Protein AF-0000000078447212 (afdb_homodimer)

Secondary structure (DSSP, 8-state):
----EEEETTEEEESB-TTSPBPP--GGGHHHHHHHHHHHHHHHHHHHHT--TTEEEE--EEEEESS-TT-HHHHHHHHHHGGGEEEEEEE-SSHHHHHHHHHHHHHTT--TTSEEEE-S-HHHHHHHTPPPHHHHHHTPPTTS---S-TTEEESS--HHHHHHHHHHHHHHHHHBSS------TTTT--SEEEE--SS-SGGGHHHHHHHSPTTEEEEEEE--HHHHTTS-HHHHHHHHSSB----TTHHHHHHHHHHHHHHHHHHTTTEEEEEEEEEEETTEEEEEEEEEE-GGGGGHHHHTEEEEEEETTT--EEEEESEE--TTS--EE-B--TT-BSB-TTT--BEEEEEEEE-S-S--HHHHHHHHHHHHTHHHH-TT---HHHHHHHHHHHHTSPTT--S-EEHHHHHHTTTPPPPPHHHHHHHHHHTT--EEEETTEEEEEEESS-HHHHHHHHHHHHHHTT---SSHHHHSPP------TT--------SPPPSPPPSSTT-SPPPP-SS---SS---GGGGTT-/----EEEETTEEEESB-TTSPBPP--GGGHHHHHHHHHHHHHHHHHHHHT--TTEEEE--EEEEESS-TT-HHHHHHHHHHGGGEEEEEEE-SSHHHHHHHHHHHHHTT--GGGEEEE-S-HHHHHHHTPPPHHHHHHTPPGGG---S-TTEEESS--HHHHHHHHHHHHHHHHHBSS------TTTT--SEEEE--SS-SGGGHHHHHHHSPTTEEEEEEE--HHHHTTS-HHHHHHHHSSB----TTHHHHHHHHHHHHHHHHHHTTTEEEEEEEEEEETTEEEEEEEEEE-GGGGGHHHHTEEEEEEETTT--EEEEESEE--TTS--EE-B--TT-BSB-TTT--BEEEEEEEE-S-S--HHHHHHHHHHHHTHHHH-TT---HHHHHHHHHHHHTSPTT--S-EEHHHHHHHTTPPPPPHHHHHHHHHHTT--EEEETTEEEEEEESS-HHHHHHHHHHHHHHTT---SSHHHHSPP------TT--------SPPPSPPPSSTT-SPPPP--S---SS---GGGGG--

Structure (mmCIF, N/CA/C/O backbone):
data_AF-0000000078447212-model_v1
#
loop_
_entity.id
_entity.type
_entity.pdbx_description
1 polymer 'tRNA (guanine(26)-N(2))-dimethyltransferase'
#
loop_
_atom_site.group_PDB
_atom_site.id
_atom_site.type_symbol
_atom_site.label_a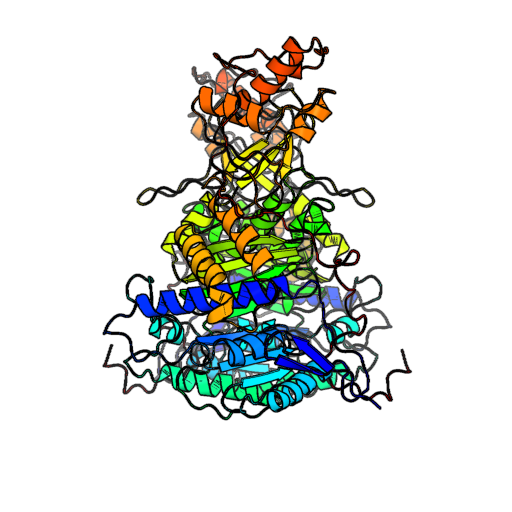tom_id
_atom_site.label_alt_id
_atom_site.label_comp_id
_atom_site.label_asym_id
_atom_site.label_entity_id
_atom_site.label_seq_id
_atom_site.pdbx_PDB_ins_code
_atom_site.Cartn_x
_atom_site.Cartn_y
_atom_site.Cartn_z
_atom_site.occupancy
_atom_site.B_iso_or_equiv
_atom_site.auth_seq_id
_atom_site.auth_comp_id
_atom_site.auth_asym_id
_atom_site.auth_atom_id
_atom_site.pdbx_PDB_model_num
ATOM 1 N N . MET A 1 1 ? -34.938 -22.656 -29.719 1 33.19 1 MET A N 1
ATOM 2 C CA . MET A 1 1 ? -33.719 -21.891 -29.688 1 33.19 1 MET A CA 1
ATOM 3 C C . MET A 1 1 ? -32.656 -22.594 -28.844 1 33.19 1 MET A C 1
ATOM 5 O O . MET A 1 1 ? -32.875 -22.906 -27.688 1 33.19 1 MET A O 1
ATOM 9 N N . GLU A 1 2 ? -31.891 -23.375 -29.25 1 43.62 2 GLU A N 1
ATOM 10 C CA . GLU A 1 2 ? -30.906 -24.25 -28.625 1 43.62 2 GLU A CA 1
ATOM 11 C C . GLU A 1 2 ? -30.062 -23.5 -27.609 1 43.62 2 GLU A C 1
ATOM 13 O O . GLU A 1 2 ? -29.406 -22.5 -27.938 1 43.62 2 GLU A O 1
ATOM 18 N N . GLU A 1 3 ? -30.422 -23.438 -26.328 1 59.41 3 GLU A N 1
ATOM 19 C CA . GLU A 1 3 ? -29.859 -22.703 -25.203 1 59.41 3 GLU A CA 1
ATOM 20 C C . GLU A 1 3 ? -28.359 -22.922 -25.094 1 59.41 3 GLU A C 1
ATOM 22 O O . GLU A 1 3 ? -27.891 -24.062 -25.109 1 59.41 3 GLU A O 1
ATOM 27 N N . SER A 1 4 ? -27.5 -22.047 -25.5 1 79.25 4 SER A N 1
ATOM 28 C CA . SER A 1 4 ? -26.047 -22.094 -25.516 1 79.25 4 SER A CA 1
ATOM 29 C C . SER A 1 4 ? -25.484 -22.359 -24.125 1 79.25 4 SER A C 1
ATOM 31 O O . SER A 1 4 ? -25.734 -21.609 -23.188 1 79.25 4 SER A O 1
ATOM 33 N N . THR A 1 5 ? -25.172 -23.734 -23.859 1 88.12 5 THR A N 1
ATOM 34 C CA . THR A 1 5 ? -24.609 -24.156 -22.578 1 88.12 5 THR A CA 1
ATOM 35 C C . THR A 1 5 ? -23.109 -24.391 -22.719 1 88.12 5 THR A C 1
ATOM 37 O O . THR A 1 5 ? -22.609 -24.688 -23.812 1 88.12 5 THR A O 1
ATOM 40 N N . ILE A 1 6 ? -22.438 -24.109 -21.656 1 90.44 6 ILE A N 1
ATOM 41 C CA . ILE A 1 6 ? -21 -24.375 -21.547 1 90.44 6 ILE A CA 1
ATOM 42 C C . ILE A 1 6 ? -20.75 -25.438 -20.469 1 90.44 6 ILE A C 1
ATOM 44 O O . ILE A 1 6 ? -21.266 -25.344 -19.359 1 90.44 6 ILE A O 1
ATOM 48 N N . LYS A 1 7 ? -20.016 -26.484 -20.891 1 93.31 7 LYS A N 1
ATOM 49 C CA . LYS A 1 7 ? -19.688 -27.531 -19.938 1 93.31 7 LYS A CA 1
ATOM 50 C C . LYS A 1 7 ? -18.203 -27.516 -19.578 1 93.31 7 LYS A C 1
ATOM 52 O O . LYS A 1 7 ? -17.344 -27.422 -20.469 1 93.31 7 LYS A O 1
ATOM 57 N N . GLU A 1 8 ? -17.906 -27.516 -18.281 1 94.12 8 GLU A N 1
ATOM 58 C CA . GLU A 1 8 ? -16.562 -27.625 -17.734 1 94.12 8 GLU A CA 1
ATOM 59 C C . GLU A 1 8 ? -16.516 -28.516 -16.5 1 94.12 8 GLU A C 1
ATOM 61 O O . GLU A 1 8 ? -17.266 -28.281 -15.539 1 94.12 8 GLU A O 1
ATOM 66 N N . GLY A 1 9 ? -15.633 -29.578 -16.578 1 95.19 9 GLY A N 1
ATOM 67 C CA . GLY A 1 9 ? -15.656 -30.547 -15.492 1 95.19 9 GLY A CA 1
ATOM 68 C C . GLY A 1 9 ? -17.016 -31.172 -15.281 1 95.19 9 GLY A C 1
ATOM 69 O O . GLY A 1 9 ? -17.641 -31.672 -16.234 1 95.19 9 GLY A O 1
ATOM 70 N N . LEU A 1 10 ? -17.516 -31.125 -14.039 1 96.38 10 LEU A N 1
ATOM 71 C CA . LEU A 1 10 ? -18.797 -31.734 -13.719 1 96.38 10 LEU A CA 1
ATOM 72 C C . LEU A 1 10 ? -19.906 -30.688 -13.672 1 96.38 10 LEU A C 1
ATOM 74 O O . LEU A 1 10 ? -21 -30.969 -13.195 1 96.38 10 LEU A O 1
ATOM 78 N N . VAL A 1 11 ? -19.594 -29.484 -14.164 1 96.75 11 VAL A N 1
ATOM 79 C CA . VAL A 1 11 ? -20.531 -28.359 -14.055 1 96.75 11 VAL A CA 1
ATOM 80 C C . VAL A 1 11 ? -20.969 -27.922 -15.445 1 96.75 11 VAL A C 1
ATOM 82 O O . VAL A 1 11 ? -20.172 -27.938 -16.391 1 96.75 11 VAL A O 1
ATOM 85 N N . THR A 1 12 ? -22.234 -27.609 -15.578 1 95.62 12 THR A N 1
ATOM 86 C CA . THR A 1 12 ? -22.812 -27 -16.766 1 95.62 12 THR A CA 1
ATOM 87 C C . THR A 1 12 ? -23.438 -25.656 -16.453 1 95.62 12 THR A C 1
ATOM 89 O O . THR A 1 12 ? -24.203 -25.516 -15.508 1 95.62 12 THR A O 1
ATOM 92 N N . VAL A 1 13 ? -23.062 -24.656 -17.25 1 94.5 13 VAL A N 1
ATOM 93 C CA . VAL A 1 13 ? -23.609 -23.328 -17.031 1 94.5 13 VAL A CA 1
ATOM 94 C C . VAL A 1 13 ? -24.203 -22.797 -18.328 1 94.5 13 VAL A C 1
ATOM 96 O O . VAL A 1 13 ? -23.844 -23.25 -19.422 1 94.5 13 VAL A O 1
ATOM 99 N N . ARG A 1 14 ? -25.031 -21.859 -18.188 1 89.38 14 ARG A N 1
ATOM 100 C CA . ARG A 1 14 ? -25.609 -21.188 -19.359 1 89.38 14 ARG A CA 1
ATOM 101 C C . ARG A 1 14 ? -24.609 -20.25 -20 1 89.38 14 ARG A C 1
ATOM 103 O O . ARG A 1 14 ? -23.844 -19.562 -19.312 1 89.38 14 ARG A O 1
ATOM 110 N N . GLY A 1 15 ? -24.578 -20.188 -21.281 1 80.94 15 GLY A N 1
ATOM 111 C CA . GLY A 1 15 ? -23.703 -19.281 -22 1 80.94 15 GLY A CA 1
ATOM 112 C C . GLY A 1 15 ? -24.297 -17.906 -22.188 1 80.94 15 GLY A C 1
ATOM 113 O O . GLY A 1 15 ? -23.562 -16.938 -22.422 1 80.94 15 GLY A O 1
ATOM 114 N N . LYS A 1 16 ? -25.562 -17.828 -22.188 1 80.06 16 LYS A N 1
ATOM 115 C CA . LYS A 1 16 ? -26.281 -16.578 -22.344 1 80.06 16 LYS A CA 1
ATOM 116 C C . LYS A 1 16 ? -27.219 -16.328 -21.156 1 80.06 16 LYS A C 1
ATOM 118 O O . LYS A 1 16 ? -27.672 -17.266 -20.516 1 80.06 16 LYS A O 1
ATOM 123 N N . ASP A 1 17 ? -27.359 -14.977 -20.953 1 73.44 17 ASP A N 1
ATOM 124 C CA . ASP A 1 17 ? -28.25 -14.648 -19.859 1 73.44 17 ASP A CA 1
ATOM 125 C C . ASP A 1 17 ? -29.703 -14.617 -20.328 1 73.44 17 ASP A C 1
ATOM 127 O O . ASP A 1 17 ? -30.016 -15.039 -21.438 1 73.44 17 ASP A O 1
ATOM 131 N N . SER A 1 18 ? -30.641 -14.234 -19.391 1 69.56 18 SER A N 1
ATOM 132 C CA . SER A 1 18 ? -32.062 -14.211 -19.672 1 69.56 18 SER A CA 1
ATOM 133 C C . SER A 1 18 ? -32.406 -13.219 -20.781 1 69.56 18 SER A C 1
ATOM 135 O O . SER A 1 18 ? -33.438 -13.336 -21.438 1 69.56 18 SER A O 1
ATOM 137 N N . ASN A 1 19 ? -31.469 -12.258 -20.953 1 71.06 19 ASN A N 1
ATOM 138 C CA . ASN A 1 19 ? -31.656 -11.258 -21.984 1 71.06 19 ASN A CA 1
ATOM 139 C C . ASN A 1 19 ? -30.859 -11.578 -23.234 1 71.06 19 ASN A C 1
ATOM 141 O O . ASN A 1 19 ? -30.578 -10.688 -24.047 1 71.06 19 ASN A O 1
ATOM 145 N N . ASP A 1 20 ? -30.297 -12.719 -23.344 1 70.94 20 ASP A N 1
ATOM 146 C CA . ASP A 1 20 ? -29.547 -13.242 -24.5 1 70.94 20 ASP A CA 1
ATOM 147 C C . ASP A 1 20 ? -28.172 -12.578 -24.609 1 70.94 20 ASP A C 1
ATOM 149 O O . ASP A 1 20 ? -27.594 -12.523 -25.688 1 70.94 20 ASP A O 1
ATOM 153 N N . LYS A 1 21 ? -27.938 -12.008 -23.578 1 76.06 21 LYS A N 1
ATOM 154 C CA . LYS A 1 21 ? -26.578 -11.453 -23.547 1 76.06 21 LYS A CA 1
ATOM 155 C C . LYS A 1 21 ? -25.562 -12.523 -23.188 1 76.06 21 LYS A C 1
ATOM 157 O O . LYS A 1 21 ? -25.797 -13.359 -22.312 1 76.06 21 LYS A O 1
ATOM 162 N N . THR A 1 22 ? -24.484 -12.562 -23.906 1 71.94 22 THR A N 1
ATOM 163 C CA . THR A 1 22 ? -23.422 -13.531 -23.688 1 71.94 22 THR A CA 1
ATOM 164 C C . THR A 1 22 ? -22.781 -13.312 -22.312 1 71.94 22 THR A C 1
ATOM 166 O O . THR A 1 22 ? -22.469 -12.18 -21.953 1 71.94 22 THR A O 1
ATOM 169 N N . LEU A 1 23 ? -22.672 -14.414 -21.609 1 74.44 23 LEU A N 1
ATOM 170 C CA . LEU A 1 23 ? -21.984 -14.375 -20.312 1 74.44 23 LEU A CA 1
ATOM 171 C C . LEU A 1 23 ? -20.5 -14.68 -20.484 1 74.44 23 LEU A C 1
ATOM 173 O O . LEU A 1 23 ? -20.109 -15.391 -21.406 1 74.44 23 LEU A O 1
ATOM 177 N N . PHE A 1 24 ? -19.719 -14.109 -19.625 1 74.44 24 PHE A N 1
ATOM 178 C CA . PHE A 1 24 ? -18.266 -14.219 -19.734 1 74.44 24 PHE A CA 1
ATOM 179 C C . PHE A 1 24 ? -17.812 -15.633 -19.438 1 74.44 24 PHE A C 1
ATOM 181 O O . PHE A 1 24 ? -18.203 -16.219 -18.422 1 74.44 24 PHE A O 1
ATOM 188 N N . TYR A 1 25 ? -17.188 -16.219 -20.344 1 75.12 25 TYR A N 1
ATOM 189 C CA . TYR A 1 25 ? -16.484 -17.484 -20.188 1 75.12 25 TYR A CA 1
ATOM 190 C C . TYR A 1 25 ? -15.195 -17.5 -21 1 75.12 25 TYR A C 1
ATOM 192 O O . TYR A 1 25 ? -15.195 -17.156 -22.188 1 75.12 25 TYR A O 1
ATOM 200 N N . ASN A 1 26 ? -14.039 -17.828 -20.297 1 76.62 26 ASN A N 1
ATOM 201 C CA . ASN A 1 26 ? -12.727 -17.797 -20.938 1 76.62 26 ASN A CA 1
ATOM 202 C C . ASN A 1 26 ? -12.094 -19.188 -20.984 1 76.62 26 ASN A C 1
ATOM 204 O O . ASN A 1 26 ? -11.516 -19.641 -20 1 76.62 26 ASN A O 1
ATOM 208 N N . PRO A 1 27 ? -12.031 -19.828 -22.078 1 77.81 27 PRO A N 1
ATOM 209 C CA . PRO A 1 27 ? -11.516 -21.188 -22.203 1 77.81 27 PRO A CA 1
ATOM 210 C C . PRO A 1 27 ? -10.055 -21.312 -21.781 1 77.81 27 PRO A C 1
ATOM 212 O O . PRO A 1 27 ? -9.672 -22.281 -21.125 1 77.81 27 PRO A O 1
ATOM 215 N N . PRO A 1 28 ? -9.312 -20.312 -22.062 1 75.94 28 PRO A N 1
ATOM 216 C CA . PRO A 1 28 ? -7.906 -20.422 -21.656 1 75.94 28 PRO A CA 1
ATOM 217 C C . PRO A 1 28 ? -7.73 -20.469 -20.141 1 75.94 28 PRO A C 1
ATOM 219 O O . PRO A 1 28 ? -6.66 -20.859 -19.656 1 75.94 28 PRO A O 1
ATOM 222 N N . GLN A 1 29 ? -8.836 -20.234 -19.453 1 88.06 29 GLN A N 1
ATOM 223 C CA . GLN A 1 29 ? -8.727 -20.188 -18 1 88.06 29 GLN A CA 1
ATOM 224 C C . GLN A 1 29 ? -9.125 -21.531 -17.375 1 88.06 29 GLN A C 1
ATOM 226 O O . GLN A 1 29 ? -9.188 -21.656 -16.156 1 88.06 29 GLN A O 1
ATOM 231 N N . VAL A 1 30 ? -9.328 -22.562 -18.203 1 92.81 30 VAL A N 1
ATOM 232 C CA . VAL A 1 30 ? -9.656 -23.891 -17.688 1 92.81 30 VAL A CA 1
ATOM 233 C C . VAL A 1 30 ? -8.5 -24.406 -16.844 1 92.81 30 VAL A C 1
ATOM 235 O O . VAL A 1 30 ? -8.719 -25 -15.773 1 92.81 30 VAL A O 1
ATOM 238 N N . LEU A 1 31 ? -7.266 -24.172 -17.297 1 94 31 LEU A N 1
ATOM 239 C CA . LEU A 1 31 ? -6.09 -24.562 -16.516 1 94 31 LEU A CA 1
ATOM 240 C C . LEU A 1 31 ? -6.094 -23.891 -15.148 1 94 31 LEU A C 1
ATOM 242 O O . LEU A 1 31 ? -5.789 -24.531 -14.141 1 94 31 LEU A O 1
ATOM 246 N N . ASN A 1 32 ? -6.441 -22.656 -15.141 1 95.81 32 ASN A N 1
ATOM 247 C CA . ASN A 1 32 ? -6.527 -21.875 -13.906 1 95.81 32 ASN A CA 1
ATOM 248 C C . ASN A 1 32 ? -7.531 -22.484 -12.938 1 95.81 32 ASN A C 1
ATOM 250 O O . ASN A 1 32 ? -7.234 -22.656 -11.75 1 95.81 32 ASN A O 1
ATOM 254 N N . ARG A 1 33 ? -8.695 -22.812 -13.414 1 97.06 33 ARG A N 1
ATOM 255 C CA . ARG A 1 33 ? -9.773 -23.359 -12.578 1 97.06 33 ARG A CA 1
ATOM 256 C C . ARG A 1 33 ? -9.445 -24.766 -12.117 1 97.06 33 ARG A C 1
ATOM 258 O O . ARG A 1 33 ? -9.695 -25.125 -10.961 1 97.06 33 ARG A O 1
ATOM 265 N N . ASP A 1 34 ? -8.875 -25.609 -13 1 97.25 34 ASP A N 1
ATOM 266 C CA . ASP A 1 34 ? -8.461 -26.969 -12.641 1 97.25 34 ASP A CA 1
ATOM 267 C C . ASP A 1 34 ? -7.379 -26.938 -11.57 1 97.25 34 ASP A C 1
ATOM 269 O O . ASP A 1 34 ? -7.438 -27.688 -10.594 1 97.25 34 ASP A O 1
ATOM 273 N N . LEU A 1 35 ? -6.391 -26.078 -11.797 1 97.81 35 LEU A N 1
ATOM 274 C CA . LEU A 1 35 ? -5.316 -25.953 -10.82 1 97.81 35 LEU A CA 1
ATOM 275 C C . LEU A 1 35 ? -5.867 -25.5 -9.461 1 97.81 35 LEU A C 1
ATOM 277 O O . LEU A 1 35 ? -5.441 -26.016 -8.422 1 97.81 35 LEU A O 1
ATOM 281 N N . SER A 1 36 ? -6.797 -24.609 -9.461 1 98.25 36 SER A N 1
ATOM 282 C CA . SER A 1 36 ? -7.391 -24.094 -8.227 1 98.25 36 SER A CA 1
ATOM 283 C C . SER A 1 36 ? -8.109 -25.203 -7.465 1 98.25 36 SER A C 1
ATOM 285 O O . SER A 1 36 ? -8.086 -25.234 -6.234 1 98.25 36 SER A O 1
ATOM 287 N N . LEU A 1 37 ? -8.766 -26.062 -8.188 1 98.06 37 LEU A N 1
ATOM 288 C CA . LEU A 1 37 ? -9.453 -27.188 -7.566 1 98.06 37 LEU A CA 1
ATOM 289 C C . LEU A 1 37 ? -8.461 -28.094 -6.82 1 98.06 37 LEU A C 1
ATOM 291 O O . LEU A 1 37 ? -8.711 -28.469 -5.676 1 98.06 37 LEU A O 1
ATOM 295 N N . ILE A 1 38 ? -7.398 -28.391 -7.473 1 98.25 38 ILE A N 1
ATOM 296 C CA . ILE A 1 38 ? -6.387 -29.266 -6.906 1 98.25 38 ILE A CA 1
ATOM 297 C C . ILE A 1 38 ? -5.742 -28.609 -5.691 1 98.25 38 ILE A C 1
ATOM 299 O O . ILE A 1 38 ? -5.559 -29.234 -4.648 1 98.25 38 ILE A O 1
ATOM 303 N N . VAL A 1 39 ? -5.402 -27.344 -5.812 1 98.75 39 VAL A N 1
ATOM 304 C CA . VAL A 1 39 ? -4.723 -26.609 -4.746 1 98.75 39 VAL A CA 1
ATOM 305 C C . VAL A 1 39 ? -5.641 -26.5 -3.533 1 98.75 39 VAL A C 1
ATOM 307 O O . VAL A 1 39 ? -5.215 -26.734 -2.4 1 98.75 39 VAL A O 1
ATOM 310 N N . LEU A 1 40 ? -6.906 -26.109 -3.76 1 98.75 40 LEU A N 1
ATOM 311 C CA . LEU A 1 40 ? -7.832 -25.953 -2.645 1 98.75 40 LEU A CA 1
ATOM 312 C C . LEU A 1 40 ? -8.062 -27.281 -1.936 1 98.75 40 LEU A C 1
ATOM 314 O O . LEU A 1 40 ? -8.086 -27.344 -0.704 1 98.75 40 LEU A O 1
ATOM 318 N N . LYS A 1 41 ? -8.258 -28.344 -2.682 1 98.38 41 LYS A N 1
ATOM 319 C CA . LYS A 1 41 ? -8.406 -29.672 -2.08 1 98.38 41 LYS A CA 1
ATOM 320 C C . LYS A 1 41 ? -7.207 -30.016 -1.201 1 98.38 41 LYS A C 1
ATOM 322 O O . LYS A 1 41 ? -7.371 -30.438 -0.055 1 98.38 41 LYS A O 1
ATOM 327 N N . THR A 1 42 ? -6 -29.828 -1.809 1 98.38 42 THR A N 1
ATOM 328 C CA . THR A 1 42 ? -4.77 -30.141 -1.091 1 98.38 42 THR A CA 1
ATOM 329 C C . THR A 1 42 ? -4.672 -29.312 0.193 1 98.38 42 THR A C 1
ATOM 331 O O . THR A 1 42 ? -4.289 -29.844 1.241 1 98.38 42 THR A O 1
ATOM 334 N N . PHE A 1 43 ? -5.016 -28.078 0.149 1 98.38 43 PHE A N 1
ATOM 335 C CA . PHE A 1 43 ? -4.973 -27.172 1.299 1 98.38 43 PHE A CA 1
ATOM 336 C C . PHE A 1 43 ? -5.906 -27.672 2.4 1 98.38 43 PHE A C 1
ATOM 338 O O . PHE A 1 43 ? -5.504 -27.75 3.564 1 98.38 43 PHE A O 1
ATOM 345 N N . ILE A 1 44 ? -7.156 -27.984 2.049 1 97.5 44 ILE A N 1
ATOM 346 C CA . ILE A 1 44 ? -8.156 -28.406 3.016 1 97.5 44 ILE A CA 1
ATOM 347 C C . ILE A 1 44 ? -7.73 -29.719 3.662 1 97.5 44 ILE A C 1
ATOM 349 O O . ILE A 1 44 ? -7.852 -29.891 4.879 1 97.5 44 ILE A O 1
ATOM 353 N N . GLU A 1 45 ? -7.227 -30.594 2.855 1 95.88 45 GLU A N 1
ATOM 354 C CA . GLU A 1 45 ? -6.762 -31.875 3.391 1 95.88 45 GLU A CA 1
ATOM 355 C C . GLU A 1 45 ? -5.613 -31.688 4.375 1 95.88 45 GLU A C 1
ATOM 357 O O . GLU A 1 45 ? -5.535 -32.375 5.391 1 95.88 45 GLU A O 1
ATOM 362 N N . GLN A 1 46 ? -4.766 -30.781 4.051 1 94.56 46 GLN A N 1
ATOM 363 C CA . GLN A 1 46 ? -3.678 -30.469 4.969 1 94.56 46 GLN A CA 1
ATOM 364 C C . GLN A 1 46 ? -4.215 -29.891 6.277 1 94.56 46 GLN A C 1
ATOM 366 O O . GLN A 1 46 ? -3.717 -30.219 7.355 1 94.56 46 GLN A O 1
ATOM 371 N N . GLU A 1 47 ? -5.199 -28.984 6.164 1 91.62 47 GLU A N 1
ATOM 372 C CA . GLU A 1 47 ? -5.832 -28.422 7.355 1 91.62 47 GLU A CA 1
ATOM 373 C C . GLU A 1 47 ? -6.473 -29.516 8.203 1 91.62 47 GLU A C 1
ATOM 375 O O . GLU A 1 47 ? -6.418 -29.469 9.438 1 91.62 47 GLU A O 1
ATOM 380 N N . LYS A 1 48 ? -7.043 -30.469 7.609 1 90.81 48 LYS A N 1
ATOM 381 C CA . LYS A 1 48 ? -7.695 -31.578 8.297 1 90.81 48 LYS A CA 1
ATOM 382 C C . LYS A 1 48 ? -6.68 -32.406 9.078 1 90.81 48 LYS A C 1
ATOM 384 O O . LYS A 1 48 ? -7.004 -32.969 10.133 1 90.81 48 LYS A O 1
ATOM 389 N N . GLU A 1 49 ? -5.508 -32.438 8.539 1 89.19 49 GLU A N 1
ATOM 390 C CA . GLU A 1 49 ? -4.465 -33.219 9.195 1 89.19 49 GLU A CA 1
ATOM 391 C C . GLU A 1 49 ? -3.986 -32.531 10.477 1 89.19 49 GLU A C 1
ATOM 393 O O . GLU A 1 49 ? -3.43 -33.188 11.359 1 89.19 49 GLU A O 1
ATOM 398 N N . GLN A 1 50 ? -4.129 -31.266 10.508 1 77.19 50 GLN A N 1
ATOM 399 C CA . GLN A 1 50 ? -3.686 -30.516 11.68 1 77.19 50 GLN A CA 1
ATOM 400 C C . GLN A 1 50 ? -4.727 -30.562 12.797 1 77.19 50 GLN A C 1
ATOM 402 O O . GLN A 1 50 ? -4.605 -29.859 13.797 1 77.19 50 GLN A O 1
ATOM 407 N N . HIS A 1 51 ? -5.594 -31.5 12.703 1 68.75 51 HIS A N 1
ATOM 408 C CA . HIS A 1 51 ? -6.688 -31.641 13.656 1 68.75 51 HIS A CA 1
ATOM 409 C C . HIS A 1 51 ? -6.164 -31.969 15.055 1 68.75 51 HIS A C 1
ATOM 411 O O . HIS A 1 51 ? -5.25 -32.781 15.195 1 68.75 51 HIS A O 1
ATOM 417 N N . ASP A 1 52 ? -6.547 -31.031 15.828 1 68.81 52 ASP A N 1
ATOM 418 C CA . ASP A 1 52 ? -6.332 -31.266 17.25 1 68.81 52 ASP A CA 1
ATOM 419 C C . ASP A 1 52 ? -7.648 -31.594 17.953 1 68.81 52 ASP A C 1
ATOM 421 O O . ASP A 1 52 ? -8.711 -31.141 17.531 1 68.81 52 ASP A O 1
ATOM 425 N N . GLU A 1 53 ? -7.602 -32.469 18.891 1 60.78 53 GLU A N 1
ATOM 426 C CA . GLU A 1 53 ? -8.773 -32.875 19.656 1 60.78 53 GLU A CA 1
ATOM 427 C C . GLU A 1 53 ? -9.555 -31.656 20.156 1 60.78 53 GLU A C 1
ATOM 429 O O . GLU A 1 53 ? -10.758 -31.75 20.406 1 60.78 53 GLU A O 1
ATOM 434 N N . ARG A 1 54 ? -8.844 -30.656 20.266 1 64.31 54 ARG A N 1
ATOM 435 C CA . ARG A 1 54 ? -9.469 -29.469 20.828 1 64.31 54 ARG A CA 1
ATOM 436 C C . ARG A 1 54 ? -10.328 -28.766 19.781 1 64.31 54 ARG A C 1
ATOM 438 O O . ARG A 1 54 ? -11.094 -27.859 20.094 1 64.31 54 ARG A O 1
ATOM 445 N N . ASN A 1 55 ? -10.109 -29.406 18.547 1 69.94 55 ASN A N 1
ATOM 446 C CA . ASN A 1 55 ? -10.891 -28.812 17.453 1 69.94 55 ASN A CA 1
ATOM 447 C C . ASN A 1 55 ? -12.203 -29.562 17.234 1 69.94 55 ASN A C 1
ATOM 449 O O . ASN A 1 55 ? -12.289 -30.766 17.484 1 69.94 55 ASN A O 1
ATOM 453 N N . GLY A 1 56 ? -13.266 -28.797 17.094 1 75.31 56 GLY A N 1
ATOM 454 C CA . GLY A 1 56 ? -14.555 -29.422 16.797 1 75.31 56 GLY A CA 1
ATOM 455 C C . GLY A 1 56 ? -14.539 -30.266 15.547 1 75.31 56 GLY A C 1
ATOM 456 O O . GLY A 1 56 ? -13.492 -30.797 15.156 1 75.31 56 GLY A O 1
ATOM 457 N N . GLU A 1 57 ? -15.648 -30.641 15.062 1 82.62 57 GLU A N 1
ATOM 458 C CA . GLU A 1 57 ? -15.844 -31.469 13.883 1 82.62 57 GLU A CA 1
ATOM 459 C C . GLU A 1 57 ? -15.547 -30.688 12.602 1 82.62 57 GLU A C 1
ATOM 461 O O . GLU A 1 57 ? -15.75 -29.484 12.547 1 82.62 57 GLU A O 1
ATOM 466 N N . PHE A 1 58 ? -14.938 -31.391 11.703 1 91.5 58 PHE A N 1
ATOM 467 C CA . PHE A 1 58 ? -14.75 -30.812 10.375 1 91.5 58 PHE A CA 1
ATOM 468 C C . PHE A 1 58 ? -16.094 -30.656 9.664 1 91.5 58 PHE A C 1
ATOM 470 O O . PHE A 1 58 ? -16.828 -31.625 9.508 1 91.5 58 PHE A O 1
ATOM 477 N N . VAL A 1 59 ? -16.406 -29.469 9.242 1 92.38 59 VAL A N 1
ATOM 478 C CA . VAL A 1 59 ? -17.719 -29.203 8.641 1 92.38 59 VAL A CA 1
ATOM 479 C C . VAL A 1 59 ? -17.531 -28.703 7.203 1 92.38 59 VAL A C 1
ATOM 481 O O . VAL A 1 59 ? -18.5 -28.469 6.492 1 92.38 59 VAL A O 1
ATOM 484 N N . GLY A 1 60 ? -16.297 -28.547 6.691 1 95.62 60 GLY A N 1
ATOM 485 C CA . GLY A 1 60 ? -16.016 -28 5.367 1 95.62 60 GLY A CA 1
ATOM 486 C C . GLY A 1 60 ? -15.648 -26.531 5.387 1 95.62 60 GLY A C 1
ATOM 487 O O . GLY A 1 60 ? -15.906 -25.828 6.371 1 95.62 60 GLY A O 1
ATOM 488 N N . VAL A 1 61 ? -15.047 -26.047 4.348 1 97.25 61 VAL A N 1
ATOM 489 C CA . VAL A 1 61 ? -14.594 -24.656 4.305 1 97.25 61 VAL A CA 1
ATOM 490 C C . VAL A 1 61 ? -15.648 -23.781 3.629 1 97.25 61 VAL A C 1
ATOM 492 O O . VAL A 1 61 ? -16.391 -24.25 2.766 1 97.25 61 VAL A O 1
ATOM 495 N N . ASN A 1 62 ? -15.766 -22.562 4.066 1 97.31 62 ASN A N 1
ATOM 496 C CA . ASN A 1 62 ? -16.547 -21.531 3.379 1 97.31 62 ASN A CA 1
ATOM 497 C C . ASN A 1 62 ? -15.711 -20.797 2.336 1 97.31 62 ASN A C 1
ATOM 499 O O . ASN A 1 62 ? -14.625 -20.312 2.641 1 97.31 62 ASN A O 1
ATOM 503 N N . VAL A 1 63 ? -16.219 -20.734 1.076 1 98.75 63 VAL A N 1
ATOM 504 C CA . VAL A 1 63 ? -15.477 -20.125 -0.028 1 98.75 63 VAL A CA 1
ATOM 505 C C . VAL A 1 63 ? -16.203 -18.875 -0.495 1 98.75 63 VAL A C 1
ATOM 507 O O . VAL A 1 63 ? -17.422 -18.859 -0.635 1 98.75 63 VAL A O 1
ATOM 510 N N . LEU A 1 64 ? -15.469 -17.812 -0.654 1 98.81 64 LEU A N 1
ATOM 511 C CA . LEU A 1 64 ? -15.977 -16.594 -1.271 1 98.81 64 LEU A CA 1
ATOM 512 C C . LEU A 1 64 ? -15.406 -16.406 -2.672 1 98.81 64 LEU A C 1
ATOM 514 O O . LEU A 1 64 ? -14.188 -16.297 -2.842 1 98.81 64 LEU A O 1
ATOM 518 N N . GLU A 1 65 ? -16.219 -16.484 -3.646 1 98.38 65 GLU A N 1
ATOM 519 C CA . GLU A 1 65 ? -15.859 -16.062 -5 1 98.38 65 GLU A CA 1
ATOM 520 C C . GLU A 1 65 ? -16.25 -14.617 -5.254 1 98.38 65 GLU A C 1
ATOM 522 O O . GLU A 1 65 ? -17.406 -14.32 -5.555 1 98.38 65 GLU A O 1
ATOM 527 N N . MET A 1 66 ? -15.297 -13.75 -5.34 1 97.19 66 MET A N 1
ATOM 528 C CA . MET A 1 66 ? -15.516 -12.305 -5.289 1 97.19 66 MET A CA 1
ATOM 529 C C . MET A 1 66 ? -16.078 -11.797 -6.613 1 97.19 66 MET A C 1
ATOM 531 O O . MET A 1 66 ? -16.859 -10.844 -6.637 1 97.19 66 MET A O 1
ATOM 535 N N . LEU A 1 67 ? -15.641 -12.305 -7.699 1 96.5 67 LEU A N 1
ATOM 536 C CA . LEU A 1 67 ? -16.016 -11.938 -9.055 1 96.5 67 LEU A CA 1
ATOM 537 C C . LEU A 1 67 ? -16.391 -13.18 -9.867 1 96.5 67 LEU A C 1
ATOM 539 O O . LEU A 1 67 ? -15.562 -13.703 -10.617 1 96.5 67 LEU A O 1
ATOM 543 N N . ALA A 1 68 ? -17.703 -13.555 -9.875 1 95.88 68 ALA A N 1
ATOM 544 C CA . ALA A 1 68 ? -18.062 -14.945 -10.164 1 95.88 68 ALA A CA 1
ATOM 545 C C . ALA A 1 68 ? -18.516 -15.109 -11.609 1 95.88 68 ALA A C 1
ATOM 547 O O . ALA A 1 68 ? -18.578 -16.219 -12.125 1 95.88 68 ALA A O 1
ATOM 548 N N . ALA A 1 69 ? -18.828 -14.008 -12.328 1 93.31 69 ALA A N 1
ATOM 549 C CA . ALA A 1 69 ? -19.359 -14.109 -13.688 1 93.31 69 ALA A CA 1
ATOM 550 C C . ALA A 1 69 ? -20.469 -15.156 -13.773 1 93.31 69 ALA A C 1
ATOM 552 O O . ALA A 1 69 ? -21.547 -14.961 -13.227 1 93.31 69 ALA A O 1
ATOM 553 N N . THR A 1 70 ? -20.219 -16.391 -14.328 1 93.25 70 THR A N 1
ATOM 554 C CA . THR A 1 70 ? -21.219 -17.438 -14.484 1 93.25 70 THR A CA 1
ATOM 555 C C . THR A 1 70 ? -21.312 -18.281 -13.227 1 93.25 70 THR A C 1
ATOM 557 O O . THR A 1 70 ? -22.266 -19.062 -13.055 1 93.25 70 THR A O 1
ATOM 560 N N . GLY A 1 71 ? -20.375 -18.188 -12.375 1 96.12 71 GLY A N 1
ATOM 561 C CA . GLY A 1 71 ? -20.328 -18.984 -11.156 1 96.12 71 GLY A CA 1
ATOM 562 C C . GLY A 1 71 ? -19.672 -20.344 -11.352 1 96.12 71 GLY A C 1
ATOM 563 O O . GLY A 1 71 ? -19.656 -21.156 -10.43 1 96.12 71 GLY A O 1
ATOM 564 N N . ILE A 1 72 ? -19.078 -20.562 -12.484 1 96.38 72 ILE A N 1
ATOM 565 C CA . ILE A 1 72 ? -18.609 -21.891 -12.852 1 96.38 72 ILE A CA 1
ATOM 566 C C . ILE A 1 72 ? -17.531 -22.344 -11.859 1 96.38 72 ILE A C 1
ATOM 568 O O . ILE A 1 72 ? -17.5 -23.516 -11.477 1 96.38 72 ILE A O 1
ATOM 572 N N . ARG A 1 73 ? -16.641 -21.5 -11.469 1 96.81 73 ARG A N 1
ATOM 573 C CA . ARG A 1 73 ? -15.555 -21.859 -10.555 1 96.81 73 ARG A CA 1
ATOM 574 C C . ARG A 1 73 ? -16.109 -22.281 -9.195 1 96.81 73 ARG A C 1
ATOM 576 O O . ARG A 1 73 ? -15.758 -23.359 -8.688 1 96.81 73 ARG A O 1
ATOM 583 N N . GLY A 1 74 ? -16.938 -21.453 -8.586 1 97.94 74 GLY A N 1
ATOM 584 C CA . GLY A 1 74 ? -17.547 -21.781 -7.297 1 97.94 74 GLY A CA 1
ATOM 585 C C . GLY A 1 74 ? -18.406 -23.016 -7.332 1 97.94 74 GLY A C 1
ATOM 586 O O . GLY A 1 74 ? -18.422 -23.797 -6.375 1 97.94 74 GLY A O 1
ATOM 587 N N . LEU A 1 75 ? -19.094 -23.203 -8.43 1 98.12 75 LEU A N 1
ATOM 588 C CA . LEU A 1 75 ? -19.906 -24.391 -8.586 1 98.12 75 LEU A CA 1
ATOM 589 C C . LEU A 1 75 ? -19.047 -25.641 -8.664 1 98.12 75 LEU A C 1
ATOM 591 O O . LEU A 1 75 ? -19.406 -26.688 -8.125 1 98.12 75 LEU A O 1
ATOM 595 N N . ARG A 1 76 ? -17.938 -25.516 -9.336 1 98.12 76 ARG A N 1
ATOM 596 C CA . ARG A 1 76 ? -17.016 -26.656 -9.383 1 98.12 76 ARG A CA 1
ATOM 597 C C . ARG A 1 76 ? -16.438 -26.938 -8 1 98.12 76 ARG A C 1
ATOM 599 O O . ARG A 1 76 ? -16.281 -28.109 -7.621 1 98.12 76 ARG A O 1
ATOM 606 N N . TYR A 1 77 ? -16.062 -25.875 -7.258 1 98.44 77 TYR A N 1
ATOM 607 C CA . TYR A 1 77 ? -15.602 -26.078 -5.891 1 98.44 77 TYR A CA 1
ATOM 608 C C . TYR A 1 77 ? -16.609 -26.891 -5.09 1 98.44 77 TYR A C 1
ATOM 610 O O . TYR A 1 77 ? -16.25 -27.859 -4.418 1 98.44 77 TYR A O 1
ATOM 618 N N . LYS A 1 78 ? -17.844 -26.484 -5.152 1 97.81 78 LYS A N 1
ATOM 619 C CA . LYS A 1 78 ? -18.875 -27.125 -4.34 1 97.81 78 LYS A CA 1
ATOM 620 C C . LYS A 1 78 ? -19.172 -28.547 -4.828 1 97.81 78 LYS A C 1
ATOM 622 O O . LYS A 1 78 ? -19.203 -29.484 -4.035 1 97.81 78 LYS A O 1
ATOM 627 N N . LYS A 1 79 ? -19.344 -28.75 -6.09 1 97.38 79 LYS A N 1
ATOM 628 C CA . LYS A 1 79 ? -19.797 -30.016 -6.66 1 97.38 79 LYS A CA 1
ATOM 629 C C . LYS A 1 79 ? -18.656 -31.031 -6.691 1 97.38 79 LYS A C 1
ATOM 631 O O . LYS A 1 79 ? -18.875 -32.219 -6.422 1 97.38 79 LYS A O 1
ATOM 636 N N . GLU A 1 80 ? -17.516 -30.609 -7.027 1 97.69 80 GLU A N 1
ATOM 637 C CA . GLU A 1 80 ? -16.438 -31.547 -7.293 1 97.69 80 GLU A CA 1
ATOM 638 C C . GLU A 1 80 ? -15.641 -31.844 -6.023 1 97.69 80 GLU A C 1
ATOM 640 O O . GLU A 1 80 ? -15.023 -32.906 -5.898 1 97.69 80 GLU A O 1
ATOM 645 N N . LEU A 1 81 ? -15.609 -30.922 -5.055 1 97.81 81 LEU A N 1
ATOM 646 C CA . LEU A 1 81 ? -14.906 -31.156 -3.803 1 97.81 81 LEU A CA 1
ATOM 647 C C . LEU A 1 81 ? -15.852 -31.672 -2.729 1 97.81 81 LEU A C 1
ATOM 649 O O . LEU A 1 81 ? -15.414 -32.094 -1.659 1 97.81 81 LEU A O 1
ATOM 653 N N . GLY A 1 82 ? -17.141 -31.641 -2.973 1 95.25 82 GLY A N 1
ATOM 654 C CA . GLY A 1 82 ? -18.141 -32.25 -2.107 1 95.25 82 GLY A CA 1
ATOM 655 C C . GLY A 1 82 ? -18.141 -31.672 -0.701 1 95.25 82 GLY A C 1
ATOM 656 O O . GLY A 1 82 ? -18.203 -30.453 -0.517 1 95.25 82 GLY A O 1
ATOM 657 N N . ASP A 1 83 ? -17.906 -32.531 0.304 1 95.06 83 ASP A N 1
ATOM 658 C CA . ASP A 1 83 ? -18.031 -32.156 1.713 1 95.06 83 ASP A CA 1
ATOM 659 C C . ASP A 1 83 ? -16.859 -31.328 2.184 1 95.06 83 ASP A C 1
ATOM 661 O O . ASP A 1 83 ? -16.906 -30.719 3.256 1 95.06 83 ASP A O 1
ATOM 665 N N . LEU A 1 84 ? -15.859 -31.234 1.386 1 97.44 84 LEU A N 1
ATOM 666 C CA . LEU A 1 84 ? -14.734 -30.391 1.748 1 97.44 84 LEU A CA 1
ATOM 667 C C . LEU A 1 84 ? -15.125 -28.922 1.702 1 97.44 84 LEU A C 1
ATOM 669 O O . LEU A 1 84 ? -14.516 -28.094 2.389 1 97.44 84 LEU A O 1
ATOM 673 N N . VAL A 1 85 ? -16.094 -28.609 0.878 1 98.06 85 VAL A N 1
ATOM 674 C CA . VAL A 1 85 ? -16.609 -27.25 0.781 1 98.06 85 VAL A CA 1
ATOM 675 C C . VAL A 1 85 ? -18.031 -27.203 1.344 1 98.06 85 VAL A C 1
ATOM 677 O O . VAL A 1 85 ? -18.938 -27.828 0.81 1 98.06 85 VAL A O 1
ATOM 680 N N . ARG A 1 86 ? -18.172 -26.5 2.35 1 96.38 86 ARG A N 1
ATOM 681 C CA . ARG A 1 86 ? -19.453 -26.422 3.037 1 96.38 86 ARG A CA 1
ATOM 682 C C . ARG A 1 86 ? -20.375 -25.422 2.35 1 96.38 86 ARG A C 1
ATOM 684 O O . ARG A 1 86 ? -21.562 -25.703 2.145 1 96.38 86 ARG A O 1
ATOM 691 N N . PHE A 1 87 ? -19.859 -24.328 2.088 1 96.5 87 PHE A N 1
ATOM 692 C CA . PHE A 1 87 ? -20.672 -23.203 1.646 1 96.5 87 PHE A CA 1
ATOM 693 C C . PHE A 1 87 ? -19.906 -22.312 0.674 1 96.5 87 PHE A C 1
ATOM 695 O O . PHE A 1 87 ? -18.703 -22.109 0.838 1 96.5 87 PHE A O 1
ATOM 702 N N . VAL A 1 88 ? -20.594 -21.828 -0.378 1 97.62 88 VAL A N 1
ATOM 703 C CA . VAL A 1 88 ? -19.984 -20.922 -1.338 1 97.62 88 VAL A CA 1
ATOM 704 C C . VAL A 1 88 ? -20.781 -19.625 -1.413 1 97.62 88 VAL A C 1
ATOM 706 O O . VAL A 1 88 ? -22 -19.656 -1.611 1 97.62 88 VAL A O 1
ATOM 709 N N . VAL A 1 89 ? -20.141 -18.5 -1.204 1 97.81 89 VAL A N 1
ATOM 710 C CA . VAL A 1 89 ? -20.734 -17.188 -1.479 1 97.81 89 VAL A CA 1
ATOM 711 C C . VAL A 1 89 ? -20.281 -16.703 -2.854 1 97.81 89 VAL A C 1
ATOM 713 O O . VAL A 1 89 ? -19.094 -16.484 -3.082 1 97.81 89 VAL A O 1
ATOM 716 N N . PHE A 1 90 ? -21.281 -16.609 -3.76 1 98 90 PHE A N 1
ATOM 717 C CA . PHE A 1 90 ? -21.016 -16.078 -5.09 1 98 90 PHE A CA 1
ATOM 718 C C . PHE A 1 90 ? -21.312 -14.578 -5.137 1 98 90 PHE A C 1
ATOM 720 O O . PHE A 1 90 ? -22.375 -14.141 -4.688 1 98 90 PHE A O 1
ATOM 727 N N . ASN A 1 91 ? -20.344 -13.844 -5.699 1 97.69 91 ASN A N 1
ATOM 728 C CA . ASN A 1 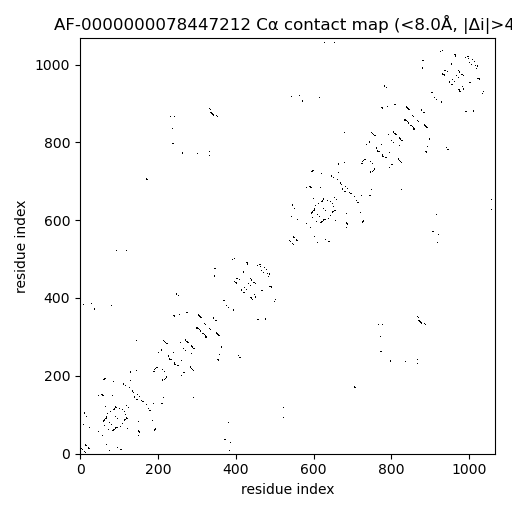91 ? -20.594 -12.422 -5.867 1 97.69 91 ASN A CA 1
ATOM 729 C C . ASN A 1 91 ? -20.25 -11.953 -7.281 1 97.69 91 ASN A C 1
ATOM 731 O O . ASN A 1 91 ? -19.25 -12.375 -7.852 1 97.69 91 ASN A O 1
ATOM 735 N N . ASP A 1 92 ? -21.156 -11.164 -7.82 1 94.31 92 ASP A N 1
ATOM 736 C CA . ASP A 1 92 ? -20.844 -10.391 -9.016 1 94.31 92 ASP A CA 1
ATOM 737 C C . ASP A 1 92 ? -21.531 -9.031 -8.992 1 94.31 92 ASP A C 1
ATOM 739 O O . ASP A 1 92 ? -22.672 -8.914 -8.516 1 94.31 92 ASP A O 1
ATOM 743 N N . LEU A 1 93 ? -20.812 -8.062 -9.484 1 91.25 93 LEU A N 1
ATOM 744 C CA . LEU A 1 93 ? -21.391 -6.723 -9.539 1 91.25 93 LEU A CA 1
ATOM 745 C C . LEU A 1 93 ? -22.516 -6.66 -10.57 1 91.25 93 LEU A C 1
ATOM 747 O O . LEU A 1 93 ? -23.484 -5.918 -10.391 1 91.25 93 LEU A O 1
ATOM 751 N N . ASP A 1 94 ? -22.406 -7.406 -11.648 1 88.62 94 ASP A N 1
ATOM 752 C CA . ASP A 1 94 ? -23.406 -7.445 -12.711 1 88.62 94 ASP A CA 1
ATOM 753 C C . ASP A 1 94 ? -24.625 -8.273 -12.297 1 88.62 94 ASP A C 1
ATOM 755 O O . ASP A 1 94 ? -24.5 -9.477 -12.047 1 88.62 94 ASP A O 1
ATOM 759 N N . ARG A 1 95 ? -25.766 -7.711 -12.297 1 88.62 95 ARG A N 1
ATOM 760 C CA . ARG A 1 95 ? -26.984 -8.367 -11.828 1 88.62 95 ARG A CA 1
ATOM 761 C C . ARG A 1 95 ? -27.344 -9.562 -12.711 1 88.62 95 ARG A C 1
ATOM 763 O O . ARG A 1 95 ? -27.828 -10.586 -12.219 1 88.62 95 ARG A O 1
ATOM 770 N N . ASN A 1 96 ? -27.141 -9.383 -13.969 1 88.44 96 ASN A N 1
ATOM 771 C CA . ASN A 1 96 ? -27.438 -10.484 -14.883 1 88.44 96 ASN A CA 1
ATOM 772 C C . ASN A 1 96 ? -26.562 -11.703 -14.586 1 88.44 96 ASN A C 1
ATOM 774 O O . ASN A 1 96 ? -27.031 -12.836 -14.625 1 88.44 96 ASN A O 1
ATOM 778 N N . SER A 1 97 ? -25.297 -11.406 -14.305 1 91 97 SER A N 1
ATOM 779 C CA . SER A 1 97 ? -24.406 -12.492 -13.922 1 91 97 SER A CA 1
ATOM 780 C C . SER A 1 97 ? -24.859 -13.164 -12.633 1 91 97 SER A C 1
ATOM 782 O O . SER A 1 97 ? -24.938 -14.391 -12.562 1 91 97 SER A O 1
ATOM 784 N N . ALA A 1 98 ? -25.188 -12.367 -11.703 1 93.69 98 ALA A N 1
ATOM 785 C CA . ALA A 1 98 ? -25.625 -12.891 -10.414 1 93.69 98 ALA A CA 1
ATOM 786 C C . ALA A 1 98 ? -26.891 -13.734 -10.555 1 93.69 98 ALA A C 1
ATOM 788 O O . ALA A 1 98 ? -27 -14.805 -9.961 1 93.69 98 ALA A O 1
ATOM 789 N N . GLU A 1 99 ? -27.828 -13.289 -11.32 1 93.12 99 GLU A N 1
ATOM 790 C CA . GLU A 1 99 ? -29.062 -14.023 -11.555 1 93.12 99 GLU A CA 1
ATOM 791 C C . GLU A 1 99 ? -28.797 -15.352 -12.266 1 93.12 99 GLU A C 1
ATOM 793 O O . GLU A 1 99 ? -29.438 -16.359 -11.961 1 93.12 99 GLU A O 1
ATOM 798 N N . SER A 1 100 ? -27.891 -15.281 -13.141 1 93.06 100 SER A N 1
ATOM 799 C CA . SER A 1 100 ? -27.531 -16.484 -13.883 1 93.06 100 SER A CA 1
ATOM 800 C C . SER A 1 100 ? -26.906 -17.531 -12.969 1 93.06 100 SER A C 1
ATOM 802 O O . SER A 1 100 ? -27.078 -18.734 -13.18 1 93.06 100 SER A O 1
ATOM 804 N N . ILE A 1 101 ? -26.156 -17.062 -11.984 1 95.88 101 ILE A N 1
ATOM 805 C CA . ILE A 1 101 ? -25.5 -17.984 -11.055 1 95.88 101 ILE A CA 1
ATOM 806 C C . ILE A 1 101 ? -26.562 -18.781 -10.297 1 95.88 101 ILE A C 1
ATOM 808 O O . ILE A 1 101 ? -26.375 -19.984 -10.062 1 95.88 101 ILE A O 1
ATOM 812 N N . LYS A 1 102 ? -27.609 -18.156 -9.953 1 93.38 102 LYS A N 1
ATOM 813 C CA . LYS A 1 102 ? -28.703 -18.828 -9.258 1 93.38 102 LYS A CA 1
ATOM 814 C C . LYS A 1 102 ? -29.281 -19.969 -10.102 1 93.38 102 LYS A C 1
ATOM 816 O O . LYS A 1 102 ? -29.453 -21.078 -9.602 1 93.38 102 LYS A O 1
ATOM 821 N N . VAL A 1 103 ? -29.484 -19.703 -11.328 1 93.19 103 VAL A N 1
ATOM 822 C CA . VAL A 1 103 ? -30.016 -20.688 -12.258 1 93.19 103 VAL A CA 1
ATOM 823 C C . VAL A 1 103 ? -29 -21.812 -12.477 1 93.19 103 VAL A C 1
ATOM 825 O O . VAL A 1 103 ? -29.359 -22.984 -12.477 1 93.19 103 VAL A O 1
ATOM 828 N N . ASN A 1 104 ? -27.781 -21.375 -12.633 1 95.62 104 ASN A N 1
ATOM 829 C CA . ASN A 1 104 ? -26.719 -22.344 -12.852 1 95.62 104 ASN A CA 1
ATOM 830 C C . ASN A 1 104 ? -26.547 -23.281 -11.656 1 95.62 104 ASN A C 1
ATOM 832 O O . ASN A 1 104 ? -26.25 -24.469 -11.812 1 95.62 104 ASN A O 1
ATOM 836 N N . ALA A 1 105 ? -26.703 -22.719 -10.461 1 95.56 105 ALA A N 1
ATOM 837 C CA . ALA A 1 105 ? -26.609 -23.531 -9.258 1 95.56 105 ALA A CA 1
ATOM 838 C C . ALA A 1 105 ? -27.719 -24.594 -9.234 1 95.56 105 ALA A C 1
ATOM 840 O O . ALA A 1 105 ? -27.453 -25.766 -8.93 1 95.56 105 ALA A O 1
ATOM 841 N N . GLU A 1 106 ? -28.844 -24.203 -9.586 1 92.94 106 GLU A N 1
ATOM 842 C CA . GLU A 1 106 ? -29.984 -25.109 -9.648 1 92.94 106 GLU A CA 1
ATOM 843 C C . GLU A 1 106 ? -29.766 -26.203 -10.695 1 92.94 106 GLU A C 1
ATOM 845 O O . GLU A 1 106 ? -30.031 -27.375 -10.453 1 92.94 106 GLU A O 1
ATOM 850 N N . MET A 1 107 ? -29.266 -25.781 -11.773 1 94.56 107 MET A N 1
ATOM 851 C CA . MET A 1 107 ? -29.016 -26.688 -12.883 1 94.56 107 MET A CA 1
ATOM 852 C C . MET A 1 107 ? -28 -27.75 -12.492 1 94.56 107 MET A C 1
ATOM 854 O O . MET A 1 107 ? -28 -28.859 -13.047 1 94.56 107 MET A O 1
ATOM 858 N N . ASN A 1 108 ? -27.156 -27.484 -11.562 1 96.94 108 ASN A N 1
ATOM 859 C CA . ASN A 1 108 ? -26.094 -28.391 -11.188 1 96.94 108 ASN A CA 1
ATOM 860 C C . ASN A 1 108 ? -26.391 -29.109 -9.875 1 96.94 108 ASN A C 1
ATOM 862 O O . ASN A 1 108 ? -25.516 -29.75 -9.289 1 96.94 108 ASN A O 1
ATOM 866 N N . GLY A 1 109 ? -27.578 -28.922 -9.32 1 94.88 109 GLY A N 1
ATOM 867 C CA . GLY A 1 109 ? -28.016 -29.656 -8.148 1 94.88 109 GLY A CA 1
ATOM 868 C C . GLY A 1 109 ? -27.406 -29.125 -6.855 1 94.88 109 GLY A C 1
ATOM 869 O O . GLY A 1 109 ? -27.281 -29.859 -5.875 1 94.88 109 GLY A O 1
ATOM 870 N N . VAL A 1 110 ? -26.922 -27.969 -6.832 1 94.75 110 VAL A N 1
ATOM 871 C CA . VAL A 1 110 ? -26.453 -27.328 -5.602 1 94.75 110 VAL A CA 1
ATOM 872 C C . VAL A 1 110 ? -27.625 -26.703 -4.867 1 94.75 110 VAL A C 1
ATOM 874 O O . VAL A 1 110 ? -28.266 -25.781 -5.387 1 94.75 110 VAL A O 1
ATOM 877 N N . THR A 1 111 ? -27.859 -27.156 -3.686 1 93.12 111 THR A N 1
ATOM 878 C CA . THR A 1 111 ? -29.062 -26.734 -2.969 1 93.12 111 THR A CA 1
ATOM 879 C C . THR A 1 111 ? -28.859 -25.375 -2.316 1 93.12 111 THR A C 1
ATOM 881 O O . THR A 1 111 ? -27.734 -24.969 -2.062 1 93.12 111 THR A O 1
ATOM 884 N N . THR A 1 112 ? -29.906 -24.766 -1.992 1 92.12 112 THR A N 1
ATOM 885 C CA . THR A 1 112 ? -29.922 -23.375 -1.574 1 92.12 112 THR A CA 1
ATOM 886 C C . THR A 1 112 ? -29.266 -23.219 -0.2 1 92.12 112 THR A C 1
ATOM 888 O O . THR A 1 112 ? -28.906 -22.109 0.196 1 92.12 112 THR A O 1
ATOM 891 N N . ASP A 1 113 ? -29.125 -24.219 0.542 1 93.06 113 ASP A N 1
ATOM 892 C CA . ASP A 1 113 ? -28.484 -24.156 1.845 1 93.06 113 ASP A CA 1
ATOM 893 C C . ASP A 1 113 ? -26.953 -24.25 1.7 1 93.06 113 ASP A C 1
ATOM 895 O O . ASP A 1 113 ? -26.234 -24.094 2.684 1 93.06 113 ASP A O 1
ATOM 899 N N . GLN A 1 114 ? -26.5 -24.359 0.458 1 94.94 114 GLN A N 1
ATOM 900 C CA . GLN A 1 114 ? -25.078 -24.578 0.235 1 94.94 114 GLN A CA 1
ATOM 901 C C . GLN A 1 114 ? -24.422 -23.375 -0.419 1 94.94 114 GLN A C 1
ATOM 903 O O . GLN A 1 114 ? -23.203 -23.344 -0.624 1 94.94 114 GLN A O 1
ATOM 908 N N . PHE A 1 115 ? -25.25 -22.422 -0.729 1 95.62 115 PHE A N 1
ATOM 909 C CA . PHE A 1 115 ? -24.656 -21.25 -1.383 1 95.62 115 PHE A CA 1
ATOM 910 C C . PHE A 1 115 ? -25.5 -20.016 -1.133 1 95.62 115 PHE A C 1
ATOM 912 O O . PHE A 1 115 ? -26.609 -20.094 -0.609 1 95.62 115 PHE A O 1
ATOM 919 N N . ARG A 1 116 ? -24.906 -18.922 -1.399 1 96.12 116 ARG A N 1
ATOM 920 C CA . ARG A 1 116 ? -25.578 -17.625 -1.466 1 96.12 116 ARG A CA 1
ATOM 921 C C . ARG A 1 116 ? -25.078 -16.797 -2.643 1 96.12 116 ARG A C 1
ATOM 923 O O . ARG A 1 116 ? -23.875 -16.797 -2.938 1 96.12 116 ARG A O 1
ATOM 930 N N . VAL A 1 117 ? -25.969 -16.188 -3.314 1 97.12 117 VAL A N 1
ATOM 931 C CA . VAL A 1 117 ? -25.609 -15.336 -4.445 1 97.12 117 VAL A CA 1
ATOM 932 C C . VAL A 1 117 ? -25.828 -13.875 -4.078 1 97.12 117 VAL A C 1
ATOM 934 O O . VAL A 1 117 ? -26.938 -13.469 -3.715 1 97.12 117 VAL A O 1
ATOM 937 N N . ILE A 1 118 ? -24.75 -13.133 -4.188 1 96.81 118 ILE A N 1
ATOM 938 C CA . ILE A 1 118 ? -24.766 -11.727 -3.82 1 96.81 118 ILE A CA 1
ATOM 939 C C . ILE A 1 118 ? -24.484 -10.867 -5.055 1 96.81 118 ILE A C 1
ATOM 941 O O . ILE A 1 118 ? -23.672 -11.234 -5.902 1 96.81 118 ILE A O 1
ATOM 945 N N . CYS A 1 119 ? -25.219 -9.789 -5.215 1 94.62 119 CYS A N 1
ATOM 946 C CA . CYS A 1 119 ? -24.953 -8.789 -6.238 1 94.62 119 CYS A CA 1
ATOM 947 C C . CYS A 1 119 ? -24.469 -7.48 -5.617 1 94.62 119 CYS A C 1
ATOM 949 O O . CYS A 1 119 ? -25.281 -6.625 -5.246 1 94.62 119 CYS A O 1
ATOM 951 N N . ALA A 1 120 ? -23.172 -7.305 -5.547 1 93.25 120 ALA A N 1
ATOM 952 C CA . ALA A 1 120 ? -22.594 -6.145 -4.875 1 93.25 120 ALA A CA 1
ATOM 953 C C . ALA A 1 120 ? -21.156 -5.906 -5.34 1 93.25 120 ALA A C 1
ATOM 955 O O . ALA A 1 120 ? -20.594 -6.727 -6.062 1 93.25 120 ALA A O 1
ATOM 956 N N . ASP A 1 121 ? -20.656 -4.711 -4.988 1 93.25 121 ASP A N 1
ATOM 957 C CA . ASP A 1 121 ? -19.219 -4.484 -5.105 1 93.25 121 ASP A CA 1
ATOM 958 C C . ASP A 1 121 ? -18.438 -5.496 -4.27 1 93.25 121 ASP A C 1
ATOM 960 O O . ASP A 1 121 ? -18.766 -5.742 -3.109 1 93.25 121 ASP A O 1
ATOM 964 N N . ALA A 1 122 ? -17.453 -6.074 -4.871 1 96.25 122 ALA A N 1
ATOM 965 C CA . ALA A 1 122 ? -16.703 -7.141 -4.223 1 96.25 122 ALA A CA 1
ATOM 966 C C . ALA A 1 122 ? -16.047 -6.645 -2.941 1 96.25 122 ALA A C 1
ATOM 968 O O . ALA A 1 122 ? -15.992 -7.367 -1.941 1 96.25 122 ALA A O 1
ATOM 969 N N . ASN A 1 123 ? -15.477 -5.422 -2.975 1 95.44 123 ASN A N 1
ATOM 970 C CA . ASN A 1 123 ? -14.836 -4.871 -1.788 1 95.44 123 ASN A CA 1
ATOM 971 C C . ASN A 1 123 ? -15.836 -4.645 -0.658 1 95.44 123 ASN A C 1
ATOM 973 O O . ASN A 1 123 ? -15.531 -4.906 0.507 1 95.44 123 ASN A O 1
ATOM 977 N N . LEU A 1 124 ? -16.969 -4.129 -0.991 1 94.94 124 LEU A N 1
ATOM 978 C CA . LEU A 1 124 ? -18.016 -3.943 0.006 1 94.94 124 LEU A CA 1
ATOM 979 C C . LEU A 1 124 ? -18.391 -5.27 0.663 1 94.94 124 LEU A C 1
ATOM 981 O O . LEU A 1 124 ? -18.438 -5.367 1.891 1 94.94 124 LEU A O 1
ATOM 985 N N . LEU A 1 125 ? -18.609 -6.27 -0.127 1 96.75 125 LEU A N 1
ATOM 986 C CA . LEU A 1 125 ? -18.984 -7.574 0.403 1 96.75 125 LEU A CA 1
ATOM 987 C C . LEU A 1 125 ? -17.906 -8.117 1.335 1 96.75 125 LEU A C 1
ATOM 989 O O . LEU A 1 125 ? -18.219 -8.602 2.428 1 96.75 125 LEU A O 1
ATOM 993 N N . ALA A 1 126 ? -16.703 -8.078 0.883 1 97.62 126 ALA A N 1
ATOM 994 C CA . ALA A 1 126 ? -15.609 -8.594 1.701 1 97.62 126 ALA A CA 1
ATOM 995 C C . ALA A 1 126 ? -15.531 -7.859 3.037 1 97.62 126 ALA A C 1
ATOM 997 O O . ALA A 1 126 ? -15.234 -8.469 4.07 1 97.62 126 ALA A O 1
ATOM 998 N N . ASN A 1 127 ? -15.742 -6.551 3.023 1 95.88 127 ASN A N 1
ATOM 999 C CA . ASN A 1 127 ? -15.742 -5.801 4.277 1 95.88 127 ASN A CA 1
ATOM 1000 C C . ASN A 1 127 ? -16.906 -6.215 5.176 1 95.88 127 ASN A C 1
ATOM 1002 O O . ASN A 1 127 ? -16.75 -6.289 6.398 1 95.88 127 ASN A O 1
ATOM 1006 N N . VAL A 1 128 ? -18.047 -6.469 4.613 1 96.19 128 VAL A N 1
ATOM 1007 C CA . VAL A 1 128 ? -19.219 -6.938 5.359 1 96.19 128 VAL A CA 1
ATOM 1008 C C . VAL A 1 128 ? -18.891 -8.273 6.027 1 96.19 128 VAL A C 1
ATOM 1010 O O . VAL A 1 128 ? -19.266 -8.5 7.18 1 96.19 128 VAL A O 1
ATOM 1013 N N . LEU A 1 129 ? -18.141 -9.055 5.332 1 96.88 129 LEU A N 1
ATOM 1014 C CA . LEU A 1 129 ? -17.859 -10.414 5.785 1 96.88 129 LEU A CA 1
ATOM 1015 C C . LEU A 1 129 ? -16.641 -10.43 6.715 1 96.88 129 LEU A C 1
ATOM 1017 O O . LEU A 1 129 ? -16.297 -11.477 7.266 1 96.88 129 LEU A O 1
ATOM 1021 N N . THR A 1 130 ? -15.977 -9.297 6.875 1 95.44 130 THR A N 1
ATOM 1022 C CA . THR A 1 130 ? -14.812 -9.234 7.742 1 95.44 130 THR A CA 1
ATOM 1023 C C . THR A 1 130 ? -15.227 -9.242 9.211 1 95.44 130 THR A C 1
ATOM 1025 O O . THR A 1 130 ? -15.945 -8.344 9.664 1 95.44 130 THR A O 1
ATOM 1028 N N . PRO A 1 131 ? -14.742 -10.219 9.953 1 88.81 131 PRO A N 1
ATOM 1029 C CA . PRO A 1 131 ? -15.086 -10.234 11.375 1 88.81 131 PRO A CA 1
ATOM 1030 C C . PRO A 1 131 ? -14.422 -9.109 12.156 1 88.81 131 PRO A C 1
ATOM 1032 O O . PRO A 1 131 ? -13.266 -8.758 11.891 1 88.81 131 PRO A O 1
ATOM 1035 N N . GLN A 1 132 ? -15.117 -8.578 13.125 1 81.31 132 GLN A N 1
ATOM 1036 C CA . GLN A 1 132 ? -14.539 -7.59 14.031 1 81.31 132 GLN A CA 1
ATOM 1037 C C . GLN A 1 132 ? -13.477 -8.227 14.93 1 81.31 132 GLN A C 1
ATOM 1039 O O . GLN A 1 132 ? -13.398 -9.453 15.031 1 81.31 132 GLN A O 1
ATOM 1044 N N . CYS A 1 133 ? -12.742 -7.426 15.508 1 74 133 CYS A N 1
ATOM 1045 C CA . CYS A 1 133 ? -11.586 -7.875 16.281 1 74 133 CYS A CA 1
ATOM 1046 C C . CYS A 1 133 ? -12.008 -8.844 17.375 1 74 133 CYS A C 1
ATOM 1048 O O . CYS A 1 133 ? -11.32 -9.836 17.625 1 74 133 CYS A O 1
ATOM 1050 N N . ASP A 1 134 ? -13.148 -8.594 18.016 1 72.94 134 ASP A N 1
ATOM 1051 C CA . ASP A 1 134 ? -13.578 -9.438 19.141 1 72.94 134 ASP A CA 1
ATOM 1052 C C . ASP A 1 134 ? -13.984 -10.828 18.641 1 72.94 134 ASP A C 1
ATOM 1054 O O . ASP A 1 134 ? -13.773 -11.82 19.344 1 72.94 134 ASP A O 1
ATOM 1058 N N . VAL A 1 135 ? -14.492 -10.867 17.469 1 77.19 135 VAL A N 1
ATOM 1059 C CA . VAL A 1 135 ? -14.867 -12.148 16.875 1 77.19 135 VAL A CA 1
ATOM 1060 C C . VAL A 1 135 ? -13.609 -12.875 16.391 1 77.19 135 VAL A C 1
ATOM 1062 O O . VAL A 1 135 ? -13.492 -14.094 16.562 1 77.19 135 VAL A O 1
ATOM 1065 N N . MET A 1 136 ? -12.719 -12.117 15.883 1 76.94 136 MET A N 1
ATOM 1066 C CA . MET A 1 136 ? -11.477 -12.688 15.383 1 76.94 136 MET A CA 1
ATOM 1067 C C . MET A 1 136 ? -10.672 -13.328 16.516 1 76.94 136 MET A C 1
ATOM 1069 O O . MET A 1 136 ? -10.039 -14.367 16.312 1 76.94 136 MET A O 1
ATOM 1073 N N . ARG A 1 137 ? -10.742 -12.68 17.609 1 71.31 137 ARG A N 1
ATOM 1074 C CA . ARG A 1 137 ? -9.961 -13.141 18.766 1 71.31 137 ARG A CA 1
ATOM 1075 C C . ARG A 1 137 ? -10.422 -14.523 19.219 1 71.31 137 ARG A C 1
ATOM 1077 O O . ARG A 1 137 ? -9.633 -15.305 19.734 1 71.31 137 ARG A O 1
ATOM 1084 N N . ILE A 1 138 ? -11.727 -14.758 18.969 1 69.5 138 ILE A N 1
ATOM 1085 C CA . ILE A 1 138 ? -12.281 -16.047 19.359 1 69.5 138 ILE A CA 1
ATOM 1086 C C . ILE A 1 138 ? -11.641 -17.156 18.531 1 69.5 138 ILE A C 1
ATOM 1088 O O . ILE A 1 138 ? -11.562 -18.312 18.969 1 69.5 138 ILE A O 1
ATOM 1092 N N . MET A 1 139 ? -11.211 -16.672 17.406 1 71.12 139 MET A N 1
ATOM 1093 C CA . MET A 1 139 ? -10.688 -17.656 16.453 1 71.12 139 MET A CA 1
ATOM 1094 C C . MET A 1 139 ? -9.164 -17.75 16.562 1 71.12 139 MET A C 1
ATOM 1096 O O . MET A 1 139 ? -8.539 -18.547 15.859 1 71.12 139 MET A O 1
ATOM 1100 N N . LEU A 1 140 ? -8.617 -16.797 17.469 1 66.56 140 LEU A N 1
ATOM 1101 C CA . LEU A 1 140 ? -7.164 -16.75 17.578 1 66.56 140 LEU A CA 1
ATOM 1102 C C . LEU A 1 140 ? -6.688 -17.5 18.812 1 66.56 140 LEU A C 1
ATOM 1104 O O . LEU A 1 140 ? -7.418 -17.594 19.812 1 66.56 140 LEU A O 1
ATOM 1108 N N . MET A 1 141 ? -5.633 -18.281 18.781 1 57.38 141 MET A N 1
ATOM 1109 C CA . MET A 1 141 ? -4.98 -18.859 19.938 1 57.38 141 MET A CA 1
ATOM 1110 C C . MET A 1 141 ? -4.027 -17.859 20.594 1 57.38 141 MET A C 1
ATOM 1112 O O . MET A 1 141 ? -3.664 -16.859 19.969 1 57.38 141 MET A O 1
ATOM 1116 N N . PRO A 1 142 ? -3.791 -18.078 22.016 1 51.84 142 PRO A N 1
ATOM 1117 C CA . PRO A 1 142 ? -2.764 -17.234 22.625 1 51.84 142 PRO A CA 1
ATOM 1118 C C . PRO A 1 142 ? -1.472 -17.188 21.812 1 51.84 142 PRO A C 1
ATOM 1120 O O . PRO A 1 142 ? -1.063 -18.203 21.25 1 51.84 142 PRO A O 1
ATOM 1123 N N . GLY A 1 143 ? -0.774 -16.062 21.609 1 52.03 143 GLY A N 1
ATOM 1124 C CA . GLY A 1 143 ? 0.446 -15.859 20.844 1 52.03 143 GLY A CA 1
ATOM 1125 C C . GLY A 1 143 ? 0.186 -15.461 19.406 1 52.03 143 GLY A C 1
ATOM 1126 O O . GLY A 1 143 ? 1.126 -15.281 18.625 1 52.03 143 GLY A O 1
ATOM 1127 N N . GLY A 1 144 ? -1.13 -15.266 19.281 1 53.16 144 GLY A N 1
ATOM 1128 C CA . GLY A 1 144 ? -1.504 -14.734 17.969 1 53.16 144 GLY A CA 1
ATOM 1129 C C . GLY A 1 144 ? -1.387 -15.758 16.859 1 53.16 144 GLY A C 1
ATOM 1130 O O . GLY A 1 144 ? -1.373 -15.391 15.68 1 53.16 144 GLY A O 1
ATOM 1131 N N . ILE A 1 145 ? -0.769 -16.875 17.328 1 54.16 145 ILE A N 1
ATOM 1132 C CA . ILE A 1 145 ? -0.465 -17.828 16.25 1 54.16 145 ILE A CA 1
ATOM 1133 C C . ILE A 1 145 ? -1.752 -18.5 15.781 1 54.16 145 ILE A C 1
ATOM 1135 O O . ILE A 1 145 ? -2.809 -18.344 16.391 1 54.16 145 ILE A O 1
ATOM 1139 N N . MET A 1 146 ? -1.668 -20.078 15.469 1 54.41 146 MET A N 1
ATOM 1140 C CA . MET A 1 146 ? -2.641 -20.875 14.727 1 54.41 146 MET A CA 1
ATOM 1141 C C . MET A 1 146 ? -3.924 -21.062 15.531 1 54.41 146 MET A C 1
ATOM 1143 O O . MET A 1 146 ? -3.879 -21.391 16.719 1 54.41 146 MET A O 1
ATOM 1147 N N . LYS A 1 147 ? -5.09 -20.547 14.797 1 62.19 147 LYS A N 1
ATOM 1148 C CA . LYS A 1 147 ? -6.539 -20.484 14.969 1 62.19 147 LYS A CA 1
ATOM 1149 C C . LYS A 1 147 ? -7.195 -21.797 14.562 1 62.19 147 LYS A C 1
ATOM 1151 O O . LYS A 1 147 ? -6.551 -22.656 13.953 1 62.19 147 LYS A O 1
ATOM 1156 N N . ILE A 1 148 ? -8.359 -21.969 14.984 1 74.5 148 ILE A N 1
ATOM 1157 C CA . ILE A 1 148 ? -9.188 -23.047 14.469 1 74.5 148 ILE A CA 1
ATOM 1158 C C . ILE A 1 148 ? -8.898 -23.266 12.984 1 74.5 148 ILE A C 1
ATOM 1160 O O . ILE A 1 148 ? -8.984 -22.328 12.188 1 74.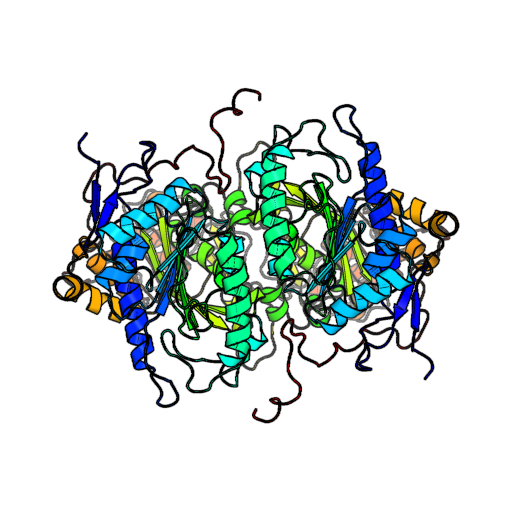5 148 ILE A O 1
ATOM 1164 N N . PRO A 1 149 ? -8.266 -24.438 12.711 1 86.19 149 PRO A N 1
ATOM 1165 C CA . PRO A 1 149 ? -7.996 -24.719 11.297 1 86.19 149 PRO A CA 1
ATOM 1166 C C . PRO A 1 149 ? -9.211 -24.469 10.406 1 86.19 149 PRO A C 1
ATOM 1168 O O . PRO A 1 149 ? -10.352 -24.594 10.859 1 86.19 149 PRO A O 1
ATOM 1171 N N . CYS A 1 150 ? -8.945 -24.188 9.203 1 91.5 150 CYS A N 1
ATOM 1172 C CA . CYS A 1 150 ? -10.023 -23.922 8.258 1 91.5 150 CYS A CA 1
ATOM 1173 C C . CYS A 1 150 ? -10.945 -25.125 8.125 1 91.5 150 CYS A C 1
ATOM 1175 O O . CYS A 1 150 ? -10.484 -26.266 8.07 1 91.5 150 CYS A O 1
ATOM 1177 N N . GLY A 1 151 ? -12.18 -24.859 8.133 1 91.06 151 GLY A N 1
ATOM 1178 C CA . GLY A 1 151 ? -13.18 -25.891 7.957 1 91.06 151 GLY A CA 1
ATOM 1179 C C . GLY A 1 151 ? -13.633 -26.516 9.266 1 91.06 151 GLY A C 1
ATOM 1180 O O . GLY A 1 151 ? -14.562 -27.328 9.281 1 91.06 151 GLY A O 1
ATOM 1181 N N . PHE A 1 152 ? -13.055 -26.094 10.344 1 87.06 152 PHE A N 1
ATOM 1182 C CA . PHE A 1 152 ? -13.43 -26.625 11.648 1 87.06 152 PHE A CA 1
ATOM 1183 C C . PHE A 1 152 ? -14.195 -25.594 12.453 1 87.06 152 PHE A C 1
ATOM 1185 O O . PHE A 1 152 ? -13.938 -24.391 12.328 1 87.06 152 PHE A O 1
ATOM 1192 N N . ASN A 1 153 ? -15.102 -26.078 13.266 1 77.06 153 ASN A N 1
ATOM 1193 C CA . ASN A 1 153 ? -15.797 -25.234 14.227 1 77.06 153 ASN A CA 1
ATOM 1194 C C . ASN A 1 153 ? -15.094 -25.234 15.586 1 77.06 153 ASN A C 1
ATOM 1196 O O . ASN A 1 153 ? -14.555 -26.266 16 1 77.06 153 ASN A O 1
ATOM 1200 N N . PRO A 1 154 ? -15.125 -24.016 16.172 1 72.06 154 PRO A N 1
ATOM 1201 C CA . PRO A 1 154 ? -14.641 -24.062 17.562 1 72.06 154 PRO A CA 1
ATOM 1202 C C . PRO A 1 154 ? -15.539 -24.891 18.469 1 72.06 154 PRO A C 1
ATOM 1204 O O . PRO A 1 154 ? -16.75 -24.953 18.25 1 72.06 154 PRO A O 1
ATOM 1207 N N . SER A 1 155 ? -14.922 -25.547 19.422 1 68.38 155 SER A N 1
ATOM 1208 C CA . SER A 1 155 ? -15.688 -26.359 20.359 1 68.38 155 SER A CA 1
ATOM 1209 C C . SER A 1 155 ? -16.5 -25.469 21.297 1 68.38 155 SER A C 1
ATOM 1211 O O . SER A 1 155 ? -17.578 -25.859 21.766 1 68.38 155 SER A O 1
ATOM 1213 N N . ARG A 1 156 ? -15.984 -24.328 21.547 1 68.31 156 ARG A N 1
ATOM 1214 C CA . ARG A 1 156 ? -16.672 -23.438 22.484 1 68.31 156 ARG A CA 1
ATOM 1215 C C . ARG A 1 156 ? -17.578 -22.469 21.734 1 68.31 156 ARG A C 1
ATOM 1217 O O . ARG A 1 156 ? -17.234 -22 20.656 1 68.31 156 ARG A O 1
ATOM 1224 N N . GLN A 1 157 ? -18.844 -22.438 22.281 1 63.88 157 GLN A N 1
ATOM 1225 C CA . GLN A 1 157 ? -19.781 -21.469 21.734 1 63.88 157 GLN A CA 1
ATOM 1226 C C . GLN A 1 157 ? -19.453 -20.047 22.172 1 63.88 157 GLN A C 1
ATOM 1228 O O . GLN A 1 157 ? -19.094 -19.828 23.328 1 63.88 157 GLN A O 1
ATOM 1233 N N . PHE A 1 158 ? -19.406 -19.281 21.094 1 72.81 158 PHE A N 1
ATOM 1234 C CA . PHE A 1 158 ? -19.141 -17.875 21.391 1 72.81 158 PHE A CA 1
ATOM 1235 C C . PHE A 1 158 ? -20.344 -17.016 21.016 1 72.81 158 PHE A C 1
ATOM 1237 O O . PHE A 1 158 ? -20.812 -17.047 19.875 1 72.81 158 PHE A O 1
ATOM 1244 N N . THR A 1 159 ? -20.906 -16.344 22 1 77.69 159 THR A N 1
ATOM 1245 C CA . THR A 1 159 ? -22.062 -15.492 21.781 1 77.69 159 THR A CA 1
ATOM 1246 C C . THR A 1 159 ? -21.75 -14.398 20.766 1 77.69 159 THR A C 1
ATOM 1248 O O . THR A 1 159 ? -22.641 -13.953 20.047 1 77.69 159 THR A O 1
ATOM 1251 N N . LEU A 1 160 ? -20.547 -14.07 20.641 1 82.75 160 LEU A N 1
ATOM 1252 C CA . LEU A 1 160 ? -20.141 -12.977 19.766 1 82.75 160 LEU A CA 1
ATOM 1253 C C . LEU A 1 160 ? -20.312 -13.367 18.297 1 82.75 160 LEU A C 1
ATOM 1255 O O . LEU A 1 160 ? -20.578 -12.516 17.438 1 82.75 160 LEU A O 1
ATOM 1259 N N . ILE A 1 161 ? -20.266 -14.648 18.047 1 85.5 161 ILE A N 1
ATOM 1260 C CA . ILE A 1 161 ? -20.391 -15.133 16.672 1 85.5 161 ILE A CA 1
ATOM 1261 C C . ILE A 1 161 ? -21.844 -14.984 16.219 1 85.5 161 ILE A C 1
ATOM 1263 O O . ILE A 1 161 ? -22.109 -14.711 15.047 1 85.5 161 ILE A O 1
ATOM 1267 N N . ASP A 1 162 ? -22.766 -15.125 17.125 1 88.12 162 ASP A N 1
ATOM 1268 C CA . ASP A 1 162 ? -24.172 -14.969 16.797 1 88.12 162 ASP A CA 1
ATOM 1269 C C . ASP A 1 162 ? -24.5 -13.516 16.438 1 88.12 162 ASP A C 1
ATOM 1271 O O . ASP A 1 162 ? -25.25 -13.258 15.5 1 88.12 162 ASP A O 1
ATOM 1275 N N . GLN A 1 163 ? -23.969 -12.68 17.234 1 86.12 163 GLN A N 1
ATOM 1276 C CA . GLN A 1 163 ? -24.172 -11.266 16.953 1 86.12 163 GLN A CA 1
ATOM 1277 C C . GLN A 1 163 ? -23.547 -10.875 15.617 1 86.12 163 GLN A C 1
ATOM 1279 O O . GLN A 1 163 ? -24.125 -10.086 14.867 1 86.12 163 GLN A O 1
ATOM 1284 N N . PHE A 1 164 ? -22.406 -11.414 15.375 1 89.19 164 PHE A N 1
ATOM 1285 C CA . PHE A 1 164 ? -21.734 -11.195 14.094 1 89.19 164 PHE A CA 1
ATOM 1286 C C . PHE A 1 164 ? -22.594 -11.695 12.938 1 89.19 164 PHE A C 1
ATOM 1288 O O . PHE A 1 164 ? -22.812 -10.977 11.961 1 89.19 164 PHE A O 1
ATOM 1295 N N . ASN A 1 165 ? -23.141 -12.867 13.086 1 92.12 165 ASN A N 1
ATOM 1296 C CA . ASN A 1 165 ? -23.984 -13.453 12.055 1 92.12 165 ASN A CA 1
ATOM 1297 C C . ASN A 1 165 ? -25.25 -12.633 11.828 1 92.12 165 ASN A C 1
ATOM 1299 O O . ASN A 1 165 ? -25.656 -12.43 10.688 1 92.12 165 ASN A O 1
ATOM 1303 N N . GLU A 1 166 ? -25.828 -12.219 12.852 1 91.06 166 GLU A N 1
ATOM 1304 C CA . GLU A 1 166 ? -27.047 -11.422 12.742 1 91.06 166 GLU A CA 1
ATOM 1305 C C . GLU A 1 166 ? -26.797 -10.141 11.953 1 91.06 166 GLU A C 1
ATOM 1307 O O . GLU A 1 166 ? -27.578 -9.773 11.078 1 91.06 166 GLU A O 1
ATOM 1312 N N . LYS A 1 167 ? -25.75 -9.539 12.258 1 89.69 167 LYS A N 1
ATOM 1313 C CA . LYS A 1 167 ? -25.406 -8.297 11.57 1 89.69 167 LYS A CA 1
ATOM 1314 C C . LYS A 1 167 ? -25.078 -8.555 10.102 1 89.69 167 LYS A C 1
ATOM 1316 O O . LYS A 1 167 ? -25.594 -7.859 9.219 1 89.69 167 LYS A O 1
ATOM 1321 N N . VAL A 1 168 ? -24.219 -9.516 9.852 1 94.06 168 VAL A N 1
ATOM 1322 C CA . VAL A 1 168 ? -23.797 -9.828 8.492 1 94.06 168 VAL A CA 1
ATOM 1323 C C . VAL A 1 168 ? -25 -10.273 7.66 1 94.06 168 VAL A C 1
ATOM 1325 O O . VAL A 1 168 ? -25.188 -9.812 6.531 1 94.06 168 VAL A O 1
ATOM 1328 N N . ASP A 1 169 ? -25.859 -11.117 8.281 1 94.81 169 ASP A N 1
ATOM 1329 C CA . ASP A 1 169 ? -27.047 -11.578 7.574 1 94.81 169 ASP A CA 1
ATOM 1330 C C . ASP A 1 169 ? -27.984 -10.414 7.242 1 94.81 169 ASP A C 1
ATOM 1332 O O . ASP A 1 169 ? -28.594 -10.391 6.176 1 94.81 169 ASP A O 1
ATOM 1336 N N . GLY A 1 170 ? -28.062 -9.5 8.156 1 92.44 170 GLY A N 1
ATOM 1337 C CA . GLY A 1 170 ? -28.859 -8.305 7.875 1 92.44 170 GLY A CA 1
ATOM 1338 C C . GLY A 1 170 ? -28.359 -7.543 6.66 1 92.44 170 GLY A C 1
ATOM 1339 O O . GLY A 1 170 ? -29.156 -7.125 5.82 1 92.44 170 GLY A O 1
ATOM 1340 N N . PHE A 1 171 ? -27.125 -7.395 6.535 1 92.81 171 PHE A N 1
ATOM 1341 C CA . PHE A 1 171 ? -26.516 -6.703 5.402 1 92.81 171 PHE A CA 1
ATOM 1342 C C . PHE A 1 171 ? -26.703 -7.504 4.117 1 92.81 171 PHE A C 1
ATOM 1344 O O . PHE A 1 171 ? -27.109 -6.949 3.09 1 92.81 171 PHE A O 1
ATOM 1351 N N . LEU A 1 172 ? -26.438 -8.805 4.219 1 94.25 172 LEU A N 1
ATOM 1352 C CA . LEU A 1 172 ? -26.484 -9.648 3.031 1 94.25 172 LEU A CA 1
ATOM 1353 C C . LEU A 1 172 ? -27.906 -9.766 2.512 1 94.25 172 LEU A C 1
ATOM 1355 O O . LEU A 1 172 ? -28.125 -9.906 1.305 1 94.25 172 LEU A O 1
ATOM 1359 N N . ASN A 1 173 ? -28.875 -9.656 3.34 1 93.25 173 ASN A N 1
ATOM 1360 C CA . ASN A 1 173 ? -30.266 -9.727 2.918 1 93.25 173 ASN A CA 1
ATOM 1361 C C . ASN A 1 173 ? -30.641 -8.562 2.002 1 93.25 173 ASN A C 1
ATOM 1363 O O . ASN A 1 173 ? -31.531 -8.68 1.162 1 93.25 173 ASN A O 1
ATOM 1367 N N . LEU A 1 174 ? -29.953 -7.508 2.131 1 91.44 174 LEU A N 1
ATOM 1368 C CA . LEU A 1 174 ? -30.188 -6.348 1.285 1 91.44 174 LEU A CA 1
ATOM 1369 C C . LEU A 1 174 ? -29.578 -6.543 -0.101 1 91.44 174 LEU A C 1
ATOM 1371 O O . LEU A 1 174 ? -29.984 -5.879 -1.059 1 91.44 174 LEU A O 1
ATOM 1375 N N . LEU A 1 175 ? -28.641 -7.457 -0.236 1 91.31 175 LEU A N 1
ATOM 1376 C CA . LEU A 1 175 ? -27.844 -7.562 -1.448 1 91.31 175 LEU A CA 1
ATOM 1377 C C . LEU A 1 175 ? -28.078 -8.898 -2.139 1 91.31 175 LEU A C 1
ATOM 1379 O O . LEU A 1 175 ? -27.734 -9.07 -3.312 1 91.31 175 LEU A O 1
ATOM 1383 N N . ALA A 1 176 ? -28.656 -9.852 -1.43 1 93.88 176 ALA A N 1
ATOM 1384 C CA . ALA A 1 176 ? -28.703 -11.234 -1.885 1 93.88 176 ALA A CA 1
ATOM 1385 C C . ALA A 1 176 ? -29.828 -11.445 -2.902 1 93.88 176 ALA A C 1
ATOM 1387 O O . ALA A 1 176 ? -30.891 -10.844 -2.787 1 93.88 176 ALA A O 1
ATOM 1388 N N . LEU A 1 177 ? -29.562 -12.281 -3.807 1 92.62 177 LEU A N 1
ATOM 1389 C CA . LEU A 1 177 ? -30.562 -12.711 -4.781 1 92.62 177 LEU A CA 1
ATOM 1390 C C . LEU A 1 177 ? -31.094 -14.094 -4.441 1 92.62 177 LEU A C 1
ATOM 1392 O O . LEU A 1 177 ? -32.031 -14.578 -5.078 1 92.62 177 LEU A O 1
ATOM 1396 N N . SER A 1 178 ? -30.469 -14.711 -3.549 1 89.06 178 SER A N 1
ATOM 1397 C CA . SER A 1 178 ? -30.922 -16 -3.039 1 89.06 178 SER A CA 1
ATOM 1398 C C . SER A 1 178 ? -31.156 -15.953 -1.533 1 89.06 178 SER A C 1
ATOM 1400 O O . SER A 1 178 ? -30.562 -15.133 -0.834 1 89.06 178 SER A O 1
ATOM 1402 N N . PRO A 1 179 ? -32.031 -16.703 -1.044 1 81.12 179 PRO A N 1
ATOM 1403 C CA . PRO A 1 179 ? -32.281 -16.703 0.402 1 81.12 179 PRO A CA 1
ATOM 1404 C C . PRO A 1 179 ? -31.141 -17.375 1.186 1 81.12 179 PRO A C 1
ATOM 1406 O O . PRO A 1 179 ? -30.375 -18.156 0.619 1 81.12 179 PRO A O 1
ATOM 1409 N N . LEU A 1 180 ? -31.078 -16.922 2.436 1 82 180 LEU A N 1
ATOM 1410 C CA . LEU A 1 180 ? -30.219 -17.672 3.348 1 82 180 LEU A CA 1
ATOM 1411 C C . LEU A 1 180 ? -30.969 -18.875 3.932 1 82 180 LEU A C 1
ATOM 1413 O O . LEU A 1 180 ? -31.969 -18.703 4.617 1 82 180 LEU A O 1
ATOM 1417 N N . GLU A 1 181 ? -30.438 -20.016 3.658 1 83.94 181 GLU A N 1
ATOM 1418 C CA . GLU A 1 181 ? -31.078 -21.203 4.215 1 83.94 181 GLU A CA 1
ATOM 1419 C C . GLU A 1 181 ? -30.141 -21.938 5.172 1 83.94 181 GLU A C 1
ATOM 1421 O O . GLU A 1 181 ? -30.578 -22.812 5.922 1 83.94 181 GLU A O 1
ATOM 1426 N N . SER A 1 182 ? -28.891 -21.484 5.23 1 81.12 182 SER A N 1
ATOM 1427 C CA . SER A 1 182 ? -27.922 -22.078 6.148 1 81.12 182 SER A CA 1
ATOM 1428 C C . SER A 1 182 ? -27.906 -21.344 7.484 1 81.12 182 SER A C 1
ATOM 1430 O O . SER A 1 182 ? -27.797 -20.109 7.523 1 81.12 182 SER A O 1
ATOM 1432 N N . GLU A 1 183 ? -28.031 -22.109 8.625 1 83.44 183 GLU A N 1
ATOM 1433 C CA . GLU A 1 183 ? -28.062 -21.469 9.938 1 83.44 183 GLU A CA 1
ATOM 1434 C C . GLU A 1 183 ? -26.922 -21.953 10.82 1 83.44 183 GLU A C 1
ATOM 1436 O O . GLU A 1 183 ? -26.922 -21.719 12.031 1 83.44 183 GLU A O 1
ATOM 1441 N N . TYR A 1 184 ? -25.938 -22.5 10.141 1 86.31 184 TYR A N 1
ATOM 1442 C CA . TYR A 1 184 ? -24.875 -22.984 11.016 1 86.31 184 TYR A CA 1
ATOM 1443 C C . TYR A 1 184 ? -24.047 -21.828 11.547 1 86.31 184 TYR A C 1
ATOM 1445 O O . TYR A 1 184 ? -23.984 -20.766 10.938 1 86.31 184 TYR A O 1
ATOM 1453 N N . GLU A 1 185 ? -23.406 -21.938 12.594 1 83.25 185 GLU A N 1
ATOM 1454 C CA . GLU A 1 185 ? -22.859 -20.906 13.461 1 83.25 185 GLU A CA 1
ATOM 1455 C C . GLU A 1 185 ? -21.75 -20.125 12.75 1 83.25 185 GLU A C 1
ATOM 1457 O O . GLU A 1 185 ? -21.625 -18.906 12.93 1 83.25 185 GLU A O 1
ATOM 1462 N N . TYR A 1 186 ? -20.906 -20.719 11.961 1 87 186 TYR A N 1
ATOM 1463 C CA . TYR A 1 186 ? -19.734 -20.062 11.383 1 87 186 TYR A CA 1
ATOM 1464 C C . TYR A 1 186 ? -19.938 -19.812 9.891 1 87 186 TYR A C 1
ATOM 1466 O O . TYR A 1 186 ? -18.953 -19.75 9.141 1 87 186 TYR A O 1
ATOM 1474 N N . ARG A 1 187 ? -21.141 -19.562 9.461 1 90.69 187 ARG A N 1
ATOM 1475 C CA . ARG A 1 187 ? -21.531 -19.5 8.055 1 90.69 187 ARG A CA 1
ATOM 1476 C C . ARG A 1 187 ? -20.938 -18.281 7.367 1 90.69 187 ARG A C 1
ATOM 1478 O O . ARG A 1 187 ? -20.719 -18.297 6.152 1 90.69 187 ARG A O 1
ATOM 1485 N N . ASN A 1 188 ? -20.625 -17.266 8.18 1 93.75 188 ASN A N 1
ATOM 1486 C CA . ASN A 1 188 ? -20.156 -16.031 7.562 1 93.75 188 ASN A CA 1
ATOM 1487 C C . ASN A 1 188 ? -18.641 -15.852 7.734 1 93.75 188 ASN A C 1
ATOM 1489 O O . ASN A 1 188 ? -18.094 -14.812 7.371 1 93.75 188 ASN A O 1
ATOM 1493 N N . VAL A 1 189 ? -17.953 -16.844 8.32 1 92.94 189 VAL A N 1
ATOM 1494 C CA . VAL A 1 189 ? -16.5 -16.859 8.406 1 92.94 189 VAL A CA 1
ATOM 1495 C C . VAL A 1 189 ? -15.914 -17.453 7.133 1 92.94 189 VAL A C 1
ATOM 1497 O O . VAL A 1 189 ? -16.219 -18.594 6.773 1 92.94 189 VAL A O 1
ATOM 1500 N N . ILE A 1 190 ? -15.055 -16.703 6.449 1 96.69 190 ILE A N 1
ATOM 1501 C CA . ILE A 1 190 ? -14.578 -17.125 5.137 1 96.69 190 ILE A CA 1
ATOM 1502 C C . ILE A 1 190 ? -13.195 -17.766 5.27 1 96.69 190 ILE A C 1
ATOM 1504 O O . ILE A 1 190 ? -12.258 -17.125 5.734 1 96.69 190 ILE A O 1
ATOM 1508 N N . ASP A 1 191 ? -13.07 -18.953 4.793 1 96.31 191 ASP A N 1
ATOM 1509 C CA . ASP A 1 191 ? -11.836 -19.719 4.895 1 96.31 191 ASP A CA 1
ATOM 1510 C C . ASP A 1 191 ? -10.969 -19.531 3.654 1 96.31 191 ASP A C 1
ATOM 1512 O O . ASP A 1 191 ? -9.734 -19.562 3.74 1 96.31 191 ASP A O 1
ATOM 1516 N N . ALA A 1 192 ? -11.602 -19.438 2.529 1 98.69 192 ALA A N 1
ATOM 1517 C CA . ALA A 1 192 ? -10.914 -19.328 1.245 1 98.69 192 ALA A CA 1
ATOM 1518 C C . ALA A 1 192 ? -11.562 -18.25 0.373 1 98.69 192 ALA A C 1
ATOM 1520 O O . ALA A 1 192 ? -12.797 -18.156 0.31 1 98.69 192 ALA A O 1
ATOM 1521 N N . ILE A 1 193 ? -10.734 -17.422 -0.235 1 98.88 193 ILE A N 1
ATOM 1522 C CA . ILE A 1 193 ? -11.258 -16.391 -1.122 1 98.88 193 ILE A CA 1
ATOM 1523 C C . ILE A 1 193 ? -10.609 -16.516 -2.5 1 98.88 193 ILE A C 1
ATOM 1525 O O . ILE A 1 193 ? -9.383 -16.594 -2.613 1 98.88 193 ILE A O 1
ATOM 1529 N N . ASP A 1 194 ? -11.414 -16.609 -3.498 1 98.75 194 ASP A N 1
ATOM 1530 C CA . ASP A 1 194 ? -10.945 -16.609 -4.879 1 98.75 194 ASP A CA 1
ATOM 1531 C C . ASP A 1 194 ? -11.133 -15.242 -5.527 1 98.75 194 ASP A C 1
ATOM 1533 O O . ASP A 1 194 ? -12.258 -14.75 -5.621 1 98.75 194 ASP A O 1
ATOM 1537 N N . VAL A 1 195 ? -10.039 -14.625 -5.969 1 98.56 195 VAL A N 1
ATOM 1538 C CA . VAL A 1 195 ? -10.016 -13.297 -6.574 1 98.56 195 VAL A CA 1
ATOM 1539 C C . VAL A 1 195 ? -9.516 -13.391 -8.016 1 98.56 195 VAL A C 1
ATOM 1541 O O . VAL A 1 195 ? -8.312 -13.469 -8.258 1 98.56 195 VAL A O 1
ATOM 1544 N N . ASP A 1 196 ? -10.406 -13.312 -8.945 1 96 196 ASP A N 1
ATOM 1545 C CA . ASP A 1 196 ? -10.07 -13.43 -10.359 1 96 196 ASP A CA 1
ATOM 1546 C C . ASP A 1 196 ? -10.703 -12.305 -11.172 1 96 196 ASP A C 1
ATOM 1548 O O . ASP A 1 196 ? -11.609 -12.539 -11.977 1 96 196 ASP A O 1
ATOM 1552 N N . PRO A 1 197 ? -10.219 -11.102 -11.016 1 94.75 197 PRO A N 1
ATOM 1553 C CA . PRO A 1 197 ? -10.75 -9.969 -11.773 1 94.75 197 PRO A CA 1
ATOM 1554 C C . PRO A 1 197 ? -10.25 -9.93 -13.211 1 94.75 197 PRO A C 1
ATOM 1556 O O . PRO A 1 197 ? -9.312 -10.664 -13.562 1 94.75 197 PRO A O 1
ATOM 1559 N N . TYR A 1 198 ? -10.992 -9.047 -13.898 1 86.25 198 TYR A N 1
ATOM 1560 C CA . TYR A 1 198 ? -10.43 -8.688 -15.195 1 86.25 198 TYR A CA 1
ATOM 1561 C C . TYR A 1 198 ? -9.258 -7.719 -15.023 1 86.25 198 TYR A C 1
ATOM 1563 O O . TYR A 1 198 ? -9.383 -6.703 -14.336 1 86.25 198 TYR A O 1
ATOM 1571 N N . SER A 1 199 ? -8.109 -8.031 -15.492 1 89.19 199 SER A N 1
ATOM 1572 C CA . SER A 1 199 ? -6.926 -7.172 -15.523 1 89.19 199 SER A CA 1
ATOM 1573 C C . SER A 1 199 ? -6.141 -7.262 -14.219 1 89.19 199 SER A C 1
ATOM 1575 O O . SER A 1 199 ? -5.586 -8.312 -13.891 1 89.19 199 SER A O 1
ATOM 1577 N N . SER A 1 200 ? -6.266 -6.203 -13.32 1 94.94 200 SER A N 1
ATOM 1578 C CA . SER A 1 200 ? -5.383 -6.137 -12.156 1 94.94 200 SER A CA 1
ATOM 1579 C C . SER A 1 200 ? -6.109 -6.574 -10.891 1 94.94 200 SER A C 1
ATOM 1581 O O . SER A 1 200 ? -7.27 -6.211 -10.672 1 94.94 200 SER A O 1
ATOM 1583 N N . ALA A 1 201 ? -5.445 -7.324 -9.992 1 96.94 201 ALA A N 1
ATOM 1584 C CA . ALA A 1 201 ? -5.984 -7.75 -8.703 1 96.94 201 ALA A CA 1
ATOM 1585 C C . ALA A 1 201 ? -5.695 -6.711 -7.625 1 96.94 201 ALA A C 1
ATOM 1587 O O . ALA A 1 201 ? -6.23 -6.797 -6.516 1 96.94 201 ALA A O 1
ATOM 1588 N N . SER A 1 202 ? -4.949 -5.641 -7.922 1 96.5 202 SER A N 1
ATOM 1589 C CA . SER A 1 202 ? -4.422 -4.715 -6.922 1 96.5 202 SER A CA 1
ATOM 1590 C C . SER A 1 202 ? -5.551 -4.027 -6.156 1 96.5 202 SER A C 1
ATOM 1592 O O . SER A 1 202 ? -5.441 -3.811 -4.949 1 96.5 202 SER A O 1
ATOM 1594 N N . GLY A 1 203 ? -6.676 -3.754 -6.777 1 95.19 203 GLY A N 1
ATOM 1595 C CA . GLY A 1 203 ? -7.77 -3.01 -6.172 1 95.19 203 GLY A CA 1
ATOM 1596 C C . GLY A 1 203 ? -8.594 -3.842 -5.211 1 95.19 203 GLY A C 1
ATOM 1597 O O . GLY A 1 203 ? -9.422 -3.305 -4.469 1 95.19 203 GLY A O 1
ATOM 1598 N N . PHE A 1 204 ? -8.328 -5.152 -5.082 1 97.25 204 PHE A N 1
ATOM 1599 C CA . PHE A 1 204 ? -9.156 -6.043 -4.277 1 97.25 204 PHE A CA 1
ATOM 1600 C C . PHE A 1 204 ? -8.359 -6.621 -3.115 1 97.25 204 PHE A C 1
ATOM 1602 O O . PHE A 1 204 ? -8.906 -7.344 -2.281 1 97.25 204 PHE A O 1
ATOM 1609 N N . LEU A 1 205 ? -7.09 -6.246 -3.016 1 98.25 205 LEU A N 1
ATOM 1610 C CA . LEU A 1 205 ? -6.203 -6.906 -2.066 1 98.25 205 LEU A CA 1
ATOM 1611 C C . LEU A 1 205 ? -6.551 -6.516 -0.633 1 98.25 205 LEU A C 1
ATOM 1613 O O . LEU A 1 205 ? -6.598 -7.371 0.253 1 98.25 205 LEU A O 1
ATOM 1617 N N . ASP A 1 206 ? -6.863 -5.266 -0.381 1 97.19 206 ASP A N 1
ATOM 1618 C CA . ASP A 1 206 ? -7.094 -4.781 0.977 1 97.19 206 ASP A CA 1
ATOM 1619 C C . ASP A 1 206 ? -8.273 -5.5 1.623 1 97.19 206 ASP A C 1
ATOM 1621 O O . ASP A 1 206 ? -8.133 -6.102 2.691 1 97.19 206 ASP A O 1
ATOM 1625 N N . SER A 1 207 ? -9.406 -5.473 0.949 1 97.25 207 SER A N 1
ATOM 1626 C CA . SER A 1 207 ? -10.609 -6.086 1.5 1 97.25 207 SER A CA 1
ATOM 1627 C C . SER A 1 207 ? -10.461 -7.598 1.606 1 97.25 207 SER A C 1
ATOM 1629 O O . SER A 1 207 ? -10.883 -8.203 2.592 1 97.25 207 SER A O 1
ATOM 1631 N N . THR A 1 208 ? -9.75 -8.234 0.653 1 98.38 208 THR A N 1
ATOM 1632 C CA . THR A 1 208 ? -9.547 -9.68 0.61 1 98.38 208 THR A CA 1
ATOM 1633 C C . THR A 1 208 ? -8.719 -10.141 1.806 1 98.38 208 THR A C 1
ATOM 1635 O O . THR A 1 208 ? -9.102 -11.086 2.502 1 98.38 208 THR A O 1
ATOM 1638 N N . LEU A 1 209 ? -7.66 -9.422 2.072 1 98 209 LEU A N 1
ATOM 1639 C CA . LEU A 1 209 ? -6.68 -9.859 3.059 1 98 209 LEU A CA 1
ATOM 1640 C C . LEU A 1 209 ? -7.176 -9.594 4.477 1 98 209 LEU A C 1
ATOM 1642 O O . LEU A 1 209 ? -6.77 -10.273 5.422 1 98 209 LEU A O 1
ATOM 1646 N N . LYS A 1 210 ? -8.109 -8.656 4.613 1 95 210 LYS A N 1
ATOM 1647 C CA . LYS A 1 210 ? -8.766 -8.438 5.898 1 95 210 LYS A CA 1
ATOM 1648 C C . LYS A 1 210 ? -9.844 -9.484 6.156 1 95 210 LYS A C 1
ATOM 1650 O O . LYS A 1 210 ? -10.078 -9.875 7.301 1 95 210 LYS A O 1
ATOM 1655 N N . CYS A 1 211 ? -10.43 -9.906 5.148 1 96.88 211 CYS A N 1
ATOM 1656 C CA . CYS A 1 211 ? -11.641 -10.719 5.223 1 96.88 211 CYS A CA 1
ATOM 1657 C C . CYS A 1 211 ? -11.305 -12.172 5.531 1 96.88 211 CYS A C 1
ATOM 1659 O O . CYS A 1 211 ? -11.992 -12.812 6.328 1 96.88 211 CYS A O 1
ATOM 1661 N N . VAL A 1 212 ? -10.297 -12.695 4.891 1 96.5 212 VAL A N 1
ATOM 1662 C CA . VAL A 1 212 ? -10 -14.117 5.008 1 96.5 212 VAL A CA 1
ATOM 1663 C C . VAL A 1 212 ? -9.617 -14.453 6.445 1 96.5 212 VAL A C 1
ATOM 1665 O O . VAL A 1 212 ? -8.922 -13.672 7.105 1 96.5 212 VAL A O 1
ATOM 1668 N N . LYS A 1 213 ? -10.062 -15.555 6.852 1 92.31 213 LYS A N 1
ATOM 1669 C CA . LYS A 1 213 ? -9.75 -16.031 8.195 1 92.31 213 LYS A CA 1
ATOM 1670 C C . LYS A 1 213 ? -8.242 -16.219 8.367 1 92.31 213 LYS A C 1
ATOM 1672 O O . LYS A 1 213 ? -7.547 -16.625 7.434 1 92.31 213 LYS A O 1
ATOM 1677 N N . SER A 1 214 ? -7.762 -15.883 9.633 1 91.94 214 SER A N 1
ATOM 1678 C CA . SER A 1 214 ? -6.367 -16.219 9.906 1 91.94 214 SER A CA 1
ATOM 1679 C C . SER A 1 214 ? -6.098 -17.703 9.688 1 91.94 214 SER A C 1
ATOM 1681 O O . SER A 1 214 ? -6.793 -18.547 10.234 1 91.94 214 SER A O 1
ATOM 1683 N N . GLY A 1 215 ? -5.18 -17.953 8.859 1 91.81 215 GLY A N 1
ATOM 1684 C CA . GLY A 1 215 ? -4.871 -19.328 8.469 1 91.81 215 GLY A CA 1
ATOM 1685 C C . GLY A 1 215 ? -5.543 -19.734 7.176 1 91.81 215 GLY A C 1
ATOM 1686 O O . GLY A 1 215 ? -5.312 -20.844 6.676 1 91.81 215 GLY A O 1
ATOM 1687 N N . GLY A 1 216 ? -6.336 -18.844 6.668 1 95.62 216 GLY A N 1
ATOM 1688 C CA . GLY A 1 216 ? -7.047 -19.141 5.438 1 95.62 216 GLY A CA 1
ATOM 1689 C C . GLY A 1 216 ? -6.188 -18.969 4.199 1 95.62 216 GLY A C 1
ATOM 1690 O O . GLY A 1 216 ? -5 -18.656 4.297 1 95.62 216 GLY A O 1
ATOM 1691 N N . ILE A 1 217 ? -6.816 -19.219 3.033 1 98.5 217 ILE A N 1
ATOM 1692 C CA . ILE A 1 217 ? -6.082 -19.188 1.773 1 98.5 217 ILE A CA 1
ATOM 1693 C C . ILE A 1 217 ? -6.758 -18.219 0.807 1 98.5 217 ILE A C 1
ATOM 1695 O O . ILE A 1 217 ? -7.984 -18.094 0.79 1 98.5 217 ILE A O 1
ATOM 1699 N N . VAL A 1 218 ? -5.941 -17.5 0.075 1 98.88 218 VAL A N 1
ATOM 1700 C CA . VAL A 1 218 ? -6.434 -16.625 -0.979 1 98.88 218 VAL A CA 1
ATOM 1701 C C . VAL A 1 218 ? -5.832 -17.031 -2.32 1 98.88 218 VAL A C 1
ATOM 1703 O O . VAL A 1 218 ? -4.629 -17.281 -2.42 1 98.88 218 VAL A O 1
ATOM 1706 N N . LEU A 1 219 ? -6.66 -17.234 -3.293 1 98.88 219 LEU A N 1
ATOM 1707 C CA . LEU A 1 219 ? -6.289 -17.531 -4.672 1 98.88 219 LEU A CA 1
ATOM 1708 C C . LEU A 1 219 ? -6.438 -16.281 -5.551 1 98.88 219 LEU A C 1
ATOM 1710 O O . LEU A 1 219 ? -7.555 -15.82 -5.789 1 98.88 219 LEU A O 1
ATOM 1714 N N . ILE A 1 220 ? -5.297 -15.758 -6.086 1 98.81 220 ILE A N 1
ATOM 1715 C CA . ILE A 1 220 ? -5.328 -14.453 -6.742 1 98.81 220 ILE A CA 1
ATOM 1716 C C . ILE A 1 220 ? -4.805 -14.578 -8.172 1 98.81 220 ILE A C 1
ATOM 1718 O O . ILE A 1 220 ? -3.707 -15.094 -8.391 1 98.81 220 ILE A O 1
ATOM 1722 N N . THR A 1 221 ? -5.602 -14.117 -9.109 1 97.75 221 THR A N 1
ATOM 1723 C CA . THR A 1 221 ? -5.203 -14.008 -10.508 1 97.75 221 THR A CA 1
ATOM 1724 C C . THR A 1 221 ? -5.012 -12.547 -10.914 1 97.75 221 THR A C 1
ATOM 1726 O O . THR A 1 221 ? -5.777 -11.68 -10.492 1 97.75 221 THR A O 1
ATOM 1729 N N . SER A 1 222 ? -3.998 -12.242 -11.625 1 97.06 222 SER A N 1
ATOM 1730 C CA . SER A 1 222 ? -3.857 -10.961 -12.305 1 97.06 222 SER A CA 1
ATOM 1731 C C . SER A 1 222 ? -3.527 -11.141 -13.781 1 97.06 222 SER A C 1
ATOM 1733 O O . SER A 1 222 ? -2.562 -11.828 -14.125 1 97.06 222 SER A O 1
ATOM 1735 N N . THR A 1 223 ? -4.332 -10.562 -14.695 1 94.88 223 THR A N 1
ATOM 1736 C CA . THR A 1 223 ? -4.125 -10.656 -16.141 1 94.88 223 THR A CA 1
ATOM 1737 C C . THR A 1 223 ? -3.551 -9.352 -16.688 1 94.88 223 THR A C 1
ATOM 1739 O O . THR A 1 223 ? -3.574 -9.117 -17.906 1 94.88 223 THR A O 1
ATOM 1742 N N . ASP A 1 224 ? -3.064 -8.523 -15.82 1 94.31 224 ASP A N 1
ATOM 1743 C CA . ASP A 1 224 ? -2.475 -7.234 -16.172 1 94.31 224 ASP A CA 1
ATOM 1744 C C . ASP A 1 224 ? -1.013 -7.391 -16.578 1 94.31 224 ASP A C 1
ATOM 1746 O O . ASP A 1 224 ? -0.133 -6.719 -16.031 1 94.31 224 ASP A O 1
ATOM 1750 N N . MET A 1 225 ? -0.721 -8.234 -17.5 1 93.5 225 MET A N 1
ATOM 1751 C CA . MET A 1 225 ? 0.653 -8.602 -17.844 1 93.5 225 MET A CA 1
ATOM 1752 C C . MET A 1 225 ? 1.359 -7.453 -18.562 1 93.5 225 MET A C 1
ATOM 1754 O O . MET A 1 225 ? 2.559 -7.242 -18.359 1 93.5 225 MET A O 1
ATOM 1758 N N . PRO A 1 226 ? 0.685 -6.691 -19.406 1 91.56 226 PRO A N 1
ATOM 1759 C CA . PRO A 1 226 ? 1.381 -5.555 -20.016 1 91.56 226 PRO A CA 1
ATOM 1760 C C . PRO A 1 226 ? 2.002 -4.621 -18.984 1 91.56 226 PRO A C 1
ATOM 1762 O O . PRO A 1 226 ? 3.078 -4.066 -19.203 1 91.56 226 PRO A O 1
ATOM 1765 N N . THR A 1 227 ? 1.354 -4.5 -17.859 1 93.94 227 THR A N 1
ATOM 1766 C CA . THR A 1 227 ? 1.876 -3.672 -16.781 1 93.94 227 THR A CA 1
ATOM 1767 C C . THR A 1 227 ? 2.943 -4.422 -15.984 1 93.94 227 THR A C 1
ATOM 1769 O O . THR A 1 227 ? 4.012 -3.877 -15.695 1 93.94 227 THR A O 1
ATOM 1772 N N . LEU A 1 228 ? 2.701 -5.66 -15.727 1 95.31 228 LEU A N 1
ATOM 1773 C CA . LEU A 1 228 ? 3.551 -6.441 -14.828 1 95.31 228 LEU A CA 1
ATOM 1774 C C . LEU A 1 228 ? 4.809 -6.914 -15.555 1 95.31 228 LEU A C 1
ATOM 1776 O O . LEU A 1 228 ? 5.824 -7.199 -14.914 1 95.31 228 LEU A O 1
ATOM 1780 N N . CYS A 1 229 ? 4.832 -6.961 -16.828 1 90.56 229 CYS A N 1
ATOM 1781 C CA . CYS A 1 229 ? 5.988 -7.465 -17.562 1 90.56 229 CYS A CA 1
ATOM 1782 C C . CYS A 1 229 ? 6.848 -6.32 -18.078 1 90.56 229 CYS A C 1
ATOM 1784 O O . CYS A 1 229 ? 7.695 -6.52 -18.953 1 90.56 229 CYS A O 1
ATOM 1786 N N . GLY A 1 230 ? 6.758 -5.137 -17.609 1 82.5 230 GLY A N 1
ATOM 1787 C CA . GLY A 1 230 ? 7.805 -4.129 -17.672 1 82.5 230 GLY A CA 1
ATOM 1788 C C . GLY A 1 230 ? 7.594 -3.111 -18.781 1 82.5 230 GLY A C 1
ATOM 1789 O O . GLY A 1 230 ? 8.461 -2.273 -19.031 1 82.5 230 GLY A O 1
ATOM 1790 N N . ASN A 1 231 ? 6.461 -3.053 -19.406 1 80.62 231 ASN A N 1
ATOM 1791 C CA . ASN A 1 231 ? 6.223 -2.066 -20.453 1 80.62 231 ASN A CA 1
ATOM 1792 C C . ASN A 1 231 ? 5.895 -0.695 -19.875 1 80.62 231 ASN A C 1
ATOM 1794 O O . ASN A 1 231 ? 6.145 0.331 -20.516 1 80.62 231 ASN A O 1
ATOM 1798 N N . ASN A 1 232 ? 5.398 -0.712 -18.766 1 87.88 232 ASN A N 1
ATOM 1799 C CA . ASN A 1 232 ? 4.934 0.515 -18.125 1 87.88 232 ASN A CA 1
ATOM 1800 C C . ASN A 1 232 ? 5.348 0.574 -16.656 1 87.88 232 ASN A C 1
ATOM 1802 O O . ASN A 1 232 ? 4.508 0.44 -15.758 1 87.88 232 ASN A O 1
ATOM 1806 N N . PRO A 1 233 ? 6.625 0.938 -16.453 1 92.44 233 PRO A N 1
ATOM 1807 C CA . PRO A 1 233 ? 7.129 0.845 -15.086 1 92.44 233 PRO A CA 1
ATOM 1808 C C . PRO A 1 233 ? 6.395 1.776 -14.125 1 92.44 233 PRO A C 1
ATOM 1810 O O . PRO A 1 233 ? 6.168 1.418 -12.961 1 92.44 233 PRO A O 1
ATOM 1813 N N . LEU A 1 234 ? 5.98 2.963 -14.594 1 93.31 234 LEU A N 1
ATOM 1814 C CA . LEU A 1 234 ? 5.305 3.91 -13.711 1 93.31 234 LEU A CA 1
ATOM 1815 C C . LEU A 1 234 ? 3.887 3.445 -13.398 1 93.31 234 LEU A C 1
ATOM 1817 O O . LEU A 1 234 ? 3.383 3.672 -12.297 1 93.31 234 LEU A O 1
ATOM 1821 N N . VAL A 1 235 ? 3.264 2.732 -14.32 1 94.31 235 VAL A N 1
ATOM 1822 C CA . VAL A 1 235 ? 1.928 2.186 -14.109 1 94.31 235 VAL A CA 1
ATOM 1823 C C . VAL A 1 235 ? 1.999 1.022 -13.117 1 94.31 235 VAL A C 1
ATOM 1825 O O . VAL A 1 235 ? 1.153 0.903 -12.227 1 94.31 235 VAL A O 1
ATOM 1828 N N . SER A 1 236 ? 3.008 0.204 -13.289 1 96.25 236 SER A N 1
ATOM 1829 C CA . SER A 1 236 ? 3.191 -0.883 -12.328 1 96.25 236 SER A CA 1
ATOM 1830 C C . SER A 1 236 ? 3.402 -0.347 -10.922 1 96.25 236 SER A C 1
ATOM 1832 O O . SER A 1 236 ? 2.891 -0.915 -9.953 1 96.25 236 SER A O 1
ATOM 1834 N N . PHE A 1 237 ? 4.105 0.74 -10.828 1 96.38 237 PHE A N 1
ATOM 1835 C CA . PHE A 1 237 ? 4.379 1.325 -9.523 1 96.38 237 PHE A CA 1
ATOM 1836 C C . PHE A 1 237 ? 3.092 1.802 -8.859 1 96.38 237 PHE A C 1
ATOM 1838 O O . PHE A 1 237 ? 2.844 1.514 -7.688 1 96.38 237 PHE A O 1
ATOM 1845 N N . TYR A 1 238 ? 2.305 2.52 -9.5 1 95 238 TYR A N 1
ATOM 1846 C CA . TYR A 1 238 ? 1.166 3.104 -8.805 1 95 238 TYR A CA 1
ATOM 1847 C C . TYR A 1 238 ? 0.073 2.064 -8.578 1 95 238 TYR A C 1
ATOM 1849 O O . TYR A 1 238 ? -0.738 2.197 -7.66 1 95 238 TYR A O 1
ATOM 1857 N N . LYS A 1 239 ? 0.024 0.97 -9.367 1 96.38 239 LYS A N 1
ATOM 1858 C CA . LYS A 1 239 ? -0.989 -0.064 -9.18 1 96.38 239 LYS A CA 1
ATOM 1859 C C . LYS A 1 239 ? -0.563 -1.059 -8.102 1 96.38 239 LYS A C 1
ATOM 1861 O O . LYS A 1 239 ? -1.39 -1.512 -7.305 1 96.38 239 LYS A O 1
ATOM 1866 N N . TYR A 1 240 ? 0.76 -1.376 -8.133 1 97.38 240 TYR A N 1
ATOM 1867 C CA . TYR A 1 240 ? 1.187 -2.52 -7.336 1 97.38 240 TYR A CA 1
ATOM 1868 C C . TYR A 1 240 ? 2.191 -2.096 -6.273 1 97.38 240 TYR A C 1
ATOM 1870 O O . TYR A 1 240 ? 2.521 -2.875 -5.375 1 97.38 240 TYR A O 1
ATOM 1878 N N . GLY A 1 241 ? 2.723 -0.9 -6.371 1 95.94 241 GLY A N 1
ATOM 1879 C CA . GLY A 1 241 ? 3.68 -0.426 -5.387 1 95.94 241 GLY A CA 1
ATOM 1880 C C . GLY A 1 241 ? 5.121 -0.695 -5.777 1 95.94 241 GLY A C 1
ATOM 1881 O O . GLY A 1 241 ? 6.039 -0.441 -4.996 1 95.94 241 GLY A O 1
ATOM 1882 N N . GLY A 1 242 ? 5.348 -1.185 -6.918 1 96.75 242 GLY A N 1
ATOM 1883 C CA . GLY A 1 242 ? 6.684 -1.455 -7.422 1 96.75 242 GLY A CA 1
ATOM 1884 C C . GLY A 1 242 ? 6.789 -1.324 -8.93 1 96.75 242 GLY A C 1
ATOM 1885 O O . GLY A 1 242 ? 5.852 -1.67 -9.656 1 96.75 242 GLY A O 1
ATOM 1886 N N . SER A 1 243 ? 7.992 -0.936 -9.375 1 96.38 243 SER A N 1
ATOM 1887 C CA . SER A 1 243 ? 8.234 -0.757 -10.805 1 96.38 243 SER A CA 1
ATOM 1888 C C . SER A 1 243 ? 8.672 -2.064 -11.461 1 96.38 243 SER A C 1
ATOM 1890 O O . SER A 1 243 ? 9.703 -2.631 -11.094 1 96.38 243 SER A O 1
ATOM 1892 N N . SER A 1 244 ? 7.848 -2.512 -12.352 1 96 244 SER A N 1
ATOM 1893 C CA . SER A 1 244 ? 8.266 -3.611 -13.211 1 96 244 SER A CA 1
ATOM 1894 C C . SER A 1 244 ? 9.023 -3.098 -14.43 1 96 244 SER A C 1
ATOM 1896 O O . SER A 1 244 ? 8.508 -2.275 -15.195 1 96 244 SER A O 1
ATOM 1898 N N . ILE A 1 245 ? 10.258 -3.572 -14.586 1 94.25 245 ILE A N 1
ATOM 1899 C CA . ILE A 1 245 ? 11.055 -3.082 -15.703 1 94.25 245 ILE A CA 1
ATOM 1900 C C . ILE A 1 245 ? 11.281 -4.211 -16.703 1 94.25 245 ILE A C 1
ATOM 1902 O O . ILE A 1 245 ? 11.266 -5.387 -16.344 1 94.25 245 ILE A O 1
ATOM 1906 N N . LYS A 1 246 ? 11.469 -3.797 -17.938 1 92.69 246 LYS A N 1
ATOM 1907 C CA . LYS A 1 246 ? 11.656 -4.77 -19.016 1 92.69 246 LYS A CA 1
ATOM 1908 C C . LYS A 1 246 ? 12.922 -5.594 -18.797 1 92.69 246 LYS A C 1
ATOM 1910 O O . LYS A 1 246 ? 14.008 -5.035 -18.609 1 92.69 246 LYS A O 1
ATOM 1915 N N . ALA A 1 247 ? 12.781 -6.836 -18.734 1 94.69 247 ALA A N 1
ATOM 1916 C CA . ALA A 1 247 ? 13.875 -7.781 -18.547 1 94.69 247 ALA A CA 1
ATOM 1917 C C . ALA A 1 247 ? 13.477 -9.188 -18.969 1 94.69 247 ALA A C 1
ATOM 1919 O O . ALA A 1 247 ? 12.281 -9.484 -19.109 1 94.69 247 ALA A O 1
ATOM 1920 N N . SER A 1 248 ? 14.492 -10.023 -19.156 1 94.69 248 SER A N 1
ATOM 1921 C CA . SER A 1 248 ? 14.219 -11.391 -19.578 1 94.69 248 SER A CA 1
ATOM 1922 C C . SER A 1 248 ? 13.469 -12.172 -18.5 1 94.69 248 SER A C 1
ATOM 1924 O O . SER A 1 248 ? 12.758 -13.125 -18.812 1 94.69 248 SER A O 1
ATOM 1926 N N . PHE A 1 249 ? 13.633 -11.75 -17.312 1 97 249 PHE A N 1
ATOM 1927 C CA . PHE A 1 249 ? 13 -12.453 -16.203 1 97 249 PHE A CA 1
ATOM 1928 C C . PHE A 1 249 ? 11.68 -11.789 -15.828 1 97 249 PHE A C 1
ATOM 1930 O O . PHE A 1 249 ? 11.227 -11.891 -14.688 1 97 249 PHE A O 1
ATOM 1937 N N . CYS A 1 250 ? 11 -11.047 -16.719 1 95.75 250 CYS A N 1
ATOM 1938 C CA . CYS A 1 250 ? 9.82 -10.227 -16.453 1 95.75 250 CYS A CA 1
ATOM 1939 C C . CYS A 1 250 ? 8.695 -11.062 -15.859 1 95.75 250 CYS A C 1
ATOM 1941 O O . CYS A 1 250 ? 7.93 -10.578 -15.023 1 95.75 250 CYS A O 1
ATOM 1943 N N . HIS A 1 251 ? 8.594 -12.367 -16.203 1 96.62 251 HIS A N 1
ATOM 1944 C CA . HIS A 1 251 ? 7.508 -13.203 -15.703 1 96.62 251 HIS A CA 1
ATOM 1945 C C . HIS A 1 251 ? 7.684 -13.508 -14.219 1 96.62 251 HIS A C 1
ATOM 1947 O O . HIS A 1 251 ? 6.711 -13.5 -13.461 1 96.62 251 HIS A O 1
ATOM 1953 N N . GLU A 1 252 ? 8.875 -13.812 -13.828 1 97.56 252 GLU A N 1
ATOM 1954 C CA . GLU A 1 252 ? 9.086 -13.984 -12.398 1 97.56 252 GLU A CA 1
ATOM 1955 C C . GLU A 1 252 ? 8.992 -12.656 -11.664 1 97.56 252 GLU A C 1
ATOM 1957 O O . GLU A 1 252 ? 8.469 -12.594 -10.547 1 97.56 252 GLU A O 1
ATOM 1962 N N . LEU A 1 253 ? 9.578 -11.625 -12.328 1 97.88 253 LEU A N 1
ATOM 1963 C CA . LEU A 1 253 ? 9.469 -10.297 -11.727 1 97.88 253 LEU A CA 1
ATOM 1964 C C . LEU A 1 253 ? 8.008 -9.938 -11.461 1 97.88 253 LEU A C 1
ATOM 1966 O O . LEU A 1 253 ? 7.688 -9.352 -10.422 1 97.88 253 LEU A O 1
ATOM 1970 N N . SER A 1 254 ? 7.105 -10.336 -12.375 1 97.88 254 SER A N 1
ATOM 1971 C CA . SER A 1 254 ? 5.676 -10.086 -12.219 1 97.88 254 SER A CA 1
ATOM 1972 C C . SER A 1 254 ? 5.133 -10.75 -10.961 1 97.88 254 SER A C 1
ATOM 1974 O O . SER A 1 254 ? 4.359 -10.148 -10.211 1 97.88 254 SER A O 1
ATOM 1976 N N . LEU A 1 255 ? 5.512 -11.992 -10.711 1 98.44 255 LEU A N 1
ATOM 1977 C CA . LEU A 1 255 ? 5.098 -12.711 -9.516 1 98.44 255 LEU A CA 1
ATOM 1978 C C . LEU A 1 255 ? 5.57 -11.992 -8.258 1 98.44 255 LEU A C 1
ATOM 1980 O O . LEU A 1 255 ? 4.805 -11.828 -7.305 1 98.44 255 LEU A O 1
ATOM 1984 N N . ARG A 1 256 ? 6.746 -11.57 -8.328 1 98.56 256 ARG A N 1
ATOM 1985 C CA . ARG A 1 256 ? 7.371 -11.016 -7.133 1 98.56 256 ARG A CA 1
ATOM 1986 C C . ARG A 1 256 ? 6.832 -9.617 -6.832 1 98.56 256 ARG A C 1
ATOM 1988 O O . ARG A 1 256 ? 6.719 -9.234 -5.668 1 98.56 256 ARG A O 1
ATOM 1995 N N . ILE A 1 257 ? 6.496 -8.859 -7.871 1 98.38 257 ILE A N 1
ATOM 1996 C CA . ILE A 1 257 ? 5.859 -7.559 -7.668 1 98.38 257 ILE A CA 1
ATOM 1997 C C . ILE A 1 257 ? 4.473 -7.754 -7.066 1 98.38 257 ILE A C 1
ATOM 1999 O O . ILE A 1 257 ? 4.102 -7.07 -6.109 1 98.38 257 ILE A O 1
ATOM 2003 N N . LEU A 1 258 ? 3.713 -8.672 -7.574 1 98.69 258 LEU A N 1
ATOM 2004 C CA . LEU A 1 258 ? 2.389 -8.961 -7.039 1 98.69 258 LEU A CA 1
ATOM 2005 C C . LEU A 1 258 ? 2.479 -9.438 -5.59 1 98.69 258 LEU A C 1
ATOM 2007 O O . LEU A 1 258 ? 1.729 -8.969 -4.73 1 98.69 258 LEU A O 1
ATOM 2011 N N . LEU A 1 259 ? 3.385 -10.305 -5.34 1 98.81 259 LEU A N 1
ATOM 2012 C CA . LEU A 1 259 ? 3.531 -10.844 -3.992 1 98.81 259 LEU A CA 1
ATOM 2013 C C . LEU A 1 259 ? 3.934 -9.75 -3.01 1 98.81 259 LEU A C 1
ATOM 2015 O O . LEU A 1 259 ? 3.498 -9.75 -1.856 1 98.81 259 LEU A O 1
ATOM 2019 N N . ASN A 1 260 ? 4.809 -8.875 -3.479 1 98.56 260 ASN A N 1
ATOM 2020 C CA . ASN A 1 260 ? 5.164 -7.766 -2.602 1 98.56 260 ASN A CA 1
ATOM 2021 C C . ASN A 1 260 ? 3.955 -6.891 -2.285 1 98.56 260 ASN A C 1
ATOM 2023 O O . ASN A 1 260 ? 3.801 -6.426 -1.154 1 98.56 260 ASN A O 1
ATOM 2027 N N . SER A 1 261 ? 3.164 -6.648 -3.273 1 98.38 261 SER A N 1
ATOM 2028 C CA . SER A 1 261 ? 1.932 -5.895 -3.068 1 98.38 261 SER A CA 1
ATOM 2029 C C . SER A 1 261 ? 1.028 -6.578 -2.047 1 98.38 261 SER A C 1
ATOM 2031 O O . SER A 1 261 ? 0.478 -5.926 -1.16 1 98.38 261 SER A O 1
ATOM 2033 N N . ILE A 1 262 ? 0.868 -7.875 -2.148 1 98.75 262 ILE A N 1
ATOM 2034 C CA . ILE A 1 262 ? 0.046 -8.648 -1.227 1 98.75 262 ILE A CA 1
ATOM 2035 C C . ILE A 1 262 ? 0.642 -8.586 0.178 1 98.75 262 ILE A C 1
ATOM 2037 O O . ILE A 1 262 ? -0.072 -8.32 1.149 1 98.75 262 ILE A O 1
ATOM 2041 N N . ALA A 1 263 ? 1.942 -8.75 0.25 1 98.62 263 ALA A N 1
ATOM 2042 C CA . ALA A 1 263 ? 2.615 -8.789 1.547 1 98.62 263 ALA A CA 1
ATOM 2043 C C . ALA A 1 263 ? 2.512 -7.438 2.258 1 98.62 263 ALA A C 1
ATOM 2045 O O . ALA A 1 263 ? 2.184 -7.383 3.445 1 98.62 263 ALA A O 1
ATOM 2046 N N . THR A 1 264 ? 2.785 -6.391 1.543 1 97.75 264 THR A N 1
ATOM 2047 C CA . THR A 1 264 ? 2.762 -5.066 2.152 1 97.75 264 THR A CA 1
ATOM 2048 C C . THR A 1 264 ? 1.333 -4.656 2.496 1 97.75 264 THR A C 1
ATOM 2050 O O . THR A 1 264 ? 1.104 -3.949 3.482 1 97.75 264 THR A O 1
ATOM 2053 N N . THR A 1 265 ? 0.365 -5.09 1.733 1 98 265 THR A N 1
ATOM 2054 C CA . THR A 1 265 ? -1.032 -4.824 2.057 1 98 265 THR A CA 1
ATOM 2055 C C . THR A 1 265 ? -1.454 -5.594 3.307 1 98 265 THR A C 1
ATOM 2057 O O . THR A 1 265 ? -2.047 -5.02 4.223 1 98 265 THR A O 1
ATOM 2060 N N . ALA A 1 266 ? -1.117 -6.863 3.367 1 97.88 266 ALA A N 1
ATOM 2061 C CA . ALA A 1 266 ? -1.498 -7.711 4.492 1 97.88 266 ALA A CA 1
ATOM 2062 C C . ALA A 1 266 ? -0.905 -7.191 5.797 1 97.88 266 ALA A C 1
ATOM 2064 O O . ALA A 1 266 ? -1.573 -7.191 6.836 1 97.88 266 ALA A O 1
ATOM 2065 N N . SER A 1 267 ? 0.292 -6.738 5.734 1 96.62 267 SER A N 1
ATOM 2066 C CA . SER A 1 267 ? 1.017 -6.391 6.949 1 96.62 267 SER A CA 1
ATOM 2067 C C . SER A 1 267 ? 0.41 -5.164 7.621 1 96.62 267 SER A C 1
ATOM 2069 O O . SER A 1 267 ? 0.49 -5.012 8.844 1 96.62 267 SER A O 1
ATOM 2071 N N . LYS A 1 268 ? -0.239 -4.305 6.875 1 94.38 268 LYS A N 1
ATOM 2072 C CA . LYS A 1 268 ? -0.96 -3.17 7.445 1 94.38 268 LYS A CA 1
ATOM 2073 C C . LYS A 1 268 ? -1.995 -3.633 8.469 1 94.38 268 LYS A C 1
ATOM 2075 O O . LYS A 1 268 ? -2.332 -2.896 9.391 1 94.38 268 LYS A O 1
ATOM 2080 N N . TYR A 1 269 ? -2.467 -4.797 8.266 1 93.38 269 TYR A N 1
ATOM 2081 C CA . TYR A 1 269 ? -3.506 -5.352 9.125 1 93.38 269 TYR A CA 1
ATOM 2082 C C . TYR A 1 269 ? -2.943 -6.449 10.023 1 93.38 269 TYR A C 1
ATOM 2084 O O . TYR A 1 269 ? -3.676 -7.336 10.461 1 93.38 269 TYR A O 1
ATOM 2092 N N . GLN A 1 270 ? -1.594 -6.422 10.156 1 91.94 270 GLN A N 1
ATOM 2093 C CA . GLN A 1 270 ? -0.861 -7.301 11.055 1 91.94 270 GLN A CA 1
ATOM 2094 C C . GLN A 1 270 ? -0.967 -8.758 10.617 1 91.94 270 GLN A C 1
ATOM 2096 O O . GLN A 1 270 ? -1.024 -9.664 11.453 1 91.94 270 GLN A O 1
ATOM 2101 N N . ARG A 1 271 ? -1.092 -8.906 9.344 1 94.56 271 ARG A N 1
ATOM 2102 C CA . ARG A 1 271 ? -1.122 -10.242 8.758 1 94.56 271 ARG A CA 1
ATOM 2103 C C . ARG A 1 271 ? 0.113 -10.484 7.895 1 94.56 271 ARG A C 1
ATOM 2105 O O . ARG A 1 271 ? 0.658 -9.547 7.301 1 94.56 271 ARG A O 1
ATOM 2112 N N . VAL A 1 272 ? 0.53 -11.734 7.875 1 95.12 272 VAL A N 1
ATOM 2113 C CA . VAL A 1 272 ? 1.664 -12.141 7.055 1 95.12 272 VAL A CA 1
ATOM 2114 C C . VAL A 1 272 ? 1.208 -13.172 6.02 1 95.12 272 VAL A C 1
ATOM 2116 O O . VAL A 1 272 ? 0.22 -13.875 6.23 1 95.12 272 VAL A O 1
ATOM 2119 N N . ILE A 1 273 ? 1.937 -13.195 4.922 1 97.75 273 ILE A N 1
ATOM 2120 C CA . ILE A 1 273 ? 1.547 -14.125 3.865 1 97.75 273 ILE A CA 1
ATOM 2121 C C . ILE A 1 273 ? 2.623 -15.195 3.695 1 97.75 273 ILE A C 1
ATOM 2123 O O . ILE A 1 273 ? 3.793 -14.961 4.012 1 97.75 273 ILE A O 1
ATOM 2127 N N . GLU A 1 274 ? 2.232 -16.312 3.268 1 97.75 274 GLU A N 1
ATOM 2128 C CA . GLU A 1 274 ? 3.096 -17.391 2.82 1 97.75 274 GLU A CA 1
ATOM 2129 C C . GLU A 1 274 ? 2.693 -17.891 1.432 1 97.75 274 GLU A C 1
ATOM 2131 O O . GLU A 1 274 ? 1.676 -18.562 1.277 1 97.75 274 GLU A O 1
ATOM 2136 N N . PRO A 1 275 ? 3.525 -17.531 0.441 1 98.5 275 PRO A N 1
ATOM 2137 C CA . PRO A 1 275 ? 3.236 -18.125 -0.871 1 98.5 275 PRO A CA 1
ATOM 2138 C C . PRO A 1 275 ? 3.35 -19.641 -0.875 1 98.5 275 PRO A C 1
ATOM 2140 O O . PRO A 1 275 ? 4.395 -20.188 -0.506 1 98.5 275 PRO A O 1
ATOM 2143 N N . LEU A 1 276 ? 2.285 -20.25 -1.263 1 98.81 276 LEU A N 1
ATOM 2144 C CA . LEU A 1 276 ? 2.285 -21.703 -1.373 1 98.81 276 LEU A CA 1
ATOM 2145 C C . LEU A 1 276 ? 2.703 -22.141 -2.773 1 98.81 276 LEU A C 1
ATOM 2147 O O . LEU A 1 276 ? 3.543 -23.031 -2.924 1 98.81 276 LEU A O 1
ATOM 2151 N N . ILE A 1 277 ? 2.092 -21.594 -3.762 1 98.75 277 ILE A N 1
ATOM 2152 C CA . ILE A 1 277 ? 2.41 -21.797 -5.172 1 98.75 277 ILE A CA 1
ATOM 2153 C C . ILE A 1 277 ? 2.227 -20.484 -5.934 1 98.75 277 ILE A C 1
ATOM 2155 O O . ILE A 1 277 ? 1.195 -19.812 -5.801 1 98.75 277 ILE A O 1
ATOM 2159 N N . SER A 1 278 ? 3.215 -20.078 -6.66 1 98.69 278 SER A N 1
ATOM 2160 C CA . SER A 1 278 ? 3.166 -18.891 -7.516 1 98.69 278 SER A CA 1
ATOM 2161 C C . SER A 1 278 ? 3.447 -19.25 -8.969 1 98.69 278 SER A C 1
ATOM 2163 O O . SER A 1 278 ? 4.57 -19.625 -9.32 1 98.69 278 SER A O 1
ATOM 2165 N N . CYS A 1 279 ? 2.424 -19 -9.859 1 97.75 279 CYS A N 1
ATOM 2166 C CA . CYS A 1 279 ? 2.516 -19.484 -11.227 1 97.75 279 CYS A CA 1
ATOM 2167 C C . CYS A 1 279 ? 2.434 -18.344 -12.227 1 97.75 279 CYS A C 1
ATOM 2169 O O . CYS A 1 279 ? 1.573 -17.469 -12.109 1 97.75 279 CYS A O 1
ATOM 2171 N N . SER A 1 280 ? 3.389 -18.328 -13.078 1 96.31 280 SER A N 1
ATOM 2172 C CA . SER A 1 280 ? 3.229 -17.578 -14.32 1 96.31 280 SER A CA 1
ATOM 2173 C C . SER A 1 280 ? 2.773 -18.484 -15.453 1 96.31 280 SER A C 1
ATOM 2175 O O . SER A 1 280 ? 3.482 -19.438 -15.828 1 96.31 280 SER A O 1
ATOM 2177 N N . ILE A 1 281 ? 1.542 -18.219 -15.938 1 91.56 281 ILE A N 1
ATOM 2178 C CA . ILE A 1 281 ? 0.922 -19.094 -16.922 1 91.56 281 ILE A CA 1
ATOM 2179 C C . ILE A 1 281 ? 0.445 -18.266 -18.109 1 91.56 281 ILE A C 1
ATOM 2181 O O . ILE A 1 281 ? -0.436 -17.406 -17.969 1 91.56 281 ILE A O 1
ATOM 2185 N N . ASP A 1 282 ? 1.008 -18.516 -19.281 1 85.31 282 ASP A N 1
ATOM 2186 C CA . ASP A 1 282 ? 0.59 -17.859 -20.516 1 85.31 282 ASP A CA 1
ATOM 2187 C C . ASP A 1 282 ? 0.559 -16.344 -20.359 1 85.31 282 ASP A C 1
ATOM 2189 O O . ASP A 1 282 ? 1.605 -15.711 -20.219 1 85.31 282 ASP A O 1
ATOM 2193 N N . PHE A 1 283 ? -0.741 -15.844 -20.125 1 88.06 283 PHE A N 1
ATOM 2194 C CA . PHE A 1 283 ? -0.855 -14.391 -20.141 1 88.06 283 PHE A CA 1
ATOM 2195 C C . PHE A 1 283 ? -1.325 -13.883 -18.781 1 88.06 283 PHE A C 1
ATOM 2197 O O . PHE A 1 283 ? -1.878 -12.781 -18.688 1 88.06 283 PHE A O 1
ATOM 2204 N N . TYR A 1 284 ? -1.18 -14.688 -17.75 1 94.31 284 TYR A N 1
ATOM 2205 C CA . TYR A 1 284 ? -1.559 -14.227 -16.422 1 94.31 284 TYR A CA 1
ATOM 2206 C C . TYR A 1 284 ? -0.658 -14.844 -15.352 1 94.31 284 TYR A C 1
ATOM 2208 O O . TYR A 1 284 ? 0.086 -15.789 -15.633 1 94.31 284 TYR A O 1
ATOM 2216 N N . VAL A 1 285 ? -0.709 -14.234 -14.227 1 97.25 285 VAL A N 1
ATOM 2217 C CA . VAL A 1 285 ? -0.085 -14.82 -13.047 1 97.25 285 VAL A CA 1
ATOM 2218 C C . VAL A 1 285 ? -1.16 -15.234 -12.047 1 97.25 285 VAL A C 1
ATOM 2220 O O . VAL A 1 285 ? -2.217 -14.602 -11.961 1 97.25 285 VAL A O 1
ATOM 2223 N N . ARG A 1 286 ? -0.937 -16.328 -11.383 1 98 286 ARG A N 1
ATOM 2224 C CA . ARG A 1 286 ? -1.819 -16.859 -10.344 1 98 286 ARG A CA 1
ATOM 2225 C C . ARG A 1 286 ? -1.026 -17.281 -9.117 1 98 286 ARG A C 1
ATOM 2227 O O . ARG A 1 286 ? -0.08 -18.062 -9.219 1 98 286 ARG A O 1
ATOM 2234 N N . VAL A 1 287 ? -1.38 -16.672 -7.988 1 98.81 287 VAL A N 1
ATOM 2235 C CA . VAL A 1 287 ? -0.668 -17.031 -6.762 1 98.81 287 VAL A CA 1
ATOM 2236 C C . VAL A 1 287 ? -1.654 -17.562 -5.73 1 98.81 287 VAL A C 1
ATOM 2238 O O . VAL A 1 287 ? -2.809 -17.125 -5.676 1 98.81 287 VAL A O 1
ATOM 2241 N N . PHE A 1 288 ? -1.274 -18.578 -4.992 1 98.94 288 PHE A N 1
ATOM 2242 C CA . PHE A 1 288 ? -1.968 -19.156 -3.848 1 98.94 288 PHE A CA 1
ATOM 2243 C C . PHE A 1 288 ? -1.23 -18.844 -2.551 1 98.94 288 PHE A C 1
ATOM 2245 O O . PHE A 1 288 ? -0.098 -19.281 -2.352 1 98.94 288 PHE A O 1
ATOM 2252 N N . VAL A 1 289 ? -1.883 -18.062 -1.698 1 98.81 289 VAL A N 1
ATOM 2253 C CA . VAL A 1 289 ? -1.17 -17.531 -0.542 1 98.81 289 VAL A CA 1
ATOM 2254 C C . VAL A 1 289 ? -1.951 -17.844 0.734 1 98.81 289 VAL A C 1
ATOM 2256 O O . VAL A 1 289 ? -3.168 -17.641 0.788 1 98.81 289 VAL A O 1
ATOM 2259 N N . LYS A 1 290 ? -1.287 -18.391 1.705 1 97.5 290 LYS A N 1
ATOM 2260 C CA . LYS A 1 290 ? -1.846 -18.5 3.049 1 97.5 290 LYS A CA 1
ATOM 2261 C C . LYS A 1 290 ? -1.672 -17.203 3.83 1 97.5 290 LYS A C 1
ATOM 2263 O O . LYS A 1 290 ? -0.621 -16.562 3.756 1 97.5 290 LYS A O 1
ATOM 2268 N N . VAL A 1 291 ? -2.693 -16.766 4.527 1 96.38 291 VAL A N 1
ATOM 2269 C CA . VAL A 1 291 ? -2.676 -15.508 5.262 1 96.38 291 VAL A CA 1
ATOM 2270 C C . VAL A 1 291 ? -2.875 -15.773 6.75 1 96.38 291 VAL A C 1
ATOM 2272 O O . VAL A 1 291 ? -3.84 -16.438 7.148 1 96.38 291 VAL A O 1
ATOM 2275 N N . THR A 1 292 ? -1.972 -15.211 7.578 1 93.19 292 THR A N 1
ATOM 2276 C CA . THR A 1 292 ? -2.039 -15.477 9.008 1 93.19 292 THR A CA 1
ATOM 2277 C C . THR A 1 292 ? -1.854 -14.195 9.812 1 93.19 292 THR A C 1
ATOM 2279 O O . THR A 1 292 ? -0.963 -13.391 9.508 1 93.19 292 THR A O 1
ATOM 2282 N N . TYR A 1 293 ? -2.709 -13.977 10.789 1 91.69 293 TYR A N 1
ATOM 2283 C CA . TYR A 1 293 ? -2.5 -12.883 11.734 1 91.69 293 TYR A CA 1
ATOM 2284 C C . TYR A 1 293 ? -1.277 -13.141 12.602 1 91.69 293 TYR A C 1
ATOM 2286 O O . TYR A 1 293 ? -1.245 -14.109 13.367 1 91.69 293 TYR A O 1
ATOM 2294 N N . ASN A 1 294 ? -0.197 -12.344 12.445 1 89.94 294 ASN A N 1
ATOM 2295 C CA . ASN A 1 294 ? 1.062 -12.477 13.172 1 89.94 294 ASN A CA 1
ATOM 2296 C C . ASN A 1 294 ? 1.847 -11.172 13.18 1 89.94 294 ASN A C 1
ATOM 2298 O O . ASN A 1 294 ? 2.785 -11 12.398 1 89.94 294 ASN A O 1
ATOM 2302 N N . PRO A 1 295 ? 1.581 -10.281 14.141 1 86.5 295 PRO A N 1
ATOM 2303 C CA . PRO A 1 295 ? 2.23 -8.969 14.172 1 86.5 295 PRO A CA 1
ATOM 2304 C C . PRO A 1 295 ? 3.752 -9.062 14.266 1 86.5 295 PRO A C 1
ATOM 2306 O O . PRO A 1 295 ? 4.465 -8.273 13.641 1 86.5 295 PRO A O 1
ATOM 2309 N N . GLU A 1 296 ? 4.301 -9.969 14.969 1 86.44 296 GLU A N 1
ATOM 2310 C CA . GLU A 1 296 ? 5.746 -10.117 15.141 1 86.44 296 GLU A CA 1
ATOM 2311 C C . GLU A 1 296 ? 6.426 -10.43 13.805 1 86.44 296 GLU A C 1
ATOM 2313 O O . GLU A 1 296 ? 7.477 -9.867 13.5 1 86.44 296 GLU A O 1
ATOM 2318 N N . MET A 1 297 ? 5.77 -11.297 13.031 1 90.56 297 MET A N 1
ATOM 2319 C CA . MET A 1 297 ? 6.375 -11.727 11.781 1 90.56 297 MET A CA 1
ATOM 2320 C C . MET A 1 297 ? 6.215 -10.664 10.695 1 90.56 297 MET A C 1
ATOM 2322 O O . MET A 1 297 ? 6.887 -10.719 9.664 1 90.56 297 MET A O 1
ATOM 2326 N N . CYS A 1 298 ? 5.387 -9.672 10.953 1 92.75 298 CYS A N 1
ATOM 2327 C CA . CYS A 1 298 ? 5.234 -8.578 10 1 92.75 298 CYS A CA 1
ATOM 2328 C C . CYS A 1 298 ? 6.531 -7.785 9.867 1 92.75 298 CYS A C 1
ATOM 2330 O O . CYS A 1 298 ? 6.766 -7.141 8.844 1 92.75 298 CYS A O 1
ATOM 2332 N N . LYS A 1 299 ? 7.414 -7.875 10.82 1 90.44 299 LYS A N 1
ATOM 2333 C CA . LYS A 1 299 ? 8.703 -7.184 10.773 1 90.44 299 LYS A CA 1
ATOM 2334 C C . LYS A 1 299 ? 9.578 -7.742 9.656 1 90.44 299 LYS A C 1
ATOM 2336 O O . LYS A 1 299 ? 10.516 -7.078 9.203 1 90.44 299 LYS A O 1
ATOM 2341 N N . ARG A 1 300 ? 9.227 -8.898 9.156 1 91.81 300 ARG A N 1
ATOM 2342 C CA . ARG A 1 300 ? 10.023 -9.539 8.109 1 91.81 300 ARG A CA 1
ATOM 2343 C C . ARG A 1 300 ? 9.648 -9 6.734 1 91.81 300 ARG A C 1
ATOM 2345 O O . ARG A 1 300 ? 10.352 -9.258 5.754 1 91.81 300 ARG A O 1
ATOM 2352 N N . VAL A 1 301 ? 8.609 -8.273 6.641 1 95.38 301 VAL A N 1
ATOM 2353 C CA . VAL A 1 301 ? 8.133 -7.801 5.348 1 95.38 301 VAL A CA 1
ATOM 2354 C C . VAL A 1 301 ? 9.203 -6.941 4.68 1 95.38 301 VAL A C 1
ATOM 2356 O O . VAL A 1 301 ? 9.477 -7.094 3.486 1 95.38 301 VAL A O 1
ATOM 2359 N N . ALA A 1 302 ? 9.883 -6.117 5.426 1 94 302 ALA A N 1
ATOM 2360 C CA . ALA A 1 302 ? 10.938 -5.27 4.875 1 94 302 ALA A CA 1
ATOM 2361 C C . ALA A 1 302 ? 12.109 -6.113 4.383 1 94 302 ALA A C 1
ATOM 2363 O O . ALA A 1 302 ? 12.711 -5.805 3.35 1 94 302 ALA A O 1
ATOM 2364 N N . SER A 1 303 ? 12.445 -7.125 5.152 1 92.38 303 SER A N 1
ATOM 2365 C CA . SER A 1 303 ? 13.57 -7.984 4.801 1 92.38 303 SER A CA 1
ATOM 2366 C C . SER A 1 303 ? 13.266 -8.805 3.553 1 92.38 303 SER A C 1
ATOM 2368 O O . SER A 1 303 ? 14.18 -9.242 2.852 1 92.38 303 SER A O 1
ATOM 2370 N N . ASN A 1 304 ? 11.984 -9 3.289 1 94.94 304 ASN A N 1
ATOM 2371 C CA . ASN A 1 304 ? 11.578 -9.734 2.098 1 94.94 304 ASN A CA 1
ATOM 2372 C C . ASN A 1 304 ? 11.211 -8.797 0.956 1 94.94 304 ASN A C 1
ATOM 2374 O O . ASN A 1 304 ? 10.609 -9.211 -0.033 1 94.94 304 ASN A O 1
ATOM 2378 N N . SER A 1 305 ? 11.469 -7.535 1.157 1 96.75 305 SER A N 1
ATOM 2379 C CA . SER A 1 305 ? 11.273 -6.527 0.118 1 96.75 305 SER A CA 1
ATOM 2380 C C . SER A 1 305 ? 12.609 -5.953 -0.35 1 96.75 305 SER A C 1
ATOM 2382 O O . SER A 1 305 ? 13.492 -5.688 0.464 1 96.75 305 SER A O 1
ATOM 2384 N N . GLY A 1 306 ? 12.742 -5.812 -1.667 1 97.06 306 GLY A N 1
ATOM 2385 C CA . GLY A 1 306 ? 14 -5.285 -2.182 1 97.06 306 GLY A CA 1
ATOM 2386 C C . GLY A 1 306 ? 13.836 -4.527 -3.486 1 97.06 306 GLY A C 1
ATOM 2387 O O . GLY A 1 306 ? 12.797 -4.621 -4.141 1 97.06 306 GLY A O 1
ATOM 2388 N N . LEU A 1 307 ? 14.875 -3.758 -3.811 1 97.31 307 LEU A N 1
ATOM 2389 C CA . LEU A 1 307 ? 14.953 -3.08 -5.098 1 97.31 307 LEU A CA 1
ATOM 2390 C C . LEU A 1 307 ? 15.789 -3.889 -6.09 1 97.31 307 LEU A C 1
ATOM 2392 O O . LEU A 1 307 ? 16.812 -4.473 -5.719 1 97.31 307 LEU A O 1
ATOM 2396 N N . LEU A 1 308 ? 15.289 -3.896 -7.254 1 97.56 308 LEU A N 1
ATOM 2397 C CA . LEU A 1 308 ? 16.031 -4.504 -8.359 1 97.56 308 LEU A CA 1
ATOM 2398 C C . LEU A 1 308 ? 16.969 -3.488 -9.008 1 97.56 308 LEU A C 1
ATOM 2400 O O . LEU A 1 308 ? 16.531 -2.424 -9.445 1 97.56 308 LEU A O 1
ATOM 2404 N N . LEU A 1 309 ? 18.234 -3.797 -8.984 1 97.12 309 LEU A N 1
ATOM 2405 C CA . LEU A 1 309 ? 19.25 -3.023 -9.695 1 97.12 309 LEU A CA 1
ATOM 2406 C C . LEU A 1 309 ? 19.734 -3.773 -10.93 1 97.12 309 LEU A C 1
ATOM 2408 O O . LEU A 1 309 ? 20.469 -4.75 -10.82 1 97.12 309 LEU A O 1
ATOM 2412 N N . LEU A 1 310 ? 19.344 -3.227 -12.086 1 97.06 310 LEU A N 1
ATOM 2413 C CA . LEU A 1 310 ? 19.578 -3.941 -13.336 1 97.06 310 LEU A CA 1
ATOM 2414 C C . LEU A 1 310 ? 20.438 -3.117 -14.281 1 97.06 310 LEU A C 1
ATOM 2416 O O . LEU A 1 310 ? 20.109 -1.975 -14.602 1 97.06 310 LEU A O 1
ATOM 2420 N N . CYS A 1 311 ? 21.562 -3.734 -14.719 1 97.31 311 CYS A N 1
ATOM 2421 C CA . CYS A 1 311 ? 22.406 -3.066 -15.711 1 97.31 311 CYS A CA 1
ATOM 2422 C C . CYS A 1 311 ? 21.672 -2.953 -17.047 1 97.31 311 CYS A C 1
ATOM 2424 O O . CYS A 1 311 ? 21.016 -3.898 -17.484 1 97.31 311 CYS A O 1
ATOM 2426 N N . SER A 1 312 ? 21.797 -1.829 -17.672 1 94.19 312 SER A N 1
ATOM 2427 C CA . SER A 1 312 ? 21.125 -1.571 -18.953 1 94.19 312 SER A CA 1
ATOM 2428 C C . SER A 1 312 ? 21.906 -2.186 -20.109 1 94.19 312 SER A C 1
ATOM 2430 O O . SER A 1 312 ? 21.391 -2.258 -21.234 1 94.19 312 SER A O 1
ATOM 2432 N N . GLN A 1 313 ? 23.047 -2.742 -19.797 1 95 313 GLN A N 1
ATOM 2433 C CA . GLN A 1 313 ? 23.891 -3.141 -20.922 1 95 313 GLN A CA 1
ATOM 2434 C C . GLN A 1 313 ? 24.219 -4.629 -20.875 1 95 313 GLN A C 1
ATOM 2436 O O . GLN A 1 313 ? 24.203 -5.312 -21.891 1 95 313 GLN A O 1
ATOM 2441 N N . CYS A 1 314 ? 24.531 -5.176 -19.75 1 96.12 314 CYS A N 1
ATOM 2442 C CA . CYS A 1 314 ? 25.062 -6.535 -19.734 1 96.12 314 CYS A CA 1
ATOM 2443 C C . CYS A 1 314 ? 24.125 -7.484 -19.016 1 96.12 314 CYS A C 1
ATOM 2445 O O . CYS A 1 314 ? 24.469 -8.641 -18.766 1 96.12 314 CYS A O 1
ATOM 2447 N N . ASP A 1 315 ? 22.984 -7.133 -18.438 1 95.12 315 ASP A N 1
ATOM 2448 C CA . ASP A 1 315 ? 21.906 -7.902 -17.812 1 95.12 315 ASP A CA 1
ATOM 2449 C C . ASP A 1 315 ? 22.312 -8.383 -16.422 1 95.12 315 ASP A C 1
ATOM 2451 O O . ASP A 1 315 ? 21.625 -9.227 -15.828 1 95.12 315 ASP A O 1
ATOM 2455 N N . SER A 1 316 ? 23.5 -7.926 -15.969 1 96.62 316 SER A N 1
ATOM 2456 C CA . SER A 1 316 ? 23.797 -8.164 -14.562 1 96.62 316 SER A CA 1
ATOM 2457 C C . SER A 1 316 ? 22.766 -7.473 -13.664 1 96.62 316 SER A C 1
ATOM 2459 O O . SER A 1 316 ? 22.281 -6.395 -14 1 96.62 316 SER A O 1
ATOM 2461 N N . PHE A 1 317 ? 22.438 -8.148 -12.586 1 97 317 PHE A N 1
ATOM 2462 C CA . PHE A 1 317 ? 21.453 -7.543 -11.688 1 97 317 PHE A CA 1
ATOM 2463 C C . PHE A 1 317 ? 21.766 -7.898 -10.234 1 97 317 PHE A C 1
ATOM 2465 O O . PHE A 1 317 ? 22.453 -8.883 -9.969 1 97 317 PHE A O 1
ATOM 2472 N N . GLU A 1 318 ? 21.328 -7.062 -9.383 1 95.19 318 GLU A N 1
ATOM 2473 C CA . GLU A 1 318 ? 21.438 -7.27 -7.941 1 95.19 318 GLU A CA 1
ATOM 2474 C C . GLU A 1 318 ? 20.172 -6.777 -7.227 1 95.19 318 GLU A C 1
ATOM 2476 O O . GLU A 1 318 ? 19.438 -5.938 -7.758 1 95.19 318 GLU A O 1
ATOM 2481 N N . ILE A 1 319 ? 19.906 -7.383 -6.098 1 95.81 319 ILE A N 1
ATOM 2482 C CA . ILE A 1 319 ? 18.766 -6.969 -5.281 1 95.81 319 ILE A CA 1
ATOM 2483 C C . ILE A 1 319 ? 19.266 -6.277 -4.016 1 95.81 319 ILE A C 1
ATOM 2485 O O . ILE A 1 319 ? 20.125 -6.816 -3.299 1 95.81 319 ILE A O 1
ATOM 2489 N N . MET A 1 320 ? 18.828 -5.094 -3.84 1 94.88 320 MET A N 1
ATOM 2490 C CA . MET A 1 320 ? 19.125 -4.359 -2.613 1 94.88 320 MET A CA 1
ATOM 2491 C C . MET A 1 320 ? 17.953 -4.449 -1.63 1 94.88 320 MET A C 1
ATOM 2493 O O . MET A 1 320 ? 16.875 -3.924 -1.895 1 94.88 320 MET A O 1
ATOM 2497 N N . LYS A 1 321 ? 18.156 -5.055 -0.504 1 93.06 321 LYS A N 1
ATOM 2498 C CA . LYS A 1 321 ? 17.109 -5.254 0.486 1 93.06 321 LYS A CA 1
ATOM 2499 C C . LYS A 1 321 ? 16.719 -3.939 1.153 1 93.06 321 LYS A C 1
ATOM 2501 O O . LYS A 1 321 ? 17.562 -3.047 1.307 1 93.06 321 LYS A O 1
ATOM 2506 N N . LEU A 1 322 ? 15.508 -3.873 1.574 1 94.94 322 LEU A N 1
ATOM 2507 C CA . LEU A 1 322 ? 15 -2.645 2.182 1 94.94 322 LEU A CA 1
ATOM 2508 C C . LEU A 1 322 ? 14.945 -2.773 3.699 1 94.94 322 LEU A C 1
ATOM 2510 O O . LEU A 1 322 ? 14.57 -1.824 4.395 1 94.94 322 LEU A O 1
ATOM 2514 N N . GLY A 1 323 ? 15.25 -3.889 4.191 1 91.19 323 GLY A N 1
ATOM 2515 C CA . GLY A 1 323 ? 15.297 -4.145 5.621 1 91.19 323 GLY A CA 1
ATOM 2516 C C . GLY A 1 323 ? 16.109 -5.371 5.984 1 91.19 323 GLY A C 1
ATOM 2517 O O . GLY A 1 323 ? 16.359 -6.23 5.133 1 91.19 323 GLY A O 1
ATOM 2518 N N . GLU A 1 324 ? 16.578 -5.336 7.145 1 85.75 324 GLU A N 1
ATOM 2519 C CA . GLU A 1 324 ? 17.281 -6.488 7.699 1 85.75 324 GLU A CA 1
ATOM 2520 C C . GLU A 1 324 ? 16.703 -6.891 9.055 1 85.75 324 GLU A C 1
ATOM 2522 O O . GLU A 1 324 ? 16.594 -6.066 9.961 1 85.75 324 GLU A O 1
ATOM 2527 N N . TYR A 1 325 ? 16.141 -8.062 9.047 1 81.62 325 TYR A N 1
ATOM 2528 C CA . TYR A 1 325 ? 15.531 -8.547 10.273 1 81.62 325 TYR A CA 1
ATOM 2529 C C . TYR A 1 325 ? 16.234 -9.797 10.789 1 81.62 325 TYR A C 1
ATOM 2531 O O . TYR A 1 325 ? 16.531 -10.719 10.016 1 81.62 325 TYR A O 1
ATOM 2539 N N . GLU A 1 326 ? 16.734 -9.68 11.984 1 71.75 326 GLU A N 1
ATOM 2540 C CA . GLU A 1 326 ? 17.172 -10.859 12.719 1 71.75 326 GLU A CA 1
ATOM 2541 C C . GLU A 1 326 ? 16.391 -11.031 14.016 1 71.75 326 GLU A C 1
ATOM 2543 O O . GLU A 1 326 ? 16.328 -10.117 14.836 1 71.75 326 GLU A O 1
ATOM 2548 N N . GLN A 1 327 ? 15.742 -12.234 14.133 1 66 327 GLN A N 1
ATOM 2549 C CA . GLN A 1 327 ? 14.898 -12.484 15.297 1 66 327 GLN A CA 1
ATOM 2550 C C . GLN A 1 327 ? 15.672 -12.273 16.594 1 66 327 GLN A C 1
ATOM 2552 O O . GLN A 1 327 ? 16.797 -12.781 16.75 1 66 327 GLN A O 1
ATOM 2557 N N . GLY A 1 328 ? 15.047 -11.586 17.438 1 62.16 328 GLY A N 1
ATOM 2558 C CA . GLY A 1 328 ? 15.633 -11.367 18.75 1 62.16 328 GLY A CA 1
ATOM 2559 C C . GLY A 1 328 ? 16.578 -10.188 18.797 1 62.16 328 GLY A C 1
ATOM 2560 O O . GLY A 1 328 ? 17.156 -9.883 19.844 1 62.16 328 GLY A O 1
ATOM 2561 N N . THR A 1 329 ? 16.75 -9.617 17.641 1 66.81 329 THR A N 1
ATOM 2562 C CA . THR A 1 329 ? 17.656 -8.484 17.625 1 66.81 329 THR A CA 1
ATOM 2563 C C . THR A 1 329 ? 16.906 -7.176 17.406 1 66.81 329 THR A C 1
ATOM 2565 O O . THR A 1 329 ? 15.727 -7.191 17.047 1 66.81 329 THR A O 1
ATOM 2568 N N . LYS A 1 330 ? 17.641 -6.254 17.781 1 75.12 330 LYS A N 1
ATOM 2569 C CA . LYS A 1 330 ? 17.109 -4.91 17.562 1 75.12 330 LYS A CA 1
ATOM 2570 C C . LYS A 1 330 ? 16.844 -4.664 16.078 1 75.12 330 LYS A C 1
ATOM 2572 O O . LYS A 1 330 ? 17.625 -5.102 15.219 1 75.12 330 LYS A O 1
ATOM 2577 N N . GLN A 1 331 ? 15.719 -4.031 15.828 1 81.25 331 GLN A N 1
ATOM 2578 C CA . GLN A 1 331 ? 15.375 -3.666 14.461 1 81.25 331 GLN A CA 1
ATOM 2579 C C . GLN A 1 331 ? 16.391 -2.686 13.883 1 81.25 331 GLN A C 1
ATOM 2581 O O . GLN A 1 331 ? 16.797 -1.734 14.547 1 81.25 331 GLN A O 1
ATOM 2586 N N . LYS A 1 332 ? 16.953 -3.037 12.688 1 81.62 332 LYS A N 1
ATOM 2587 C CA . LYS A 1 332 ? 17.875 -2.135 12 1 81.62 332 LYS A CA 1
ATOM 2588 C C . LYS A 1 332 ? 17.438 -1.874 10.57 1 81.62 332 LYS A C 1
ATOM 2590 O O . LYS A 1 332 ? 16.891 -2.766 9.906 1 81.62 332 LYS A O 1
ATOM 2595 N N . PRO A 1 333 ? 17.641 -0.606 10.18 1 86.69 333 PRO A N 1
ATOM 2596 C CA . PRO A 1 333 ? 17.391 -0.35 8.758 1 86.69 333 PRO A CA 1
ATOM 2597 C C . PRO A 1 333 ? 18.406 -1.054 7.852 1 86.69 333 PRO A C 1
ATOM 2599 O O . PRO A 1 333 ? 19.484 -1.436 8.305 1 86.69 333 PRO A O 1
ATOM 2602 N N . ALA A 1 334 ? 18.062 -1.223 6.68 1 91.44 334 ALA A N 1
ATOM 2603 C CA . ALA A 1 334 ? 19 -1.769 5.699 1 91.44 334 ALA A CA 1
ATOM 2604 C C . ALA A 1 334 ? 20.125 -0.78 5.406 1 91.44 334 ALA A C 1
ATOM 2606 O O . ALA A 1 334 ? 20 0.407 5.723 1 91.44 334 ALA A O 1
ATOM 2607 N N . SER A 1 335 ? 21.234 -1.313 4.887 1 93.62 335 SER A N 1
ATOM 2608 C CA . SER A 1 335 ? 22.375 -0.499 4.488 1 93.62 335 SER A CA 1
ATOM 2609 C C . SER A 1 335 ? 22.781 -0.775 3.041 1 93.62 335 SER A C 1
ATOM 2611 O O . SER A 1 335 ? 22.641 -1.903 2.561 1 93.62 335 SER A O 1
ATOM 2613 N N . VAL A 1 336 ? 23.219 0.31 2.449 1 94.62 336 VAL A N 1
ATOM 2614 C CA . VAL A 1 336 ? 23.797 0.118 1.119 1 94.62 336 VAL A CA 1
ATOM 2615 C C . VAL A 1 336 ? 25.078 -0.701 1.218 1 94.62 336 VAL A C 1
ATOM 2617 O O . VAL A 1 336 ? 25.938 -0.421 2.059 1 94.62 336 VAL A O 1
ATOM 2620 N N . PRO A 1 337 ? 25.172 -1.649 0.41 1 91.88 337 PRO A N 1
ATOM 2621 C CA . PRO A 1 337 ? 26.438 -2.375 0.423 1 91.88 337 PRO A CA 1
ATOM 2622 C C . PRO A 1 337 ? 27.641 -1.474 0.122 1 91.88 337 PRO A C 1
ATOM 2624 O O . PRO A 1 337 ? 27.562 -0.632 -0.777 1 91.88 337 PRO A O 1
ATOM 2627 N N . SER A 1 338 ? 28.75 -1.729 0.789 1 91.06 338 SER A N 1
ATOM 2628 C CA . SER A 1 338 ? 29.906 -0.85 0.701 1 91.06 338 SER A CA 1
ATOM 2629 C C . SER A 1 338 ? 30.516 -0.889 -0.692 1 91.06 338 SER A C 1
ATOM 2631 O O . SER A 1 338 ? 31.094 0.1 -1.148 1 91.06 338 SER A O 1
ATOM 2633 N N . ASN A 1 339 ? 30.375 -1.949 -1.319 1 89.38 339 ASN A N 1
ATOM 2634 C CA . ASN A 1 339 ? 30.984 -2.113 -2.631 1 89.38 339 ASN A CA 1
ATOM 2635 C C . ASN A 1 339 ? 30.031 -1.711 -3.754 1 89.38 339 ASN A C 1
ATOM 2637 O O . ASN A 1 339 ? 30.344 -1.911 -4.93 1 89.38 339 ASN A O 1
ATOM 2641 N N . PHE A 1 340 ? 28.984 -1.096 -3.354 1 91.94 340 PHE A N 1
ATOM 2642 C CA . PHE A 1 340 ? 28 -0.681 -4.352 1 91.94 340 PHE A CA 1
ATOM 2643 C C . PHE A 1 340 ? 28.516 0.527 -5.133 1 91.94 340 PHE A C 1
ATOM 2645 O O . PHE A 1 340 ? 29.156 1.415 -4.57 1 91.94 340 PHE A O 1
ATOM 2652 N N . SER A 1 341 ? 28.281 0.485 -6.453 1 91.38 341 SER A N 1
ATOM 2653 C CA . SER A 1 341 ? 28.656 1.583 -7.344 1 91.38 341 SER A CA 1
ATOM 2654 C C . SER A 1 341 ? 27.469 1.99 -8.227 1 91.38 341 SER A C 1
ATOM 2656 O O . SER A 1 341 ? 26.609 1.167 -8.539 1 91.38 341 SER A O 1
ATOM 2658 N N . GLY A 1 342 ? 27.578 3.266 -8.586 1 93.31 342 GLY A N 1
ATOM 2659 C CA . GLY A 1 342 ? 26.516 3.773 -9.445 1 93.31 342 GLY A CA 1
ATOM 2660 C C . GLY A 1 342 ? 26.609 3.27 -10.875 1 93.31 342 GLY A C 1
ATOM 2661 O O . GLY A 1 342 ? 25.703 3.479 -11.672 1 93.31 342 GLY A O 1
ATOM 2662 N N . LYS A 1 343 ? 27.672 2.627 -11.109 1 95.31 343 LYS A N 1
ATOM 2663 C CA . LYS A 1 343 ? 27.875 1.988 -12.406 1 95.31 343 LYS A CA 1
ATOM 2664 C C . LYS A 1 343 ? 28.047 0.48 -12.258 1 95.31 343 LYS A C 1
ATOM 2666 O O . LYS A 1 343 ? 28.5 0.004 -11.219 1 95.31 343 LYS A O 1
ATOM 2671 N N . CYS A 1 344 ? 27.688 -0.174 -13.32 1 96.69 344 CYS A N 1
ATOM 2672 C CA . CYS A 1 344 ? 27.812 -1.628 -13.297 1 96.69 344 CYS A CA 1
ATOM 2673 C C . CYS A 1 344 ? 29.266 -2.059 -13.148 1 96.69 344 CYS A C 1
ATOM 2675 O O . CYS A 1 344 ? 30.125 -1.606 -13.891 1 96.69 344 CYS A O 1
ATOM 2677 N N . ARG A 1 345 ? 29.5 -2.934 -12.273 1 94.19 345 ARG A N 1
ATOM 2678 C CA . ARG A 1 345 ? 30.859 -3.404 -12 1 94.19 345 ARG A CA 1
ATOM 2679 C C . ARG A 1 345 ? 31.359 -4.309 -13.117 1 94.19 345 ARG A C 1
ATOM 2681 O O . ARG A 1 345 ? 32.562 -4.492 -13.281 1 94.19 345 ARG A O 1
ATOM 2688 N N . GLU A 1 346 ? 30.453 -4.828 -13.828 1 96.56 346 GLU A N 1
ATOM 2689 C CA . GLU A 1 346 ? 30.797 -5.789 -14.867 1 96.56 346 GLU A CA 1
ATOM 2690 C C . GLU A 1 346 ? 31.125 -5.086 -16.188 1 96.56 346 GLU A C 1
ATOM 2692 O O . GLU A 1 346 ? 31.953 -5.57 -16.969 1 96.56 346 GLU A O 1
ATOM 2697 N N . CYS A 1 347 ? 30.453 -3.889 -16.453 1 96.94 347 CYS A N 1
ATOM 2698 C CA . CYS A 1 347 ? 30.641 -3.336 -17.781 1 96.94 347 CYS A CA 1
ATOM 2699 C C . CYS A 1 347 ? 30.656 -1.812 -17.75 1 96.94 347 CYS A C 1
ATOM 2701 O O . CYS A 1 347 ? 30.781 -1.162 -18.781 1 96.94 347 CYS A O 1
ATOM 2703 N N . GLY A 1 348 ? 30.375 -1.207 -16.609 1 95.56 348 GLY A N 1
ATOM 2704 C CA . GLY A 1 348 ? 30.391 0.243 -16.484 1 95.56 348 GLY A CA 1
ATOM 2705 C C . GLY A 1 348 ? 29.094 0.893 -16.938 1 95.56 348 GLY A C 1
ATOM 2706 O O . GLY A 1 348 ? 28.984 2.119 -16.938 1 95.56 348 GLY A O 1
ATOM 2707 N N . GLY A 1 349 ? 28.156 0.132 -17.266 1 96.12 349 GLY A N 1
ATOM 2708 C CA . GLY A 1 349 ? 26.906 0.658 -17.766 1 96.12 349 GLY A CA 1
ATOM 2709 C C . GLY A 1 349 ? 26.031 1.265 -16.688 1 96.12 349 GLY A C 1
ATOM 2710 O O . GLY A 1 349 ? 26.312 1.13 -15.5 1 96.12 349 GLY A O 1
ATOM 2711 N N . ARG A 1 350 ? 24.969 1.944 -17.141 1 95.81 350 ARG A N 1
ATOM 2712 C CA . ARG A 1 350 ? 23.984 2.539 -16.234 1 95.81 350 ARG A CA 1
ATOM 2713 C C . ARG A 1 350 ? 23.156 1.462 -15.539 1 95.81 350 ARG A C 1
ATOM 2715 O O . ARG A 1 350 ? 22.922 0.394 -16.109 1 95.81 350 ARG A O 1
ATOM 2722 N N . ILE A 1 351 ? 22.688 1.777 -14.328 1 96.38 351 ILE A N 1
ATOM 2723 C CA . ILE A 1 351 ? 21.906 0.833 -13.547 1 96.38 351 ILE A CA 1
ATOM 2724 C C . ILE A 1 351 ? 20.469 1.347 -13.398 1 96.38 351 ILE A C 1
ATOM 2726 O O . ILE A 1 351 ? 20.25 2.449 -12.891 1 96.38 351 ILE A O 1
ATOM 2730 N N . LYS A 1 352 ? 19.516 0.564 -13.844 1 95.75 352 LYS A N 1
ATOM 2731 C CA . LYS A 1 352 ? 18.094 0.871 -13.688 1 95.75 352 LYS A CA 1
ATOM 2732 C C . LYS A 1 352 ? 17.562 0.364 -12.352 1 95.75 352 LYS A C 1
ATOM 2734 O O . LYS A 1 352 ? 18.047 -0.644 -11.828 1 95.75 352 LYS A O 1
ATOM 2739 N N . ILE A 1 353 ? 16.562 1.085 -11.859 1 96.5 353 ILE A N 1
ATOM 2740 C CA . ILE A 1 353 ? 15.969 0.705 -10.578 1 96.5 353 ILE A CA 1
ATOM 2741 C C . ILE A 1 353 ? 14.578 0.135 -10.812 1 96.5 353 ILE A C 1
ATOM 2743 O O . ILE A 1 353 ? 13.727 0.787 -11.422 1 96.5 353 ILE A O 1
ATOM 2747 N N . GLY A 1 354 ? 14.352 -1.096 -10.367 1 96.69 354 GLY A N 1
ATOM 2748 C CA . GLY A 1 354 ? 13.039 -1.723 -10.32 1 96.69 354 GLY A CA 1
ATOM 2749 C C . GLY A 1 354 ? 12.602 -2.088 -8.914 1 96.69 354 GLY A C 1
ATOM 2750 O O . GLY A 1 354 ? 13.398 -2.012 -7.973 1 96.69 354 GLY A O 1
ATOM 2751 N N . GLY A 1 355 ? 11.266 -2.461 -8.781 1 96.38 355 GLY A N 1
ATOM 2752 C CA . GLY A 1 355 ? 10.719 -2.805 -7.477 1 96.38 355 GLY A CA 1
ATOM 2753 C C . GLY A 1 355 ? 10.039 -1.637 -6.785 1 96.38 355 GLY A C 1
ATOM 2754 O O . GLY A 1 355 ? 9.773 -0.609 -7.414 1 96.38 355 GLY A O 1
ATOM 2755 N N . PRO A 1 356 ? 9.859 -1.854 -5.461 1 97 356 PRO A N 1
ATOM 2756 C CA . PRO A 1 356 ? 10.227 -3.01 -4.641 1 97 356 PRO A CA 1
ATOM 2757 C C . PRO A 1 356 ? 9.531 -4.293 -5.078 1 97 356 PRO A C 1
ATOM 2759 O O . PRO A 1 356 ? 8.398 -4.246 -5.574 1 97 356 PRO A O 1
ATOM 2762 N N . LEU A 1 357 ? 10.258 -5.422 -4.953 1 98.31 357 LEU A N 1
ATOM 2763 C CA . LEU A 1 357 ? 9.734 -6.75 -5.262 1 98.31 357 LEU A CA 1
ATOM 2764 C C . LEU A 1 357 ? 9.883 -7.684 -4.062 1 98.31 357 LEU A C 1
ATOM 2766 O O . LEU A 1 357 ? 10.648 -7.398 -3.139 1 98.31 357 LEU A O 1
ATOM 2770 N N . TYR A 1 358 ? 9.086 -8.711 -3.986 1 98.44 358 TYR A N 1
ATOM 2771 C CA . TYR A 1 358 ? 9.172 -9.75 -2.969 1 98.44 358 TYR A CA 1
ATOM 2772 C C . TYR A 1 358 ? 10.414 -10.609 -3.17 1 98.44 358 TYR A C 1
ATOM 2774 O O . TYR A 1 358 ? 10.625 -11.156 -4.254 1 98.44 358 TYR A O 1
ATOM 2782 N N . THR A 1 359 ? 11.273 -10.781 -2.178 1 97.19 359 THR A N 1
ATOM 2783 C CA . THR A 1 359 ? 12.539 -11.492 -2.338 1 97.19 359 THR A CA 1
ATOM 2784 C C . THR A 1 359 ? 12.477 -12.859 -1.673 1 97.19 359 THR A C 1
ATOM 2786 O O . THR A 1 359 ? 13.406 -13.656 -1.792 1 97.19 359 THR A O 1
ATOM 2789 N N . GLY A 1 360 ? 11.352 -13.156 -1.019 1 96.06 360 GLY A N 1
ATOM 2790 C CA . GLY A 1 360 ? 11.211 -14.438 -0.341 1 96.06 360 GLY A CA 1
ATOM 2791 C C . GLY A 1 360 ? 10.891 -15.578 -1.284 1 96.06 360 GLY A C 1
ATOM 2792 O O . GLY A 1 360 ? 10.977 -15.43 -2.504 1 96.06 360 GLY A O 1
ATOM 2793 N N . LYS A 1 361 ? 10.531 -16.703 -0.682 1 97.06 361 LYS A N 1
ATOM 2794 C CA . LYS A 1 361 ? 10.234 -17.922 -1.438 1 97.06 361 LYS A CA 1
ATOM 2795 C C . LYS A 1 361 ? 8.938 -17.766 -2.232 1 97.06 361 LYS A C 1
ATOM 2797 O O . LYS A 1 361 ? 7.953 -17.234 -1.726 1 97.06 361 LYS A O 1
ATOM 2802 N N . LEU A 1 362 ? 8.977 -18.25 -3.449 1 98 362 LEU A N 1
ATOM 2803 C CA . LEU A 1 362 ? 7.793 -18.203 -4.297 1 98 362 LEU A CA 1
ATOM 2804 C C . LEU A 1 362 ? 6.852 -19.359 -3.982 1 98 362 LEU A C 1
ATOM 2806 O O . LEU A 1 362 ? 5.664 -19.312 -4.32 1 98 362 LEU A O 1
ATOM 2810 N N . HIS A 1 363 ? 7.441 -20.375 -3.422 1 98.19 363 HIS A N 1
ATOM 2811 C CA . HIS A 1 363 ? 6.719 -21.625 -3.225 1 98.19 363 HIS A CA 1
ATOM 2812 C C . HIS A 1 363 ? 7.035 -22.234 -1.863 1 98.19 363 HIS A C 1
ATOM 2814 O O . HIS A 1 363 ? 8.07 -21.938 -1.266 1 98.19 363 HIS A O 1
ATOM 2820 N N . ASN A 1 364 ? 6.055 -22.922 -1.361 1 98.12 364 ASN A N 1
ATOM 2821 C CA . ASN A 1 364 ? 6.293 -23.938 -0.333 1 98.12 364 ASN A CA 1
ATOM 2822 C C . ASN A 1 364 ? 6.461 -25.328 -0.938 1 98.12 364 ASN A C 1
ATOM 2824 O O . ASN A 1 364 ? 5.477 -25.953 -1.335 1 98.12 364 ASN A O 1
ATOM 2828 N N . PHE A 1 365 ? 7.668 -25.844 -0.917 1 97.31 365 PHE A N 1
ATOM 2829 C CA . PHE A 1 365 ? 7.984 -27.031 -1.706 1 97.31 365 PHE A CA 1
ATOM 2830 C C . PHE A 1 365 ? 7.293 -28.25 -1.138 1 97.31 365 PHE A C 1
ATOM 2832 O O . PHE A 1 365 ? 6.922 -29.172 -1.883 1 97.31 365 PHE A O 1
ATOM 2839 N N . ASP A 1 366 ? 7.109 -28.25 0.148 1 97.5 366 ASP A N 1
ATOM 2840 C CA . ASP A 1 366 ? 6.324 -29.344 0.719 1 97.5 366 ASP A CA 1
ATOM 2841 C C . ASP A 1 366 ? 4.895 -29.328 0.184 1 97.5 366 ASP A C 1
ATOM 2843 O O . ASP A 1 366 ? 4.34 -30.375 -0.157 1 97.5 366 ASP A O 1
ATOM 2847 N N . PHE A 1 367 ? 4.336 -28.234 0.138 1 98.38 367 PHE A N 1
ATOM 2848 C CA . PHE A 1 367 ? 2.977 -28.094 -0.372 1 98.38 367 PHE A CA 1
ATOM 2849 C C . PHE A 1 367 ? 2.918 -28.422 -1.858 1 98.38 367 PHE A C 1
ATOM 2851 O O . PHE A 1 367 ? 1.968 -29.047 -2.32 1 98.38 367 PHE A O 1
ATOM 2858 N N . VAL A 1 368 ? 3.934 -27.969 -2.631 1 98.38 368 VAL A N 1
ATOM 2859 C CA . VAL A 1 368 ? 4.008 -28.25 -4.059 1 98.38 368 VAL A CA 1
ATOM 2860 C C . VAL A 1 368 ? 4.039 -29.766 -4.277 1 98.38 368 VAL A C 1
ATOM 2862 O O . VAL A 1 368 ? 3.357 -30.281 -5.164 1 98.38 368 VAL A O 1
ATOM 2865 N N . THR A 1 369 ? 4.762 -30.422 -3.494 1 97.81 369 THR A N 1
ATOM 2866 C CA . THR A 1 369 ? 4.879 -31.875 -3.607 1 97.81 369 THR A CA 1
ATOM 2867 C C . THR A 1 369 ? 3.533 -32.531 -3.342 1 97.81 369 THR A C 1
ATOM 2869 O O . THR A 1 369 ? 3.16 -33.5 -4.035 1 97.81 369 THR A O 1
ATOM 2872 N N . ARG A 1 370 ? 2.844 -32.062 -2.418 1 98 370 ARG A N 1
ATOM 2873 C CA . ARG A 1 370 ? 1.522 -32.594 -2.111 1 98 370 ARG A CA 1
ATOM 2874 C C . ARG A 1 370 ? 0.547 -32.312 -3.254 1 98 370 ARG A C 1
ATOM 2876 O O . ARG A 1 370 ? -0.253 -33.188 -3.605 1 98 370 ARG A O 1
ATOM 2883 N N . CYS A 1 371 ? 0.58 -31.172 -3.77 1 98.31 371 CYS A N 1
ATOM 2884 C CA . CYS A 1 371 ? -0.277 -30.844 -4.902 1 98.31 371 CYS A CA 1
ATOM 2885 C C . CYS A 1 371 ? 0.039 -31.719 -6.102 1 98.31 371 CYS A C 1
ATOM 2887 O O . CYS A 1 371 ? -0.867 -32.125 -6.828 1 98.31 371 CYS A O 1
ATOM 2889 N N . LEU A 1 372 ? 1.346 -31.922 -6.309 1 97.44 372 LEU A N 1
ATOM 2890 C CA . LEU A 1 372 ? 1.773 -32.781 -7.414 1 97.44 372 LEU A CA 1
ATOM 2891 C C . LEU A 1 372 ? 1.227 -34.188 -7.258 1 97.44 372 LEU A C 1
ATOM 2893 O O . LEU A 1 372 ? 0.768 -34.781 -8.234 1 97.44 372 LEU A O 1
ATOM 2897 N N . LYS A 1 373 ? 1.257 -34.688 -6.066 1 97.19 373 LYS A N 1
ATOM 2898 C CA . LYS A 1 373 ? 0.678 -36 -5.797 1 97.19 373 LYS A CA 1
ATOM 2899 C C . LYS A 1 373 ? -0.818 -36.031 -6.098 1 97.19 373 LYS A C 1
ATOM 2901 O O . LYS A 1 373 ? -1.314 -36.938 -6.766 1 97.19 373 LYS A O 1
ATOM 2906 N N . GLU A 1 374 ? -1.54 -35.031 -5.602 1 96.56 374 GLU A N 1
ATOM 2907 C CA . GLU A 1 374 ? -2.973 -34.906 -5.852 1 96.56 374 GLU A CA 1
ATOM 2908 C C . GLU A 1 374 ? -3.266 -34.781 -7.348 1 96.56 374 GLU A C 1
ATOM 2910 O O . GLU A 1 374 ? -4.258 -35.344 -7.828 1 96.56 374 GLU A O 1
ATOM 2915 N N . ALA A 1 375 ? -2.43 -34.062 -8.055 1 96.19 375 ALA A N 1
ATOM 2916 C CA . ALA A 1 375 ? -2.605 -33.875 -9.492 1 96.19 375 ALA A CA 1
ATOM 2917 C C . ALA A 1 375 ? -2.42 -35.188 -10.242 1 96.19 375 ALA A C 1
ATOM 2919 O O . ALA A 1 375 ? -3.15 -35.469 -11.195 1 96.19 375 ALA A O 1
ATOM 2920 N N . LYS A 1 376 ? -1.476 -35.969 -9.883 1 94.81 376 LYS A N 1
ATOM 2921 C CA . LYS A 1 376 ? -1.21 -37.25 -10.523 1 94.81 376 LYS A CA 1
ATOM 2922 C C . LYS A 1 376 ? -2.367 -38.219 -10.312 1 94.81 376 LYS A C 1
ATOM 2924 O O . LYS A 1 376 ? -2.656 -39.062 -11.172 1 94.81 376 LYS A O 1
ATOM 2929 N N . GLU A 1 377 ? -3.057 -38.031 -9.234 1 94.12 377 GLU A N 1
ATOM 2930 C CA . GLU A 1 377 ? -4.156 -38.938 -8.891 1 94.12 377 GLU A CA 1
ATOM 2931 C C . GLU A 1 377 ? -5.504 -38.344 -9.281 1 94.12 377 GLU A C 1
ATOM 2933 O O . GLU A 1 377 ? -6.551 -38.938 -9.008 1 94.12 377 GLU A O 1
ATOM 2938 N N . ALA A 1 378 ? -5.535 -37.25 -9.859 1 89.88 378 ALA A N 1
ATOM 2939 C CA . ALA A 1 378 ? -6.742 -36.469 -10.086 1 89.88 378 ALA A CA 1
ATOM 2940 C C . ALA A 1 378 ? -7.715 -37.188 -11 1 89.88 378 ALA A C 1
ATOM 2942 O O . ALA A 1 378 ? -8.93 -37.031 -10.883 1 89.88 378 ALA A O 1
ATOM 2943 N N . LYS A 1 379 ? -7.227 -38 -11.922 1 87.12 379 LYS A N 1
ATOM 2944 C CA . LYS A 1 379 ? -8.094 -38.719 -12.836 1 87.12 379 LYS A CA 1
ATOM 2945 C C . LYS A 1 379 ? -9.094 -39.594 -12.07 1 87.12 379 LYS A C 1
ATOM 2947 O O . LYS A 1 379 ? -10.227 -39.781 -12.508 1 87.12 379 LYS A O 1
ATOM 2952 N N . GLU A 1 380 ? -8.727 -39.969 -10.992 1 90.44 380 GLU A N 1
ATOM 2953 C CA . GLU A 1 380 ? -9.562 -40.844 -10.164 1 90.44 380 GLU A CA 1
ATOM 2954 C C . GLU A 1 380 ? -10.336 -40.031 -9.133 1 90.44 380 GLU A C 1
ATOM 2956 O O . GLU A 1 380 ? -11.539 -40.25 -8.93 1 90.44 380 GLU A O 1
ATOM 2961 N N . ASN A 1 381 ? -9.703 -39.094 -8.547 1 91.38 381 ASN A N 1
ATOM 2962 C CA . ASN A 1 381 ? -10.266 -38.438 -7.375 1 91.38 381 ASN A CA 1
ATOM 2963 C C . ASN A 1 381 ? -10.969 -37.125 -7.758 1 91.38 381 ASN A C 1
ATOM 2965 O O . ASN A 1 381 ? -11.789 -36.625 -6.996 1 91.38 381 ASN A O 1
ATOM 2969 N N . LEU A 1 382 ? -10.641 -36.562 -8.844 1 94.94 382 LEU A N 1
ATOM 2970 C CA . LEU A 1 382 ? -11.25 -35.344 -9.375 1 94.94 382 LEU A CA 1
ATOM 2971 C C . LEU A 1 382 ? -11.555 -35.5 -10.859 1 94.94 382 LEU A C 1
ATOM 2973 O O . LEU A 1 382 ? -10.961 -34.812 -11.695 1 94.94 382 LEU A O 1
ATOM 2977 N N . PRO A 1 383 ? -12.5 -36.25 -11.164 1 92.75 383 PRO A N 1
ATOM 2978 C CA . PRO A 1 383 ? -12.758 -36.594 -12.562 1 92.75 383 PRO A CA 1
ATOM 2979 C C . PRO A 1 383 ? -13.109 -35.375 -13.422 1 92.75 383 PRO A C 1
ATOM 2981 O O . PRO A 1 383 ? -13.07 -35.469 -14.648 1 92.75 383 PRO A O 1
ATOM 2984 N N . GLY A 1 384 ? -13.469 -34.344 -12.844 1 95 384 GLY A N 1
ATOM 2985 C CA . GLY A 1 384 ? -13.797 -33.125 -13.602 1 95 384 GLY A CA 1
ATOM 2986 C C . GLY A 1 384 ? -12.57 -32.406 -14.109 1 95 384 GLY A C 1
ATOM 2987 O O . GLY A 1 384 ? -12.672 -31.531 -14.984 1 95 384 GLY A O 1
ATOM 2988 N N . VAL A 1 385 ? -11.375 -32.688 -13.633 1 95.44 385 VAL A N 1
ATOM 2989 C CA . VAL A 1 385 ? -10.141 -32.031 -14.031 1 95.44 385 VAL A CA 1
ATOM 2990 C C . VAL A 1 385 ? -9.75 -32.5 -15.438 1 95.44 385 VAL A C 1
ATOM 2992 O O . VAL A 1 385 ? -9.508 -33.688 -15.672 1 95.44 385 VAL A O 1
ATOM 2995 N N . SER A 1 386 ? -9.633 -31.531 -16.375 1 92.31 386 SER A N 1
ATOM 2996 C CA . SER A 1 386 ? -9.352 -31.875 -17.766 1 92.31 386 SER A CA 1
ATOM 2997 C C . SER A 1 386 ? -7.914 -31.531 -18.141 1 92.31 386 SER A C 1
ATOM 2999 O O . SER A 1 386 ? -7.359 -32.125 -19.078 1 92.31 386 SER A O 1
ATOM 3001 N N . MET A 1 387 ? -7.297 -30.641 -17.438 1 91.88 387 MET A N 1
ATOM 3002 C CA . MET A 1 387 ? -5.949 -30.188 -17.766 1 91.88 387 MET A CA 1
ATOM 3003 C C . MET A 1 387 ? -4.906 -30.906 -16.922 1 91.88 387 MET A C 1
ATOM 3005 O O . MET A 1 387 ? -3.902 -30.312 -16.531 1 91.88 387 MET A O 1
ATOM 3009 N N . HIS A 1 388 ? -5.125 -32.094 -16.656 1 90.75 388 HIS A N 1
ATOM 3010 C CA . HIS A 1 388 ? -4.316 -32.875 -15.742 1 90.75 388 HIS A CA 1
ATOM 3011 C C . HIS A 1 388 ? -2.855 -32.906 -16.188 1 90.75 388 HIS A C 1
ATOM 3013 O O . HIS A 1 388 ? -1.956 -32.625 -15.398 1 90.75 388 HIS A O 1
ATOM 3019 N N . ALA A 1 389 ? -2.543 -33.25 -17.422 1 90.62 389 ALA A N 1
ATOM 3020 C CA . ALA A 1 389 ? -1.178 -33.375 -17.922 1 90.62 389 ALA A CA 1
ATOM 3021 C C . ALA A 1 389 ? -0.428 -32.062 -17.812 1 90.62 389 ALA A C 1
ATOM 3023 O O . ALA A 1 389 ? 0.738 -32.031 -17.406 1 90.62 389 ALA A O 1
ATOM 3024 N N . LYS A 1 390 ? -1.077 -30.969 -18.141 1 92.62 390 LYS A N 1
ATOM 3025 C CA . LYS A 1 390 ? -0.457 -29.656 -18.078 1 92.62 390 LYS A CA 1
ATOM 3026 C C . LYS A 1 390 ? -0.155 -29.25 -16.625 1 92.62 390 LYS A C 1
ATOM 3028 O O . LYS A 1 390 ? 0.882 -28.656 -16.359 1 92.62 390 LYS A O 1
ATOM 3033 N N . ILE A 1 391 ? -1.056 -29.625 -15.75 1 96.25 391 ILE A N 1
ATOM 3034 C CA . ILE A 1 391 ? -0.885 -29.266 -14.344 1 96.25 391 ILE A CA 1
ATOM 3035 C C . ILE A 1 391 ? 0.281 -30.062 -13.758 1 96.25 391 ILE A C 1
ATOM 3037 O O . ILE A 1 391 ? 1.111 -29.516 -13.031 1 96.25 391 ILE A O 1
ATOM 3041 N N . VAL A 1 392 ? 0.361 -31.328 -14.062 1 96 392 VAL A N 1
ATOM 3042 C CA . VAL A 1 392 ? 1.46 -32.156 -13.586 1 96 392 VAL A CA 1
ATOM 3043 C C . VAL A 1 392 ? 2.787 -31.609 -14.102 1 96 392 VAL A C 1
ATOM 3045 O O . VAL A 1 392 ? 3.768 -31.531 -13.359 1 96 392 VAL A O 1
ATOM 3048 N N . GLY A 1 393 ? 2.848 -31.266 -15.383 1 94.69 393 GLY A N 1
ATOM 3049 C CA . GLY A 1 393 ? 4.047 -30.656 -15.945 1 94.69 393 GLY A CA 1
ATOM 3050 C C . GLY A 1 393 ? 4.453 -29.375 -15.242 1 94.69 393 GLY A C 1
ATOM 3051 O O . GLY A 1 393 ? 5.629 -29.172 -14.93 1 94.69 393 GLY A O 1
ATOM 3052 N N . LEU A 1 394 ? 3.486 -28.531 -15.008 1 95.94 394 LEU A N 1
ATOM 3053 C CA . LEU A 1 394 ? 3.727 -27.25 -14.359 1 95.94 394 LEU A CA 1
ATOM 3054 C C . LEU A 1 394 ? 4.266 -27.453 -12.945 1 95.94 394 LEU A C 1
ATOM 3056 O O . LEU A 1 394 ? 5.293 -26.875 -12.586 1 95.94 394 LEU A O 1
ATOM 3060 N N . LEU A 1 395 ? 3.617 -28.281 -12.133 1 97.5 395 LEU A N 1
ATOM 3061 C CA . LEU A 1 395 ? 4.012 -28.5 -10.742 1 97.5 395 LEU A CA 1
ATOM 3062 C C . LEU A 1 395 ? 5.359 -29.219 -10.672 1 97.5 395 LEU A C 1
ATOM 3064 O O . LEU A 1 395 ? 6.145 -28.969 -9.75 1 97.5 395 LEU A O 1
ATOM 3068 N N . THR A 1 396 ? 5.617 -30.094 -11.602 1 96.06 396 THR A N 1
ATOM 3069 C CA . THR A 1 396 ? 6.918 -30.75 -11.656 1 96.06 396 THR A CA 1
ATOM 3070 C C . THR A 1 396 ? 8.023 -29.734 -11.922 1 96.06 396 THR A C 1
ATOM 3072 O O . THR A 1 396 ? 9.055 -29.75 -11.25 1 96.06 396 THR A O 1
ATOM 3075 N N . SER A 1 397 ? 7.828 -28.922 -12.883 1 95.12 397 SER A N 1
ATOM 3076 C CA . SER A 1 397 ? 8.805 -27.875 -13.195 1 95.12 397 SER A CA 1
ATOM 3077 C C . SER A 1 397 ? 9.062 -26.984 -11.992 1 95.12 397 SER A C 1
ATOM 3079 O O . SER A 1 397 ? 10.203 -26.594 -11.727 1 95.12 397 SER A O 1
ATOM 3081 N N . ILE A 1 398 ? 8.039 -26.625 -11.258 1 97 398 ILE A N 1
ATOM 3082 C CA . ILE A 1 398 ? 8.148 -25.766 -10.078 1 97 398 ILE A CA 1
ATOM 3083 C C . ILE A 1 398 ? 8.938 -26.484 -8.992 1 97 398 ILE A C 1
ATOM 3085 O O . ILE A 1 398 ? 9.805 -25.891 -8.344 1 97 398 ILE A O 1
ATOM 3089 N N . SER A 1 399 ? 8.695 -27.75 -8.828 1 96.12 399 SER A N 1
ATOM 3090 C CA . SER A 1 399 ? 9.352 -28.531 -7.781 1 96.12 399 SER A CA 1
ATOM 3091 C C . SER A 1 399 ? 10.852 -28.625 -8.031 1 96.12 399 SER A C 1
ATOM 3093 O O . SER A 1 399 ? 11.625 -28.922 -7.113 1 96.12 399 SER A O 1
ATOM 3095 N N . GLU A 1 400 ? 11.312 -28.344 -9.227 1 94.19 400 GLU A N 1
ATOM 3096 C CA . GLU A 1 400 ? 12.711 -28.484 -9.609 1 94.19 400 GLU A CA 1
ATOM 3097 C C . GLU A 1 400 ? 13.414 -27.125 -9.602 1 94.19 400 GLU A C 1
ATOM 3099 O O . GLU A 1 400 ? 14.617 -27.047 -9.852 1 94.19 400 GLU A O 1
ATOM 3104 N N . GLU A 1 401 ? 12.742 -26.109 -9.336 1 95.56 401 GLU A N 1
ATOM 3105 C CA . GLU A 1 401 ? 13.352 -24.781 -9.266 1 95.56 401 GLU A CA 1
ATOM 3106 C C . GLU A 1 401 ? 14.18 -24.609 -7.996 1 95.56 401 GLU A C 1
ATOM 3108 O O . GLU A 1 401 ? 13.859 -25.203 -6.961 1 95.56 401 GLU A O 1
ATOM 3113 N N . LEU A 1 402 ? 15.352 -23.859 -8.094 1 95.12 402 LEU A N 1
ATOM 3114 C CA . LEU A 1 402 ? 16.094 -23.5 -6.895 1 95.12 402 LEU A CA 1
ATOM 3115 C C . LEU A 1 402 ? 15.242 -22.625 -5.98 1 95.12 402 LEU A C 1
ATOM 3117 O O . LEU A 1 402 ? 14.586 -21.688 -6.445 1 95.12 402 LEU A O 1
ATOM 3121 N N . GLU A 1 403 ? 15.43 -23.047 -4.715 1 89 403 GLU A N 1
ATOM 3122 C CA . GLU A 1 403 ? 14.688 -22.297 -3.713 1 89 403 GLU A CA 1
ATOM 3123 C C . GLU A 1 403 ? 15.43 -21.031 -3.299 1 89 403 GLU A C 1
ATOM 3125 O O . GLU A 1 403 ? 16.656 -20.969 -3.402 1 89 403 GLU A O 1
ATOM 3130 N N . ASP A 1 404 ? 14.953 -19.906 -3.076 1 85.56 404 ASP A N 1
ATOM 3131 C CA . ASP A 1 404 ? 15.516 -18.719 -2.436 1 85.56 404 ASP A CA 1
ATOM 3132 C C . ASP A 1 404 ? 16.391 -17.938 -3.404 1 85.56 404 ASP A C 1
ATOM 3134 O O . ASP A 1 404 ? 17.359 -17.297 -2.99 1 85.56 404 ASP A O 1
ATOM 3138 N N . VAL A 1 405 ? 16.422 -18.25 -4.66 1 94.88 405 VAL A N 1
ATOM 3139 C CA . VAL A 1 405 ? 17.172 -17.5 -5.672 1 94.88 405 VAL A CA 1
ATOM 3140 C C . VAL A 1 405 ? 16.203 -16.641 -6.488 1 94.88 405 VAL A C 1
ATOM 3142 O O . VAL A 1 405 ? 15.555 -17.141 -7.414 1 94.88 405 VAL A O 1
ATOM 3145 N N . PRO A 1 406 ? 16.203 -15.406 -6.172 1 96.56 406 PRO A N 1
ATOM 3146 C CA . PRO A 1 406 ? 15.281 -14.539 -6.91 1 96.56 406 PRO A CA 1
ATOM 3147 C C . PRO A 1 406 ? 15.75 -14.258 -8.336 1 96.56 406 PRO A C 1
ATOM 3149 O O . PRO A 1 406 ? 16.938 -14.031 -8.562 1 96.56 406 PRO A O 1
ATOM 3152 N N . LEU A 1 407 ? 14.859 -14.375 -9.281 1 97.81 407 LEU A N 1
ATOM 3153 C CA . LEU A 1 407 ? 15.031 -14.016 -10.68 1 97.81 407 LEU A CA 1
ATOM 3154 C C . LEU A 1 407 ? 15.992 -14.977 -11.375 1 97.81 407 LEU A C 1
ATOM 3156 O O . LEU A 1 407 ? 16.234 -16.078 -10.883 1 97.81 407 LEU A O 1
ATOM 3160 N N . PHE A 1 408 ? 16.297 -14.656 -12.672 1 97.88 408 PHE A N 1
ATOM 3161 C CA . PHE A 1 408 ? 17.109 -15.586 -13.453 1 97.88 408 PHE A CA 1
ATOM 3162 C C . PHE A 1 408 ? 17.766 -14.875 -14.633 1 97.88 408 PHE A C 1
ATOM 3164 O O . PHE A 1 408 ? 17.453 -13.711 -14.906 1 97.88 408 PHE A O 1
ATOM 3171 N N . TYR A 1 409 ? 18.75 -15.555 -15.219 1 97.5 409 TYR A N 1
ATOM 3172 C CA . TYR A 1 409 ? 19.344 -15.109 -16.469 1 97.5 409 TYR A CA 1
ATOM 3173 C C . TYR A 1 409 ? 18.75 -15.852 -17.656 1 97.5 409 TYR A C 1
ATOM 3175 O O . TYR A 1 409 ? 18.188 -16.938 -17.5 1 97.5 409 TYR A O 1
ATOM 3183 N N . SER A 1 410 ? 18.766 -15.172 -18.781 1 97 410 SER A N 1
ATOM 3184 C CA . SER A 1 410 ? 18.531 -15.844 -20.062 1 97 410 SER A CA 1
ATOM 3185 C C . SER A 1 410 ? 19.844 -16.109 -20.797 1 97 410 SER A C 1
ATOM 3187 O O . SER A 1 410 ? 20.5 -15.172 -21.25 1 97 410 SER A O 1
ATOM 3189 N N . ILE A 1 411 ? 20.172 -17.344 -20.953 1 96.06 411 ILE A N 1
ATOM 3190 C CA . ILE A 1 411 ? 21.453 -17.688 -21.562 1 96.06 411 ILE A CA 1
ATOM 3191 C C . ILE A 1 411 ? 21.484 -17.141 -23 1 96.06 411 ILE A C 1
ATOM 3193 O O . ILE A 1 411 ? 22.453 -16.469 -23.375 1 96.06 411 ILE A O 1
ATOM 3197 N N . PRO A 1 412 ? 20.391 -17.344 -23.75 1 95.94 412 PRO A N 1
ATOM 3198 C CA . PRO A 1 412 ? 20.422 -16.781 -25.109 1 95.94 412 PRO A CA 1
ATOM 3199 C C . PRO A 1 412 ? 20.578 -15.266 -25.125 1 95.94 412 PRO A C 1
ATOM 3201 O O . PRO A 1 412 ? 21.312 -14.727 -25.953 1 95.94 412 PRO A O 1
ATOM 3204 N N . ASP A 1 413 ? 19.906 -14.633 -24.266 1 95.88 413 ASP A N 1
ATOM 3205 C CA . ASP A 1 413 ? 19.969 -13.172 -24.234 1 95.88 413 ASP A CA 1
ATOM 3206 C C . ASP A 1 413 ? 21.375 -12.695 -23.844 1 95.88 413 ASP A C 1
ATOM 3208 O O . ASP A 1 413 ? 21.859 -11.711 -24.406 1 95.88 413 ASP A O 1
ATOM 3212 N N . LEU A 1 414 ? 22.016 -13.383 -22.875 1 96.44 414 LEU A N 1
ATOM 3213 C CA . LEU A 1 414 ? 23.359 -13.047 -22.438 1 96.44 414 LEU A CA 1
ATOM 3214 C C . LEU A 1 414 ? 24.359 -13.164 -23.594 1 96.44 414 LEU A C 1
ATOM 3216 O O . LEU A 1 414 ? 25.219 -12.305 -23.75 1 96.44 414 LEU A O 1
ATOM 3220 N N . CYS A 1 415 ? 24.219 -14.156 -24.328 1 96.62 415 CYS A N 1
ATOM 3221 C CA . CYS A 1 415 ? 25.125 -14.391 -25.438 1 96.62 415 CYS A CA 1
ATOM 3222 C C . CYS A 1 415 ? 24.844 -13.43 -26.594 1 96.62 415 CYS A C 1
ATOM 3224 O O . CYS A 1 415 ? 25.766 -12.852 -27.172 1 96.62 415 CYS A O 1
ATOM 3226 N N . GLN A 1 416 ? 23.578 -13.242 -26.891 1 95.69 416 GLN A N 1
ATOM 3227 C CA . GLN A 1 416 ? 23.172 -12.398 -28 1 95.69 416 GLN A CA 1
ATOM 3228 C C . GLN A 1 416 ? 23.609 -10.953 -27.781 1 95.69 416 GLN A C 1
ATOM 3230 O O . GLN A 1 416 ? 23.969 -10.258 -28.734 1 95.69 416 GLN A O 1
ATOM 3235 N N . ARG A 1 417 ? 23.609 -10.555 -26.609 1 94.69 417 ARG A N 1
ATOM 3236 C CA . ARG A 1 417 ? 24.016 -9.195 -26.266 1 94.69 417 ARG A CA 1
ATOM 3237 C C . ARG A 1 417 ? 25.406 -8.883 -26.797 1 94.69 417 ARG A C 1
ATOM 3239 O O . ARG A 1 417 ? 25.688 -7.742 -27.172 1 94.69 417 ARG A O 1
ATOM 3246 N N . TRP A 1 418 ? 26.25 -9.883 -26.859 1 95.56 418 TRP A N 1
ATOM 3247 C CA . TRP A 1 418 ? 27.641 -9.688 -27.266 1 95.56 418 TRP A CA 1
ATOM 3248 C C . TRP A 1 418 ? 27.922 -10.391 -28.578 1 95.56 418 TRP A C 1
ATOM 3250 O O . TRP A 1 418 ? 29.078 -10.672 -28.906 1 95.56 418 TRP A O 1
ATOM 3260 N N . ASN A 1 419 ? 26.922 -10.742 -29.297 1 95.31 419 ASN A N 1
ATOM 3261 C CA . ASN A 1 419 ? 27.016 -11.383 -30.609 1 95.31 419 ASN A CA 1
ATOM 3262 C C . ASN A 1 419 ? 27.781 -12.695 -30.531 1 95.31 419 ASN A C 1
ATOM 3264 O O . ASN A 1 419 ? 28.625 -12.969 -31.391 1 95.31 419 ASN A O 1
ATOM 3268 N N . LEU A 1 420 ? 27.531 -13.391 -29.469 1 96.88 420 LEU A N 1
ATOM 3269 C CA . LEU A 1 420 ? 28.141 -14.703 -29.297 1 96.88 420 LEU A CA 1
ATOM 3270 C C . LEU A 1 420 ? 27.172 -15.82 -29.672 1 96.88 420 LEU A C 1
ATOM 3272 O O . LEU A 1 420 ? 25.953 -15.617 -29.625 1 96.88 420 LEU A O 1
ATOM 3276 N N . SER A 1 421 ? 27.766 -16.906 -30.078 1 96.12 421 SER A N 1
ATOM 3277 C CA . SER A 1 421 ? 26.922 -18.094 -30.188 1 96.12 421 SER A CA 1
ATOM 3278 C C . SER A 1 421 ? 26.375 -18.516 -28.828 1 96.12 421 SER A C 1
ATOM 3280 O O . SER A 1 421 ? 27.047 -18.359 -27.812 1 96.12 421 SER A O 1
ATOM 3282 N N . THR A 1 422 ? 25.203 -19.031 -28.844 1 95.5 422 THR A N 1
ATOM 3283 C CA . THR A 1 422 ? 24.547 -19.375 -27.594 1 95.5 422 THR A CA 1
ATOM 3284 C C . THR A 1 422 ? 25.219 -20.578 -26.938 1 95.5 422 THR A C 1
ATOM 3286 O O . THR A 1 422 ? 25.422 -21.609 -27.594 1 95.5 422 THR A O 1
ATOM 3289 N N . ILE A 1 423 ? 25.625 -20.438 -25.672 1 95.12 423 ILE A N 1
ATOM 3290 C CA . ILE A 1 423 ? 26.078 -21.562 -24.875 1 95.12 423 ILE A CA 1
ATOM 3291 C C . ILE A 1 423 ? 24.891 -22.469 -24.531 1 95.12 423 ILE A C 1
ATOM 3293 O O . ILE A 1 423 ? 23.844 -21.969 -24.078 1 95.12 423 ILE A O 1
ATOM 3297 N N . SER A 1 424 ? 25.031 -23.75 -24.75 1 92.44 424 SER A N 1
ATOM 3298 C CA . SER A 1 424 ? 23.922 -24.625 -24.375 1 92.44 424 SER A CA 1
ATOM 3299 C C . SER A 1 424 ? 23.672 -24.594 -22.875 1 92.44 424 SER A C 1
ATOM 3301 O O . SER A 1 424 ? 24.609 -24.516 -22.094 1 92.44 424 SER A O 1
ATOM 3303 N N . PRO A 1 425 ? 22.406 -24.703 -22.531 1 92.69 425 PRO A N 1
ATOM 3304 C CA . PRO A 1 425 ? 22.094 -24.703 -21.109 1 92.69 425 PRO A CA 1
ATOM 3305 C C . PRO A 1 425 ? 22.828 -25.797 -20.328 1 92.69 425 PRO A C 1
ATOM 3307 O O . PRO A 1 425 ? 23.281 -25.578 -19.219 1 92.69 425 PRO A O 1
ATOM 3310 N N . SER A 1 426 ? 23 -26.969 -20.906 1 92.88 426 SER A N 1
ATOM 3311 C CA . SER A 1 426 ? 23.672 -28.078 -20.25 1 92.88 426 SER A CA 1
ATOM 3312 C C . SER A 1 426 ? 25.141 -27.766 -19.969 1 92.88 426 SER A C 1
ATOM 3314 O O . SER A 1 426 ? 25.672 -28.109 -18.922 1 92.88 426 SER A O 1
ATOM 3316 N N . ILE A 1 427 ? 25.797 -27.109 -20.922 1 95.19 427 ILE A N 1
ATOM 3317 C CA . ILE A 1 427 ? 27.188 -26.734 -20.781 1 95.19 427 ILE A CA 1
ATOM 3318 C C . ILE A 1 427 ? 27.328 -25.641 -19.719 1 95.19 427 ILE A C 1
ATOM 3320 O O . ILE A 1 427 ? 28.203 -25.719 -18.859 1 95.19 427 ILE A O 1
ATOM 3324 N N . PHE A 1 428 ? 26.484 -24.719 -19.828 1 96.69 428 PHE A N 1
ATOM 3325 C CA . PHE A 1 428 ? 26.531 -23.625 -18.859 1 96.69 428 PHE A CA 1
ATOM 3326 C C . PHE A 1 428 ? 26.328 -24.141 -17.453 1 96.69 428 PHE A C 1
ATOM 3328 O O . PHE A 1 428 ? 27.078 -23.797 -16.531 1 96.69 428 PHE A O 1
ATOM 3335 N N . LYS A 1 429 ? 25.297 -24.953 -17.234 1 95.75 429 LYS A N 1
ATOM 3336 C CA . LYS A 1 429 ? 24.984 -25.531 -15.93 1 95.75 429 LYS A CA 1
ATOM 3337 C C . LYS A 1 429 ? 26.109 -26.438 -15.453 1 95.75 429 LYS A C 1
ATOM 3339 O O . LYS A 1 429 ? 26.422 -26.469 -14.258 1 95.75 429 LYS A O 1
ATOM 3344 N N . GLY A 1 430 ? 26.656 -27.172 -16.375 1 95.88 430 GLY A N 1
ATOM 3345 C CA . GLY A 1 430 ? 27.812 -27.984 -16.031 1 95.88 430 GLY A CA 1
ATOM 3346 C C . GLY A 1 430 ? 29 -27.188 -15.531 1 95.88 430 GLY A C 1
ATOM 3347 O O . GLY A 1 430 ? 29.656 -27.578 -14.57 1 95.88 430 GLY A O 1
ATOM 3348 N N . ALA A 1 431 ? 29.312 -26.078 -16.219 1 97.31 431 ALA A N 1
ATOM 3349 C CA . ALA A 1 431 ? 30.375 -25.188 -15.805 1 97.31 431 ALA A CA 1
ATOM 3350 C C . ALA A 1 431 ? 30.141 -24.672 -14.391 1 97.31 431 ALA A C 1
ATOM 3352 O O . ALA A 1 431 ? 31.062 -24.625 -13.57 1 97.31 431 ALA A O 1
ATOM 3353 N N . LEU A 1 432 ? 28.922 -24.281 -14.117 1 97.69 432 LEU A N 1
ATOM 3354 C CA . LEU A 1 432 ? 28.578 -23.766 -12.789 1 97.69 432 LEU A CA 1
ATOM 3355 C C . LEU A 1 432 ? 28.734 -24.844 -11.727 1 97.69 432 LEU A C 1
ATOM 3357 O O . LEU A 1 432 ? 29.281 -24.578 -10.648 1 97.69 432 LEU A O 1
ATOM 3361 N N . GLU A 1 433 ? 28.266 -26.031 -12.039 1 96.69 433 GLU A N 1
ATOM 3362 C CA . GLU A 1 433 ? 28.391 -27.141 -11.109 1 96.69 433 GLU A CA 1
ATOM 3363 C C . GLU A 1 433 ? 29.859 -27.453 -10.797 1 96.69 433 GLU A C 1
ATOM 3365 O O . GLU A 1 433 ? 30.203 -27.734 -9.648 1 96.69 433 GLU A O 1
ATOM 3370 N N . ASN A 1 434 ? 30.594 -27.438 -11.789 1 96.5 434 ASN A N 1
ATOM 3371 C CA . ASN A 1 434 ? 32.031 -27.672 -11.609 1 96.5 434 ASN A CA 1
ATOM 3372 C C . ASN A 1 434 ? 32.656 -26.609 -10.719 1 96.5 434 ASN A C 1
ATOM 3374 O O . ASN A 1 434 ? 33.625 -26.891 -10.016 1 96.5 434 ASN A O 1
ATOM 3378 N N . LEU A 1 435 ? 32.156 -25.5 -10.781 1 97.5 435 LEU A N 1
ATOM 3379 C CA . LEU A 1 435 ? 32.656 -24.391 -9.977 1 97.5 435 LEU A CA 1
ATOM 3380 C C . LEU A 1 435 ? 32.031 -24.406 -8.578 1 97.5 435 LEU A C 1
ATOM 3382 O O . LEU A 1 435 ? 32.375 -23.562 -7.738 1 97.5 435 LEU A O 1
ATOM 3386 N N . GLY A 1 436 ? 31.047 -25.297 -8.312 1 96.94 436 GLY A N 1
ATOM 3387 C CA . GLY A 1 436 ? 30.484 -25.484 -6.988 1 96.94 436 GLY A CA 1
ATOM 3388 C C . GLY A 1 436 ? 29.172 -24.75 -6.785 1 96.94 436 GLY A C 1
ATOM 3389 O O . GLY A 1 436 ? 28.719 -24.594 -5.648 1 96.94 436 GLY A O 1
ATOM 3390 N N . TYR A 1 437 ? 28.547 -24.297 -7.871 1 97.44 437 TYR A N 1
ATOM 3391 C CA . TYR A 1 437 ? 27.297 -23.547 -7.75 1 97.44 437 TYR A CA 1
ATOM 3392 C C . TYR A 1 437 ? 26.109 -24.391 -8.227 1 97.44 437 TYR A C 1
ATOM 3394 O O . TYR A 1 437 ? 26.281 -25.312 -9.031 1 97.44 437 TYR A O 1
ATOM 3402 N N . LYS A 1 438 ? 24.906 -24.062 -7.711 1 97 438 LYS A N 1
ATOM 3403 C CA . LYS A 1 438 ? 23.672 -24.703 -8.117 1 97 438 LYS A CA 1
ATOM 3404 C C . LYS A 1 438 ? 22.969 -23.922 -9.227 1 97 438 LYS A C 1
ATOM 3406 O O . LYS A 1 438 ? 23.188 -22.719 -9.367 1 97 438 LYS A O 1
ATOM 3411 N N . SER A 1 439 ? 22.188 -24.656 -10.031 1 95.88 439 SER A N 1
ATOM 3412 C CA . SER A 1 439 ? 21.438 -24 -11.086 1 95.88 439 SER A CA 1
ATOM 3413 C C . SER A 1 439 ? 20.141 -24.75 -11.383 1 95.88 439 SER A C 1
ATOM 3415 O O . SER A 1 439 ? 20.047 -25.953 -11.141 1 95.88 439 SER A O 1
ATOM 3417 N N . SER A 1 440 ? 19.109 -24.047 -11.82 1 95 440 SER A N 1
ATOM 3418 C CA . SER A 1 440 ? 17.828 -24.594 -12.273 1 95 440 SER A CA 1
ATOM 3419 C C . SER A 1 440 ? 17.188 -23.688 -13.328 1 95 440 SER A C 1
ATOM 3421 O O . SER A 1 440 ? 17.766 -22.672 -13.719 1 95 440 SER A O 1
ATOM 3423 N N . HIS A 1 441 ? 16.094 -24.156 -13.859 1 93.81 441 HIS A N 1
ATOM 3424 C CA . HIS A 1 441 ? 15.25 -23.344 -14.734 1 93.81 441 HIS A CA 1
ATOM 3425 C C . HIS A 1 441 ? 14.203 -22.578 -13.938 1 93.81 441 HIS A C 1
ATOM 3427 O O . HIS A 1 441 ? 14.141 -22.703 -12.711 1 93.81 441 HIS A O 1
ATOM 3433 N N . PHE A 1 442 ? 13.477 -21.672 -14.617 1 95 442 PHE A N 1
ATOM 3434 C CA . PHE A 1 442 ? 12.203 -21.109 -14.188 1 95 442 PHE A CA 1
ATOM 3435 C C . PHE A 1 442 ? 11.039 -21.812 -14.852 1 95 442 PHE A C 1
ATOM 3437 O O . PHE A 1 442 ? 11.117 -22.188 -16.031 1 95 442 PHE A O 1
ATOM 3444 N N . HIS A 1 443 ? 9.922 -22.031 -14.227 1 94.88 443 HIS A N 1
ATOM 3445 C CA . HIS A 1 443 ? 8.898 -22.969 -14.672 1 94.88 443 HIS A CA 1
ATOM 3446 C C . HIS A 1 443 ? 8.281 -22.531 -16 1 94.88 443 HIS A C 1
ATOM 3448 O O . HIS A 1 443 ? 7.781 -23.375 -16.766 1 94.88 443 HIS A O 1
ATOM 3454 N N . ARG A 1 444 ? 8.273 -21.281 -16.266 1 92.06 444 ARG A N 1
ATOM 3455 C CA . ARG A 1 444 ? 7.656 -20.797 -17.5 1 92.06 444 ARG A CA 1
ATOM 3456 C C . ARG A 1 444 ? 8.664 -20.781 -18.641 1 92.06 444 ARG A C 1
ATOM 3458 O O . ARG A 1 444 ? 8.273 -20.75 -19.812 1 92.06 444 ARG A O 1
ATOM 3465 N N . LYS A 1 445 ? 9.938 -20.766 -18.297 1 89.62 445 LYS A N 1
ATOM 3466 C CA . LYS A 1 445 ? 10.984 -20.578 -19.297 1 89.62 445 LYS A CA 1
ATOM 3467 C C . LYS A 1 445 ? 12.07 -21.656 -19.172 1 89.62 445 LYS A C 1
ATOM 3469 O O . LYS A 1 445 ? 13.031 -21.469 -18.422 1 89.62 445 LYS A O 1
ATOM 3474 N N . PRO A 1 446 ? 12.062 -22.594 -20.062 1 85.69 446 PRO A N 1
ATOM 3475 C CA . PRO A 1 446 ? 13.023 -23.688 -19.953 1 85.69 446 PRO A CA 1
ATOM 3476 C C . PRO A 1 446 ? 14.469 -23.234 -20.141 1 85.69 446 PRO A C 1
ATOM 3478 O O . PRO A 1 446 ? 15.391 -23.859 -19.594 1 85.69 446 PRO A O 1
ATOM 3481 N N . GLN A 1 447 ? 14.68 -22.172 -20.875 1 87.19 447 GLN A N 1
ATOM 3482 C CA . GLN A 1 447 ? 16.031 -21.734 -21.188 1 87.19 447 GLN A CA 1
ATOM 3483 C C . GLN A 1 447 ? 16.531 -20.734 -20.141 1 87.19 447 GLN A C 1
ATOM 3485 O O . GLN A 1 447 ? 17.625 -20.172 -20.281 1 87.19 447 GLN A O 1
ATOM 3490 N N . SER A 1 448 ? 15.75 -20.578 -19.172 1 93.81 448 SER A N 1
ATOM 3491 C CA . SER A 1 448 ? 16.141 -19.688 -18.078 1 93.81 448 SER A CA 1
ATOM 3492 C C . SER A 1 448 ? 17.203 -20.344 -17.188 1 93.81 448 SER A C 1
ATOM 3494 O O . SER A 1 448 ? 17.312 -21.562 -17.156 1 93.81 448 SER A O 1
ATOM 3496 N N . LEU A 1 449 ? 18.031 -19.5 -16.547 1 96.25 449 LEU A N 1
ATOM 3497 C CA . LEU A 1 449 ? 19.078 -19.953 -15.648 1 96.25 449 LEU A CA 1
ATOM 3498 C C . LEU A 1 449 ? 18.938 -19.312 -14.273 1 96.25 449 LEU A C 1
ATOM 3500 O O . LEU A 1 449 ? 19.406 -18.188 -14.062 1 96.25 449 LEU A O 1
ATOM 3504 N N . LYS A 1 450 ? 18.375 -20.047 -13.398 1 97.19 450 LYS A N 1
ATOM 3505 C CA . LYS A 1 450 ? 18.453 -19.688 -11.984 1 97.19 450 LYS A CA 1
ATOM 3506 C C . LYS A 1 450 ? 19.719 -20.25 -11.344 1 97.19 450 LYS A C 1
ATOM 3508 O O . LYS A 1 450 ? 20.047 -21.422 -11.539 1 97.19 450 LYS A O 1
ATOM 3513 N N . THR A 1 451 ? 20.484 -19.406 -10.555 1 97.88 451 THR A N 1
ATOM 3514 C CA . THR A 1 451 ? 21.703 -19.906 -9.938 1 97.88 451 THR A CA 1
ATOM 3515 C C . THR A 1 451 ? 22.062 -19.094 -8.695 1 97.88 451 THR A C 1
ATOM 3517 O O . THR A 1 451 ? 21.641 -17.938 -8.57 1 97.88 451 THR A O 1
ATOM 3520 N N . ASP A 1 452 ? 22.688 -19.734 -7.766 1 97.25 452 ASP A N 1
ATOM 3521 C CA . ASP A 1 452 ? 23.188 -19.031 -6.582 1 97.25 452 ASP A CA 1
ATOM 3522 C C . ASP A 1 452 ? 24.594 -18.484 -6.82 1 97.25 452 ASP A C 1
ATOM 3524 O O . ASP A 1 452 ? 25.219 -17.938 -5.906 1 97.25 452 ASP A O 1
ATOM 3528 N N . ALA A 1 453 ? 25.141 -18.609 -8.062 1 97.62 453 ALA A N 1
ATOM 3529 C CA . ALA A 1 453 ? 26.422 -18.031 -8.406 1 97.62 453 ALA A CA 1
ATOM 3530 C C . ALA A 1 453 ? 26.344 -16.5 -8.414 1 97.62 453 ALA A C 1
ATOM 3532 O O . ALA A 1 453 ? 25.344 -15.93 -8.852 1 97.62 453 ALA A O 1
ATOM 3533 N N . PRO A 1 454 ? 27.438 -15.852 -7.988 1 96.19 454 PRO A N 1
ATOM 3534 C CA . PRO A 1 454 ? 27.484 -14.398 -8.133 1 96.19 454 PRO A CA 1
ATOM 3535 C C . PRO A 1 454 ? 27.5 -13.945 -9.586 1 96.19 454 PRO A C 1
ATOM 3537 O O . PRO A 1 454 ? 27.922 -14.703 -10.469 1 96.19 454 PRO A O 1
ATOM 3540 N N . ASN A 1 455 ? 27.125 -12.742 -9.82 1 96.12 455 ASN A N 1
ATOM 3541 C CA . ASN A 1 455 ? 27.141 -12.164 -11.156 1 96.12 455 ASN A CA 1
ATOM 3542 C C . ASN A 1 455 ? 28.5 -12.32 -11.812 1 96.12 455 ASN A C 1
ATOM 3544 O O . ASN A 1 455 ? 28.594 -12.609 -13.008 1 96.12 455 ASN A O 1
ATOM 3548 N N . LYS A 1 456 ? 29.516 -12.07 -10.992 1 97.06 456 LYS A N 1
ATOM 3549 C CA . LYS A 1 456 ? 30.875 -12.125 -11.508 1 97.06 456 LYS A CA 1
ATOM 3550 C C . LYS A 1 456 ? 31.156 -13.469 -12.172 1 97.06 456 LYS A C 1
ATOM 3552 O O . LYS A 1 456 ? 31.766 -13.523 -13.242 1 97.06 456 LYS A O 1
ATOM 3557 N N . VAL A 1 457 ? 30.703 -14.516 -11.547 1 98.25 457 VAL A N 1
ATOM 3558 C CA . VAL A 1 457 ? 30.938 -15.859 -12.07 1 98.25 457 VAL A CA 1
ATOM 3559 C C . VAL A 1 457 ? 30.203 -16.031 -13.391 1 98.25 457 VAL A C 1
ATOM 3561 O O . VAL A 1 457 ? 30.781 -16.516 -14.375 1 98.25 457 VAL A O 1
ATOM 3564 N N . VAL A 1 458 ? 28.922 -15.672 -13.477 1 98.31 458 VAL A N 1
ATOM 3565 C CA . VAL A 1 458 ? 28.109 -15.805 -14.68 1 98.31 458 VAL A CA 1
ATOM 3566 C C . VAL A 1 458 ? 28.719 -14.984 -15.812 1 98.31 458 VAL A C 1
ATOM 3568 O O . VAL A 1 458 ? 28.859 -15.477 -16.938 1 98.31 458 VAL A O 1
ATOM 3571 N N . MET A 1 459 ? 29.125 -13.758 -15.5 1 98.19 459 MET A N 1
ATOM 3572 C CA . MET A 1 459 ? 29.688 -12.883 -16.516 1 98.19 459 MET A CA 1
ATOM 3573 C C . MET A 1 459 ? 31.047 -13.398 -16.969 1 98.19 459 MET A C 1
ATOM 3575 O O . MET A 1 459 ? 31.391 -13.289 -18.156 1 98.19 459 MET A O 1
ATOM 3579 N N . ASP A 1 460 ? 31.844 -13.898 -16.047 1 98.56 460 ASP A N 1
ATOM 3580 C CA . ASP A 1 460 ? 33.156 -14.445 -16.391 1 98.56 460 ASP A CA 1
ATOM 3581 C C . ASP A 1 460 ? 33 -15.633 -17.344 1 98.56 460 ASP A C 1
ATOM 3583 O O . ASP A 1 460 ? 33.875 -15.844 -18.203 1 98.56 460 ASP A O 1
ATOM 3587 N N . ILE A 1 461 ? 32.031 -16.422 -17.156 1 98.25 461 ILE A N 1
ATOM 3588 C CA . ILE A 1 461 ? 31.766 -17.531 -18.078 1 98.25 461 ILE A CA 1
ATOM 3589 C C . ILE A 1 461 ? 31.516 -16.984 -19.484 1 98.25 461 ILE A C 1
ATOM 3591 O O . ILE A 1 461 ? 32.062 -17.5 -20.469 1 98.25 461 ILE A O 1
ATOM 3595 N N . ILE A 1 462 ? 30.766 -15.93 -19.609 1 98.06 462 ILE A N 1
ATOM 3596 C CA . ILE A 1 462 ? 30.469 -15.297 -20.891 1 98.06 462 ILE A CA 1
ATOM 3597 C C . ILE A 1 462 ? 31.766 -14.727 -21.484 1 98.06 462 ILE A C 1
ATOM 3599 O O . ILE A 1 462 ? 32.031 -14.883 -22.688 1 98.06 462 ILE A O 1
ATOM 3603 N N . ARG A 1 463 ? 32.594 -14.047 -20.641 1 98.12 463 ARG A N 1
ATOM 3604 C CA . ARG A 1 463 ? 33.875 -13.5 -21.094 1 98.12 463 ARG A CA 1
ATOM 3605 C C . ARG A 1 463 ? 34.781 -14.609 -21.594 1 98.12 463 ARG A C 1
ATOM 3607 O O . ARG A 1 463 ? 35.469 -14.438 -22.609 1 98.12 463 ARG A O 1
ATOM 3614 N N . THR A 1 464 ? 34.844 -15.672 -20.859 1 98 464 THR A N 1
ATOM 3615 C CA . THR A 1 464 ? 35.656 -16.812 -21.266 1 98 464 THR A CA 1
ATOM 3616 C C . THR A 1 464 ? 35.188 -17.359 -22.609 1 98 464 THR A C 1
ATOM 3618 O O . THR A 1 464 ? 36.031 -17.656 -23.484 1 98 464 THR A O 1
ATOM 3621 N N . HIS A 1 465 ? 33.906 -17.5 -22.781 1 97.81 465 HIS A N 1
ATOM 3622 C CA . HIS A 1 465 ? 33.312 -17.938 -24.062 1 97.81 465 HIS A CA 1
ATOM 3623 C C . HIS A 1 465 ? 33.719 -16.984 -25.188 1 97.81 465 HIS A C 1
ATOM 3625 O O . HIS A 1 465 ? 34.031 -17.438 -26.297 1 97.81 465 HIS A O 1
ATOM 3631 N N . ALA A 1 466 ? 33.656 -15.711 -24.922 1 97.56 466 ALA A N 1
ATOM 3632 C CA . ALA A 1 466 ? 34.031 -14.703 -25.922 1 97.56 466 ALA A CA 1
ATOM 3633 C C . ALA A 1 466 ? 35.5 -14.844 -26.312 1 97.56 466 ALA A C 1
ATOM 3635 O O . ALA A 1 466 ? 35.844 -14.742 -27.5 1 97.56 466 ALA A O 1
ATOM 3636 N N . GLN A 1 467 ? 36.375 -15.078 -25.344 1 96.62 467 GLN A N 1
ATOM 3637 C CA . GLN A 1 467 ? 37.812 -15.258 -25.609 1 96.62 467 GLN A CA 1
ATOM 3638 C C . GLN A 1 467 ? 38.062 -16.5 -26.453 1 96.62 467 GLN A C 1
ATOM 3640 O O . GLN A 1 467 ? 38.844 -16.453 -27.406 1 96.62 467 GLN A O 1
ATOM 3645 N N . MET A 1 468 ? 37.406 -17.531 -26.062 1 95.69 468 MET A N 1
ATOM 3646 C CA . MET A 1 468 ? 37.594 -18.797 -26.781 1 95.69 468 MET A CA 1
ATOM 3647 C C . MET A 1 468 ? 37.094 -18.688 -28.219 1 95.69 468 MET A C 1
ATOM 3649 O O . MET A 1 468 ? 37.594 -19.375 -29.109 1 95.69 468 MET A O 1
ATOM 3653 N N . SER A 1 469 ? 36.156 -17.766 -28.422 1 94.94 469 SER A N 1
ATOM 3654 C CA . SER A 1 469 ? 35.562 -17.609 -29.734 1 94.94 469 SER A CA 1
ATOM 3655 C C . SER A 1 469 ? 36.219 -16.469 -30.5 1 94.94 469 SER A C 1
ATOM 3657 O O . SER A 1 469 ? 35.781 -16.109 -31.594 1 94.94 469 SER A O 1
ATOM 3659 N N . ASP A 1 470 ? 37.188 -15.766 -29.953 1 93.81 470 ASP A N 1
ATOM 3660 C CA . ASP A 1 470 ? 37.906 -14.633 -30.531 1 93.81 470 ASP A CA 1
ATOM 3661 C C . ASP A 1 470 ? 36.938 -13.492 -30.891 1 93.81 470 ASP A C 1
ATOM 3663 O O . ASP A 1 470 ? 37 -12.953 -32 1 93.81 470 ASP A O 1
ATOM 3667 N N . LYS A 1 471 ? 36 -13.297 -30.047 1 92.75 471 LYS A N 1
ATOM 3668 C CA . LYS A 1 471 ? 35 -12.234 -30.219 1 92.75 471 LYS A CA 1
ATOM 3669 C C . LYS A 1 471 ? 35.031 -11.25 -29.062 1 92.75 471 LYS A C 1
ATOM 3671 O O . LYS A 1 471 ? 34.031 -11.094 -28.344 1 92.75 471 LYS A O 1
ATOM 3676 N N . VAL A 1 472 ? 36.156 -10.664 -28.875 1 92.62 472 VAL A N 1
ATOM 3677 C CA . VAL A 1 472 ? 36.312 -9.68 -27.812 1 92.62 472 VAL A CA 1
ATOM 3678 C C . VAL A 1 472 ? 36.406 -8.281 -28.406 1 92.62 472 VAL A C 1
ATOM 3680 O O . VAL A 1 472 ? 37.219 -8.039 -29.312 1 92.62 472 VAL A O 1
ATOM 3683 N N . SER A 1 473 ? 35.531 -7.43 -27.969 1 92.44 473 SER A N 1
ATOM 3684 C CA . SER A 1 473 ? 35.531 -6.047 -28.438 1 92.44 473 SER A CA 1
ATOM 3685 C C . SER A 1 473 ? 36.188 -5.121 -27.406 1 92.44 473 SER A C 1
ATOM 3687 O O . SER A 1 473 ? 36.719 -5.582 -26.391 1 92.44 473 SER A O 1
ATOM 3689 N N . ASP A 1 474 ? 36.125 -3.744 -27.688 1 93.94 474 ASP A N 1
ATOM 3690 C CA . ASP A 1 474 ? 36.719 -2.748 -26.812 1 93.94 474 ASP A CA 1
ATOM 3691 C C . ASP A 1 474 ? 35.75 -2.268 -25.75 1 93.94 474 ASP A C 1
ATOM 3693 O O . ASP A 1 474 ? 36.031 -1.34 -25 1 93.94 474 ASP A O 1
ATOM 3697 N N . HIS A 1 475 ? 34.688 -2.953 -25.766 1 95.38 475 HIS A N 1
ATOM 3698 C CA . HIS A 1 475 ? 33.688 -2.568 -24.75 1 95.38 475 HIS A CA 1
ATOM 3699 C C . HIS A 1 475 ? 34.25 -2.812 -23.344 1 95.38 475 HIS A C 1
ATOM 3701 O O . HIS A 1 475 ? 34.906 -3.814 -23.109 1 95.38 475 HIS A O 1
ATOM 3707 N N . PRO A 1 476 ? 33.812 -1.985 -22.406 1 96.19 476 PRO A N 1
ATOM 3708 C CA . PRO A 1 476 ? 34.312 -2.111 -21.047 1 96.19 476 PRO A CA 1
ATOM 3709 C C . PRO A 1 476 ? 34 -3.475 -20.422 1 96.19 476 PRO A C 1
ATOM 3711 O O . PRO A 1 476 ? 34.75 -3.928 -19.531 1 96.19 476 PRO A O 1
ATOM 3714 N N . PHE A 1 477 ? 33.062 -4.172 -20.875 1 97.5 477 PHE A N 1
ATOM 3715 C CA . PHE A 1 477 ? 32.719 -5.508 -20.406 1 97.5 477 PHE A CA 1
ATOM 3716 C C . PHE A 1 477 ? 33.906 -6.461 -20.562 1 97.5 477 PHE A C 1
ATOM 3718 O O . PHE A 1 477 ? 34.219 -7.234 -19.656 1 97.5 477 PHE A O 1
ATOM 3725 N N . PHE A 1 478 ? 34.594 -6.332 -21.641 1 97.25 478 PHE A N 1
ATOM 3726 C CA . PHE A 1 478 ? 35.688 -7.27 -21.953 1 97.25 478 PHE A CA 1
ATOM 3727 C C . PHE A 1 478 ? 37 -6.793 -21.375 1 97.25 478 PHE A C 1
ATOM 3729 O O . PHE A 1 478 ? 38 -7.527 -21.375 1 97.25 478 PHE A O 1
ATOM 3736 N N . LYS A 1 479 ? 37.031 -5.602 -20.812 1 96.06 479 LYS A N 1
ATOM 3737 C CA . LYS A 1 479 ? 38.219 -5.074 -20.156 1 96.06 479 LYS A CA 1
ATOM 3738 C C . LYS A 1 479 ? 38.25 -5.473 -18.688 1 96.06 479 LYS A C 1
ATOM 3740 O O . LYS A 1 479 ? 39.312 -5.402 -18.047 1 96.06 479 LYS A O 1
ATOM 3745 N N . THR A 1 480 ? 37.094 -5.871 -18.219 1 96.38 480 THR A N 1
ATOM 3746 C CA . THR A 1 480 ? 37.031 -6.352 -16.844 1 96.38 480 THR A CA 1
ATOM 3747 C C . THR A 1 480 ? 37.719 -7.699 -16.719 1 96.38 480 THR A C 1
ATOM 3749 O O . THR A 1 480 ? 37.438 -8.633 -17.469 1 96.38 480 THR A O 1
ATOM 3752 N N . LYS A 1 481 ? 38.594 -7.848 -15.75 1 96.19 481 LYS A N 1
ATOM 3753 C CA . LYS A 1 481 ? 39.438 -9.047 -15.57 1 96.19 481 LYS A CA 1
ATOM 3754 C C . LYS A 1 481 ? 38.594 -10.234 -15.148 1 96.19 481 LYS A C 1
ATOM 3756 O O . LYS A 1 481 ? 37.688 -10.102 -14.312 1 96.19 481 LYS A O 1
ATOM 3761 N N . ILE A 1 482 ? 38.875 -11.398 -15.789 1 97.44 482 ILE A N 1
ATOM 3762 C CA . ILE A 1 482 ? 38.25 -12.648 -15.359 1 97.44 482 ILE A CA 1
ATOM 3763 C C . ILE A 1 482 ? 38.875 -13.102 -14.039 1 97.44 482 ILE A C 1
ATOM 3765 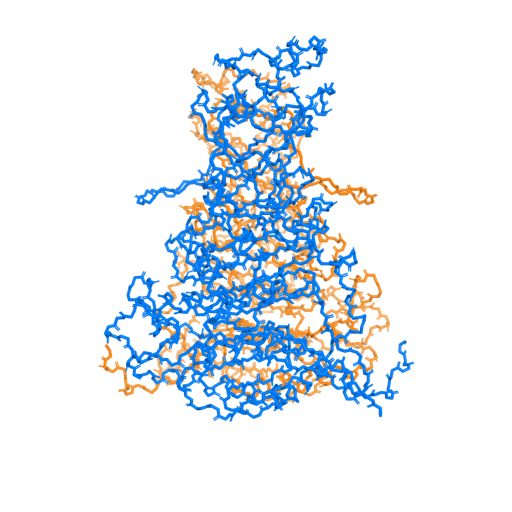O O . ILE A 1 482 ? 40.094 -13.375 -13.977 1 97.44 482 ILE A O 1
ATOM 3769 N N . GLU A 1 483 ? 38.062 -13.148 -13.023 1 97.19 483 GLU A N 1
ATOM 3770 C CA . GLU A 1 483 ? 38.562 -13.484 -11.695 1 97.19 483 GLU A CA 1
ATOM 3771 C C . GLU A 1 483 ? 38.188 -14.914 -11.312 1 97.19 483 GLU A C 1
ATOM 3773 O O . GLU A 1 483 ? 38.781 -15.5 -10.406 1 97.19 483 GLU A O 1
ATOM 3778 N N . THR A 1 484 ? 37.188 -15.492 -11.984 1 97.75 484 THR A N 1
ATOM 3779 C CA . THR A 1 484 ? 36.75 -16.844 -11.695 1 97.75 484 THR A CA 1
ATOM 3780 C C . THR A 1 484 ? 37.75 -17.859 -12.258 1 97.75 484 THR A C 1
ATOM 3782 O O . THR A 1 484 ? 38 -17.891 -13.461 1 97.75 484 THR A O 1
ATOM 3785 N N . GLU A 1 485 ? 38.281 -18.672 -11.344 1 96.69 485 GLU A N 1
ATOM 3786 C CA . GLU A 1 485 ? 39.219 -19.703 -11.773 1 96.69 485 GLU A CA 1
ATOM 3787 C C . GLU A 1 485 ? 38.531 -21.031 -12.039 1 96.69 485 GLU A C 1
ATOM 3789 O O . GLU A 1 485 ? 37.531 -21.344 -11.398 1 96.69 485 GLU A O 1
ATOM 3794 N N . GLY A 1 486 ? 39.031 -21.766 -12.992 1 95.62 486 GLY A N 1
ATOM 3795 C CA . GLY A 1 486 ? 38.562 -23.125 -13.219 1 95.62 486 GLY A CA 1
ATOM 3796 C C . GLY A 1 486 ? 37.344 -23.203 -14.117 1 95.62 486 GLY A C 1
ATOM 3797 O O . GLY A 1 486 ? 36.594 -24.188 -14.062 1 95.62 486 GLY A O 1
ATOM 3798 N N . ILE A 1 487 ? 37.094 -22.172 -14.914 1 97.25 487 ILE A N 1
ATOM 3799 C CA . ILE A 1 487 ? 35.969 -22.203 -15.852 1 97.25 487 ILE A CA 1
ATOM 3800 C C . ILE A 1 487 ? 36.25 -23.234 -16.938 1 97.25 487 ILE A C 1
ATOM 3802 O O . ILE A 1 487 ? 37.281 -23.188 -17.609 1 97.25 487 ILE A O 1
ATOM 3806 N N . ASP A 1 488 ? 35.344 -24.188 -17.031 1 96.06 488 ASP A N 1
ATOM 3807 C CA . ASP A 1 488 ? 35.438 -25.25 -18.031 1 96.06 488 ASP A CA 1
ATOM 3808 C C . ASP A 1 488 ? 34.125 -25.359 -18.844 1 96.06 488 ASP A C 1
ATOM 3810 O O . ASP A 1 488 ? 33.094 -25.812 -18.328 1 96.06 488 ASP A O 1
ATOM 3814 N N . LEU A 1 489 ? 34.219 -25.047 -20.109 1 94.94 489 LEU A N 1
ATOM 3815 C CA . LEU A 1 489 ? 33.031 -25.031 -20.969 1 94.94 489 LEU A CA 1
ATOM 3816 C C . LEU A 1 489 ? 33 -26.297 -21.812 1 94.94 489 LEU A C 1
ATOM 3818 O O . LEU A 1 489 ? 32.281 -26.344 -22.828 1 94.94 489 LEU A O 1
ATOM 3822 N N . THR A 1 490 ? 33.688 -27.281 -21.406 1 90.56 490 THR A N 1
ATOM 3823 C CA . THR A 1 490 ? 33.656 -28.562 -22.109 1 90.56 490 THR A CA 1
ATOM 3824 C C . THR A 1 490 ? 32.812 -29.594 -21.344 1 90.56 490 THR A C 1
ATOM 3826 O O . THR A 1 490 ? 32.531 -30.672 -21.844 1 90.56 490 THR A O 1
ATOM 3829 N N . ILE A 1 491 ? 32.438 -29.219 -20.141 1 85.06 491 ILE A N 1
ATOM 3830 C CA . ILE A 1 491 ? 31.703 -30.109 -19.266 1 85.06 491 ILE A CA 1
ATOM 3831 C C . ILE A 1 491 ? 30.203 -29.906 -19.453 1 85.06 491 ILE A C 1
ATOM 3833 O O . ILE A 1 491 ? 29.719 -28.766 -19.391 1 85.06 491 ILE A O 1
ATOM 3837 N N . SER A 1 492 ? 29.547 -31 -19.734 1 84.19 492 SER A N 1
ATOM 3838 C CA . SER A 1 492 ? 28.094 -30.938 -19.875 1 84.19 492 SER A CA 1
ATOM 3839 C C . SER A 1 492 ? 27.406 -31.625 -18.688 1 84.19 492 SER A C 1
ATOM 3841 O O . SER A 1 492 ? 27.812 -32.719 -18.281 1 84.19 492 SER A O 1
ATOM 3843 N N . ARG A 1 493 ? 26.469 -30.875 -18.109 1 79.44 493 ARG A N 1
ATOM 3844 C CA . ARG A 1 493 ? 25.688 -31.484 -17.031 1 79.44 493 ARG A CA 1
ATOM 3845 C C . ARG A 1 493 ? 24.75 -32.562 -17.578 1 79.44 493 ARG A C 1
ATOM 3847 O O . ARG A 1 493 ? 24.031 -32.312 -18.547 1 79.44 493 ARG A O 1
ATOM 3854 N N . LYS A 1 494 ? 24.906 -33.75 -16.938 1 67.12 494 LYS A N 1
ATOM 3855 C CA . LYS A 1 494 ? 23.953 -34.781 -17.281 1 67.12 494 LYS A CA 1
ATOM 3856 C C . LYS A 1 494 ? 22.641 -34.625 -16.5 1 67.12 494 LYS A C 1
ATOM 3858 O O . LYS A 1 494 ? 22.641 -34.625 -15.273 1 67.12 494 LYS A O 1
ATOM 3863 N N . GLU A 1 495 ? 21.703 -33.812 -17.062 1 64.19 495 GLU A N 1
ATOM 3864 C CA . GLU A 1 495 ? 20.453 -33.5 -16.375 1 64.19 495 GLU A CA 1
ATOM 3865 C C . GLU A 1 495 ? 19.672 -34.781 -16.062 1 64.19 495 GLU A C 1
ATOM 3867 O O . GLU A 1 495 ? 19.531 -35.656 -16.906 1 64.19 495 GLU A O 1
ATOM 3872 N N . LYS A 1 496 ? 19.625 -35.281 -14.727 1 58.06 496 LYS A N 1
ATOM 3873 C CA . LYS A 1 496 ? 18.688 -36.312 -14.312 1 58.06 496 LYS A CA 1
ATOM 3874 C C . LYS A 1 496 ? 17.25 -35.781 -14.297 1 58.06 496 LYS A C 1
ATOM 3876 O O . LYS A 1 496 ? 16.781 -35.25 -13.273 1 58.06 496 LYS A O 1
ATOM 3881 N N . ARG A 1 497 ? 16.719 -35.406 -15.43 1 58.72 497 ARG A N 1
ATOM 3882 C CA . ARG A 1 497 ? 15.344 -34.906 -15.438 1 58.72 497 ARG A CA 1
ATOM 3883 C C . ARG A 1 497 ? 14.336 -36.031 -15.43 1 58.72 497 ARG A C 1
ATOM 3885 O O . ARG A 1 497 ? 14.57 -37.094 -16.031 1 58.72 497 ARG A O 1
ATOM 3892 N N . SER A 1 498 ? 13.352 -36 -14.555 1 62.16 498 SER A N 1
ATOM 3893 C CA . SER A 1 498 ? 12.211 -36.906 -14.609 1 62.16 498 SER A CA 1
ATOM 3894 C C . SER A 1 498 ? 11.586 -36.938 -16 1 62.16 498 SER A C 1
ATOM 3896 O O . SER A 1 498 ? 11.633 -35.938 -16.719 1 62.16 498 SER A O 1
ATOM 3898 N N . SER A 1 499 ? 11.023 -37.938 -16.438 1 67.56 499 SER A N 1
ATOM 3899 C CA . SER A 1 499 ? 10.43 -38.188 -17.75 1 67.56 499 SER A CA 1
ATOM 3900 C C . SER A 1 499 ? 9.094 -37.469 -17.891 1 67.56 499 SER A C 1
ATOM 3902 O O . SER A 1 499 ? 8.375 -37.656 -18.875 1 67.56 499 SER A O 1
ATOM 3904 N N . VAL A 1 500 ? 8.781 -36.594 -17.094 1 72 500 VAL A N 1
ATOM 3905 C CA . VAL A 1 500 ? 7.5 -35.906 -17.156 1 72 500 VAL A CA 1
ATOM 3906 C C . VAL A 1 500 ? 7.605 -34.719 -18.109 1 72 500 VAL A C 1
ATOM 3908 O O . VAL A 1 500 ? 8.5 -33.875 -17.969 1 72 500 VAL A O 1
ATOM 3911 N N . PRO A 1 501 ? 6.691 -34.719 -19.141 1 70.38 501 PRO A N 1
ATOM 3912 C CA . PRO A 1 501 ? 6.715 -33.562 -20.031 1 70.38 501 PRO A CA 1
ATOM 3913 C C . PRO A 1 501 ? 6.375 -32.25 -19.312 1 70.38 501 PRO A C 1
ATOM 3915 O O . PRO A 1 501 ? 5.406 -32.188 -18.547 1 70.38 501 PRO A O 1
ATOM 3918 N N . ARG A 1 502 ? 7.352 -31.5 -19.531 1 74.19 502 ARG A N 1
ATOM 3919 C CA . ARG A 1 502 ? 7.16 -30.141 -19.016 1 74.19 502 ARG A CA 1
ATOM 3920 C C . ARG A 1 502 ? 6.805 -29.172 -20.125 1 74.19 502 ARG A C 1
ATOM 3922 O O . ARG A 1 502 ? 6.922 -29.5 -21.312 1 74.19 502 ARG A O 1
ATOM 3929 N N . TRP A 1 503 ? 6.09 -28.031 -19.891 1 72.88 503 TRP A N 1
ATOM 3930 C CA . TRP A 1 503 ? 5.797 -26.953 -20.844 1 72.88 503 TRP A CA 1
ATOM 3931 C C . TRP A 1 503 ? 4.941 -27.469 -22 1 72.88 503 TRP A C 1
ATOM 3933 O O . TRP A 1 503 ? 5.258 -27.234 -23.156 1 72.88 503 TRP A O 1
ATOM 3943 N N . ILE A 1 504 ? 4.008 -28.188 -21.719 1 67.88 504 ILE A N 1
ATOM 3944 C CA . ILE A 1 504 ? 3.074 -28.719 -22.703 1 67.88 504 ILE A CA 1
ATOM 3945 C C . ILE A 1 504 ? 2.385 -27.562 -23.422 1 67.88 504 ILE A C 1
ATOM 3947 O O . ILE A 1 504 ? 1.89 -26.625 -22.797 1 67.88 504 ILE A O 1
ATOM 3951 N N . PRO A 1 505 ? 2.445 -27.594 -24.766 1 68.5 505 PRO A N 1
ATOM 3952 C CA . PRO A 1 505 ? 1.829 -26.5 -25.516 1 68.5 505 PRO A CA 1
ATOM 3953 C C . PRO A 1 505 ? 0.333 -26.359 -25.25 1 68.5 505 PRO A C 1
ATOM 3955 O O . PRO A 1 505 ? -0.295 -27.297 -24.75 1 68.5 505 PRO A O 1
ATOM 3958 N N . ASN A 1 506 ? -0.225 -25.141 -25.609 1 68.5 506 ASN A N 1
ATOM 3959 C CA . ASN A 1 506 ? -1.653 -24.875 -25.453 1 68.5 506 ASN A CA 1
ATOM 3960 C C . ASN A 1 506 ? -2.48 -25.703 -26.453 1 68.5 506 ASN A C 1
ATOM 3962 O O . ASN A 1 506 ? -2.016 -26.016 -27.547 1 68.5 506 ASN A O 1
ATOM 3966 N N . PRO A 1 507 ? -3.639 -26.078 -26.125 1 60.59 507 PRO A N 1
ATOM 3967 C CA . PRO A 1 507 ? -4.461 -26.953 -26.953 1 60.59 507 PRO A CA 1
ATOM 3968 C C . PRO A 1 507 ? -4.836 -26.328 -28.297 1 60.59 507 PRO A C 1
ATOM 3970 O O . PRO A 1 507 ? -5.031 -27.031 -29.281 1 60.59 507 PRO A O 1
ATOM 3973 N N . THR A 1 508 ? -5.078 -24.891 -28.234 1 63.69 508 THR A N 1
ATOM 3974 C CA . THR A 1 508 ? -5.465 -24.219 -29.469 1 63.69 508 THR A CA 1
ATOM 3975 C C . THR A 1 508 ? -4.582 -23 -29.734 1 63.69 508 THR A C 1
ATOM 3977 O O . THR A 1 508 ? -3.969 -22.469 -28.797 1 63.69 508 THR A O 1
ATOM 3980 N N . SER A 1 509 ? -4.41 -22.547 -30.969 1 57.19 509 SER A N 1
ATOM 3981 C CA . SER A 1 509 ? -3.545 -21.453 -31.391 1 57.19 509 SER A CA 1
ATOM 3982 C C . SER A 1 509 ? -4.039 -20.125 -30.828 1 57.19 509 SER A C 1
ATOM 3984 O O . SER A 1 509 ? -3.242 -19.219 -30.578 1 57.19 509 SER A O 1
ATOM 3986 N N . HIS A 1 510 ? -5.402 -19.922 -30.672 1 56.62 510 HIS A N 1
ATOM 3987 C CA . HIS A 1 510 ? -5.949 -18.656 -30.219 1 56.62 510 HIS A CA 1
ATOM 3988 C C . HIS A 1 510 ? -6.238 -18.688 -28.719 1 56.62 510 HIS A C 1
ATOM 3990 O O . HIS A 1 510 ? -7.305 -18.25 -28.281 1 56.62 510 HIS A O 1
ATOM 3996 N N . TRP A 1 511 ? -5.238 -19.094 -27.969 1 55.59 511 TRP A N 1
ATOM 3997 C CA . TRP A 1 511 ? -5.355 -19.328 -26.531 1 55.59 511 TRP A CA 1
ATOM 3998 C C . TRP A 1 511 ? -5.109 -18.047 -25.75 1 55.59 511 TRP A C 1
ATOM 4000 O O . TRP A 1 511 ? -4.738 -18.094 -24.578 1 55.59 511 TRP A O 1
ATOM 4010 N N . GLY A 1 512 ? -5.332 -16.797 -26.344 1 56.97 512 GLY A N 1
ATOM 4011 C CA . GLY A 1 512 ? -5.074 -15.531 -25.672 1 56.97 512 GLY A CA 1
ATOM 4012 C C . GLY A 1 512 ? -6.246 -15.055 -24.844 1 56.97 512 GLY A C 1
ATOM 4013 O O . GLY A 1 512 ? -7.305 -15.688 -24.812 1 56.97 512 GLY A O 1
ATOM 4014 N N . PRO A 1 513 ? -6.043 -14.031 -23.938 1 58.5 513 PRO A N 1
ATOM 4015 C CA . PRO A 1 513 ? -7.109 -13.492 -23.094 1 58.5 513 PRO A CA 1
ATOM 4016 C C . PRO A 1 513 ? -8.289 -12.961 -23.906 1 58.5 513 PRO A C 1
ATOM 4018 O O . PRO A 1 513 ? -8.102 -12.383 -24.984 1 58.5 513 PRO A O 1
ATOM 4021 N N . LYS A 1 514 ? -9.469 -13.344 -23.562 1 58.44 514 LYS A N 1
ATOM 4022 C CA . LYS A 1 514 ? -10.633 -12.742 -24.219 1 58.44 514 LYS A CA 1
ATOM 4023 C C . LYS A 1 514 ? -10.906 -11.344 -23.656 1 58.44 514 LYS A C 1
ATOM 4025 O O . LYS A 1 514 ? -10.516 -11.023 -22.531 1 58.44 514 LYS A O 1
ATOM 4030 N N . LYS A 1 515 ? -11.398 -10.477 -24.578 1 55.56 515 LYS A N 1
ATOM 4031 C CA . LYS A 1 515 ? -11.719 -9.086 -24.25 1 55.56 515 LYS A CA 1
ATOM 4032 C C . LYS A 1 515 ? -12.773 -9.016 -23.156 1 55.56 515 LYS A C 1
ATOM 4034 O O . LYS A 1 515 ? -13.656 -9.867 -23.078 1 55.56 515 LYS A O 1
ATOM 4039 N N . MET A 1 516 ? -12.641 -8.062 -22.172 1 53.47 516 MET A N 1
ATOM 4040 C CA . MET A 1 516 ? -13.641 -7.742 -21.156 1 53.47 516 MET A CA 1
ATOM 4041 C C . MET A 1 516 ? -14.977 -7.391 -21.812 1 53.47 516 MET A C 1
ATOM 4043 O O . MET A 1 516 ? -15.008 -6.75 -22.859 1 53.47 516 MET A O 1
ATOM 4047 N N . HIS A 1 517 ? -15.992 -7.891 -21.344 1 50.72 517 HIS A N 1
ATOM 4048 C CA . HIS A 1 517 ? -17.281 -7.41 -21.828 1 50.72 517 HIS A CA 1
ATOM 4049 C C . HIS A 1 517 ? -17.406 -5.898 -21.656 1 50.72 517 HIS A C 1
ATOM 4051 O O . HIS A 1 517 ? -17.062 -5.363 -20.594 1 50.72 517 HIS A O 1
ATOM 4057 N N . LYS A 1 518 ? -17.5 -5.16 -22.672 1 45.62 518 LYS A N 1
ATOM 4058 C CA . LYS A 1 518 ? -17.5 -3.701 -22.734 1 45.62 518 LYS A CA 1
ATOM 4059 C C . LYS A 1 518 ? -18.641 -3.115 -21.922 1 45.62 518 LYS A C 1
ATOM 4061 O O . LYS A 1 518 ? -18.719 -1.899 -21.734 1 45.62 518 LYS A O 1
ATOM 4066 N N . SER A 1 519 ? -19.625 -3.877 -21.547 1 46.12 519 SER A N 1
ATOM 4067 C CA . SER A 1 519 ? -20.734 -3.201 -20.875 1 46.12 519 SER A CA 1
ATOM 4068 C C . SER A 1 519 ? -20.406 -2.949 -19.406 1 46.12 519 SER A C 1
ATOM 4070 O O . SER A 1 519 ? -19.75 -3.762 -18.75 1 46.12 519 SER A O 1
ATOM 4072 N N . VAL A 1 520 ? -20.562 -1.759 -18.906 1 46.09 520 VAL A N 1
ATOM 4073 C CA . VAL A 1 520 ? -20.375 -1.318 -17.531 1 46.09 520 VAL A CA 1
ATOM 4074 C C . VAL A 1 520 ? -21.203 -2.18 -16.578 1 46.09 520 VAL A C 1
ATOM 4076 O O . VAL A 1 520 ? -22.422 -2.264 -16.734 1 46.09 520 VAL A O 1
ATOM 4079 N N . ALA A 1 521 ? -20.562 -3.084 -15.867 1 49.75 521 ALA A N 1
ATOM 4080 C CA . ALA A 1 521 ? -21.234 -3.885 -14.844 1 49.75 521 ALA A CA 1
ATOM 4081 C C . ALA A 1 521 ? -21.859 -2.996 -13.773 1 49.75 521 ALA A C 1
ATOM 4083 O O . ALA A 1 521 ? -21.25 -2.008 -13.352 1 49.75 521 ALA A O 1
ATOM 4084 N N . SER A 1 522 ? -23.188 -3.031 -13.57 1 53.06 522 SER A N 1
ATOM 4085 C CA . SER A 1 522 ? -23.875 -2.281 -12.523 1 53.06 522 SER A CA 1
ATOM 4086 C C . SER A 1 522 ? -24.766 -3.191 -11.688 1 53.06 522 SER A C 1
ATOM 4088 O O . SER A 1 522 ? -25.359 -4.129 -12.211 1 53.06 522 SER A O 1
ATOM 4090 N N . SER A 1 523 ? -24.656 -3.055 -10.453 1 51.38 523 SER A N 1
ATOM 4091 C CA . SER A 1 523 ? -25.594 -3.734 -9.57 1 51.38 523 SER A CA 1
ATOM 4092 C C . SER A 1 523 ? -26.969 -3.08 -9.617 1 51.38 523 SER A C 1
ATOM 4094 O O . SER A 1 523 ? -27.938 -3.611 -9.062 1 51.38 523 SER A O 1
ATOM 4096 N N . LEU A 1 524 ? -26.953 -1.881 -10.242 1 52.12 524 LEU A N 1
ATOM 4097 C CA . LEU A 1 524 ? -28.203 -1.131 -10.297 1 52.12 524 LEU A CA 1
ATOM 4098 C C . LEU A 1 524 ? -29.078 -1.613 -11.453 1 52.12 524 LEU A C 1
ATOM 4100 O O . LEU A 1 524 ? -28.562 -2.094 -12.469 1 52.12 524 LEU A O 1
ATOM 4104 N N . VAL A 1 525 ? -30.359 -1.738 -11.258 1 49 525 VAL A N 1
ATOM 4105 C CA . VAL A 1 525 ? -31.297 -2.145 -12.289 1 49 525 VAL A CA 1
ATOM 4106 C C . VAL A 1 525 ? -31.5 -1 -13.273 1 49 525 VAL A C 1
ATOM 4108 O O . VAL A 1 525 ? -31.891 0.103 -12.891 1 49 525 VAL A O 1
ATOM 4111 N N . TYR A 1 526 ? -30.828 -0.946 -14.43 1 44.69 526 TYR A N 1
ATOM 4112 C CA . TYR A 1 526 ? -31.094 0.052 -15.461 1 44.69 526 TYR A CA 1
ATOM 4113 C C . TYR A 1 526 ? -32.438 -0.206 -16.141 1 44.69 526 TYR A C 1
ATOM 4115 O O . TYR A 1 526 ? -32.719 -1.337 -16.531 1 44.69 526 TYR A O 1
ATOM 4123 N N . ASP A 1 527 ? -33.406 0.559 -15.883 1 40.16 527 ASP A N 1
ATOM 4124 C CA . ASP A 1 527 ? -34.562 0.495 -16.781 1 40.16 527 ASP A CA 1
ATOM 4125 C C . ASP A 1 527 ? -34.188 0.863 -18.203 1 40.16 527 ASP A C 1
ATOM 4127 O O . ASP A 1 527 ? -33.438 1.823 -18.422 1 40.16 527 ASP A O 1
ATOM 4131 N N . GLU A 1 528 ? -34.188 0.065 -19.203 1 38.84 528 GLU A N 1
ATOM 4132 C CA . GLU A 1 528 ? -33.938 0.24 -20.625 1 38.84 528 GLU A CA 1
ATOM 4133 C C . GLU A 1 528 ? -34.438 1.595 -21.125 1 38.84 528 GLU A C 1
ATOM 4135 O O . GLU A 1 528 ? -34.094 2.023 -22.234 1 38.84 528 GLU A O 1
ATOM 4140 N N . GLY A 1 529 ? -35.438 2.275 -20.594 1 36.31 529 GLY A N 1
ATOM 4141 C CA . GLY A 1 529 ? -35.969 3.457 -21.266 1 36.31 529 GLY A CA 1
ATOM 4142 C C . GLY A 1 529 ? -35.031 4.645 -21.203 1 36.31 529 GLY A C 1
ATOM 4143 O O . GLY A 1 529 ? -35.188 5.617 -21.938 1 36.31 529 GLY A O 1
ATOM 4144 N N . THR A 1 530 ? -34.344 4.918 -20.141 1 36.25 530 THR A N 1
ATOM 4145 C CA . THR A 1 530 ? -33.719 6.23 -19.969 1 36.25 530 THR A CA 1
ATOM 4146 C C . THR A 1 530 ? -32.312 6.242 -20.516 1 36.25 530 THR A C 1
ATOM 4148 O O . THR A 1 530 ? -31.391 6.746 -19.859 1 36.25 530 THR A O 1
ATOM 4151 N N . GLU A 1 531 ? -31.891 5.383 -21.297 1 35.94 531 GLU A N 1
ATOM 4152 C CA . GLU A 1 531 ? -30.547 5.406 -21.859 1 35.94 531 GLU A CA 1
ATOM 4153 C C . GLU A 1 531 ? -30.328 6.648 -22.719 1 35.94 531 GLU A C 1
ATOM 4155 O O . GLU A 1 531 ? -29.219 6.875 -23.219 1 35.94 531 GLU A O 1
ATOM 4160 N N . ASN A 1 532 ? -31.328 7.301 -23.328 1 30.16 532 ASN A N 1
ATOM 4161 C CA . ASN A 1 532 ? -31.062 8.18 -24.453 1 30.16 532 ASN A CA 1
ATOM 4162 C C . ASN A 1 532 ? -30.391 9.469 -24.016 1 30.16 532 ASN A C 1
ATOM 4164 O O . ASN A 1 532 ? -30.297 10.43 -24.781 1 30.16 532 ASN A O 1
ATOM 4168 N N . ALA A 1 533 ? -30.359 9.898 -22.797 1 28.84 533 ALA A N 1
ATOM 4169 C CA . ALA A 1 533 ? -29.922 11.297 -22.75 1 28.84 533 ALA A CA 1
ATOM 4170 C C . ALA A 1 533 ? -28.406 11.398 -22.781 1 28.84 5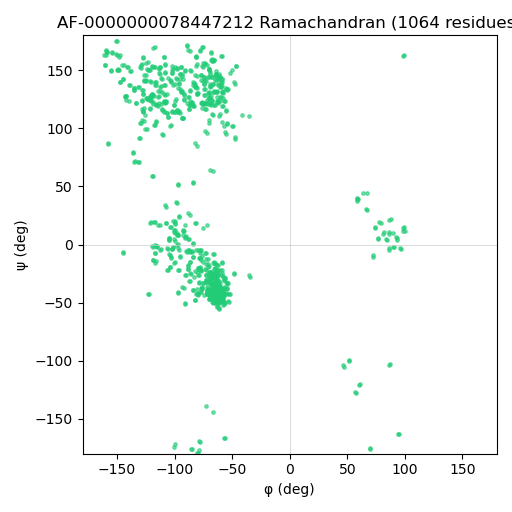33 ALA A C 1
ATOM 4172 O O . ALA A 1 533 ? -27.844 12.5 -22.797 1 28.84 533 ALA A O 1
ATOM 4173 N N . SER A 1 534 ? -27.547 10.484 -22.328 1 25.62 534 SER A N 1
ATOM 4174 C CA . SER A 1 534 ? -26.188 11 -22.516 1 25.62 534 SER A CA 1
ATOM 4175 C C . SER A 1 534 ? -25.672 10.664 -23.906 1 25.62 534 SER A C 1
ATOM 4177 O O . SER A 1 534 ? -25.938 9.586 -24.438 1 25.62 534 SER A O 1
ATOM 4179 N N . MET B 1 1 ? -25.562 14.555 41.5 1 33.34 1 MET B N 1
ATOM 4180 C CA . MET B 1 1 ? -24.266 14.133 41 1 33.34 1 MET B CA 1
ATOM 4181 C C . MET B 1 1 ? -23.828 15.039 39.844 1 33.34 1 MET B C 1
ATOM 4183 O O . MET B 1 1 ? -24.547 15.203 38.875 1 33.34 1 MET B O 1
ATOM 4187 N N . GLU B 1 2 ? -23.188 16.016 39.969 1 43.53 2 GLU B N 1
ATOM 4188 C CA . GLU B 1 2 ? -22.781 17.078 39.062 1 43.53 2 GLU B CA 1
ATOM 4189 C C . GLU B 1 2 ? -22.219 16.516 37.75 1 43.53 2 GLU B C 1
ATOM 4191 O O . GLU B 1 2 ? -21.281 15.719 37.781 1 43.53 2 GLU B O 1
ATOM 4196 N N . GLU B 1 3 ? -23.031 16.328 36.688 1 59.88 3 GLU B N 1
ATOM 4197 C CA . GLU B 1 3 ? -22.766 15.711 35.406 1 59.88 3 GLU B CA 1
ATOM 4198 C C . GLU B 1 3 ? -21.5 16.266 34.781 1 59.88 3 GLU B C 1
ATOM 4200 O O . GLU B 1 3 ? -21.328 17.484 34.656 1 59.88 3 GLU B O 1
ATOM 4205 N N . SER B 1 4 ? -20.359 15.609 34.812 1 79.19 4 SER B N 1
ATOM 4206 C CA . SER B 1 4 ? -19.062 15.992 34.281 1 79.19 4 SER B CA 1
ATOM 4207 C C . SER B 1 4 ? -19.125 16.328 32.812 1 79.19 4 SER B C 1
ATOM 4209 O O . SER B 1 4 ? -19.531 15.5 31.984 1 79.19 4 SER B O 1
ATOM 4211 N N . THR B 1 5 ? -19.281 17.734 32.5 1 88.06 5 THR B N 1
ATOM 4212 C CA . THR B 1 5 ? -19.344 18.203 31.125 1 88.06 5 THR B CA 1
ATOM 4213 C C . THR B 1 5 ? -18 18.812 30.703 1 88.06 5 THR B C 1
ATOM 4215 O O . THR B 1 5 ? -17.219 19.25 31.562 1 88.06 5 THR B O 1
ATOM 4218 N N . ILE B 1 6 ? -17.703 18.656 29.469 1 90.5 6 ILE B N 1
ATOM 4219 C CA . ILE B 1 6 ? -16.531 19.25 28.844 1 90.5 6 ILE B CA 1
ATOM 4220 C C . ILE B 1 6 ? -16.953 20.281 27.812 1 90.5 6 ILE B C 1
ATOM 4222 O O . ILE B 1 6 ? -17.812 20.016 26.969 1 90.5 6 ILE B O 1
ATOM 4226 N N . LYS B 1 7 ? -16.359 21.5 27.953 1 93.25 7 LYS B N 1
ATOM 4227 C CA . LYS B 1 7 ? -16.672 22.547 26.984 1 93.25 7 LYS B CA 1
ATOM 4228 C C . LYS B 1 7 ? -15.461 22.859 26.109 1 93.25 7 LYS B C 1
ATOM 4230 O O . LYS B 1 7 ? -14.344 23.016 26.609 1 93.25 7 LYS B O 1
ATOM 4235 N N . GLU B 1 8 ? -15.688 22.891 24.781 1 94.19 8 GLU B N 1
ATOM 4236 C CA . GLU B 1 8 ? -14.688 23.281 23.781 1 94.19 8 GLU B CA 1
ATOM 4237 C C . GLU B 1 8 ? -15.328 24.094 22.656 1 94.19 8 GLU B C 1
ATOM 4239 O O . GLU B 1 8 ? -16.297 23.641 22.047 1 94.19 8 GLU B O 1
ATOM 4244 N N . GLY B 1 9 ? -14.75 25.328 22.438 1 95.12 9 GLY B N 1
ATOM 4245 C CA . GLY B 1 9 ? -15.406 26.203 21.469 1 95.12 9 GLY B CA 1
ATOM 4246 C C . GLY B 1 9 ? -16.859 26.5 21.812 1 95.12 9 GLY B C 1
ATOM 4247 O O . GLY B 1 9 ? -17.172 26.875 22.953 1 95.12 9 GLY B O 1
ATOM 4248 N N . LEU B 1 10 ? -17.75 26.281 20.859 1 96.38 10 LEU B N 1
ATOM 4249 C CA . LEU B 1 10 ? -19.156 26.578 21.062 1 96.38 10 LEU B CA 1
ATOM 4250 C C . LEU B 1 10 ? -19.938 25.297 21.391 1 96.38 10 LEU B C 1
ATOM 4252 O O . LEU B 1 10 ? -21.172 25.297 21.375 1 96.38 10 LEU B O 1
ATOM 4256 N N . VAL B 1 11 ? -19.188 24.188 21.703 1 96.81 11 VAL B N 1
ATOM 4257 C CA . VAL B 1 11 ? -19.812 22.891 21.891 1 96.81 11 VAL B CA 1
ATOM 4258 C C . VAL B 1 11 ? -19.594 22.406 23.328 1 96.81 11 VAL B C 1
ATOM 4260 O O . VAL B 1 11 ? -18.531 22.672 23.906 1 96.81 11 VAL B O 1
ATOM 4263 N N . THR B 1 12 ? -20.609 21.812 23.922 1 95.62 12 THR B N 1
ATOM 4264 C CA . THR B 1 12 ? -20.547 21.156 25.219 1 95.62 12 THR B CA 1
ATOM 4265 C C . THR B 1 12 ? -20.906 19.688 25.094 1 95.62 12 THR B C 1
ATOM 4267 O O . THR B 1 12 ? -21.938 19.344 24.5 1 95.62 12 THR B O 1
ATOM 4270 N N . VAL B 1 13 ? -20.047 18.812 25.656 1 94.56 13 VAL B N 1
ATOM 4271 C CA . VAL B 1 13 ? -20.312 17.391 25.594 1 94.56 13 VAL B CA 1
ATOM 4272 C C . VAL B 1 13 ? -20.25 16.781 27 1 94.56 13 VAL B C 1
ATOM 4274 O O . VAL B 1 13 ? -19.609 17.359 27.891 1 94.56 13 VAL B O 1
ATOM 4277 N N . ARG B 1 14 ? -20.812 15.656 27.141 1 89.5 14 ARG B N 1
ATOM 4278 C CA . ARG B 1 14 ? -20.75 14.938 28.406 1 89.5 14 ARG B CA 1
ATOM 4279 C C . ARG B 1 14 ? -19.391 14.281 28.578 1 89.5 14 ARG B C 1
ATOM 4281 O O . ARG B 1 14 ? -18.797 13.773 27.625 1 89.5 14 ARG B O 1
ATOM 4288 N N . GLY B 1 15 ? -18.875 14.281 29.766 1 81 15 GLY B N 1
ATOM 4289 C CA . GLY B 1 15 ? -17.609 13.633 30.062 1 81 15 GLY B CA 1
ATOM 4290 C C . GLY B 1 15 ? -17.75 12.164 30.391 1 81 15 GLY B C 1
ATOM 4291 O O . GLY B 1 15 ? -16.781 11.398 30.297 1 81 15 GLY B O 1
ATOM 4292 N N . LYS B 1 16 ? -18.891 11.789 30.844 1 80.19 16 LYS B N 1
ATOM 4293 C CA . LYS B 1 16 ? -19.188 10.398 31.188 1 80.19 16 LYS B CA 1
ATOM 4294 C C . LYS B 1 16 ? -20.406 9.898 30.438 1 80.19 16 LYS B C 1
ATOM 4296 O O . LYS B 1 16 ? -21.281 10.68 30.047 1 80.19 16 LYS B O 1
ATOM 4301 N N . ASP B 1 17 ? -20.297 8.531 30.25 1 74 17 ASP B N 1
ATOM 4302 C CA . ASP B 1 17 ? -21.438 7.953 29.547 1 74 17 ASP B CA 1
ATOM 4303 C C . ASP B 1 17 ? -22.562 7.602 30.531 1 74 17 ASP B C 1
ATOM 4305 O O . ASP B 1 17 ? -22.516 7.992 31.688 1 74 17 ASP B O 1
ATOM 4309 N N . SER B 1 18 ? -23.656 6.977 29.984 1 69.62 18 SER B N 1
ATOM 4310 C CA . SER B 1 18 ? -24.844 6.637 30.781 1 69.62 18 SER B CA 1
ATOM 4311 C C . SER B 1 18 ? -24.484 5.637 31.875 1 69.62 18 SER B C 1
ATOM 4313 O O . SER B 1 18 ? -25.188 5.547 32.875 1 69.62 18 SER B O 1
ATOM 4315 N N . ASN B 1 19 ? -23.359 4.926 31.641 1 71.38 19 ASN B N 1
ATOM 4316 C CA . ASN B 1 19 ? -22.922 3.945 32.625 1 71.38 19 ASN B CA 1
ATOM 4317 C C . ASN B 1 19 ? -21.797 4.496 33.5 1 71.38 19 ASN B C 1
ATOM 4319 O O . ASN B 1 19 ? -21.047 3.734 34.125 1 71.38 19 ASN B O 1
ATOM 4323 N N . ASP B 1 20 ? -21.531 5.742 33.438 1 71 20 ASP B N 1
ATOM 4324 C CA . ASP B 1 20 ? -20.562 6.469 34.25 1 71 20 ASP B CA 1
ATOM 4325 C C . ASP B 1 20 ? -19.125 6.152 33.812 1 71 20 ASP B C 1
ATOM 4327 O O . ASP B 1 20 ? -18.188 6.281 34.594 1 71 20 ASP B O 1
ATOM 4331 N N . LYS B 1 21 ? -19.156 5.613 32.719 1 76.25 21 LYS B N 1
ATOM 4332 C CA . LYS B 1 21 ? -17.828 5.387 32.188 1 76.25 21 LYS B CA 1
ATOM 4333 C C . LYS B 1 21 ? -17.281 6.652 31.516 1 76.25 21 LYS B C 1
ATOM 4335 O O . LYS B 1 21 ? -18.031 7.367 30.828 1 76.25 21 LYS B O 1
ATOM 4340 N N . THR B 1 22 ? -16.062 6.957 31.781 1 72.12 22 THR B N 1
ATOM 4341 C CA . THR B 1 22 ? -15.414 8.141 31.234 1 72.12 22 THR B CA 1
ATOM 4342 C C . THR B 1 22 ? -15.281 8.016 29.719 1 72.12 22 THR B C 1
ATOM 4344 O O . THR B 1 22 ? -14.875 6.973 29.203 1 72.12 22 THR B O 1
ATOM 4347 N N . LEU B 1 23 ? -15.703 9.102 29.047 1 74.31 23 LEU B N 1
ATOM 4348 C CA . LEU B 1 23 ? -15.555 9.172 27.594 1 74.31 23 LEU B CA 1
ATOM 4349 C C . LEU B 1 23 ? -14.227 9.812 27.219 1 74.31 23 LEU B C 1
ATOM 4351 O O . LEU B 1 23 ? -13.695 10.633 27.969 1 74.31 23 LEU B O 1
ATOM 4355 N N . PHE B 1 24 ? -13.719 9.414 26.094 1 74.12 24 PHE B N 1
ATOM 4356 C CA . PHE B 1 24 ? -12.398 9.859 25.672 1 74.12 24 PHE B CA 1
ATOM 4357 C C . PHE B 1 24 ? -12.43 11.336 25.281 1 74.12 24 PHE B C 1
ATOM 4359 O O . PHE B 1 24 ? -13.289 11.758 24.5 1 74.12 24 PHE B O 1
ATOM 4366 N N . TYR B 1 25 ? -11.656 12.102 25.938 1 75.44 25 TYR B N 1
ATOM 4367 C CA . TYR B 1 25 ? -11.367 13.492 25.578 1 75.44 25 TYR B CA 1
ATOM 4368 C C . TYR B 1 25 ? -9.906 13.828 25.844 1 75.44 25 TYR B C 1
ATOM 4370 O O . TYR B 1 25 ? -9.391 13.555 26.938 1 75.44 25 TYR B O 1
ATOM 4378 N N . ASN B 1 26 ? -9.227 14.391 24.766 1 76.38 26 ASN B N 1
ATOM 4379 C CA . ASN B 1 26 ? -7.801 14.695 24.859 1 76.38 26 ASN B CA 1
ATOM 4380 C C . ASN B 1 26 ? -7.539 16.188 24.75 1 76.38 26 ASN B C 1
ATOM 4382 O O . ASN B 1 26 ? -7.492 16.734 23.641 1 76.38 26 ASN B O 1
ATOM 4386 N N . PRO B 1 27 ? -7.227 16.891 25.781 1 77.31 27 PRO B N 1
ATOM 4387 C CA . PRO B 1 27 ? -7.031 18.344 25.766 1 77.31 27 PRO B CA 1
ATOM 4388 C C . PRO B 1 27 ? -5.898 18.781 24.844 1 77.31 27 PRO B C 1
ATOM 4390 O O . PRO B 1 27 ? -6.023 19.797 24.141 1 77.31 27 PRO B O 1
ATOM 4393 N N . PRO B 1 28 ? -4.914 17.984 24.75 1 75.5 28 PRO B N 1
ATOM 4394 C CA . PRO B 1 28 ? -3.822 18.406 23.859 1 75.5 28 PRO B CA 1
ATOM 4395 C C . PRO B 1 28 ? -4.234 18.438 22.391 1 75.5 28 PRO B C 1
ATOM 4397 O O . PRO B 1 28 ? -3.535 19.031 21.562 1 75.5 28 PRO B O 1
ATOM 4400 N N . GLN B 1 29 ? -5.445 17.922 22.156 1 87.94 29 GLN B N 1
ATOM 4401 C CA . GLN B 1 29 ? -5.871 17.859 20.766 1 87.94 29 GLN B CA 1
ATOM 4402 C C . GLN B 1 29 ? -6.766 19.031 20.391 1 87.94 29 GLN B C 1
ATOM 4404 O O . GLN B 1 29 ? -7.316 19.094 19.297 1 87.94 29 GLN B O 1
ATOM 4409 N N . VAL B 1 30 ? -6.863 20.047 21.297 1 92.69 30 VAL B N 1
ATOM 4410 C CA . VAL B 1 30 ? -7.656 21.234 20.984 1 92.69 30 VAL B CA 1
ATOM 4411 C C . VAL B 1 30 ? -7.055 21.969 19.797 1 92.69 30 VAL B C 1
ATOM 4413 O O . VAL B 1 30 ? -7.785 22.438 18.922 1 92.69 30 VAL B O 1
ATOM 4416 N N . LEU B 1 31 ? -5.715 22.047 19.734 1 94 31 LEU B N 1
ATOM 4417 C CA . LEU B 1 31 ? -5.039 22.672 18.594 1 94 31 LEU B CA 1
ATOM 4418 C C . LEU B 1 31 ? -5.395 21.953 17.297 1 94 31 LEU B C 1
ATOM 4420 O O . LEU B 1 31 ? -5.648 22.594 16.281 1 94 31 LEU B O 1
ATOM 4424 N N . ASN B 1 32 ? -5.43 20.656 17.359 1 95.81 32 ASN B N 1
ATOM 4425 C CA . ASN B 1 32 ? -5.785 19.828 16.203 1 95.81 32 ASN B CA 1
ATOM 4426 C C . ASN B 1 32 ? -7.195 20.141 15.711 1 95.81 32 ASN B C 1
ATOM 4428 O O . ASN B 1 32 ? -7.402 20.328 14.508 1 95.81 32 ASN B O 1
ATOM 4432 N N . ARG B 1 33 ? -8.133 20.234 16.609 1 97.06 33 ARG B N 1
ATOM 4433 C CA . ARG B 1 33 ? -9.531 20.469 16.25 1 97.06 33 ARG B CA 1
ATOM 4434 C C . ARG B 1 33 ? -9.742 21.891 15.773 1 97.06 33 ARG B C 1
ATOM 4436 O O . ARG B 1 33 ? -10.469 22.125 14.805 1 97.06 33 ARG B O 1
ATOM 4443 N N . ASP B 1 34 ? -9.086 22.891 16.406 1 97.25 34 ASP B N 1
ATOM 4444 C CA . ASP B 1 34 ? -9.156 24.281 15.977 1 97.25 34 ASP B CA 1
ATOM 4445 C C . ASP B 1 34 ? -8.578 24.453 14.57 1 97.25 34 ASP B C 1
ATOM 4447 O O . ASP B 1 34 ? -9.172 25.125 13.727 1 97.25 34 ASP B O 1
ATOM 4451 N N . LEU B 1 35 ? -7.406 23.859 14.367 1 97.81 35 LEU B N 1
ATOM 4452 C CA . LEU B 1 35 ? -6.77 23.938 13.055 1 97.81 35 LEU B CA 1
ATOM 4453 C C . LEU B 1 35 ? -7.664 23.312 11.984 1 97.81 35 LEU B C 1
ATOM 4455 O O . LEU B 1 35 ? -7.785 23.859 10.883 1 97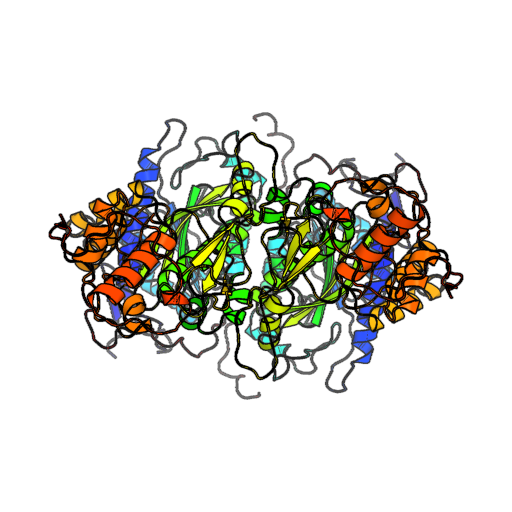.81 35 LEU B O 1
ATOM 4459 N N . SER B 1 36 ? -8.289 22.203 12.289 1 98.25 36 SER B N 1
ATOM 4460 C CA . SER B 1 36 ? -9.164 21.516 11.344 1 98.25 36 SER B CA 1
ATOM 4461 C C . SER B 1 36 ? -10.352 22.391 10.953 1 98.25 36 SER B C 1
ATOM 4463 O O . SER B 1 36 ? -10.789 22.375 9.805 1 98.25 36 SER B O 1
ATOM 4465 N N . LEU B 1 37 ? -10.859 23.141 11.898 1 98.06 37 LEU B N 1
ATOM 4466 C CA . LEU B 1 37 ? -11.969 24.047 11.625 1 98.06 37 LEU B CA 1
ATOM 4467 C C . LEU B 1 37 ? -11.57 25.109 10.617 1 98.06 37 LEU B C 1
ATOM 4469 O O . LEU B 1 37 ? -12.305 25.375 9.656 1 98.06 37 LEU B O 1
ATOM 4473 N N . ILE B 1 38 ? -10.43 25.688 10.828 1 98.31 38 ILE B N 1
ATOM 4474 C CA . ILE B 1 38 ? -9.938 26.75 9.969 1 98.31 38 ILE B CA 1
ATOM 4475 C C . ILE B 1 38 ? -9.656 26.203 8.57 1 98.31 38 ILE B C 1
ATOM 4477 O O . ILE B 1 38 ? -10.023 26.812 7.566 1 98.31 38 ILE B O 1
ATOM 4481 N N . VAL B 1 39 ? -9.016 25.047 8.492 1 98.75 39 VAL B N 1
ATOM 4482 C CA . VAL B 1 39 ? -8.633 24.453 7.219 1 98.75 39 VAL B CA 1
ATOM 4483 C C . VAL B 1 39 ? -9.883 24.062 6.43 1 98.75 39 VAL B C 1
ATOM 4485 O O . VAL B 1 39 ? -9.977 24.344 5.234 1 98.75 39 VAL B O 1
ATOM 4488 N N . LEU B 1 40 ? -10.836 23.406 7.098 1 98.75 40 LEU B N 1
ATOM 4489 C CA . LEU B 1 40 ? -12.047 22.984 6.402 1 98.75 40 LEU B CA 1
ATOM 4490 C C . LEU B 1 40 ? -12.828 24.188 5.895 1 98.75 40 LEU B C 1
ATOM 4492 O O . LEU B 1 40 ? -13.328 24.172 4.766 1 98.75 40 LEU B O 1
ATOM 4496 N N . LYS B 1 41 ? -12.961 25.219 6.707 1 98.38 41 LYS B N 1
ATOM 4497 C CA . LYS B 1 41 ? -13.625 26.438 6.262 1 98.38 41 LYS B CA 1
ATOM 4498 C C . LYS B 1 41 ? -12.953 27.016 5.012 1 98.38 41 LYS B C 1
ATOM 4500 O O . LYS B 1 41 ? -13.625 27.328 4.031 1 98.38 41 LYS B O 1
ATOM 4505 N N . THR B 1 42 ? -11.609 27.141 5.105 1 98.44 42 THR B N 1
ATOM 4506 C CA . THR B 1 42 ? -10.844 27.688 3.994 1 98.44 42 THR B CA 1
ATOM 4507 C C . THR B 1 42 ? -11.047 26.859 2.732 1 98.44 42 THR B C 1
ATOM 4509 O O . THR B 1 42 ? -11.211 27.406 1.64 1 98.44 42 THR B O 1
ATOM 4512 N N . PHE B 1 43 ? -11.039 25.562 2.852 1 98.19 43 PHE B N 1
ATOM 4513 C CA . PHE B 1 43 ? -11.219 24.656 1.73 1 98.19 43 PHE B CA 1
ATOM 4514 C C . PHE B 1 43 ? -12.578 24.859 1.076 1 98.19 43 PHE B C 1
ATOM 4516 O O . PHE B 1 43 ? -12.672 24.984 -0.147 1 98.19 43 PHE B O 1
ATOM 4523 N N . ILE B 1 44 ? -13.625 24.906 1.896 1 97.56 44 ILE B N 1
ATOM 4524 C CA . ILE B 1 44 ? -14.984 25.047 1.389 1 97.56 44 ILE B CA 1
ATOM 4525 C C . ILE B 1 44 ? -15.141 26.391 0.682 1 97.56 44 ILE B C 1
ATOM 4527 O O . ILE B 1 44 ? -15.734 26.469 -0.396 1 97.56 44 ILE B O 1
ATOM 4531 N N . GLU B 1 45 ? -14.594 27.391 1.262 1 95.94 45 GLU B N 1
ATOM 4532 C CA . GLU B 1 45 ? -14.672 28.719 0.649 1 95.94 45 GLU B CA 1
ATOM 4533 C C . GLU B 1 45 ? -13.961 28.75 -0.7 1 95.94 45 GLU B C 1
ATOM 4535 O O . GLU B 1 45 ? -14.43 29.391 -1.643 1 95.94 45 GLU B O 1
ATOM 4540 N N . GLN B 1 46 ? -12.867 28.094 -0.76 1 94.56 46 GLN B N 1
ATOM 4541 C CA . GLN B 1 46 ? -12.156 28 -2.031 1 94.56 46 GLN B CA 1
ATOM 4542 C C . GLN B 1 46 ? -12.984 27.25 -3.068 1 94.56 46 GLN B C 1
ATOM 4544 O O . GLN B 1 46 ? -13.008 27.625 -4.242 1 94.56 46 GLN B O 1
ATOM 4549 N N . GLU B 1 47 ? -13.625 26.141 -2.621 1 91.69 47 GLU B N 1
ATOM 4550 C CA . GLU B 1 47 ? -14.508 25.391 -3.516 1 91.69 47 GLU B CA 1
ATOM 4551 C C . GLU B 1 47 ? -15.656 26.266 -4.016 1 91.69 47 GLU B C 1
ATOM 4553 O O . GLU B 1 47 ? -16.047 26.172 -5.184 1 91.69 47 GLU B O 1
ATOM 4558 N N . LYS B 1 48 ? -16.156 27.094 -3.223 1 90.94 48 LYS B N 1
ATOM 4559 C CA . LYS B 1 48 ? -17.25 27.984 -3.572 1 90.94 48 LYS B CA 1
ATOM 4560 C C . LYS B 1 48 ? -16.828 29 -4.633 1 90.94 48 LYS B C 1
ATOM 4562 O O . LYS B 1 48 ? -17.641 29.406 -5.465 1 90.94 48 LYS B O 1
ATOM 4567 N N . GLU B 1 49 ? -15.57 29.328 -4.562 1 89.31 49 GLU B N 1
ATOM 4568 C CA . GLU B 1 49 ? -15.047 30.312 -5.523 1 89.31 49 GLU B CA 1
ATOM 4569 C C . GLU B 1 49 ? -14.93 29.688 -6.914 1 89.31 49 GLU B C 1
ATOM 4571 O O . GLU B 1 49 ? -14.914 30.406 -7.918 1 89.31 49 GLU B O 1
ATOM 4576 N N . GLN B 1 50 ? -14.766 28.391 -6.957 1 77.5 50 GLN B N 1
ATOM 4577 C CA . GLN B 1 50 ? -14.617 27.719 -8.242 1 77.5 50 GLN B CA 1
ATOM 4578 C C . GLN B 1 50 ? -15.969 27.453 -8.891 1 77.5 50 GLN B C 1
ATOM 4580 O O . GLN B 1 50 ? -16.062 26.75 -9.898 1 77.5 50 GLN B O 1
ATOM 4585 N N . HIS B 1 51 ? -16.922 28.141 -8.445 1 68.38 51 HIS B N 1
ATOM 4586 C CA . HIS B 1 51 ? -18.297 27.953 -8.93 1 68.38 51 HIS B CA 1
ATOM 4587 C C . HIS B 1 51 ? -18.422 28.344 -10.398 1 68.38 51 HIS B C 1
ATOM 4589 O O . HIS B 1 51 ? -17.828 29.328 -10.836 1 68.38 51 HIS B O 1
ATOM 4595 N N . ASP B 1 52 ? -18.812 27.297 -11.016 1 68.81 52 ASP B N 1
ATOM 4596 C CA . ASP B 1 52 ? -19.203 27.5 -12.406 1 68.81 52 ASP B CA 1
ATOM 4597 C C . ASP B 1 52 ? -20.734 27.484 -12.555 1 68.81 52 ASP B C 1
ATOM 4599 O O . ASP B 1 52 ? -21.422 26.812 -11.797 1 68.81 52 ASP B O 1
ATOM 4603 N N . GLU B 1 53 ? -21.234 28.312 -13.383 1 60.91 53 GLU B N 1
ATOM 4604 C CA . GLU B 1 53 ? -22.672 28.406 -13.633 1 60.91 53 GLU B CA 1
ATOM 4605 C C . GLU B 1 53 ? -23.281 27.031 -13.875 1 60.91 53 GLU B C 1
ATOM 4607 O O . GLU B 1 53 ? -24.484 26.812 -13.656 1 60.91 53 GLU B O 1
ATOM 4612 N N . ARG B 1 54 ? -22.453 26.219 -14.289 1 64.31 54 ARG B N 1
ATOM 4613 C CA . ARG B 1 54 ? -22.953 24.891 -14.633 1 64.31 54 ARG B CA 1
ATOM 4614 C C . ARG B 1 54 ? -23.172 24.047 -13.375 1 64.31 54 ARG B C 1
ATOM 4616 O O . ARG B 1 54 ? -23.781 22.969 -13.445 1 64.31 54 ARG B O 1
ATOM 4623 N N . ASN B 1 55 ? -22.703 24.766 -12.281 1 70.19 55 ASN B N 1
ATOM 4624 C CA . ASN B 1 55 ? -22.859 24.047 -11.016 1 70.19 55 ASN B CA 1
ATOM 4625 C C . ASN B 1 55 ? -24.125 24.484 -10.289 1 70.19 55 ASN B C 1
ATOM 4627 O O . ASN B 1 55 ? -24.562 25.625 -10.43 1 70.19 55 ASN B O 1
ATOM 4631 N N . GLY B 1 56 ? -24.875 23.516 -9.781 1 75.31 56 GLY B N 1
ATOM 4632 C CA . GLY B 1 56 ? -26.062 23.828 -9 1 75.31 56 GLY B CA 1
ATOM 4633 C C . GLY B 1 56 ? -25.781 24.719 -7.812 1 75.31 56 GLY B C 1
ATOM 4634 O O . GLY B 1 56 ? -24.828 25.5 -7.832 1 75.31 56 GLY B O 1
ATOM 4635 N N . GLU B 1 57 ? -26.688 24.844 -6.926 1 82.62 57 GLU B N 1
ATOM 4636 C CA . GLU B 1 57 ? -26.609 25.672 -5.723 1 82.62 57 GLU B CA 1
ATOM 4637 C C . GLU B 1 57 ? -25.688 25.047 -4.68 1 82.62 57 GLU B C 1
ATOM 4639 O O . GLU B 1 57 ? -25.578 23.828 -4.598 1 82.62 57 GLU B O 1
ATOM 4644 N N . PHE B 1 58 ? -24.969 25.922 -4.043 1 91.62 58 PHE B N 1
ATOM 4645 C CA . PHE B 1 58 ? -24.188 25.469 -2.906 1 91.62 58 PHE B CA 1
ATOM 4646 C C . PHE B 1 58 ? -25.078 25.047 -1.756 1 91.62 58 PHE B C 1
ATOM 4648 O O . PHE B 1 58 ? -25.922 25.812 -1.294 1 91.62 58 PHE B O 1
ATOM 4655 N N . VAL B 1 59 ? -24.953 23.828 -1.285 1 92.56 59 VAL B N 1
ATOM 4656 C CA . VAL B 1 59 ? -25.844 23.297 -0.251 1 92.56 59 VAL B CA 1
ATOM 4657 C C . VAL B 1 59 ? -25.031 22.938 0.989 1 92.56 59 VAL B C 1
ATOM 4659 O O . VAL B 1 59 ? -25.594 22.516 2.004 1 92.56 59 VAL B O 1
ATOM 4662 N N . GLY B 1 60 ? -23.688 23.078 0.995 1 95.75 60 GLY B N 1
ATOM 4663 C CA . GLY B 1 60 ? -22.812 22.688 2.094 1 95.75 60 GLY B CA 1
ATOM 4664 C C . GLY B 1 60 ? -22.156 21.344 1.874 1 95.75 60 GLY B C 1
ATOM 4665 O O . GLY B 1 60 ? -22.594 20.547 1.033 1 95.75 60 GLY B O 1
ATOM 4666 N N . VAL B 1 61 ? -21.109 21.031 2.598 1 97.31 61 VAL B N 1
ATOM 4667 C CA . VAL B 1 61 ? -20.375 19.797 2.408 1 97.31 61 VAL B CA 1
ATOM 4668 C C . VAL B 1 61 ? -20.875 18.734 3.387 1 97.31 61 VAL B C 1
ATOM 4670 O O . VAL B 1 61 ? -21.328 19.062 4.484 1 97.31 61 VAL B O 1
ATOM 4673 N N . ASN B 1 62 ? -20.859 17.484 2.971 1 97.38 62 ASN B N 1
ATOM 4674 C CA . ASN B 1 62 ? -21.078 16.344 3.852 1 97.38 62 ASN B CA 1
ATOM 4675 C C . ASN B 1 62 ? -19.766 15.867 4.477 1 97.38 62 ASN B C 1
ATOM 4677 O O . ASN B 1 62 ? -18.781 15.633 3.768 1 97.38 62 ASN B O 1
ATOM 4681 N N . VAL B 1 63 ? -19.734 15.758 5.828 1 98.75 63 VAL B N 1
ATOM 4682 C CA . VAL B 1 63 ? -18.531 15.383 6.555 1 98.75 63 VAL B CA 1
ATOM 4683 C C . VAL B 1 63 ? -18.719 14.008 7.195 1 98.75 63 VAL B C 1
ATOM 4685 O O . VAL B 1 63 ? -19.766 13.727 7.777 1 98.75 63 VAL B O 1
ATOM 4688 N N . LEU B 1 64 ? -17.766 13.141 7.027 1 98.81 64 LEU B N 1
ATOM 4689 C CA . LEU B 1 64 ? -17.703 11.859 7.73 1 98.81 64 LEU B CA 1
ATOM 4690 C C . LEU B 1 64 ? -16.625 11.883 8.812 1 98.81 64 LEU B C 1
ATOM 4692 O O . LEU B 1 64 ? -15.445 12.07 8.508 1 98.81 64 LEU B O 1
ATOM 4696 N N . GLU B 1 65 ? -17.031 11.812 10.039 1 98.44 65 GLU B N 1
ATOM 4697 C CA . GLU B 1 65 ? -16.109 11.555 11.141 1 98.44 65 GLU B CA 1
ATOM 4698 C C . GLU B 1 65 ? -16.016 10.062 11.453 1 98.44 65 GLU B C 1
ATOM 4700 O O . GLU B 1 65 ? -16.891 9.516 12.141 1 98.44 65 GLU B O 1
ATOM 4705 N N . MET B 1 66 ? -14.93 9.43 11.141 1 97.25 66 MET B N 1
ATOM 4706 C CA . MET B 1 66 ? -14.812 7.973 11.109 1 97.25 66 MET B CA 1
ATOM 4707 C C . MET B 1 66 ? -14.703 7.406 12.523 1 97.25 66 MET B C 1
ATOM 4709 O O . MET B 1 66 ? -15.172 6.301 12.789 1 97.25 66 MET B O 1
ATOM 4713 N N . LEU B 1 67 ? -14.039 8.062 13.414 1 96.62 67 LEU B N 1
ATOM 4714 C CA . LEU B 1 67 ? -13.789 7.684 14.797 1 96.62 67 LEU B CA 1
ATOM 4715 C C . LEU B 1 67 ? -14.109 8.836 15.742 1 96.62 67 LEU B C 1
ATOM 4717 O O . LEU B 1 67 ? -13.219 9.57 16.156 1 96.62 67 LEU B O 1
ATOM 4721 N N . ALA B 1 68 ? -15.383 8.906 16.266 1 95.94 68 ALA B N 1
ATOM 4722 C CA . ALA B 1 68 ? -15.93 10.188 16.719 1 95.94 68 ALA B CA 1
ATOM 4723 C C . ALA B 1 68 ? -15.828 10.305 18.234 1 95.94 68 ALA B C 1
ATOM 4725 O O . ALA B 1 68 ? -15.961 11.406 18.781 1 95.94 68 ALA B O 1
ATOM 4726 N N . ALA B 1 69 ? -15.586 9.195 18.984 1 93.44 69 ALA B N 1
ATOM 4727 C CA . ALA B 1 69 ? -15.57 9.242 20.453 1 93.44 69 ALA B CA 1
ATOM 4728 C C . ALA B 1 69 ? -16.781 10 20.984 1 93.44 69 ALA B C 1
ATOM 4730 O O . ALA B 1 69 ? -17.922 9.547 20.859 1 93.44 69 ALA B O 1
ATOM 4731 N N . THR B 1 70 ? -16.641 11.297 21.484 1 93.31 70 THR B N 1
ATOM 4732 C CA . THR B 1 70 ? -17.734 12.078 22.047 1 93.31 70 THR B CA 1
ATOM 4733 C C . THR B 1 70 ? -18.484 12.828 20.953 1 93.31 70 THR B C 1
ATOM 4735 O O . THR B 1 70 ? -19.578 13.344 21.188 1 93.31 70 THR B O 1
ATOM 4738 N N . GLY B 1 71 ? -17.922 12.922 19.812 1 96.19 71 GLY B N 1
ATOM 4739 C CA . GLY B 1 71 ? -18.5 13.641 18.703 1 96.19 71 GLY B CA 1
ATOM 4740 C C . GLY B 1 71 ? -18.172 15.117 18.703 1 96.19 71 GLY B C 1
ATOM 4741 O O . GLY B 1 71 ? -18.688 15.875 17.875 1 96.19 71 GLY B O 1
ATOM 4742 N N . ILE B 1 72 ? -17.266 15.555 19.531 1 96.5 72 ILE B N 1
ATOM 4743 C CA . ILE B 1 72 ? -17 16.969 19.75 1 96.5 72 ILE B CA 1
ATOM 4744 C C . ILE B 1 72 ? -16.516 17.609 18.453 1 96.5 72 ILE B C 1
ATOM 4746 O O . ILE B 1 72 ? -16.891 18.75 18.125 1 96.5 72 ILE B O 1
ATOM 4750 N N . ARG B 1 73 ? -15.656 16.984 17.703 1 96.88 73 ARG B N 1
ATOM 4751 C CA . ARG B 1 73 ? -15.109 17.531 16.469 1 96.88 73 ARG B CA 1
ATOM 4752 C C . ARG B 1 73 ? -16.203 17.75 15.43 1 96.88 73 ARG B C 1
ATOM 4754 O O . ARG B 1 73 ? -16.328 18.844 14.875 1 96.88 73 ARG B O 1
ATOM 4761 N N . GLY B 1 74 ? -16.984 16.734 15.133 1 97.94 74 GLY B N 1
ATOM 4762 C CA . GLY B 1 74 ? -18.078 16.844 14.18 1 97.94 74 GLY B CA 1
ATOM 4763 C C . GLY B 1 74 ? -19.141 17.859 14.586 1 97.94 74 GLY B C 1
ATOM 4764 O O . GLY B 1 74 ? -19.688 18.562 13.734 1 97.94 74 GLY B O 1
ATOM 4765 N N . LEU B 1 75 ? -19.391 17.938 15.883 1 98.12 75 LEU B N 1
ATOM 4766 C CA . LEU B 1 75 ? -20.344 18.906 16.391 1 98.12 75 LEU B CA 1
ATOM 4767 C C . LEU B 1 75 ? -19.828 20.328 16.188 1 98.12 75 LEU B C 1
ATOM 4769 O O . LEU B 1 75 ? -20.609 21.234 15.867 1 98.12 75 LEU B O 1
ATOM 4773 N N . ARG B 1 76 ? -18.547 20.516 16.391 1 98.06 76 ARG B N 1
ATOM 4774 C CA . ARG B 1 76 ? -17.969 21.828 16.141 1 98.06 76 ARG B CA 1
ATOM 4775 C C . ARG B 1 76 ? -18.031 22.188 14.656 1 98.06 76 ARG B C 1
ATOM 4777 O O . ARG B 1 76 ? -18.297 23.328 14.297 1 98.06 76 ARG B O 1
ATOM 4784 N N . TYR B 1 77 ? -17.719 21.188 13.766 1 98.5 77 TYR B N 1
ATOM 4785 C CA . TYR B 1 77 ? -17.859 21.438 12.336 1 98.5 77 TYR B CA 1
ATOM 4786 C C . TYR B 1 77 ? -19.266 21.953 12.008 1 98.5 77 TYR B C 1
ATOM 4788 O O . TYR B 1 77 ? -19.406 22.938 11.289 1 98.5 77 TYR B O 1
ATOM 4796 N N . LYS B 1 78 ? -20.25 21.281 12.516 1 97.88 78 LYS B N 1
ATOM 4797 C CA . LYS B 1 78 ? -21.641 21.609 12.18 1 97.88 78 LYS B CA 1
ATOM 4798 C C . LYS B 1 78 ? -22.047 22.938 12.805 1 97.88 78 LYS B C 1
ATOM 4800 O O . LYS B 1 78 ? -22.594 23.812 12.125 1 97.88 78 LYS B O 1
ATOM 4805 N N . LYS B 1 79 ? -21.766 23.172 14.047 1 97.44 79 LYS B N 1
ATOM 4806 C CA . LYS B 1 79 ? -22.25 24.328 14.797 1 97.44 79 LYS B CA 1
ATOM 4807 C C . LYS B 1 79 ? -21.453 25.578 14.445 1 97.44 79 LYS B C 1
ATOM 4809 O O . LYS B 1 79 ? -22.031 26.672 14.344 1 97.44 79 LYS B O 1
ATOM 4814 N N . GLU B 1 80 ? -20.203 25.469 14.305 1 97.69 80 GLU B N 1
ATOM 4815 C CA . GLU B 1 80 ? -19.344 26.641 14.188 1 97.69 80 GLU B CA 1
ATOM 4816 C C . GLU B 1 80 ? -19.156 27.047 12.727 1 97.69 80 GLU B C 1
ATOM 4818 O O . GLU B 1 80 ? -18.906 28.219 12.43 1 97.69 80 GLU B O 1
ATOM 4823 N N . LEU B 1 81 ? -19.281 26.109 11.758 1 97.88 81 LEU B N 1
ATOM 4824 C CA . LEU B 1 81 ? -19.172 26.453 10.344 1 97.88 81 LEU B CA 1
ATOM 4825 C C . LEU B 1 81 ? -20.547 26.688 9.727 1 97.88 81 LEU B C 1
ATOM 4827 O O . LEU B 1 81 ? -20.656 27.156 8.594 1 97.88 81 LEU B O 1
ATOM 4831 N N . GLY B 1 82 ? -21.609 26.359 10.43 1 95.31 82 GLY B N 1
ATOM 4832 C CA . GLY B 1 82 ? -22.969 26.688 10.031 1 95.31 82 GLY B CA 1
ATOM 4833 C C . GLY B 1 82 ? -23.359 26.062 8.695 1 95.31 82 GLY B C 1
ATOM 4834 O O . GLY B 1 82 ? -23.188 24.859 8.492 1 95.31 82 GLY B O 1
ATOM 4835 N N . ASP B 1 83 ? -23.703 26.875 7.703 1 95.12 83 ASP B N 1
ATOM 4836 C CA . ASP B 1 83 ? -24.266 26.438 6.434 1 95.12 83 ASP B CA 1
ATOM 4837 C C . ASP B 1 83 ? -23.188 25.875 5.516 1 95.12 83 ASP B C 1
ATOM 4839 O O . ASP B 1 83 ? -23.484 25.234 4.512 1 95.12 83 ASP B O 1
ATOM 4843 N N . LEU B 1 84 ? -21.969 26.062 5.867 1 97.5 84 LEU B N 1
ATOM 4844 C CA . LEU B 1 84 ? -20.891 25.484 5.074 1 97.5 84 LEU B CA 1
ATOM 4845 C C . LEU B 1 84 ? -20.891 23.969 5.199 1 97.5 84 LEU B C 1
ATOM 4847 O O . LEU B 1 84 ? -20.406 23.266 4.301 1 97.5 84 LEU B O 1
ATOM 4851 N N . VAL B 1 85 ? -21.391 23.469 6.328 1 98.06 85 VAL B N 1
ATOM 4852 C CA . VAL B 1 85 ? -21.516 22.031 6.551 1 98.06 85 VAL B CA 1
ATOM 4853 C C . VAL B 1 85 ? -22.984 21.625 6.555 1 98.06 85 VAL B C 1
ATOM 4855 O O . VAL B 1 85 ? -23.75 22.047 7.418 1 98.06 85 VAL B O 1
ATOM 4858 N N . ARG B 1 86 ? -23.312 20.859 5.645 1 96.44 86 ARG B N 1
ATOM 4859 C CA . ARG B 1 86 ? -24.703 20.438 5.484 1 96.44 86 ARG B CA 1
ATOM 4860 C C . ARG B 1 86 ? -25.047 19.281 6.418 1 96.44 86 ARG B C 1
ATOM 4862 O O . ARG B 1 86 ? -26.094 19.297 7.066 1 96.44 86 ARG B O 1
ATOM 4869 N N . PHE B 1 87 ? -24.234 18.344 6.426 1 96.5 87 PHE B N 1
ATOM 4870 C CA . PHE B 1 87 ? -24.547 17.078 7.09 1 96.5 87 PHE B CA 1
ATOM 4871 C C . PHE B 1 87 ? -23.297 16.438 7.664 1 96.5 87 PHE B C 1
ATOM 4873 O O . PHE B 1 87 ? -22.219 16.516 7.055 1 96.5 87 PHE B O 1
ATOM 4880 N N . VAL B 1 88 ? -23.422 15.852 8.883 1 97.69 88 VAL B N 1
ATOM 4881 C CA . VAL B 1 88 ? -22.297 15.156 9.5 1 97.69 88 VAL B CA 1
ATOM 4882 C C . VAL B 1 88 ? -22.688 13.719 9.812 1 97.69 88 VAL B C 1
ATOM 4884 O O . VAL B 1 88 ? -23.703 13.469 10.453 1 97.69 88 VAL B O 1
ATOM 4887 N N . VAL B 1 89 ? -21.922 12.742 9.328 1 97.88 89 VAL B N 1
ATOM 4888 C CA . VAL B 1 89 ? -22.047 11.352 9.742 1 97.88 89 VAL B CA 1
ATOM 4889 C C . VAL B 1 89 ? -21.016 11.039 10.828 1 97.88 89 VAL B C 1
ATOM 4891 O O . VAL B 1 89 ? -19.812 11.109 10.586 1 97.88 89 VAL B O 1
ATOM 4894 N N . PHE B 1 90 ? -21.562 10.758 12.039 1 98 90 PHE B N 1
ATOM 4895 C CA . PHE B 1 90 ? -20.719 10.359 13.156 1 98 90 PHE B CA 1
ATOM 4896 C C . PHE B 1 90 ? -20.625 8.836 13.242 1 98 90 PHE B C 1
ATOM 4898 O O . PHE B 1 90 ? -21.641 8.141 13.195 1 98 90 PHE B O 1
ATOM 4905 N N . ASN B 1 91 ? -19.359 8.359 13.367 1 97.69 91 ASN B N 1
ATOM 4906 C CA . ASN B 1 91 ? -19.203 6.918 13.555 1 97.69 91 ASN B CA 1
ATOM 4907 C C . ASN B 1 91 ? -18.266 6.609 14.719 1 97.69 91 ASN B C 1
ATOM 4909 O O . ASN B 1 91 ? -17.25 7.285 14.898 1 97.69 91 ASN B O 1
ATOM 4913 N N . ASP B 1 92 ? -18.703 5.656 15.523 1 94.38 92 ASP B N 1
ATOM 4914 C CA . ASP B 1 92 ? -17.781 5.039 16.484 1 94.38 92 ASP B CA 1
ATOM 4915 C C . ASP B 1 92 ? -18.094 3.555 16.656 1 94.38 92 ASP B C 1
ATOM 4917 O O . ASP B 1 92 ? -19.266 3.152 16.641 1 94.38 92 ASP B O 1
ATOM 4921 N N . LEU B 1 93 ? -17.047 2.799 16.797 1 91.25 93 LEU B N 1
ATOM 4922 C CA . LEU B 1 93 ? -17.219 1.366 17 1 91.25 93 LEU B CA 1
ATOM 4923 C C . LEU B 1 93 ? -17.828 1.087 18.375 1 91.25 93 LEU B C 1
ATOM 4925 O O . LEU B 1 93 ? -18.594 0.13 18.531 1 91.25 93 LEU B O 1
ATOM 4929 N N . ASP B 1 94 ? -17.516 1.894 19.375 1 88.69 94 ASP B N 1
ATOM 4930 C CA . ASP B 1 94 ? -18.016 1.746 20.734 1 88.69 94 ASP B CA 1
ATOM 4931 C C . ASP B 1 94 ? -19.453 2.25 20.844 1 88.69 94 ASP B C 1
ATOM 4933 O O . ASP B 1 94 ? -19.719 3.434 20.625 1 88.69 94 ASP B O 1
ATOM 4937 N N . ARG B 1 95 ? -20.359 1.427 21.25 1 88.62 95 ARG B N 1
ATOM 4938 C CA . ARG B 1 95 ? -21.781 1.759 21.297 1 88.62 95 ARG B CA 1
ATOM 4939 C C . ARG B 1 95 ? -22.047 2.873 22.297 1 88.62 95 ARG B C 1
ATOM 4941 O O . ARG B 1 95 ? -22.906 3.73 22.078 1 88.62 95 ARG B O 1
ATOM 4948 N N . ASN B 1 96 ? -21.359 2.816 23.406 1 88.69 96 ASN B N 1
ATOM 4949 C CA . ASN B 1 96 ? -21.531 3.861 24.406 1 88.69 96 ASN B CA 1
ATOM 4950 C C . ASN B 1 96 ? -21.141 5.234 23.859 1 88.69 96 ASN B C 1
ATOM 4952 O O . ASN B 1 96 ? -21.828 6.227 24.125 1 88.69 96 ASN B O 1
ATOM 4956 N N . SER B 1 97 ? -20.062 5.238 23.125 1 91.12 97 SER B N 1
ATOM 4957 C CA . SER B 1 97 ? -19.641 6.48 22.484 1 91.12 97 SER B CA 1
ATOM 4958 C C . SER B 1 97 ? -20.688 6.969 21.484 1 91.12 97 SER B C 1
ATOM 4960 O O . SER B 1 97 ? -21.078 8.141 21.516 1 91.12 97 SER B O 1
ATOM 4962 N N . ALA B 1 98 ? -21.141 6.066 20.703 1 93.69 98 ALA B N 1
ATOM 4963 C CA . ALA B 1 98 ? -22.141 6.418 19.688 1 93.69 98 ALA B CA 1
ATOM 4964 C C . ALA B 1 98 ? -23.422 6.941 20.344 1 93.69 98 ALA B C 1
ATOM 4966 O O . ALA B 1 98 ? -24 7.934 19.891 1 93.69 98 ALA B O 1
ATOM 4967 N N . GLU B 1 99 ? -23.875 6.332 21.391 1 93.19 99 GLU B N 1
ATOM 4968 C CA . GLU B 1 99 ? -25.078 6.766 22.094 1 93.19 99 GLU B CA 1
ATOM 4969 C C . GLU B 1 99 ? -24.875 8.148 22.719 1 93.19 99 GLU B C 1
ATOM 4971 O O . GLU B 1 99 ? -25.797 8.969 22.719 1 93.19 99 GLU B O 1
ATOM 4976 N N . SER B 1 100 ? -23.719 8.344 23.188 1 93.19 100 SER B N 1
ATOM 4977 C CA . SER B 1 100 ? -23.406 9.633 23.812 1 93.19 100 SER B CA 1
ATOM 4978 C C . SER B 1 100 ? -23.422 10.758 22.781 1 93.19 100 SER B C 1
ATOM 4980 O O . SER B 1 100 ? -23.781 11.891 23.094 1 93.19 100 SER B O 1
ATOM 4982 N N . ILE B 1 101 ? -23.016 10.445 21.547 1 96 101 ILE B N 1
ATOM 4983 C CA . ILE B 1 101 ? -22.984 11.438 20.484 1 96 101 ILE B CA 1
ATOM 4984 C C . ILE B 1 101 ? -24.406 11.945 20.219 1 96 101 ILE B C 1
ATOM 4986 O O . ILE B 1 101 ? -24.609 13.141 19.984 1 96 101 ILE B O 1
ATOM 4990 N N . LYS B 1 102 ? -25.328 11.07 20.281 1 93.5 102 LYS B N 1
ATOM 4991 C CA . LYS B 1 102 ? -26.734 11.445 20.062 1 93.5 102 LYS B CA 1
ATOM 4992 C C . LYS B 1 102 ? -27.188 12.461 21.109 1 93.5 102 LYS B C 1
ATOM 4994 O O . LYS B 1 102 ? -27.797 13.477 20.766 1 93.5 102 LYS B O 1
ATOM 4999 N N . VAL B 1 103 ? -26.875 12.211 22.312 1 93.19 103 VAL B N 1
ATOM 5000 C CA . VAL B 1 103 ? -27.234 13.086 23.422 1 93.19 103 VAL B CA 1
ATOM 5001 C C . VAL B 1 103 ? -26.5 14.414 23.297 1 93.19 103 VAL B C 1
ATOM 5003 O O . VAL B 1 103 ? -27.094 15.484 23.484 1 93.19 103 VAL B O 1
ATOM 5006 N N . ASN B 1 104 ? -25.234 14.305 22.969 1 95.75 104 ASN B N 1
ATOM 5007 C CA . ASN B 1 104 ? -24.422 15.508 22.828 1 95.75 104 ASN B CA 1
ATOM 5008 C C . ASN B 1 104 ? -24.922 16.391 21.703 1 95.75 104 ASN B C 1
ATOM 5010 O O . ASN B 1 104 ? -24.891 17.625 21.797 1 95.75 104 ASN B O 1
ATOM 5014 N N . ALA B 1 105 ? -25.375 15.766 20.609 1 95.62 105 ALA B N 1
ATOM 5015 C CA . ALA B 1 105 ? -25.938 16.531 19.5 1 95.62 105 ALA B CA 1
ATOM 5016 C C . ALA B 1 105 ? -27.188 17.297 19.938 1 95.62 105 ALA B C 1
ATOM 5018 O O . ALA B 1 105 ? -27.344 18.484 19.609 1 95.62 105 ALA B O 1
ATOM 5019 N N . GLU B 1 106 ? -27.969 16.656 20.672 1 93 106 GLU B N 1
ATOM 5020 C CA . GLU B 1 106 ? -29.188 17.297 21.203 1 93 106 GLU B CA 1
ATOM 5021 C C . GLU B 1 106 ? -28.844 18.453 22.141 1 93 106 GLU B C 1
ATOM 5023 O O . GLU B 1 106 ? -29.453 19.516 22.062 1 93 106 GLU B O 1
ATOM 5028 N N . MET B 1 107 ? -27.906 18.219 22.922 1 94.62 107 MET B N 1
ATOM 5029 C CA . MET B 1 107 ? -27.484 19.219 23.906 1 94.62 107 MET B CA 1
ATOM 5030 C C . MET B 1 107 ? -26.953 20.469 23.203 1 94.62 107 MET B C 1
ATOM 5032 O O . MET B 1 107 ? -27.016 21.562 23.766 1 94.62 107 MET B O 1
ATOM 5036 N N . ASN B 1 108 ? -26.484 20.359 22.016 1 96.94 108 ASN B N 1
ATOM 5037 C CA . ASN B 1 108 ? -25.875 21.484 21.312 1 96.94 108 ASN B CA 1
ATOM 5038 C C . ASN B 1 108 ? -26.797 22.047 20.234 1 96.94 108 ASN B C 1
ATOM 5040 O O . ASN B 1 108 ? -26.375 22.828 19.391 1 96.94 108 ASN B O 1
ATOM 5044 N N . GLY B 1 109 ? -28.031 21.562 20.125 1 94.94 109 GLY B N 1
ATOM 5045 C CA . GLY B 1 109 ? -29.031 22.109 19.234 1 94.94 109 GLY B CA 1
ATOM 5046 C C . GLY B 1 109 ? -28.859 21.672 17.797 1 94.94 109 GLY B C 1
ATOM 5047 O O . GLY B 1 109 ? -29.281 22.359 16.875 1 94.94 109 GLY B O 1
ATOM 5048 N N . VAL B 1 110 ? -28.141 20.641 17.531 1 94.88 110 VAL B N 1
ATOM 5049 C CA . VAL B 1 110 ? -28.031 20.094 16.188 1 94.88 110 VAL B CA 1
ATOM 5050 C C . VAL B 1 110 ? -29.219 19.156 15.906 1 94.88 110 VAL B C 1
ATOM 5052 O O . VAL B 1 110 ? -29.391 18.141 16.594 1 94.88 110 VAL B O 1
ATOM 5055 N N . THR B 1 111 ? -29.969 19.484 14.922 1 93.19 111 THR B N 1
ATOM 5056 C CA . THR B 1 111 ? -31.219 18.781 14.688 1 93.19 111 THR B CA 1
ATOM 5057 C C . THR B 1 111 ? -30.969 17.469 13.938 1 93.19 111 THR B C 1
ATOM 5059 O O . THR B 1 111 ? -29.953 17.312 13.258 1 93.19 111 THR B O 1
ATOM 5062 N N . THR B 1 112 ? -31.891 16.594 13.984 1 92.12 112 THR B N 1
ATOM 5063 C CA . THR B 1 112 ? -31.719 15.219 13.531 1 92.12 112 THR B CA 1
ATOM 5064 C C . THR B 1 112 ? -31.609 15.156 12.016 1 92.12 112 THR B C 1
ATOM 5066 O O . THR B 1 112 ? -31.172 14.148 11.453 1 92.12 112 THR B O 1
ATOM 5069 N N . ASP B 1 113 ? -31.984 16.156 11.312 1 93.12 113 ASP B N 1
ATOM 5070 C CA . ASP B 1 113 ? -31.859 16.188 9.859 1 93.12 113 ASP B CA 1
ATOM 5071 C C . ASP B 1 113 ? -30.469 16.641 9.438 1 93.12 113 ASP B C 1
ATOM 5073 O O . ASP B 1 113 ? -30.141 16.625 8.242 1 93.12 113 ASP B O 1
ATOM 5077 N N . GLN B 1 114 ? -29.625 16.891 10.422 1 95 114 GLN B N 1
ATOM 5078 C CA . GLN B 1 114 ? -28.312 17.469 10.109 1 95 114 GLN B CA 1
ATOM 5079 C C . GLN B 1 114 ? -27.203 16.469 10.414 1 95 114 GLN B C 1
ATOM 5081 O O . GLN B 1 114 ? -26.031 16.75 10.156 1 95 114 GLN B O 1
ATOM 5086 N N . PHE B 1 115 ? -27.609 15.352 10.969 1 95.69 115 PHE B N 1
ATOM 5087 C CA . PHE B 1 115 ? -26.562 14.383 11.305 1 95.69 115 PHE B CA 1
ATOM 5088 C C . PHE B 1 115 ? -27.125 12.969 11.328 1 95.69 115 PHE B C 1
ATOM 5090 O O . PHE B 1 115 ? -28.344 12.773 11.258 1 95.69 115 PHE B O 1
ATOM 5097 N N . ARG B 1 116 ? -26.25 12.047 11.32 1 96.12 116 ARG B N 1
ATOM 5098 C CA . ARG B 1 116 ? -26.531 10.633 11.57 1 96.12 116 ARG B CA 1
ATOM 5099 C C . ARG B 1 116 ? -25.438 10.008 12.438 1 96.12 116 ARG B C 1
ATOM 5101 O O . ARG B 1 116 ? -24.25 10.305 12.273 1 96.12 116 ARG B O 1
ATOM 5108 N N . VAL B 1 117 ? -25.875 9.219 13.367 1 97.19 117 VAL B N 1
ATOM 5109 C CA . VAL B 1 117 ? -24.922 8.523 14.242 1 97.19 117 VAL B CA 1
ATOM 5110 C C . VAL B 1 117 ? -24.906 7.035 13.914 1 97.19 117 VAL B C 1
ATOM 5112 O O . VAL B 1 117 ? -25.953 6.371 13.969 1 97.19 117 VAL B O 1
ATOM 5115 N N . ILE B 1 118 ? -23.734 6.566 13.578 1 96.81 118 ILE B N 1
ATOM 5116 C CA . ILE B 1 118 ? -23.547 5.176 13.18 1 96.81 118 ILE B CA 1
ATOM 5117 C C . ILE B 1 118 ? -22.641 4.465 14.18 1 96.81 118 ILE B C 1
ATOM 5119 O O . ILE B 1 118 ? -21.672 5.047 14.68 1 96.81 118 ILE B O 1
ATOM 5123 N N . CYS B 1 119 ? -22.984 3.248 14.555 1 94.62 119 CYS B N 1
ATOM 5124 C CA . CYS B 1 119 ? -22.141 2.377 15.359 1 94.62 119 CYS B CA 1
ATOM 5125 C C . CYS B 1 119 ? -21.625 1.199 14.547 1 94.62 119 CYS B C 1
ATOM 5127 O O . CYS B 1 119 ? -22.297 0.161 14.461 1 94.62 119 CYS B O 1
ATOM 5129 N N . ALA B 1 120 ? -20.438 1.329 13.977 1 93.25 120 ALA B N 1
ATOM 5130 C CA . ALA B 1 120 ? -19.891 0.311 13.086 1 93.25 120 ALA B CA 1
ATOM 5131 C C . ALA B 1 120 ? -18.375 0.436 12.969 1 93.25 120 ALA B C 1
ATOM 5133 O O . ALA B 1 120 ? -17.797 1.402 13.461 1 93.25 120 ALA B O 1
ATOM 5134 N N . ASP B 1 121 ? -17.781 -0.625 12.391 1 93.19 121 ASP B N 1
ATOM 5135 C CA . ASP B 1 121 ? -16.391 -0.506 11.945 1 93.19 121 ASP B CA 1
ATOM 5136 C C . ASP B 1 121 ? -16.234 0.621 10.93 1 93.19 121 ASP B C 1
ATOM 5138 O O . ASP B 1 121 ? -17.016 0.723 9.984 1 93.19 121 ASP B O 1
ATOM 5142 N N . ALA B 1 122 ? -15.273 1.442 11.148 1 96.19 122 ALA B N 1
ATOM 5143 C CA . ALA B 1 122 ? -15.078 2.629 10.312 1 96.19 122 ALA B CA 1
ATOM 5144 C C . ALA B 1 122 ? -14.844 2.244 8.859 1 96.19 122 ALA B C 1
ATOM 5146 O O . ALA B 1 122 ? -15.344 2.91 7.945 1 96.19 122 ALA B O 1
ATOM 5147 N N . ASN B 1 123 ? -14.039 1.182 8.625 1 95.38 123 ASN B N 1
ATOM 5148 C CA . ASN B 1 123 ? -13.766 0.744 7.258 1 95.38 123 ASN B CA 1
ATOM 5149 C C . ASN B 1 123 ? -15.031 0.238 6.566 1 95.38 123 ASN B C 1
ATOM 5151 O O . ASN B 1 123 ? -15.25 0.511 5.387 1 95.38 123 ASN B O 1
ATOM 5155 N N . LEU B 1 124 ? -15.805 -0.508 7.277 1 94.88 124 LEU B N 1
ATOM 5156 C CA . LEU B 1 124 ? -17.078 -0.979 6.73 1 94.88 124 LEU B CA 1
ATOM 5157 C C . LEU B 1 124 ? -17.953 0.194 6.32 1 94.88 124 LEU B C 1
ATOM 5159 O O . LEU B 1 124 ? -18.484 0.219 5.207 1 94.88 124 LEU B O 1
ATOM 5163 N N . LEU B 1 125 ? -18.094 1.155 7.18 1 96.75 125 LEU B N 1
ATOM 5164 C CA . LEU B 1 125 ? -18.938 2.311 6.891 1 96.75 125 LEU B CA 1
ATOM 5165 C C . LEU B 1 125 ? -18.438 3.049 5.652 1 96.75 125 LEU B C 1
ATOM 5167 O O . LEU B 1 125 ? -19.234 3.395 4.773 1 96.75 125 LEU B O 1
ATOM 5171 N N . ALA B 1 126 ? -17.172 3.309 5.613 1 97.69 126 ALA B N 1
ATOM 5172 C CA . ALA B 1 126 ? -16.609 4.027 4.469 1 97.69 126 ALA B CA 1
ATOM 5173 C C . ALA B 1 126 ? -16.875 3.271 3.17 1 97.69 126 ALA B C 1
ATOM 5175 O O . ALA B 1 126 ? -17.125 3.883 2.131 1 97.69 126 ALA B O 1
ATOM 5176 N N . ASN B 1 127 ? -16.75 1.956 3.205 1 95.94 127 ASN B N 1
ATOM 5177 C CA . ASN B 1 127 ? -17.047 1.171 2.008 1 95.94 127 ASN B CA 1
ATOM 5178 C C . ASN B 1 127 ? -18.516 1.257 1.623 1 95.94 127 ASN B C 1
ATOM 5180 O O . ASN B 1 127 ? -18.859 1.311 0.438 1 95.94 127 ASN B O 1
ATOM 5184 N N . VAL B 1 128 ? -19.391 1.265 2.576 1 96.19 128 VAL B N 1
ATOM 5185 C CA . VAL B 1 128 ? -20.828 1.414 2.338 1 96.19 128 VAL B CA 1
ATOM 5186 C C . VAL B 1 128 ? -21.094 2.756 1.665 1 96.19 128 VAL B C 1
ATOM 5188 O O . VAL B 1 128 ? -21.922 2.842 0.747 1 96.19 128 VAL B O 1
ATOM 5191 N N . LEU B 1 129 ? -20.344 3.725 2.062 1 96.94 129 LEU B N 1
ATOM 5192 C CA . LEU B 1 129 ? -20.562 5.09 1.599 1 96.94 129 LEU B CA 1
ATOM 5193 C C . LEU B 1 129 ? -19.828 5.348 0.289 1 96.94 129 LEU B C 1
ATOM 5195 O O . LEU B 1 129 ? -19.969 6.418 -0.306 1 96.94 129 LEU B O 1
ATOM 5199 N N . THR B 1 130 ? -19.016 4.395 -0.162 1 95.69 130 THR B N 1
ATOM 5200 C CA . THR B 1 130 ? -18.266 4.566 -1.402 1 95.69 130 THR B CA 1
ATOM 5201 C C . THR B 1 130 ? -19.188 4.418 -2.613 1 95.69 130 THR B C 1
ATOM 5203 O O . THR B 1 130 ? -19.797 3.361 -2.811 1 95.69 130 THR B O 1
ATOM 5206 N N . PRO B 1 131 ? -19.234 5.465 -3.439 1 89.12 131 PRO B N 1
ATOM 5207 C CA . PRO B 1 131 ? -20.078 5.336 -4.633 1 89.12 131 PRO B CA 1
ATOM 5208 C C . PRO B 1 131 ? -19.5 4.363 -5.66 1 89.12 131 PRO B C 1
ATOM 5210 O O . PRO B 1 131 ? -18.281 4.316 -5.855 1 89.12 131 PRO B O 1
ATOM 5213 N N . GLN B 1 132 ? -20.344 3.643 -6.324 1 81.75 132 GLN B N 1
ATOM 5214 C CA . GLN B 1 132 ? -19.922 2.789 -7.434 1 81.75 132 GLN B CA 1
ATOM 5215 C C . GLN B 1 132 ? -19.453 3.623 -8.625 1 81.75 132 GLN B C 1
ATOM 5217 O O . GLN B 1 132 ? -19.703 4.828 -8.68 1 81.75 132 GLN B O 1
ATOM 5222 N N . CYS B 1 133 ? -18.828 3.002 -9.484 1 74.38 133 CYS B N 1
ATOM 5223 C CA . CYS B 1 133 ? -18.172 3.682 -10.602 1 74.38 133 CYS B CA 1
ATOM 5224 C C . CYS B 1 133 ? -19.188 4.488 -11.406 1 74.38 133 CYS B C 1
ATOM 5226 O O . CYS B 1 133 ? -18.891 5.605 -11.836 1 74.38 133 CYS B O 1
ATOM 5228 N N . ASP B 1 134 ? -20.391 3.963 -11.602 1 73.5 134 ASP B N 1
ATOM 5229 C CA . ASP B 1 134 ? -21.391 4.633 -12.43 1 73.5 134 ASP B CA 1
ATOM 5230 C C . ASP B 1 134 ? -21.891 5.906 -11.75 1 73.5 134 ASP B C 1
ATOM 5232 O O . ASP B 1 134 ? -22.188 6.898 -12.422 1 73.5 134 ASP B O 1
ATOM 5236 N N . VAL B 1 135 ? -21.922 5.863 -10.469 1 77.69 135 VAL B N 1
ATOM 5237 C CA . VAL B 1 135 ? -22.344 7.035 -9.703 1 77.69 135 VAL B CA 1
ATOM 5238 C C . VAL B 1 135 ? -21.203 8.055 -9.672 1 77.69 135 VAL B C 1
ATOM 5240 O O . VAL B 1 135 ? -21.438 9.258 -9.82 1 77.69 135 VAL B O 1
ATOM 5243 N N . MET B 1 136 ? -20.047 7.547 -9.578 1 77.62 136 MET B N 1
ATOM 5244 C CA . MET B 1 136 ? -18.875 8.414 -9.539 1 77.62 136 MET B CA 1
ATOM 5245 C C . MET B 1 136 ? -18.719 9.188 -10.844 1 77.62 136 MET B C 1
ATOM 5247 O O . MET B 1 136 ? -18.328 10.352 -10.836 1 77.62 136 MET B O 1
ATOM 5251 N N . ARG B 1 137 ? -19.031 8.523 -11.883 1 72.19 137 ARG B N 1
ATOM 5252 C CA . ARG B 1 137 ? -18.875 9.117 -13.203 1 72.19 137 ARG B CA 1
ATOM 5253 C C . ARG B 1 137 ? -19.781 10.328 -13.383 1 72.19 137 ARG B C 1
ATOM 5255 O O . ARG B 1 137 ? -19.453 11.258 -14.125 1 72.19 137 ARG B O 1
ATOM 5262 N N . ILE B 1 138 ? -20.922 10.25 -12.656 1 71.12 138 ILE B N 1
ATOM 5263 C CA . ILE B 1 138 ? -21.875 11.359 -12.742 1 71.12 138 ILE B CA 1
ATOM 5264 C C . ILE B 1 138 ? -21.234 12.625 -12.164 1 71.12 138 ILE B C 1
ATOM 5266 O O . ILE B 1 138 ? -21.609 13.742 -12.547 1 71.12 138 ILE B O 1
ATOM 5270 N N . MET B 1 139 ? -20.297 12.305 -11.328 1 71.88 139 MET B N 1
ATOM 5271 C CA . MET B 1 139 ? -19.688 13.422 -10.609 1 71.88 139 MET B CA 1
ATOM 5272 C C . MET B 1 139 ? -18.391 13.859 -11.281 1 71.88 139 MET B C 1
ATOM 5274 O O . MET B 1 139 ? -17.75 14.805 -10.828 1 71.88 139 MET B O 1
ATOM 5278 N N . LEU B 1 140 ? -18.031 13.047 -12.391 1 67 140 LEU B N 1
ATOM 5279 C CA . LEU B 1 140 ? -16.75 13.336 -13.031 1 67 140 LEU B CA 1
ATOM 5280 C C . LEU B 1 140 ? -16.953 14.125 -14.32 1 67 140 LEU B C 1
ATOM 5282 O O . LEU B 1 140 ? -18 14.008 -14.969 1 67 140 LEU B O 1
ATOM 5286 N N . MET B 1 141 ? -16.172 15.164 -14.633 1 57.38 141 MET B N 1
ATOM 5287 C CA . MET B 1 141 ? -16.156 15.844 -15.93 1 57.38 141 MET B CA 1
ATOM 5288 C C . MET B 1 141 ? -15.312 15.07 -16.938 1 57.38 141 MET B C 1
ATOM 5290 O O . MET B 1 141 ? -14.516 14.211 -16.562 1 57.38 141 MET B O 1
ATOM 5294 N N . PRO B 1 142 ? -15.617 15.273 -18.344 1 51.69 142 PRO B N 1
ATOM 5295 C CA . PRO B 1 142 ? -14.734 14.656 -19.344 1 51.69 142 PRO B CA 1
ATOM 5296 C C . PRO B 1 142 ? -13.258 14.914 -19.062 1 51.69 142 PRO B C 1
ATOM 5298 O O . PRO B 1 142 ? -12.883 16 -18.625 1 51.69 142 PRO B O 1
ATOM 5301 N N . GLY B 1 143 ? -12.297 13.984 -19.219 1 51.53 143 GLY B N 1
ATOM 5302 C CA . GLY B 1 143 ? -10.859 14.039 -18.984 1 51.53 143 GLY B CA 1
ATOM 5303 C C . GLY B 1 143 ? -10.469 13.648 -17.578 1 51.53 143 GLY B C 1
ATOM 5304 O O . GLY B 1 143 ? -9.289 13.703 -17.219 1 51.53 143 GLY B O 1
ATOM 5305 N N . GLY B 1 144 ? -11.555 13.148 -16.969 1 52.53 144 GLY B N 1
ATOM 5306 C CA . GLY B 1 144 ? -11.273 12.602 -15.648 1 52.53 144 GLY B CA 1
ATOM 5307 C C . GLY B 1 144 ? -10.992 13.672 -14.609 1 52.53 144 GLY B C 1
ATOM 5308 O O . GLY B 1 144 ? -10.461 13.375 -13.539 1 52.53 144 GLY B O 1
ATOM 5309 N N . ILE B 1 145 ? -10.836 14.891 -15.273 1 53.03 145 ILE B N 1
ATOM 5310 C CA . ILE B 1 145 ? -10.453 15.945 -14.336 1 53.03 145 ILE B CA 1
ATOM 5311 C C . ILE B 1 145 ? -11.609 16.219 -13.367 1 53.03 145 ILE B C 1
ATOM 5313 O O . ILE B 1 145 ? -12.727 15.742 -13.578 1 53.03 145 ILE B O 1
ATOM 5317 N N . MET B 1 146 ? -11.812 17.703 -12.93 1 53.31 146 MET B N 1
ATOM 5318 C CA . MET B 1 146 ? -12.617 18.25 -11.844 1 53.31 146 MET B CA 1
ATOM 5319 C C . MET B 1 146 ? -14.102 18.25 -12.211 1 53.31 146 MET B C 1
ATOM 5321 O O . MET B 1 146 ? -14.477 18.719 -13.289 1 53.31 146 MET B O 1
ATOM 5325 N N . LYS B 1 147 ? -14.859 17.391 -11.312 1 60.5 147 LYS B N 1
ATOM 5326 C CA . LYS B 1 147 ? -16.297 17.219 -11.125 1 60.5 147 LYS B CA 1
ATOM 5327 C C . LYS B 1 147 ? -16.891 18.344 -10.289 1 60.5 147 LYS B C 1
ATOM 5329 O O . LYS B 1 147 ? -16.141 19.156 -9.719 1 60.5 147 LYS B O 1
ATOM 5334 N N . ILE B 1 148 ? -18.125 18.25 -10.023 1 73.06 148 ILE B N 1
ATOM 5335 C CA . ILE B 1 148 ? -18.922 19.109 -9.156 1 73.06 148 ILE B CA 1
ATOM 5336 C C . ILE B 1 148 ? -18.125 19.438 -7.887 1 73.06 148 ILE B C 1
ATOM 5338 O O . ILE B 1 148 ? -17.672 18.531 -7.188 1 73.06 148 ILE B O 1
ATOM 5342 N N . PRO B 1 149 ? -17.734 20.719 -7.781 1 85.81 149 PRO B N 1
ATOM 5343 C CA . PRO B 1 149 ? -17.031 21.109 -6.559 1 85.81 149 PRO B CA 1
ATOM 5344 C C . PRO B 1 149 ? -17.719 20.609 -5.293 1 85.81 149 PRO B C 1
ATOM 5346 O O . PRO B 1 149 ? -18.938 20.438 -5.281 1 85.81 149 PRO B O 1
ATOM 5349 N N . CYS B 1 150 ? -16.984 20.438 -4.273 1 91.56 150 CYS B N 1
ATOM 5350 C CA . CYS B 1 150 ? -17.531 19.969 -3.012 1 91.56 150 CYS B CA 1
ATOM 5351 C C . CYS B 1 150 ? -18.594 20.922 -2.488 1 91.56 150 CYS B C 1
ATOM 5353 O O . CYS B 1 150 ? -18.422 22.141 -2.559 1 91.56 150 CYS B O 1
ATOM 5355 N N . GLY B 1 151 ? -19.641 20.391 -2.047 1 91.25 151 GLY B N 1
ATOM 5356 C CA . GLY B 1 151 ? -20.719 21.172 -1.466 1 91.25 151 GLY B CA 1
ATOM 5357 C C . GLY B 1 151 ? -21.75 21.609 -2.484 1 91.25 151 GLY B C 1
ATOM 5358 O O . GLY B 1 151 ? -22.781 22.188 -2.123 1 91.25 151 GLY B O 1
ATOM 5359 N N . PHE B 1 152 ? -21.516 21.281 -3.717 1 87.44 152 PHE B N 1
ATOM 5360 C CA . PHE B 1 152 ? -22.453 21.641 -4.77 1 87.44 152 PHE B CA 1
ATOM 5361 C C . PHE B 1 152 ? -23.188 20.406 -5.277 1 87.44 152 PHE B C 1
ATOM 5363 O O . PHE B 1 152 ? -22.641 19.312 -5.289 1 87.44 152 PHE B O 1
ATOM 5370 N N . ASN B 1 153 ? -24.422 20.641 -5.699 1 77.44 153 ASN B N 1
ATOM 5371 C CA . ASN B 1 153 ? -25.188 19.609 -6.367 1 77.44 153 ASN B CA 1
ATOM 5372 C C . ASN B 1 153 ? -25.094 19.719 -7.887 1 77.44 153 ASN B C 1
ATOM 5374 O O . ASN B 1 153 ? -25.016 20.812 -8.43 1 77.44 153 ASN B O 1
ATOM 5378 N N . PRO B 1 154 ? -25.047 18.5 -8.484 1 72.81 154 PRO B N 1
ATOM 5379 C CA . PRO B 1 154 ? -25.141 18.578 -9.945 1 72.81 154 PRO B CA 1
ATOM 5380 C C . PRO B 1 154 ? -26.484 19.141 -10.414 1 72.81 154 PRO B C 1
ATOM 5382 O O . PRO B 1 154 ? -27.516 18.922 -9.758 1 72.81 154 PRO B O 1
ATOM 5385 N N . SER B 1 155 ? -26.453 19.891 -11.5 1 68.75 155 SER B N 1
ATOM 5386 C CA . SER B 1 155 ? -27.672 20.453 -12.047 1 68.75 155 SER B CA 1
ATOM 5387 C C . SER B 1 155 ? -28.562 19.359 -12.656 1 68.75 155 SER B C 1
ATOM 5389 O O . SER B 1 155 ? -29.781 19.469 -12.648 1 68.75 155 SER B O 1
ATOM 5391 N N . ARG B 1 156 ? -27.922 18.344 -13.133 1 68.44 156 ARG B N 1
ATOM 5392 C CA . ARG B 1 156 ? -28.688 17.281 -13.773 1 68.44 156 ARG B CA 1
ATOM 5393 C C . ARG B 1 156 ? -29.016 16.156 -12.781 1 68.44 156 ARG B C 1
ATOM 5395 O O . ARG B 1 156 ? -28.188 15.836 -11.922 1 68.44 156 ARG B O 1
ATOM 5402 N N . GLN B 1 157 ? -30.328 15.797 -12.844 1 63.5 157 GLN B N 1
ATOM 5403 C CA . GLN B 1 157 ? -30.766 14.672 -12.016 1 63.5 157 GLN B CA 1
ATOM 5404 C C . GLN B 1 157 ? -30.297 13.344 -12.602 1 63.5 157 GLN B C 1
ATOM 5406 O O . GLN B 1 157 ? -30.344 13.148 -13.82 1 63.5 157 GLN B O 1
ATOM 5411 N N . PHE B 1 158 ? -29.672 12.648 -11.641 1 73.06 158 PHE B N 1
ATOM 5412 C CA . PHE B 1 158 ? -29.219 11.328 -12.07 1 73.06 158 PHE B CA 1
ATOM 5413 C C . PHE B 1 158 ? -29.953 10.227 -11.312 1 73.06 158 PHE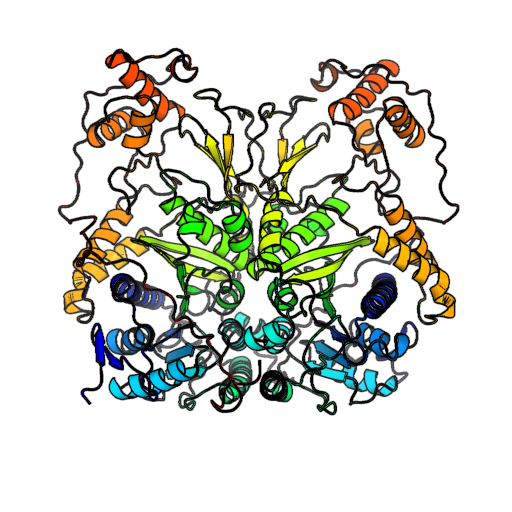 B C 1
ATOM 5415 O O . PHE B 1 158 ? -29.969 10.219 -10.078 1 73.06 158 PHE B O 1
ATOM 5422 N N . THR B 1 159 ? -30.641 9.391 -12.023 1 77.94 159 THR B N 1
ATOM 5423 C CA . THR B 1 159 ? -31.406 8.297 -11.445 1 77.94 159 THR B CA 1
ATOM 5424 C C . THR B 1 159 ? -30.484 7.355 -10.656 1 77.94 159 THR B C 1
ATOM 5426 O O . THR B 1 159 ? -30.922 6.738 -9.68 1 77.94 159 THR B O 1
ATOM 5429 N N . LEU B 1 160 ? -29.297 7.324 -11 1 83.12 160 LEU B N 1
ATOM 5430 C CA . LEU B 1 160 ? -28.344 6.402 -10.375 1 83.12 160 LEU B CA 1
ATOM 5431 C C . LEU B 1 160 ? -28.062 6.809 -8.938 1 83.12 160 LEU B C 1
ATOM 5433 O O . LEU B 1 160 ? -27.781 5.957 -8.094 1 83.12 160 LEU B O 1
ATOM 5437 N N . ILE B 1 161 ? -28.219 8.086 -8.672 1 85.75 161 ILE B N 1
ATOM 5438 C CA . ILE B 1 161 ? -27.953 8.594 -7.324 1 85.75 161 ILE B CA 1
ATOM 5439 C C . ILE B 1 161 ? -29.047 8.125 -6.371 1 85.75 161 ILE B C 1
ATOM 5441 O O . ILE B 1 161 ? -28.797 7.855 -5.195 1 85.75 161 ILE B O 1
ATOM 5445 N N . ASP B 1 162 ? -30.25 8 -6.852 1 88.44 162 ASP B N 1
ATOM 5446 C CA . ASP B 1 162 ? -31.359 7.527 -6.039 1 88.44 162 ASP B CA 1
ATOM 5447 C C . ASP B 1 162 ? -31.188 6.062 -5.652 1 88.44 162 ASP B C 1
ATOM 5449 O O . ASP B 1 162 ? -31.438 5.68 -4.508 1 88.44 162 ASP B O 1
ATOM 5453 N N . GLN B 1 163 ? -30.797 5.332 -6.605 1 86.38 163 GLN B N 1
ATOM 5454 C CA . GLN B 1 163 ? -30.547 3.92 -6.34 1 86.38 163 GLN B CA 1
ATOM 5455 C C . GLN B 1 163 ? -29.391 3.748 -5.344 1 86.38 163 GLN B C 1
ATOM 5457 O O . GLN B 1 163 ? -29.453 2.885 -4.465 1 86.38 163 GLN B O 1
ATOM 5462 N N . PHE B 1 164 ? -28.422 4.562 -5.531 1 89.31 164 PHE B N 1
ATOM 5463 C CA . PHE B 1 164 ? -27.297 4.57 -4.605 1 89.31 164 PHE B CA 1
ATOM 5464 C C . PHE B 1 164 ? -27.766 4.906 -3.193 1 89.31 164 PHE B C 1
ATOM 5466 O O . PHE B 1 164 ? -27.422 4.207 -2.238 1 89.31 164 PHE B O 1
ATOM 5473 N N . ASN B 1 165 ? -28.578 5.906 -3.068 1 92.38 165 ASN B N 1
ATOM 5474 C CA . ASN B 1 165 ? -29.094 6.328 -1.77 1 92.38 165 ASN B CA 1
ATOM 5475 C C . ASN B 1 165 ? -29.953 5.242 -1.128 1 92.38 165 ASN B C 1
ATOM 5477 O O . ASN B 1 165 ? -29.844 4.992 0.075 1 92.38 165 ASN B O 1
ATOM 5481 N N . GLU B 1 166 ? -30.75 4.648 -1.885 1 91.19 166 GLU B N 1
ATOM 5482 C CA . GLU B 1 166 ? -31.609 3.59 -1.369 1 91.19 166 GLU B CA 1
ATOM 5483 C C . GLU B 1 166 ? -30.797 2.443 -0.787 1 91.19 166 GLU B C 1
ATOM 5485 O O . GLU B 1 166 ? -31.094 1.946 0.301 1 91.19 166 GLU B O 1
ATOM 5490 N N . LYS B 1 167 ? -29.828 2.086 -1.476 1 89.94 167 LYS B N 1
ATOM 5491 C CA . LYS B 1 167 ? -28.969 0.997 -1.023 1 89.94 167 LYS B CA 1
ATOM 5492 C C . LYS B 1 167 ? -28.203 1.391 0.233 1 89.94 167 LYS B C 1
ATOM 5494 O O . LYS B 1 167 ? -28.172 0.64 1.211 1 89.94 167 LYS B O 1
ATOM 5499 N N . VAL B 1 168 ? -27.562 2.547 0.182 1 94.25 168 VAL B N 1
ATOM 5500 C CA . VAL B 1 168 ? -26.75 3.012 1.303 1 94.25 168 VAL B CA 1
ATOM 5501 C C . VAL B 1 168 ? -27.641 3.203 2.535 1 94.25 168 VAL B C 1
ATOM 5503 O O . VAL B 1 168 ? -27.281 2.766 3.633 1 94.25 168 VAL B O 1
ATOM 5506 N N . ASP B 1 169 ? -28.844 3.789 2.318 1 94.88 169 ASP B N 1
ATOM 5507 C CA . ASP B 1 169 ? -29.766 3.996 3.436 1 94.88 169 ASP B CA 1
ATOM 5508 C C . ASP B 1 169 ? -30.203 2.664 4.039 1 94.88 169 ASP B C 1
ATOM 5510 O O . ASP B 1 169 ? -30.359 2.549 5.254 1 94.88 169 ASP B O 1
ATOM 5514 N N . GLY B 1 170 ? -30.406 1.711 3.191 1 92.5 170 GLY B N 1
ATOM 5515 C CA . GLY B 1 170 ? -30.719 0.384 3.688 1 92.5 170 GLY B CA 1
ATOM 5516 C C . GLY B 1 170 ? -29.656 -0.19 4.602 1 92.5 170 GLY B C 1
ATOM 5517 O O . GLY B 1 170 ? -29.969 -0.743 5.656 1 92.5 170 GLY B O 1
ATOM 5518 N N . PHE B 1 171 ? -28.469 -0.038 4.242 1 92.94 171 PHE B N 1
ATOM 5519 C CA . PHE B 1 171 ? -27.344 -0.52 5.043 1 92.94 171 PHE B CA 1
ATOM 5520 C C . PHE B 1 171 ? -27.219 0.27 6.34 1 92.94 171 PHE B C 1
ATOM 5522 O O . PHE B 1 171 ? -27.078 -0.313 7.414 1 92.94 171 PHE B O 1
ATOM 5529 N N . LEU B 1 172 ? -27.312 1.597 6.207 1 94.31 172 LEU B N 1
ATOM 5530 C CA . LEU B 1 172 ? -27.125 2.461 7.363 1 94.31 172 LEU B CA 1
ATOM 5531 C C . LEU B 1 172 ? -28.25 2.262 8.383 1 94.31 172 LEU B C 1
ATOM 5533 O O . LEU B 1 172 ? -28.016 2.395 9.586 1 94.31 172 LEU B O 1
ATOM 5537 N N . ASN B 1 173 ? -29.391 1.895 7.969 1 93.31 173 ASN B N 1
ATOM 5538 C CA . ASN B 1 173 ? -30.516 1.655 8.883 1 93.31 173 ASN B CA 1
ATOM 5539 C C . ASN B 1 173 ? -30.234 0.478 9.812 1 93.31 173 ASN B C 1
ATOM 5541 O O . ASN B 1 173 ? -30.75 0.422 10.922 1 93.31 173 ASN B O 1
ATOM 5545 N N . LEU B 1 174 ? -29.406 -0.402 9.391 1 91.5 174 LEU B N 1
ATOM 5546 C CA . LEU B 1 174 ? -29.047 -1.553 10.211 1 91.5 174 LEU B CA 1
ATOM 5547 C C . LEU B 1 174 ? -28.047 -1.158 11.289 1 91.5 174 LEU B C 1
ATOM 5549 O O . LEU B 1 174 ? -27.891 -1.86 12.289 1 91.5 174 LEU B O 1
ATOM 5553 N N . LEU B 1 175 ? -27.359 -0.038 11.102 1 91.25 175 LEU B N 1
ATOM 5554 C CA . LEU B 1 175 ? -26.219 0.306 11.938 1 91.25 175 LEU B CA 1
ATOM 5555 C C . LEU B 1 175 ? -26.484 1.583 12.727 1 91.25 175 LEU B C 1
ATOM 5557 O O . LEU B 1 175 ? -25.797 1.875 13.703 1 91.25 175 LEU B O 1
ATOM 5561 N N . ALA B 1 176 ? -27.516 2.334 12.344 1 93.81 176 ALA B N 1
ATOM 5562 C CA . ALA B 1 176 ? -27.703 3.691 12.844 1 93.81 176 ALA B CA 1
ATOM 5563 C C . ALA B 1 176 ? -28.375 3.682 14.211 1 93.81 176 ALA B C 1
ATOM 5565 O O . ALA B 1 176 ? -29.234 2.846 14.477 1 93.81 176 ALA B O 1
ATOM 5566 N N . LEU B 1 177 ? -28 4.598 14.992 1 92.62 177 LEU B N 1
ATOM 5567 C CA . LEU B 1 177 ? -28.625 4.824 16.281 1 92.62 177 LEU B CA 1
ATOM 5568 C C . LEU B 1 177 ? -29.562 6.035 16.234 1 92.62 177 LEU B C 1
ATOM 5570 O O . LEU B 1 177 ? -30.281 6.309 17.188 1 92.62 177 LEU B O 1
ATOM 5574 N N . SER B 1 178 ? -29.469 6.754 15.203 1 89.25 178 SER B N 1
ATOM 5575 C CA . SER B 1 178 ? -30.359 7.883 14.953 1 89.25 178 SER B CA 1
ATOM 5576 C C . SER B 1 178 ? -31.109 7.711 13.641 1 89.25 178 SER B C 1
ATOM 5578 O O . SER B 1 178 ? -30.656 7.012 12.742 1 89.25 178 SER B O 1
ATOM 5580 N N . PRO B 1 179 ? -32.25 8.227 13.539 1 81.19 179 PRO B N 1
ATOM 5581 C CA . PRO B 1 179 ? -33 8.102 12.289 1 81.19 179 PRO B CA 1
ATOM 5582 C C . PRO B 1 179 ? -32.438 8.984 11.18 1 81.19 179 PRO B C 1
ATOM 5584 O O . PRO B 1 179 ? -31.719 9.945 11.453 1 81.19 179 PRO B O 1
ATOM 5587 N N . LEU B 1 180 ? -32.75 8.5 9.969 1 81.88 180 LEU B N 1
ATOM 5588 C CA . LEU B 1 180 ? -32.469 9.383 8.836 1 81.88 180 LEU B CA 1
ATOM 5589 C C . LEU B 1 180 ? -33.656 10.344 8.625 1 81.88 180 LEU B C 1
ATOM 5591 O O . LEU B 1 180 ? -34.781 9.914 8.359 1 81.88 180 LEU B O 1
ATOM 5595 N N . GLU B 1 181 ? -33.312 11.602 8.727 1 84.12 181 GLU B N 1
ATOM 5596 C CA . GLU B 1 181 ? -34.375 12.578 8.5 1 84.12 181 GLU B CA 1
ATOM 5597 C C . GLU B 1 181 ? -34.094 13.461 7.297 1 84.12 181 GLU B C 1
ATOM 5599 O O . GLU B 1 181 ? -34.969 14.172 6.805 1 84.12 181 GLU B O 1
ATOM 5604 N N . SER B 1 182 ? -32.875 13.312 6.746 1 81.25 182 SER B N 1
ATOM 5605 C CA . SER B 1 182 ? -32.469 14.078 5.566 1 81.25 182 SER B CA 1
ATOM 5606 C C . SER B 1 182 ? -32.781 13.312 4.285 1 81.25 182 SER B C 1
ATOM 5608 O O . SER B 1 182 ? -32.406 12.148 4.145 1 81.25 182 SER B O 1
ATOM 5610 N N . GLU B 1 183 ? -33.469 13.992 3.297 1 83.44 183 GLU B N 1
ATOM 5611 C CA . GLU B 1 183 ? -33.844 13.305 2.064 1 83.44 183 GLU B CA 1
ATOM 5612 C C . GLU B 1 183 ? -33.25 14 0.844 1 83.44 183 GLU B C 1
ATOM 5614 O O . GLU B 1 183 ? -33.656 13.727 -0.29 1 83.44 183 GLU B O 1
ATOM 5619 N N . TYR B 1 184 ? -32.25 14.805 1.125 1 86.56 184 TYR B N 1
ATOM 5620 C CA . TYR B 1 184 ? -31.719 15.477 -0.057 1 86.56 184 TYR B CA 1
ATOM 5621 C C . TYR B 1 184 ? -30.906 14.523 -0.914 1 86.56 184 TYR B C 1
ATOM 5623 O O . TYR B 1 184 ? -30.375 13.531 -0.411 1 86.56 184 TYR B O 1
ATOM 5631 N N . GLU B 1 185 ? -30.734 14.719 -2.111 1 83.62 185 GLU B N 1
ATOM 5632 C CA . GLU B 1 185 ? -30.328 13.797 -3.168 1 83.62 185 GLU B CA 1
ATOM 5633 C C . GLU B 1 185 ? -28.891 13.328 -2.963 1 83.62 185 GLU B C 1
ATOM 5635 O O . GLU B 1 185 ? -28.562 12.164 -3.221 1 83.62 185 GLU B O 1
ATOM 5640 N N . TYR B 1 186 ? -27.984 14.133 -2.525 1 87.44 186 TYR B N 1
ATOM 5641 C CA . TYR B 1 186 ? -26.562 13.781 -2.457 1 87.44 186 TYR B CA 1
ATOM 5642 C C . TYR B 1 186 ? -26.125 13.578 -1.012 1 87.44 186 TYR B C 1
ATOM 5644 O O . TYR B 1 186 ? -24.953 13.781 -0.678 1 87.44 186 TYR B O 1
ATOM 5652 N N . ARG B 1 187 ? -27 13.055 -0.168 1 91 187 ARG B N 1
ATOM 5653 C CA . ARG B 1 187 ? -26.812 12.977 1.277 1 91 187 ARG B CA 1
ATOM 5654 C C . ARG B 1 187 ? -25.734 11.961 1.638 1 91 187 ARG B C 1
ATOM 5656 O O . ARG B 1 187 ? -25.094 12.078 2.684 1 91 187 ARG B O 1
ATOM 5663 N N . ASN B 1 188 ? -25.516 11.008 0.713 1 93.94 188 ASN B N 1
ATOM 5664 C CA . ASN B 1 188 ? -24.578 9.945 1.054 1 93.94 188 ASN B CA 1
ATOM 5665 C C . ASN B 1 188 ? -23.234 10.117 0.328 1 93.94 188 ASN B C 1
ATOM 5667 O O . ASN B 1 188 ? -22.359 9.25 0.413 1 93.94 188 ASN B O 1
ATOM 5671 N N . VAL B 1 189 ? -23.062 11.219 -0.427 1 93.12 189 VAL B N 1
ATOM 5672 C CA . VAL B 1 189 ? -21.797 11.57 -1.049 1 93.12 189 VAL B CA 1
ATOM 5673 C C . VAL B 1 189 ? -20.922 12.344 -0.057 1 93.12 189 VAL B C 1
ATOM 5675 O O . VAL B 1 189 ? -21.328 13.398 0.435 1 93.12 189 VAL B O 1
ATOM 5678 N N . ILE B 1 190 ? -19.734 11.844 0.225 1 96.81 190 ILE B N 1
ATOM 5679 C CA . ILE B 1 190 ? -18.922 12.43 1.285 1 96.81 190 ILE B CA 1
ATOM 5680 C C . ILE B 1 190 ? -17.875 13.359 0.679 1 96.81 190 ILE B C 1
ATOM 5682 O O . ILE B 1 190 ? -17.047 12.938 -0.133 1 96.81 190 ILE B O 1
ATOM 5686 N N . ASP B 1 191 ? -17.875 14.594 1.111 1 96.44 191 ASP B N 1
ATOM 5687 C CA . ASP B 1 191 ? -16.984 15.625 0.594 1 96.44 191 ASP B CA 1
ATOM 5688 C C . ASP B 1 191 ? -15.688 15.695 1.412 1 96.44 191 ASP B C 1
ATOM 5690 O O . ASP B 1 191 ? -14.625 16 0.876 1 96.44 191 ASP B O 1
ATOM 5694 N N . ALA B 1 192 ? -15.828 15.516 2.693 1 98.75 192 ALA B N 1
ATOM 5695 C CA . ALA B 1 192 ? -14.711 15.617 3.625 1 98.75 192 ALA B CA 1
ATOM 5696 C C . ALA B 1 192 ? -14.727 14.469 4.629 1 98.75 192 ALA B C 1
ATOM 5698 O O . ALA B 1 192 ? -15.781 14.094 5.137 1 98.75 192 ALA B O 1
ATOM 5699 N N . ILE B 1 193 ? -13.57 13.859 4.852 1 98.88 193 ILE B N 1
ATOM 5700 C CA . ILE B 1 193 ? -13.469 12.773 5.824 1 98.88 193 ILE B CA 1
ATOM 5701 C C . ILE B 1 193 ? -12.406 13.109 6.867 1 98.88 193 ILE B C 1
ATOM 5703 O O . ILE B 1 193 ? -11.281 13.477 6.523 1 98.88 193 ILE B O 1
ATOM 5707 N N . ASP B 1 194 ? -12.797 13.062 8.109 1 98.75 194 ASP B N 1
ATOM 5708 C CA . ASP B 1 194 ? -11.859 13.242 9.219 1 98.75 194 ASP B CA 1
ATOM 5709 C C . ASP B 1 194 ? -11.469 11.898 9.828 1 98.75 194 ASP B C 1
ATOM 5711 O O . ASP B 1 194 ? -12.328 11.148 10.305 1 98.75 194 ASP B O 1
ATOM 5715 N N . VAL B 1 195 ? -10.188 11.562 9.805 1 98.56 195 VAL B N 1
ATOM 5716 C CA . VAL B 1 195 ? -9.633 10.305 10.297 1 98.56 195 VAL B CA 1
ATOM 5717 C C . VAL B 1 195 ? -8.672 10.586 11.461 1 98.56 195 VAL B C 1
ATOM 5719 O O . VAL B 1 195 ? -7.52 10.961 11.242 1 98.56 195 VAL B O 1
ATOM 5722 N N . ASP B 1 196 ? -9.117 10.344 12.648 1 96 196 ASP B N 1
ATOM 5723 C CA . ASP B 1 196 ? -8.32 10.602 13.844 1 96 196 ASP B CA 1
ATOM 5724 C C . ASP B 1 196 ? -8.32 9.391 14.773 1 96 196 ASP B C 1
ATOM 5726 O O . ASP B 1 196 ? -8.891 9.445 15.867 1 96 196 ASP B O 1
ATOM 5730 N N . PRO B 1 197 ? -7.66 8.32 14.398 1 94.81 197 PRO B N 1
ATOM 5731 C CA . PRO B 1 197 ? -7.59 7.129 15.25 1 94.81 197 PRO B CA 1
ATOM 5732 C C . PRO B 1 197 ? -6.594 7.281 16.391 1 94.81 197 PRO B C 1
ATOM 5734 O O . PRO B 1 197 ? -5.801 8.227 16.406 1 94.81 197 PRO B O 1
ATOM 5737 N N . TYR B 1 198 ? -6.812 6.277 17.266 1 86.44 198 TYR B N 1
ATOM 5738 C CA . TYR B 1 198 ? -5.738 6.113 18.234 1 86.44 198 TYR B CA 1
ATOM 5739 C C . TYR B 1 198 ? -4.523 5.449 17.609 1 86.44 198 TYR B C 1
ATOM 5741 O O . TYR B 1 198 ? -4.648 4.406 16.953 1 86.44 198 TYR B O 1
ATOM 5749 N N . SER B 1 199 ? -3.381 6.047 17.609 1 89.31 199 SER B N 1
ATOM 5750 C CA . SER B 1 199 ? -2.105 5.5 17.156 1 89.31 199 SER B CA 1
ATOM 5751 C C . SER B 1 199 ? -1.91 5.711 15.656 1 89.31 199 SER B C 1
ATOM 5753 O O . SER B 1 199 ? -1.775 6.848 15.195 1 89.31 199 SER B O 1
ATOM 5755 N N . SER B 1 200 ? -2.109 4.609 14.82 1 94.94 200 SER B N 1
ATOM 5756 C CA . SER B 1 200 ? -1.735 4.695 13.406 1 94.94 200 SER B CA 1
ATOM 5757 C C . SER B 1 200 ? -2.961 4.891 12.523 1 94.94 200 SER B C 1
ATOM 5759 O O . SER B 1 200 ? -3.996 4.258 12.742 1 94.94 200 SER B O 1
ATOM 5761 N N . ALA B 1 201 ? -2.875 5.75 11.477 1 96.88 201 ALA B N 1
ATOM 5762 C CA . ALA B 1 201 ? -3.936 5.977 10.5 1 96.88 201 ALA B CA 1
ATOM 5763 C C . ALA B 1 201 ? -3.834 4.98 9.344 1 96.88 201 ALA B C 1
ATOM 5765 O O . ALA B 1 201 ? -4.746 4.891 8.516 1 96.88 201 ALA B O 1
ATOM 5766 N N . SER B 1 202 ? -2.803 4.137 9.289 1 96.44 202 SER B N 1
ATOM 5767 C CA . SER B 1 202 ? -2.48 3.318 8.133 1 96.44 202 SER B CA 1
ATOM 5768 C C . SER B 1 202 ? -3.613 2.352 7.801 1 96.44 202 SER B C 1
ATOM 5770 O O . SER B 1 202 ? -3.914 2.113 6.629 1 96.44 202 SER B O 1
ATOM 5772 N N . GLY B 1 203 ? -4.328 1.837 8.797 1 95.12 203 GLY B N 1
ATOM 5773 C CA . GLY B 1 203 ? -5.363 0.833 8.594 1 95.12 203 GLY B CA 1
ATOM 5774 C C . GLY B 1 203 ? -6.656 1.406 8.047 1 95.12 203 GLY B C 1
ATOM 5775 O O . GLY B 1 203 ? -7.539 0.66 7.625 1 95.12 203 GLY B O 1
ATOM 5776 N N . PHE B 1 204 ? -6.77 2.738 7.902 1 97.19 204 PHE B N 1
ATOM 5777 C CA . PHE B 1 204 ? -8.023 3.371 7.504 1 97.19 204 PHE B CA 1
ATOM 5778 C C . PHE B 1 204 ? -7.867 4.07 6.16 1 97.19 204 PHE B C 1
ATOM 5780 O O . PHE B 1 204 ? -8.836 4.602 5.617 1 97.19 204 PHE B O 1
ATOM 5787 N N . LEU B 1 205 ? -6.652 4.02 5.582 1 98.25 205 LEU B N 1
ATOM 5788 C CA . LEU B 1 205 ? -6.363 4.82 4.398 1 98.25 205 LEU B CA 1
ATOM 5789 C C . LEU B 1 205 ? -7.117 4.285 3.186 1 98.25 205 LEU B C 1
ATOM 5791 O O . LEU B 1 205 ? -7.688 5.059 2.414 1 98.25 205 LEU B O 1
ATOM 5795 N N . ASP B 1 206 ? -7.188 2.979 3.047 1 97.25 206 ASP B N 1
ATOM 5796 C CA . ASP B 1 206 ? -7.773 2.365 1.86 1 97.25 206 ASP B CA 1
ATOM 5797 C C . ASP B 1 206 ? -9.242 2.752 1.714 1 97.25 206 ASP B C 1
ATOM 5799 O O . ASP B 1 206 ? -9.648 3.301 0.687 1 97.25 206 ASP B O 1
ATOM 5803 N N . SER B 1 207 ? -10.023 2.496 2.729 1 97.38 207 SER B N 1
ATOM 5804 C CA . SER B 1 207 ? -11.461 2.783 2.682 1 97.38 207 SER B CA 1
ATOM 5805 C C . SER B 1 207 ? -11.719 4.285 2.594 1 97.38 207 SER B C 1
ATOM 5807 O O . SER B 1 207 ? -12.609 4.723 1.866 1 97.38 207 SER B O 1
ATOM 5809 N N . THR B 1 208 ? -10.867 5.117 3.234 1 98.44 208 THR B N 1
ATOM 5810 C CA . THR B 1 208 ? -11.008 6.57 3.26 1 98.44 208 THR B CA 1
ATOM 5811 C C . THR B 1 208 ? -10.812 7.156 1.865 1 98.44 208 THR B C 1
ATOM 5813 O O . THR B 1 208 ? -11.641 7.949 1.401 1 98.44 208 THR B O 1
ATOM 5816 N N . LEU B 1 209 ? -9.797 6.688 1.193 1 98.06 209 LEU B N 1
ATOM 5817 C CA . LEU B 1 209 ? -9.383 7.301 -0.064 1 98.06 209 LEU B CA 1
ATOM 5818 C C . LEU B 1 209 ? -10.289 6.855 -1.208 1 98.06 209 LEU B C 1
ATOM 5820 O O . LEU B 1 209 ? -10.43 7.566 -2.205 1 98.06 209 LEU B O 1
ATOM 5824 N N . LYS B 1 210 ? -10.961 5.734 -1.027 1 95.12 210 LYS B N 1
ATOM 5825 C CA . LYS B 1 210 ? -11.977 5.301 -1.984 1 95.12 210 LYS B CA 1
ATOM 5826 C C . LYS B 1 210 ? -13.289 6.062 -1.779 1 95.12 210 LYS B C 1
ATOM 5828 O O . LYS B 1 210 ? -14.008 6.336 -2.74 1 95.12 210 LYS B O 1
ATOM 5833 N N . CYS B 1 211 ? -13.531 6.375 -0.601 1 96.94 211 CYS B N 1
ATOM 5834 C CA . CYS B 1 211 ? -14.836 6.871 -0.185 1 96.94 211 CYS B CA 1
ATOM 5835 C C . CYS B 1 211 ? -14.992 8.352 -0.526 1 96.94 211 CYS B C 1
ATOM 5837 O O . CYS B 1 211 ? -16.047 8.781 -0.99 1 96.94 211 CYS B O 1
ATOM 5839 N N . VAL B 1 212 ? -13.961 9.133 -0.295 1 96.56 212 VAL B N 1
ATOM 5840 C CA . VAL B 1 212 ? -14.062 10.578 -0.449 1 96.56 212 VAL B CA 1
ATOM 5841 C C . VAL B 1 212 ? -14.328 10.922 -1.913 1 96.56 212 VAL B C 1
ATOM 5843 O O . VAL B 1 212 ? -13.766 10.297 -2.814 1 96.56 212 VAL B O 1
ATOM 5846 N N . LYS B 1 213 ? -15.141 11.883 -2.08 1 92.44 213 LYS B N 1
ATOM 5847 C CA . LYS B 1 213 ? -15.461 12.367 -3.42 1 92.44 213 LYS B CA 1
ATOM 5848 C C . LYS B 1 213 ? -14.219 12.883 -4.137 1 92.44 213 LYS B C 1
ATOM 5850 O O . LYS B 1 213 ? -13.336 13.469 -3.51 1 92.44 213 LYS B O 1
ATOM 5855 N N . SER B 1 214 ? -14.188 12.633 -5.512 1 91.94 214 SER B N 1
ATOM 5856 C CA . SER B 1 214 ? -13.109 13.258 -6.27 1 91.94 214 SER B CA 1
ATOM 5857 C C . SER B 1 214 ? -13.125 14.773 -6.098 1 91.94 214 SER B C 1
ATOM 5859 O O . SER B 1 214 ? -14.148 15.422 -6.312 1 91.94 214 SER B O 1
ATOM 5861 N N . GLY B 1 215 ? -12.062 15.289 -5.664 1 91.81 215 GLY B N 1
ATOM 5862 C CA . GLY B 1 215 ? -11.953 16.703 -5.352 1 91.81 215 GLY B CA 1
ATOM 5863 C C . GLY B 1 215 ? -12.172 17.016 -3.883 1 91.81 215 GLY B C 1
ATOM 5864 O O . GLY B 1 215 ? -12.039 18.156 -3.455 1 91.81 215 GLY B O 1
ATOM 5865 N N . GLY B 1 216 ? -12.492 15.969 -3.145 1 95.62 216 GLY B N 1
ATOM 5866 C CA . GLY B 1 216 ? -12.742 16.156 -1.725 1 95.62 216 GLY B CA 1
ATOM 5867 C C . GLY B 1 216 ? -11.477 16.234 -0.9 1 95.62 216 GLY B C 1
ATOM 5868 O O . GLY B 1 216 ? -10.367 16.203 -1.446 1 95.62 216 GLY B O 1
ATOM 5869 N N . ILE B 1 217 ? -11.672 16.391 0.431 1 98.44 217 ILE B N 1
ATOM 5870 C CA . ILE B 1 217 ? -10.539 16.594 1.328 1 98.44 217 ILE B CA 1
ATOM 5871 C C . ILE B 1 217 ? -10.562 15.531 2.43 1 98.44 217 ILE B C 1
ATOM 5873 O O . ILE B 1 217 ? -11.633 15.133 2.893 1 98.44 217 ILE B O 1
ATOM 5877 N N . VAL B 1 218 ? -9.406 15.047 2.775 1 98.88 218 VAL B N 1
ATOM 5878 C CA . VAL B 1 218 ? -9.25 14.125 3.896 1 98.88 218 VAL B CA 1
ATOM 5879 C C . VAL B 1 218 ? -8.312 14.727 4.938 1 98.88 218 VAL B C 1
ATOM 5881 O O . VAL B 1 218 ? -7.25 15.258 4.594 1 98.88 218 VAL B O 1
ATOM 5884 N N . LEU B 1 219 ? -8.75 14.781 6.168 1 98.88 219 LEU B N 1
ATOM 5885 C CA . LEU B 1 219 ? -7.977 15.211 7.324 1 98.88 219 LEU B CA 1
ATOM 5886 C C . LEU B 1 219 ? -7.5 14.016 8.141 1 98.88 219 LEU B C 1
ATOM 5888 O O . LEU B 1 219 ? -8.305 13.305 8.742 1 98.88 219 LEU B O 1
ATOM 5892 N N . ILE B 1 220 ? -6.152 13.781 8.188 1 98.81 220 ILE B N 1
ATOM 5893 C CA . ILE B 1 220 ? -5.637 12.539 8.75 1 98.81 220 ILE B CA 1
ATOM 5894 C C . ILE B 1 220 ? -4.668 12.859 9.891 1 98.81 220 ILE B C 1
ATOM 5896 O O . ILE B 1 220 ? -3.719 13.625 9.711 1 98.81 220 ILE B O 1
ATOM 5900 N N . THR B 1 221 ? -4.934 12.266 11.047 1 97.75 221 THR B N 1
ATOM 5901 C CA . THR B 1 221 ? -4.031 12.32 12.188 1 97.75 221 THR B CA 1
ATOM 5902 C C . THR B 1 221 ? -3.369 10.969 12.422 1 97.75 221 THR B C 1
ATOM 5904 O O . THR B 1 221 ? -4.008 9.922 12.273 1 97.75 221 THR B O 1
ATOM 5907 N N . SER B 1 222 ? -2.125 10.938 12.688 1 97 222 SER B N 1
ATOM 5908 C CA . SER B 1 222 ? -1.441 9.758 13.203 1 97 222 SER B CA 1
ATOM 5909 C C . SER B 1 222 ? -0.637 10.086 14.453 1 97 222 SER B C 1
ATOM 5911 O O . SER B 1 222 ? 0.194 10.992 14.445 1 97 222 SER B O 1
ATOM 5913 N N . THR B 1 223 ? -0.896 9.375 15.586 1 94.88 223 THR B N 1
ATOM 5914 C CA . THR B 1 223 ? -0.193 9.586 16.844 1 94.88 223 THR B CA 1
ATOM 5915 C C . THR B 1 223 ? 0.836 8.484 17.078 1 94.88 223 THR B C 1
ATOM 5917 O O . THR B 1 223 ? 1.325 8.32 18.203 1 94.88 223 THR B O 1
ATOM 5920 N N . ASP B 1 224 ? 1.139 7.754 16.047 1 94.31 224 ASP B N 1
ATOM 5921 C CA . ASP B 1 224 ? 2.102 6.656 16.094 1 94.31 224 ASP B CA 1
ATOM 5922 C C . ASP B 1 224 ? 3.529 7.172 15.93 1 94.31 224 ASP B C 1
ATOM 5924 O O . ASP B 1 224 ? 4.273 6.703 15.062 1 94.31 224 ASP B O 1
ATOM 5928 N N . MET B 1 225 ? 3.938 8.117 16.719 1 93.5 225 MET B N 1
ATOM 5929 C CA . MET B 1 225 ? 5.211 8.812 16.531 1 93.5 225 MET B CA 1
ATOM 5930 C C . MET B 1 225 ? 6.383 7.895 16.875 1 93.5 225 MET B C 1
ATOM 5932 O O . MET B 1 225 ? 7.438 7.961 16.25 1 93.5 225 MET B O 1
ATOM 5936 N N . PRO B 1 226 ? 6.254 7.039 17.906 1 91.56 226 PRO B N 1
ATOM 5937 C CA . PRO B 1 226 ? 7.371 6.125 18.156 1 91.56 226 PRO B CA 1
ATOM 5938 C C . PRO B 1 226 ? 7.766 5.316 16.922 1 91.56 226 PRO B C 1
ATOM 5940 O O . PRO B 1 226 ? 8.945 5.039 16.703 1 91.56 226 PRO B O 1
ATOM 5943 N N . THR B 1 227 ? 6.801 4.992 16.094 1 94 227 THR B N 1
ATOM 5944 C CA . THR B 1 227 ? 7.066 4.258 14.867 1 94 227 THR B CA 1
ATOM 5945 C C . THR B 1 227 ? 7.551 5.203 13.773 1 94 227 THR B C 1
ATOM 5947 O O . THR B 1 227 ? 8.531 4.918 13.086 1 94 227 THR B O 1
ATOM 5950 N N . LEU B 1 228 ? 6.934 6.348 13.664 1 95.25 228 LEU B N 1
ATOM 5951 C CA . LEU B 1 228 ? 7.18 7.266 12.555 1 95.25 228 LEU B CA 1
ATOM 5952 C C . LEU B 1 228 ? 8.461 8.055 12.781 1 95.25 228 LEU B C 1
ATOM 5954 O O . LEU B 1 228 ? 9.07 8.555 11.828 1 95.25 228 LEU B O 1
ATOM 5958 N N . CYS B 1 229 ? 8.945 8.164 13.969 1 90.56 229 CYS B N 1
ATOM 5959 C CA . CYS B 1 229 ? 10.141 8.953 14.242 1 90.56 229 CYS B CA 1
ATOM 5960 C C . CYS B 1 229 ? 11.367 8.062 14.359 1 90.56 229 CYS B C 1
ATOM 5962 O O . CYS B 1 229 ? 12.398 8.492 14.875 1 90.56 229 CYS B O 1
ATOM 5964 N N . GLY B 1 230 ? 11.391 6.875 13.867 1 82.62 230 GLY B N 1
ATOM 5965 C CA . GLY B 1 230 ? 12.594 6.148 13.492 1 82.62 230 GLY B CA 1
ATOM 5966 C C . GLY B 1 230 ? 13.047 5.16 14.547 1 82.62 230 GLY B C 1
ATOM 5967 O O . GLY B 1 230 ? 14.117 4.559 14.422 1 82.62 230 GLY B O 1
ATOM 5968 N N . ASN B 1 231 ? 12.273 4.855 15.562 1 80.69 231 ASN B N 1
ATOM 5969 C CA . ASN B 1 231 ? 12.68 3.891 16.578 1 80.69 231 ASN B CA 1
ATOM 5970 C C . ASN B 1 231 ? 12.492 2.455 16.094 1 80.69 231 ASN B C 1
ATOM 5972 O O . ASN B 1 231 ? 13.195 1.549 16.547 1 80.69 231 ASN B O 1
ATOM 5976 N N . ASN B 1 232 ? 11.625 2.311 15.25 1 88.12 232 ASN B N 1
ATOM 5977 C CA . ASN B 1 232 ? 11.266 0.981 14.773 1 88.12 232 ASN B CA 1
ATOM 5978 C C . ASN B 1 232 ? 11.109 0.955 13.258 1 88.12 232 ASN B C 1
ATOM 5980 O O . ASN B 1 232 ? 9.992 0.847 12.742 1 88.12 232 ASN B O 1
ATOM 5984 N N . PRO B 1 233 ? 12.281 0.888 12.578 1 92.56 233 PRO B N 1
ATOM 5985 C CA . PRO B 1 233 ? 12.203 1.035 11.125 1 92.56 233 PRO B CA 1
ATOM 5986 C C . PRO B 1 233 ? 11.406 -0.083 10.461 1 92.56 233 PRO B C 1
ATOM 5988 O O . PRO B 1 233 ? 10.68 0.16 9.484 1 92.56 233 PRO B O 1
ATOM 5991 N N . LEU B 1 234 ? 11.484 -1.312 10.984 1 93.5 234 LEU B N 1
ATOM 5992 C CA . LEU B 1 234 ? 10.773 -2.43 10.375 1 93.5 234 LEU B CA 1
ATOM 5993 C C . LEU B 1 234 ? 9.273 -2.326 10.641 1 93.5 234 LEU B C 1
ATOM 5995 O O . LEU B 1 234 ? 8.469 -2.711 9.789 1 93.5 234 LEU B O 1
ATOM 5999 N N . VAL B 1 235 ? 8.891 -1.749 11.766 1 94.44 235 VAL B N 1
ATOM 6000 C CA . VAL B 1 235 ? 7.484 -1.543 12.094 1 94.44 235 VAL B CA 1
ATOM 6001 C C . VAL B 1 235 ? 6.906 -0.443 11.203 1 94.44 235 VAL B C 1
ATOM 6003 O O . VAL B 1 235 ? 5.789 -0.567 10.695 1 94.44 235 VAL B O 1
ATOM 6006 N N . SER B 1 236 ? 7.695 0.606 11.016 1 96.31 236 SER B N 1
ATOM 6007 C CA . SER B 1 236 ? 7.242 1.66 10.117 1 96.31 236 SER B CA 1
ATOM 6008 C C . SER B 1 236 ? 7.039 1.127 8.703 1 96.31 236 SER B C 1
ATOM 6010 O O . SER B 1 236 ? 6.086 1.515 8.016 1 96.31 236 SER B O 1
ATOM 6012 N N . PHE B 1 237 ? 7.891 0.234 8.297 1 96.44 237 PHE B N 1
ATOM 6013 C CA . PHE B 1 237 ? 7.785 -0.327 6.957 1 96.44 237 PHE B CA 1
ATOM 6014 C C . PHE B 1 237 ? 6.496 -1.126 6.805 1 96.44 237 PHE B C 1
ATOM 6016 O O . PHE B 1 237 ? 5.773 -0.963 5.816 1 96.44 237 PHE B O 1
ATOM 6023 N N . TYR B 1 238 ? 6.199 -1.985 7.664 1 95.12 238 TYR B N 1
ATOM 6024 C CA . TYR B 1 238 ? 5.055 -2.854 7.41 1 95.12 238 TYR B CA 1
ATOM 6025 C C . TYR B 1 238 ? 3.742 -2.115 7.66 1 95.12 238 TYR B C 1
ATOM 6027 O O . TYR B 1 238 ? 2.705 -2.473 7.098 1 95.12 238 TYR B O 1
ATOM 6035 N N . LYS B 1 239 ? 3.742 -1.026 8.461 1 96.38 239 LYS B N 1
ATOM 6036 C CA . LYS B 1 239 ? 2.518 -0.269 8.703 1 96.38 239 LYS B CA 1
ATOM 6037 C C . LYS B 1 239 ? 2.266 0.746 7.598 1 96.38 239 LYS B C 1
ATOM 6039 O O . LYS B 1 239 ? 1.122 0.958 7.188 1 96.38 239 LYS B O 1
ATOM 6044 N N . TYR B 1 240 ? 3.4 1.36 7.145 1 97.38 240 TYR B N 1
ATOM 6045 C CA . TYR B 1 240 ? 3.217 2.535 6.297 1 97.38 240 TYR B CA 1
ATOM 6046 C C . TYR B 1 240 ? 3.822 2.311 4.918 1 97.38 240 TYR B C 1
ATOM 6048 O O . TYR B 1 240 ? 3.602 3.105 4 1 97.38 240 TYR B O 1
ATOM 6056 N N . GLY B 1 241 ? 4.613 1.29 4.746 1 95.94 241 GLY B N 1
ATOM 6057 C CA . GLY B 1 241 ? 5.219 1.013 3.453 1 95.94 241 GLY B CA 1
ATOM 6058 C C . GLY B 1 241 ? 6.598 1.628 3.299 1 95.94 241 GLY B C 1
ATOM 6059 O O . GLY B 1 241 ? 7.195 1.559 2.223 1 95.94 241 GLY B O 1
ATOM 6060 N N . GLY B 1 242 ? 7.094 2.219 4.297 1 96.81 242 GLY B N 1
ATOM 6061 C CA . GLY B 1 242 ? 8.422 2.818 4.285 1 96.81 242 GLY B CA 1
ATOM 6062 C C . GLY B 1 242 ? 9.102 2.781 5.637 1 96.81 242 GLY B C 1
ATOM 6063 O O . GLY B 1 242 ? 8.453 2.926 6.676 1 96.81 242 GLY B O 1
ATOM 6064 N N . SER B 1 243 ? 10.438 2.711 5.586 1 96.5 243 SER B N 1
ATOM 6065 C CA . SER B 1 243 ? 11.227 2.662 6.812 1 96.5 243 SER B CA 1
ATOM 6066 C C . SER B 1 243 ? 11.555 4.066 7.316 1 96.5 243 SER B C 1
ATOM 6068 O O . SER B 1 243 ? 12.203 4.844 6.617 1 96.5 243 SER B O 1
ATOM 6070 N N . SER B 1 244 ? 11.047 4.348 8.477 1 96.06 244 SER B N 1
ATOM 6071 C CA . SER B 1 244 ? 11.484 5.555 9.18 1 96.06 244 SER B CA 1
ATOM 6072 C C . SER B 1 244 ? 12.734 5.289 10 1 96.06 244 SER B C 1
ATOM 6074 O O . SER B 1 244 ? 12.742 4.406 10.867 1 96.06 244 SER B O 1
ATOM 6076 N N . ILE B 1 245 ? 13.789 6.047 9.711 1 94.31 245 ILE B N 1
ATOM 6077 C CA . ILE B 1 245 ? 15.039 5.812 10.43 1 94.31 245 ILE B CA 1
ATOM 6078 C C . ILE B 1 245 ? 15.352 7.008 11.328 1 94.31 245 ILE B C 1
ATOM 6080 O O . ILE B 1 245 ? 14.922 8.133 11.047 1 94.31 245 ILE B O 1
ATOM 6084 N N . LYS B 1 246 ? 16.062 6.711 12.375 1 92.75 246 LYS B N 1
ATOM 6085 C CA . LYS B 1 246 ? 16.406 7.75 13.344 1 92.75 246 LYS B CA 1
ATOM 6086 C C . LYS B 1 246 ? 17.266 8.844 12.711 1 92.75 246 LYS B C 1
ATOM 6088 O O . LYS B 1 246 ? 18.297 8.555 12.102 1 92.75 246 LYS B O 1
ATOM 6093 N N . ALA B 1 247 ? 16.797 10.016 12.758 1 94.69 247 ALA B N 1
ATOM 6094 C CA . ALA B 1 247 ? 17.484 11.188 12.211 1 94.69 247 ALA B CA 1
ATOM 6095 C C . ALA B 1 247 ? 16.953 12.477 12.828 1 94.69 247 ALA B C 1
ATOM 6097 O O . ALA B 1 247 ? 15.867 12.484 13.422 1 94.69 247 ALA B O 1
ATOM 6098 N N . SER B 1 248 ? 17.734 13.539 12.664 1 94.62 248 SER B N 1
ATOM 6099 C CA . SER B 1 248 ? 17.328 14.82 13.219 1 94.62 248 SER B CA 1
ATOM 6100 C C . SER B 1 248 ? 16.062 15.344 12.539 1 94.62 248 SER B C 1
ATOM 6102 O O . SER B 1 248 ? 15.305 16.109 13.133 1 94.62 248 SER B O 1
ATOM 6104 N N . PHE B 1 249 ? 15.883 14.906 11.344 1 97 249 PHE B N 1
ATOM 6105 C CA . PHE B 1 249 ? 14.727 15.391 10.586 1 97 249 PHE B CA 1
ATOM 6106 C C . PHE B 1 249 ? 13.562 14.414 10.703 1 97 249 PHE B C 1
ATOM 6108 O O . PHE B 1 249 ? 12.719 14.336 9.805 1 97 249 PHE B O 1
ATOM 6115 N N . CYS B 1 250 ? 13.469 13.57 11.773 1 95.75 250 CYS B N 1
ATOM 6116 C CA . CYS B 1 250 ? 12.508 12.484 11.922 1 95.75 250 CYS B CA 1
ATOM 6117 C C . CYS B 1 250 ? 11.078 13 11.82 1 95.75 250 CYS B C 1
ATOM 6119 O O . CYS B 1 250 ? 10.195 12.305 11.305 1 95.75 250 CYS B O 1
ATOM 6121 N N . HIS B 1 251 ? 10.805 14.266 12.234 1 96.62 251 HIS B N 1
ATOM 6122 C CA . HIS B 1 251 ? 9.445 14.789 12.211 1 96.62 251 HIS B CA 1
ATOM 6123 C C . HIS B 1 251 ? 8.984 15.055 10.781 1 96.62 251 HIS B C 1
ATOM 6125 O O . HIS B 1 251 ? 7.832 14.781 10.43 1 96.62 251 HIS B O 1
ATOM 6131 N N . GLU B 1 252 ? 9.859 15.625 9.992 1 97.56 252 GLU B N 1
ATOM 6132 C CA . GLU B 1 252 ? 9.477 15.773 8.594 1 97.56 252 GLU B CA 1
ATOM 6133 C C . GLU B 1 252 ? 9.438 14.422 7.883 1 97.56 252 GLU B C 1
ATOM 6135 O O . GLU B 1 252 ? 8.57 14.188 7.035 1 97.56 252 GLU B O 1
ATOM 6140 N N . LEU B 1 253 ? 10.445 13.586 8.242 1 97.81 253 LEU B N 1
ATOM 6141 C CA . LEU B 1 253 ? 10.438 12.242 7.672 1 97.81 253 LEU B CA 1
ATOM 6142 C C . LEU B 1 253 ? 9.117 11.539 7.945 1 97.81 253 LEU B C 1
ATOM 6144 O O . LEU B 1 253 ? 8.578 10.852 7.07 1 97.81 253 LEU B O 1
ATOM 6148 N N . SER B 1 254 ? 8.547 11.75 9.148 1 97.88 254 SER B N 1
ATOM 6149 C CA . SER B 1 254 ? 7.266 11.172 9.516 1 97.88 254 SER B CA 1
ATOM 6150 C C . SER B 1 254 ? 6.156 11.633 8.578 1 97.88 254 SER B C 1
ATOM 6152 O O . SER B 1 254 ? 5.328 10.828 8.148 1 97.88 254 SER B O 1
ATOM 6154 N N . LEU B 1 255 ? 6.125 12.922 8.266 1 98.44 255 LEU B N 1
ATOM 6155 C CA . LEU B 1 255 ? 5.141 13.469 7.344 1 98.44 255 LEU B CA 1
ATOM 6156 C C . LEU B 1 255 ? 5.266 12.828 5.965 1 98.44 255 LEU B C 1
ATOM 6158 O O . LEU B 1 255 ? 4.262 12.438 5.363 1 98.44 255 LEU B O 1
ATOM 6162 N N . ARG B 1 256 ? 6.461 12.688 5.578 1 98.56 256 ARG B N 1
ATOM 6163 C CA . ARG B 1 256 ? 6.711 12.234 4.211 1 98.56 256 ARG B CA 1
ATOM 6164 C C . ARG B 1 256 ? 6.441 10.742 4.066 1 98.56 256 ARG B C 1
ATOM 6166 O O . ARG B 1 256 ? 6 10.281 3.01 1 98.56 256 ARG B O 1
ATOM 6173 N N . ILE B 1 257 ? 6.699 9.969 5.121 1 98.38 257 ILE B N 1
ATOM 6174 C CA . ILE B 1 257 ? 6.355 8.547 5.109 1 98.38 257 ILE B CA 1
ATOM 6175 C C . ILE B 1 257 ? 4.84 8.383 5.074 1 98.38 257 ILE B C 1
ATOM 6177 O O . ILE B 1 257 ? 4.312 7.59 4.293 1 98.38 257 ILE B O 1
ATOM 6181 N N . LEU B 1 258 ? 4.137 9.109 5.871 1 98.69 258 LEU B N 1
ATOM 6182 C CA . LEU B 1 258 ? 2.678 9.062 5.879 1 98.69 258 LEU B CA 1
ATOM 6183 C C . LEU B 1 258 ? 2.111 9.477 4.523 1 98.69 258 LEU B C 1
ATOM 6185 O O . LEU B 1 258 ? 1.229 8.805 3.982 1 98.69 258 LEU B O 1
ATOM 6189 N N . LEU B 1 259 ? 2.637 10.523 3.988 1 98.81 259 LEU B N 1
ATOM 6190 C CA . LEU B 1 259 ? 2.145 11.016 2.709 1 98.81 259 LEU B CA 1
ATOM 6191 C C . LEU B 1 259 ? 2.398 10.008 1.599 1 98.81 259 LEU B C 1
ATOM 6193 O O . LEU B 1 259 ? 1.577 9.852 0.691 1 98.81 259 LEU B O 1
ATOM 6197 N N . ASN B 1 260 ? 3.564 9.375 1.667 1 98.56 260 ASN B N 1
ATOM 6198 C CA . ASN B 1 260 ? 3.82 8.344 0.669 1 98.56 260 ASN B CA 1
ATOM 6199 C C . ASN B 1 260 ? 2.822 7.191 0.784 1 98.56 260 ASN B C 1
ATOM 6201 O O . ASN B 1 260 ? 2.371 6.652 -0.229 1 98.56 260 ASN B O 1
ATOM 6205 N N . SER B 1 261 ? 2.525 6.809 1.982 1 98.38 261 SER B N 1
ATOM 6206 C CA . SER B 1 261 ? 1.52 5.777 2.213 1 98.38 261 SER B CA 1
ATOM 6207 C C . SER B 1 261 ? 0.168 6.18 1.634 1 98.38 261 SER B C 1
ATOM 6209 O O . SER B 1 261 ? -0.5 5.375 0.982 1 98.38 261 SER B O 1
ATOM 6211 N N . ILE B 1 262 ? -0.237 7.406 1.85 1 98.75 262 ILE B N 1
ATOM 6212 C CA . ILE B 1 262 ? -1.5 7.926 1.334 1 98.75 262 ILE B CA 1
ATOM 6213 C C . ILE B 1 262 ? -1.471 7.934 -0.193 1 98.75 262 ILE B C 1
ATOM 6215 O O . ILE B 1 262 ? -2.41 7.465 -0.84 1 98.75 262 ILE B O 1
ATOM 6219 N N . ALA B 1 263 ? -0.359 8.398 -0.738 1 98.62 263 ALA B N 1
ATOM 6220 C CA . ALA B 1 263 ? -0.246 8.531 -2.188 1 98.62 263 ALA B CA 1
ATOM 6221 C C . ALA B 1 263 ? -0.286 7.168 -2.871 1 98.62 263 ALA B C 1
ATOM 6223 O O . ALA B 1 263 ? -1.006 6.98 -3.855 1 98.62 263 ALA B O 1
ATOM 6224 N N . THR B 1 264 ? 0.458 6.238 -2.355 1 97.75 264 THR B N 1
ATOM 6225 C CA . THR B 1 264 ? 0.525 4.918 -2.975 1 97.75 264 THR B CA 1
ATOM 6226 C C . THR B 1 264 ? -0.788 4.164 -2.783 1 97.75 264 THR B C 1
ATOM 6228 O O . THR B 1 264 ? -1.188 3.377 -3.643 1 97.75 264 THR B O 1
ATOM 6231 N N . THR B 1 265 ? -1.485 4.383 -1.7 1 98 265 THR B N 1
ATOM 6232 C CA . THR B 1 265 ? -2.797 3.777 -1.495 1 98 265 THR B CA 1
ATOM 6233 C C . THR B 1 265 ? -3.822 4.367 -2.459 1 98 265 THR B C 1
ATOM 6235 O O . THR B 1 265 ? -4.566 3.629 -3.107 1 98 265 THR B O 1
ATOM 6238 N N . ALA B 1 266 ? -3.824 5.684 -2.582 1 97.88 266 ALA B N 1
ATOM 6239 C CA . ALA B 1 266 ? -4.781 6.371 -3.443 1 97.88 266 ALA B CA 1
ATOM 6240 C C . ALA B 1 266 ? -4.609 5.949 -4.902 1 97.88 266 ALA B C 1
ATOM 6242 O O . ALA B 1 266 ? -5.594 5.75 -5.617 1 97.88 266 ALA B O 1
ATOM 6243 N N . SER B 1 267 ? -3.398 5.805 -5.312 1 96.62 267 SER B N 1
ATOM 6244 C CA . SER B 1 267 ? -3.115 5.59 -6.727 1 96.62 267 SER B CA 1
ATOM 6245 C C . SER B 1 267 ? -3.621 4.23 -7.191 1 96.62 267 SER B C 1
ATOM 6247 O O . SER B 1 267 ? -3.959 4.055 -8.367 1 96.62 267 SER B O 1
ATOM 6249 N N . LYS B 1 268 ? -3.736 3.266 -6.309 1 94.44 268 LYS B N 1
ATOM 6250 C CA . LYS B 1 268 ? -4.328 1.971 -6.637 1 94.44 268 LYS B CA 1
ATOM 6251 C C . LYS B 1 268 ? -5.742 2.137 -7.191 1 94.44 268 LYS B C 1
ATOM 6253 O O . LYS B 1 268 ? -6.211 1.304 -7.969 1 94.44 268 LYS B O 1
ATOM 6258 N N . TYR B 1 269 ? -6.367 3.156 -6.773 1 93.44 269 TYR B N 1
ATOM 6259 C CA . TYR B 1 269 ? -7.746 3.418 -7.168 1 93.44 269 TYR B CA 1
ATOM 6260 C C . TYR B 1 269 ? -7.82 4.582 -8.148 1 93.44 269 TYR B C 1
ATOM 6262 O O . TYR B 1 269 ? -8.844 5.258 -8.242 1 93.44 269 TYR B O 1
ATOM 6270 N N . GLN B 1 270 ? -6.629 4.879 -8.758 1 91.94 270 GLN B N 1
ATOM 6271 C CA . GLN B 1 270 ? -6.504 5.875 -9.82 1 91.94 270 GLN B CA 1
ATOM 6272 C C . GLN B 1 270 ? -6.781 7.277 -9.289 1 91.94 270 GLN B C 1
ATOM 6274 O O . GLN B 1 270 ? -7.352 8.109 -10 1 91.94 270 GLN B O 1
ATOM 6279 N N . ARG B 1 271 ? -6.469 7.438 -8.055 1 94.5 271 ARG B N 1
ATOM 6280 C CA . ARG B 1 271 ? -6.59 8.75 -7.426 1 94.5 271 ARG B CA 1
ATOM 6281 C C . ARG B 1 271 ? -5.219 9.312 -7.07 1 94.5 271 ARG B C 1
ATOM 6283 O O . ARG B 1 271 ? -4.293 8.562 -6.762 1 94.5 271 ARG B O 1
ATOM 6290 N N . VAL B 1 272 ? -5.125 10.633 -7.152 1 95.06 272 VAL B N 1
ATOM 6291 C CA . VAL B 1 272 ? -3.898 11.336 -6.793 1 95.06 272 VAL B CA 1
ATOM 6292 C C . VAL B 1 272 ? -4.164 12.266 -5.613 1 95.06 272 VAL B C 1
ATOM 6294 O O . VAL B 1 272 ? -5.297 12.711 -5.41 1 95.06 272 VAL B O 1
ATOM 6297 N N . ILE B 1 273 ? -3.113 12.508 -4.863 1 97.62 273 ILE B N 1
ATOM 6298 C CA . ILE B 1 273 ? -3.289 13.367 -3.695 1 97.62 273 ILE B CA 1
ATOM 6299 C C . ILE B 1 273 ? -2.51 14.664 -3.887 1 97.62 273 ILE B C 1
ATOM 6301 O O . ILE B 1 273 ? -1.522 14.703 -4.625 1 97.62 273 ILE B O 1
ATOM 6305 N N . GLU B 1 274 ? -2.971 15.688 -3.312 1 97.69 274 GLU B N 1
ATOM 6306 C CA . GLU B 1 274 ? -2.283 16.969 -3.168 1 97.69 274 GLU B CA 1
ATOM 6307 C C . GLU B 1 274 ? -2.246 17.406 -1.709 1 97.69 274 GLU B C 1
ATOM 6309 O O . GLU B 1 274 ? -3.264 17.844 -1.158 1 97.69 274 GLU B O 1
ATOM 6314 N N . PRO B 1 275 ? -1.043 17.297 -1.102 1 98.5 275 PRO B N 1
ATOM 6315 C CA . PRO B 1 275 ? -0.955 17.859 0.248 1 98.5 275 PRO B CA 1
ATOM 6316 C C . PRO B 1 275 ? -1.208 19.375 0.278 1 98.5 275 PRO B C 1
ATOM 6318 O O . PRO B 1 275 ? -0.537 20.125 -0.427 1 98.5 275 PRO B O 1
ATOM 6321 N N . LEU B 1 276 ? -2.174 19.75 1.062 1 98.75 276 LEU B N 1
ATOM 6322 C CA . LEU B 1 276 ? -2.473 21.172 1.229 1 98.75 276 LEU B CA 1
ATOM 6323 C C . LEU B 1 276 ? -1.683 21.75 2.393 1 98.75 276 LEU B C 1
ATOM 6325 O O . LEU B 1 276 ? -1.079 22.828 2.262 1 98.75 276 LEU B O 1
ATOM 6329 N N . ILE B 1 277 ? -1.752 21.125 3.521 1 98.69 277 ILE B N 1
ATOM 6330 C CA . ILE B 1 277 ? -0.991 21.453 4.719 1 98.69 277 ILE B CA 1
ATOM 6331 C C . ILE B 1 277 ? -0.569 20.172 5.438 1 98.69 277 ILE B C 1
ATOM 6333 O O . ILE B 1 277 ? -1.391 19.281 5.668 1 98.69 277 ILE B O 1
ATOM 6337 N N . SER B 1 278 ? 0.678 20.031 5.734 1 98.69 278 SER B N 1
ATOM 6338 C CA . SER B 1 278 ? 1.228 18.906 6.492 1 98.69 278 SER B CA 1
ATOM 6339 C C . SER B 1 278 ? 1.938 19.391 7.754 1 98.69 278 SER B C 1
ATOM 6341 O O . SER B 1 278 ? 2.992 20.031 7.672 1 98.69 278 SER B O 1
ATOM 6343 N N . CYS B 1 279 ? 1.394 18.969 8.953 1 97.75 279 CYS B N 1
ATOM 6344 C CA . CYS B 1 279 ? 1.865 19.531 10.211 1 97.75 279 CYS B CA 1
ATOM 6345 C C . CYS B 1 279 ? 2.434 18.453 11.117 1 97.75 279 CYS B C 1
ATOM 6347 O O . CYS B 1 279 ? 1.826 17.391 11.289 1 97.75 279 CYS B O 1
ATOM 6349 N N . SER B 1 280 ? 3.609 18.688 11.555 1 96.25 280 SER B N 1
ATOM 6350 C CA . SER B 1 280 ? 4.102 17.984 12.734 1 96.25 280 SER B CA 1
ATOM 6351 C C . SER B 1 280 ? 3.898 18.812 14 1 96.25 280 SER B C 1
ATOM 6353 O O . SER B 1 280 ? 4.445 19.906 14.125 1 96.25 280 SER B O 1
ATOM 6355 N N . ILE B 1 281 ? 3.01 18.297 14.883 1 91.44 281 ILE B N 1
ATOM 6356 C CA . ILE B 1 281 ? 2.613 19.031 16.078 1 91.44 281 ILE B CA 1
ATOM 6357 C C . ILE B 1 281 ? 2.826 18.172 17.312 1 91.44 281 ILE B C 1
ATOM 6359 O O . ILE B 1 281 ? 2.188 17.125 17.469 1 91.44 281 ILE B O 1
ATOM 6363 N N . ASP B 1 282 ? 3.705 18.609 18.203 1 85.12 282 ASP B N 1
ATOM 6364 C CA . ASP B 1 282 ? 3.949 17.938 19.484 1 85.12 282 ASP B CA 1
ATOM 6365 C C . ASP B 1 282 ? 4.223 16.438 19.266 1 85.12 282 ASP B C 1
ATOM 6367 O O . ASP B 1 282 ? 5.262 16.062 18.734 1 85.12 282 ASP B O 1
ATOM 6371 N N . PHE B 1 283 ? 3.094 15.625 19.531 1 88 283 PHE B N 1
ATOM 6372 C CA . PHE B 1 283 ? 3.336 14.188 19.516 1 88 283 PHE B CA 1
ATOM 6373 C C . PHE B 1 283 ? 2.533 13.516 18.406 1 88 283 PHE B C 1
ATOM 6375 O O . PHE B 1 283 ? 2.254 12.32 18.469 1 88 283 PHE B O 1
ATOM 6382 N N . TYR B 1 284 ? 2.096 14.281 17.422 1 94.25 284 TYR B N 1
ATOM 6383 C CA . TYR B 1 284 ? 1.366 13.688 16.312 1 94.25 284 TYR B CA 1
ATOM 6384 C C . TYR B 1 284 ? 1.632 14.453 15.008 1 94.25 284 TYR B C 1
ATOM 6386 O O . TYR B 1 284 ? 2.18 15.555 15.031 1 94.25 284 TYR B O 1
ATOM 6394 N N . VAL B 1 285 ? 1.332 13.781 13.961 1 97.25 285 VAL B N 1
ATOM 6395 C CA . VAL B 1 285 ? 1.315 14.438 12.656 1 97.25 285 VAL B CA 1
ATOM 6396 C C . VAL B 1 285 ? -0.12 14.539 12.148 1 97.25 285 VAL B C 1
ATOM 6398 O O . VAL B 1 285 ? -0.947 13.664 12.43 1 97.25 285 VAL B O 1
ATOM 6401 N N . ARG B 1 286 ? -0.418 15.641 11.5 1 98 286 ARG B N 1
ATOM 6402 C CA . ARG B 1 286 ? -1.72 15.883 10.883 1 98 286 ARG B CA 1
ATOM 6403 C C . ARG B 1 286 ? -1.563 16.422 9.469 1 98 286 ARG B C 1
ATOM 6405 O O . ARG B 1 286 ? -0.859 17.406 9.242 1 98 286 ARG B O 1
ATOM 6412 N N . VAL B 1 287 ? -2.137 15.688 8.523 1 98.81 287 VAL B N 1
ATOM 6413 C CA . VAL B 1 287 ? -2.033 16.141 7.137 1 98.81 287 VAL B CA 1
ATOM 6414 C C . VAL B 1 287 ? -3.428 16.375 6.566 1 98.81 287 VAL B C 1
ATOM 6416 O O . VAL B 1 287 ? -4.383 15.695 6.934 1 98.81 287 VAL B O 1
ATOM 6419 N N . PHE B 1 288 ? -3.592 17.438 5.781 1 98.94 288 PHE B N 1
ATOM 6420 C CA . PHE B 1 288 ? -4.773 17.781 5.004 1 98.94 288 PHE B CA 1
ATOM 6421 C C . PHE B 1 288 ? -4.52 17.594 3.512 1 98.94 288 PHE B C 1
ATOM 6423 O O . PHE B 1 288 ? -3.678 18.281 2.928 1 98.94 288 PHE B O 1
ATOM 6430 N N . VAL B 1 289 ? -5.23 16.641 2.92 1 98.81 289 VAL B N 1
ATOM 6431 C CA . VAL B 1 289 ? -4.895 16.234 1.56 1 98.81 289 VAL B CA 1
ATOM 6432 C C . VAL B 1 289 ? -6.141 16.297 0.679 1 98.81 289 VAL B C 1
ATOM 6434 O O . VAL B 1 289 ? -7.207 15.812 1.07 1 98.81 289 VAL B O 1
ATOM 6437 N N . LYS B 1 290 ? -6.023 16.953 -0.452 1 97.5 290 LYS B N 1
ATOM 6438 C CA . LYS B 1 290 ? -7.051 16.875 -1.486 1 97.5 290 LYS B CA 1
ATOM 6439 C C . LYS B 1 290 ? -6.883 15.609 -2.334 1 97.5 290 LYS B C 1
ATOM 6441 O O . LYS B 1 290 ? -5.758 15.234 -2.682 1 97.5 290 LYS B O 1
ATOM 6446 N N . VAL B 1 291 ? -7.949 14.898 -2.615 1 96.44 291 VAL B N 1
ATOM 6447 C CA . VAL B 1 291 ? -7.91 13.641 -3.361 1 96.44 291 VAL B CA 1
ATOM 6448 C C . VAL B 1 291 ? -8.703 13.781 -4.656 1 96.44 291 VAL B C 1
ATOM 6450 O O . VAL B 1 291 ? -9.875 14.18 -4.637 1 96.44 291 VAL B O 1
ATOM 6453 N N . THR B 1 292 ? -8.062 13.422 -5.781 1 93.12 292 THR B N 1
ATOM 6454 C CA . THR B 1 292 ? -8.719 13.602 -7.074 1 93.12 292 THR B CA 1
ATOM 6455 C C . THR B 1 292 ? -8.547 12.367 -7.945 1 93.12 292 THR B C 1
ATOM 6457 O O . THR B 1 292 ? -7.445 11.812 -8.039 1 93.12 292 THR B O 1
ATOM 6460 N N . TYR B 1 293 ? -9.617 11.898 -8.555 1 91.62 293 TYR B N 1
ATOM 6461 C CA . TYR B 1 293 ? -9.523 10.852 -9.562 1 91.62 293 TYR B CA 1
ATOM 6462 C C . TYR B 1 293 ? -8.805 11.352 -10.812 1 91.62 293 TYR B C 1
ATOM 6464 O O . TYR B 1 293 ? -9.289 12.266 -11.484 1 91.62 293 TYR B O 1
ATOM 6472 N N . ASN B 1 294 ? -7.594 10.852 -11.102 1 89.69 294 ASN B N 1
ATOM 6473 C CA . ASN B 1 294 ? -6.762 11.242 -12.234 1 89.69 294 ASN B CA 1
ATOM 6474 C C . ASN B 1 294 ? -5.754 10.156 -12.594 1 89.69 294 ASN B C 1
ATOM 6476 O O . ASN B 1 294 ? -4.582 10.242 -12.227 1 89.69 294 ASN B O 1
ATOM 6480 N N . PRO B 1 295 ? -6.152 9.195 -13.438 1 86.38 295 PRO B N 1
ATOM 6481 C CA . PRO B 1 295 ? -5.27 8.07 -13.773 1 86.38 295 PRO B CA 1
ATOM 6482 C C . PRO B 1 295 ? -3.961 8.516 -14.414 1 86.38 295 PRO B C 1
ATOM 6484 O O . PRO B 1 295 ? -2.904 7.945 -14.133 1 86.38 295 PRO B O 1
ATOM 6487 N N . GLU B 1 296 ? -3.941 9.508 -15.234 1 86.12 296 GLU B N 1
ATOM 6488 C CA . GLU B 1 296 ? -2.74 9.984 -15.914 1 86.12 296 GLU B CA 1
ATOM 6489 C C . GLU B 1 296 ? -1.709 10.5 -14.914 1 86.12 296 GLU B C 1
ATOM 6491 O O . GLU B 1 296 ? -0.516 10.219 -15.039 1 86.12 296 GLU B O 1
ATOM 6496 N N . MET B 1 297 ? -2.213 11.219 -13.906 1 90.31 297 MET B N 1
ATOM 6497 C CA . MET B 1 297 ? -1.306 11.844 -12.945 1 90.31 297 MET B CA 1
ATOM 6498 C C . MET B 1 297 ? -0.804 10.812 -11.93 1 90.31 297 MET B C 1
ATOM 6500 O O . MET B 1 297 ? 0.167 11.062 -11.219 1 90.31 297 MET B O 1
ATOM 6504 N N . CYS B 1 298 ? -1.41 9.641 -11.914 1 92.75 298 CYS B N 1
ATOM 6505 C CA . CYS B 1 298 ? -0.943 8.586 -11.031 1 92.75 298 CYS B CA 1
ATOM 6506 C C . CYS B 1 298 ? 0.46 8.133 -11.414 1 92.75 298 CYS B C 1
ATOM 6508 O O . CYS B 1 298 ? 1.199 7.609 -10.57 1 92.75 298 CYS B O 1
ATOM 6510 N N . LYS B 1 299 ? 0.87 8.375 -12.625 1 90.25 299 LYS B N 1
ATOM 6511 C CA . LYS B 1 299 ? 2.209 8.008 -13.078 1 90.25 299 LYS B CA 1
ATOM 6512 C C . LYS B 1 299 ? 3.277 8.812 -12.344 1 90.25 299 LYS B C 1
ATOM 6514 O O . LYS B 1 299 ? 4.441 8.406 -12.289 1 90.25 299 LYS B O 1
ATOM 6519 N N . ARG B 1 300 ? 2.865 9.875 -11.695 1 91.5 300 ARG B N 1
ATOM 6520 C CA . ARG B 1 300 ? 3.811 10.734 -10.984 1 91.5 300 ARG B CA 1
ATOM 6521 C C . ARG B 1 300 ? 4.109 10.188 -9.594 1 91.5 300 ARG B C 1
ATOM 6523 O O . ARG B 1 300 ? 5.047 10.641 -8.938 1 91.5 300 ARG B O 1
ATOM 6530 N N . VAL B 1 301 ? 3.371 9.234 -9.156 1 95.31 301 VAL B N 1
ATOM 6531 C CA . VAL B 1 301 ? 3.535 8.719 -7.805 1 95.31 301 VAL B CA 1
ATOM 6532 C C . VAL B 1 301 ? 4.949 8.172 -7.625 1 95.31 301 VAL B C 1
ATOM 6534 O O . VAL B 1 301 ? 5.602 8.43 -6.613 1 95.31 301 VAL B O 1
ATOM 6537 N N . ALA B 1 302 ? 5.473 7.5 -8.609 1 94 302 ALA B N 1
ATOM 6538 C CA . ALA B 1 302 ? 6.824 6.957 -8.531 1 94 302 ALA B CA 1
ATOM 6539 C C . ALA B 1 302 ? 7.863 8.07 -8.469 1 94 302 ALA B C 1
ATOM 6541 O O . ALA B 1 302 ? 8.859 7.969 -7.75 1 94 302 ALA B O 1
ATOM 6542 N N . SER B 1 303 ? 7.629 9.102 -9.266 1 92.31 303 SER B N 1
ATOM 6543 C CA . SER B 1 303 ? 8.562 10.219 -9.312 1 92.31 303 SER B CA 1
ATOM 6544 C C . SER B 1 303 ? 8.562 11.008 -8.008 1 92.31 303 SER B C 1
ATOM 6546 O O . SER B 1 303 ? 9.539 11.68 -7.684 1 92.31 303 SER B O 1
ATOM 6548 N N . ASN B 1 304 ? 7.457 10.898 -7.281 1 94.94 304 ASN B N 1
ATOM 6549 C CA . ASN B 1 304 ? 7.359 11.57 -5.988 1 94.94 304 ASN B CA 1
ATOM 6550 C C . ASN B 1 304 ? 7.676 10.617 -4.84 1 94.94 304 ASN B C 1
ATOM 6552 O O . ASN B 1 304 ? 7.398 10.922 -3.678 1 94.94 304 ASN B O 1
ATOM 6556 N N . SER B 1 305 ? 8.133 9.438 -5.176 1 96.75 305 SER B N 1
ATOM 6557 C CA . SER B 1 305 ? 8.578 8.469 -4.184 1 96.75 305 SER B CA 1
ATOM 6558 C C . SER B 1 305 ? 10.086 8.242 -4.266 1 96.75 305 SER B C 1
ATOM 6560 O O . SER B 1 305 ? 10.641 8.156 -5.363 1 96.75 305 SER B O 1
ATOM 6562 N N . GLY B 1 306 ? 10.727 8.211 -3.109 1 97.06 306 GLY B N 1
ATOM 6563 C CA . GLY B 1 306 ? 12.164 8.031 -3.119 1 97.06 306 GLY B CA 1
ATOM 6564 C C . GLY B 1 306 ? 12.688 7.316 -1.884 1 97.06 306 GLY B C 1
ATOM 6565 O O . GLY B 1 306 ? 11.977 7.199 -0.883 1 97.06 306 GLY B O 1
ATOM 6566 N N . LEU B 1 307 ? 13.906 6.824 -1.996 1 97.31 307 LEU B N 1
ATOM 6567 C CA . LEU B 1 307 ? 14.617 6.242 -0.861 1 97.31 307 LEU B CA 1
ATOM 6568 C C . LEU B 1 307 ? 15.539 7.27 -0.21 1 97.31 307 LEU B C 1
ATOM 6570 O O . LEU B 1 307 ? 16.172 8.062 -0.904 1 97.31 307 LEU B O 1
ATOM 6574 N N . LEU B 1 308 ? 15.508 7.215 1.054 1 97.56 308 LEU B N 1
ATOM 6575 C CA . LEU B 1 308 ? 16.438 8.031 1.83 1 97.56 308 LEU B CA 1
ATOM 6576 C C . LEU B 1 308 ? 17.766 7.301 2.035 1 97.56 308 LEU B C 1
ATOM 6578 O O . LEU B 1 308 ? 17.781 6.18 2.553 1 97.56 308 LEU B O 1
ATOM 6582 N N . LEU B 1 309 ? 18.812 7.906 1.556 1 97.12 309 LEU B N 1
ATOM 6583 C CA . LEU B 1 309 ? 20.172 7.426 1.81 1 97.12 309 LEU B CA 1
ATOM 6584 C C . LEU B 1 309 ? 20.875 8.328 2.811 1 97.12 309 LEU B C 1
ATOM 6586 O O . LEU B 1 309 ? 21.266 9.453 2.477 1 97.12 309 LEU B O 1
ATOM 6590 N N . LEU B 1 310 ? 21.078 7.758 3.998 1 97.06 310 LEU B N 1
ATOM 6591 C CA . LEU B 1 310 ? 21.578 8.562 5.109 1 97.06 310 LEU B CA 1
ATOM 6592 C C . LEU B 1 310 ? 22.906 8.016 5.625 1 97.06 310 LEU B C 1
ATOM 6594 O O . LEU B 1 310 ? 23 6.84 5.992 1 97.06 310 LEU B O 1
ATOM 6598 N N . CYS B 1 311 ? 23.922 8.906 5.629 1 97.31 311 CYS B N 1
ATOM 6599 C CA . CYS B 1 311 ? 25.203 8.5 6.207 1 97.31 311 CYS B CA 1
ATOM 6600 C C . CYS B 1 311 ? 25.062 8.273 7.711 1 97.31 311 CYS B C 1
ATOM 6602 O O . CYS B 1 311 ? 24.406 9.047 8.406 1 97.31 311 CYS B O 1
ATOM 6604 N N . SER B 1 312 ? 25.672 7.23 8.18 1 94.19 312 SER B N 1
ATOM 6605 C CA . SER B 1 312 ? 25.609 6.875 9.594 1 94.19 312 SER B CA 1
ATOM 6606 C C . SER B 1 312 ? 26.578 7.711 10.422 1 94.19 312 SER B C 1
ATOM 6608 O O . SER B 1 312 ? 26.516 7.711 11.656 1 94.19 312 SER B O 1
ATOM 6610 N N . GLN B 1 313 ? 27.359 8.523 9.734 1 94.94 313 GLN B N 1
ATOM 6611 C CA . GLN B 1 313 ? 28.438 9.164 10.484 1 94.94 313 GLN B CA 1
ATOM 6612 C C . GLN B 1 313 ? 28.344 10.688 10.383 1 94.94 313 GLN B C 1
ATOM 6614 O O . GLN B 1 313 ? 28.531 11.391 11.375 1 94.94 313 GLN B O 1
ATOM 6619 N N . CYS B 1 314 ? 28.078 11.242 9.242 1 96.06 314 CYS B N 1
ATOM 6620 C CA . CYS B 1 314 ? 28.234 12.688 9.094 1 96.06 314 CYS B CA 1
ATOM 6621 C C . CYS B 1 314 ? 26.891 13.352 8.82 1 96.06 314 CYS B C 1
ATOM 6623 O O . CYS B 1 314 ? 26.828 14.539 8.523 1 96.06 314 CYS B O 1
ATOM 6625 N N . ASP B 1 315 ? 25.75 12.703 8.703 1 95.06 315 ASP B N 1
ATOM 6626 C CA . ASP B 1 315 ? 24.375 13.164 8.562 1 95.06 315 ASP B CA 1
ATOM 6627 C C . ASP B 1 315 ? 24.094 13.664 7.141 1 95.06 315 ASP B C 1
ATOM 6629 O O . ASP B 1 315 ? 23.078 14.297 6.887 1 95.06 315 ASP B O 1
ATOM 6633 N N . SER B 1 316 ? 25.141 13.484 6.266 1 96.62 316 SER B N 1
ATOM 6634 C CA . SER B 1 316 ? 24.812 13.727 4.859 1 96.62 316 SER B CA 1
ATOM 6635 C C . SER B 1 316 ? 23.734 12.766 4.375 1 96.62 316 SER B C 1
ATOM 6637 O O . SER B 1 316 ? 23.672 11.617 4.82 1 96.62 316 SER B O 1
ATOM 6639 N N . PHE B 1 317 ? 22.859 13.289 3.545 1 97 317 PHE B N 1
ATOM 6640 C CA . PHE B 1 317 ? 21.797 12.43 3.039 1 97 317 PHE B CA 1
ATOM 6641 C C . PHE B 1 317 ? 21.469 12.789 1.598 1 97 317 PHE B C 1
ATOM 6643 O O . PHE B 1 317 ? 21.75 13.891 1.14 1 97 317 PHE B O 1
ATOM 6650 N N . GLU B 1 318 ? 20.969 11.828 0.918 1 95.12 318 GLU B N 1
ATOM 6651 C CA . GLU B 1 318 ? 20.484 11.984 -0.448 1 95.12 318 GLU B CA 1
ATOM 6652 C C . GLU B 1 318 ? 19.203 11.172 -0.671 1 95.12 318 GLU B C 1
ATOM 6654 O O . GLU B 1 318 ? 18.938 10.211 0.054 1 95.12 318 GLU B O 1
ATOM 6659 N N . ILE B 1 319 ? 18.406 11.641 -1.592 1 95.69 319 ILE B N 1
ATOM 6660 C CA . ILE B 1 319 ? 17.188 10.93 -1.949 1 95.69 319 ILE B CA 1
ATOM 6661 C C . ILE B 1 319 ? 17.328 10.312 -3.34 1 95.69 319 ILE B C 1
ATOM 6663 O O . ILE B 1 319 ? 17.703 11.008 -4.293 1 95.69 319 ILE B O 1
ATOM 6667 N N . MET B 1 320 ? 17.156 9.055 -3.383 1 94.81 320 MET B N 1
ATOM 6668 C CA . MET B 1 320 ? 17.141 8.359 -4.664 1 94.81 320 MET B CA 1
ATOM 6669 C C . MET B 1 320 ? 15.711 8.125 -5.141 1 94.81 320 MET B C 1
ATOM 6671 O O . MET B 1 320 ? 14.953 7.371 -4.52 1 94.81 320 MET B O 1
ATOM 6675 N N . LYS B 1 321 ? 15.336 8.711 -6.23 1 93 321 LYS B N 1
ATOM 6676 C CA . LYS B 1 321 ? 13.977 8.602 -6.75 1 93 321 LYS B CA 1
ATOM 6677 C C . LYS B 1 321 ? 13.695 7.203 -7.285 1 93 321 LYS B C 1
ATOM 6679 O O . LYS B 1 321 ? 14.602 6.531 -7.781 1 93 321 LYS B O 1
ATOM 6684 N N . LEU B 1 322 ? 12.461 6.828 -7.223 1 95 322 LEU B N 1
ATOM 6685 C CA . LEU B 1 322 ? 12.078 5.488 -7.66 1 95 322 LEU B CA 1
ATOM 6686 C C . LEU B 1 322 ? 11.438 5.527 -9.039 1 95 322 LEU B C 1
ATOM 6688 O O . LEU B 1 322 ? 11.07 4.484 -9.594 1 95 322 LEU B O 1
ATOM 6692 N N . GLY B 1 323 ? 11.266 6.652 -9.555 1 91.06 323 GLY B N 1
ATOM 6693 C CA . GLY B 1 323 ? 10.719 6.848 -10.891 1 91.06 323 GLY B CA 1
ATOM 6694 C C . GLY B 1 323 ? 11.031 8.219 -11.469 1 91.06 323 GLY B C 1
ATOM 6695 O O . GLY B 1 323 ? 11.359 9.148 -10.734 1 91.06 323 GLY B O 1
ATOM 6696 N N . GLU B 1 324 ? 11.039 8.25 -12.711 1 85.69 324 GLU B N 1
ATOM 6697 C CA . GLU B 1 324 ? 11.188 9.508 -13.438 1 85.69 324 GLU B CA 1
ATOM 6698 C C . GLU B 1 324 ? 10.078 9.695 -14.461 1 85.69 324 GLU B C 1
ATOM 6700 O O . GLU B 1 324 ? 9.852 8.828 -15.305 1 85.69 324 GLU B O 1
ATOM 6705 N N . TYR B 1 325 ? 9.297 10.703 -14.203 1 81.62 325 TYR B N 1
ATOM 6706 C CA . TYR B 1 325 ? 8.18 10.969 -15.094 1 81.62 325 TYR B CA 1
ATOM 6707 C C . TYR B 1 325 ? 8.336 12.312 -15.789 1 81.62 325 TYR B C 1
ATOM 6709 O O . TYR B 1 325 ? 8.648 13.32 -15.141 1 81.62 325 TYR B O 1
ATOM 6717 N N . GLU B 1 326 ? 8.375 12.258 -17.094 1 71.44 326 GLU B N 1
ATOM 6718 C CA . GLU B 1 326 ? 8.234 13.469 -17.891 1 71.44 326 GLU B CA 1
ATOM 6719 C C . GLU B 1 326 ? 7.004 13.391 -18.797 1 71.44 326 GLU B C 1
ATOM 6721 O O . GLU B 1 326 ? 6.859 12.445 -19.578 1 71.44 326 GLU B O 1
ATOM 6726 N N . GLN B 1 327 ? 6.098 14.383 -18.594 1 65.69 327 GLN B N 1
ATOM 6727 C CA . GLN B 1 327 ? 4.848 14.375 -19.344 1 65.69 327 GLN B CA 1
ATOM 6728 C C . GLN B 1 327 ? 5.109 14.289 -20.844 1 65.69 327 GLN B C 1
ATOM 6730 O O . GLN B 1 327 ? 5.938 15.031 -21.391 1 65.69 327 GLN B O 1
ATOM 6735 N N . GLY B 1 328 ? 4.398 13.445 -21.422 1 61.5 328 GLY B N 1
ATOM 6736 C CA . GLY B 1 328 ? 4.477 13.305 -22.875 1 61.5 328 GLY B CA 1
ATOM 6737 C C . GLY B 1 328 ? 5.586 12.367 -23.312 1 61.5 328 GLY B C 1
ATOM 6738 O O . GLY B 1 328 ? 5.762 12.141 -24.516 1 61.5 328 GLY B O 1
ATOM 6739 N N . THR B 1 329 ? 6.32 11.93 -22.328 1 66.69 329 THR B N 1
ATOM 6740 C CA . THR B 1 329 ? 7.41 11.039 -22.734 1 66.69 329 THR B CA 1
ATOM 6741 C C . THR B 1 329 ? 7.121 9.602 -22.297 1 66.69 329 THR B C 1
ATOM 6743 O O . THR B 1 329 ? 6.199 9.359 -21.531 1 66.69 329 THR B O 1
ATOM 6746 N N . LYS B 1 330 ? 7.84 8.844 -22.953 1 74.75 330 LYS B N 1
ATOM 6747 C CA . LYS B 1 330 ? 7.773 7.426 -22.609 1 74.75 330 LYS B CA 1
ATOM 6748 C C . LYS B 1 330 ? 8.148 7.199 -21.141 1 74.75 330 LYS B C 1
ATOM 6750 O O . LYS B 1 330 ? 9.039 7.863 -20.609 1 74.75 330 LYS B O 1
ATOM 6755 N N . GLN B 1 331 ? 7.375 6.371 -20.531 1 81.44 331 GLN B N 1
ATOM 6756 C CA . GLN B 1 331 ? 7.66 6.004 -19.156 1 81.44 331 GLN B CA 1
ATOM 6757 C C . GLN B 1 331 ? 9.023 5.328 -19.031 1 81.44 331 GLN B C 1
ATOM 6759 O O . GLN B 1 331 ? 9.367 4.469 -19.844 1 81.44 331 GLN B O 1
ATOM 6764 N N . LYS B 1 332 ? 9.875 5.863 -18.109 1 81.88 332 LYS B N 1
ATOM 6765 C CA . LYS B 1 332 ? 11.18 5.242 -17.859 1 81.88 332 LYS B CA 1
ATOM 6766 C C . LYS B 1 332 ? 11.367 4.945 -16.375 1 81.88 332 LYS B C 1
ATOM 6768 O O . LYS B 1 332 ? 10.914 5.711 -15.523 1 81.88 332 LYS B O 1
ATOM 6773 N N . PRO B 1 333 ? 11.984 3.781 -16.156 1 87.06 333 PRO B N 1
ATOM 6774 C CA . PRO B 1 333 ? 12.352 3.537 -14.766 1 87.06 333 PRO B CA 1
ATOM 6775 C C . PRO B 1 333 ? 13.43 4.496 -14.258 1 87.06 333 PRO B C 1
ATOM 6777 O O . PRO B 1 333 ? 14.148 5.102 -15.055 1 87.06 333 PRO B O 1
ATOM 6780 N N . ALA B 1 334 ? 13.492 4.637 -13.039 1 91.56 334 ALA B N 1
ATOM 6781 C CA . ALA B 1 334 ? 14.57 5.434 -12.445 1 91.56 334 ALA B CA 1
ATOM 6782 C C . ALA B 1 334 ? 15.922 4.758 -12.641 1 91.56 334 ALA B C 1
ATOM 6784 O O . ALA B 1 334 ? 15.984 3.562 -12.938 1 91.56 334 ALA B O 1
ATOM 6785 N N . SER B 1 335 ? 16.984 5.566 -12.562 1 93.56 335 SER B N 1
ATOM 6786 C CA . SER B 1 335 ? 18.359 5.07 -12.656 1 93.56 335 SER B CA 1
ATOM 6787 C C . SER B 1 335 ? 19.188 5.496 -11.445 1 93.56 335 SER B C 1
ATOM 6789 O O . SER B 1 335 ? 18.984 6.578 -10.898 1 93.56 335 SER B O 1
ATOM 6791 N N . VAL B 1 336 ? 20.062 4.586 -11.117 1 94.62 336 VAL B N 1
ATOM 6792 C CA . VAL B 1 336 ? 21.031 4.965 -10.078 1 94.62 336 VAL B CA 1
ATOM 6793 C C . VAL B 1 336 ? 21.953 6.059 -10.609 1 94.62 336 VAL B C 1
ATOM 6795 O O . VAL B 1 336 ? 22.484 5.953 -11.711 1 94.62 336 VAL B O 1
ATOM 6798 N N . PRO B 1 337 ? 22.094 7.047 -9.844 1 91.88 337 PRO B N 1
ATOM 6799 C CA . PRO B 1 337 ? 23.062 8.055 -10.289 1 91.88 337 PRO B CA 1
ATOM 6800 C C . PRO B 1 337 ? 24.469 7.477 -10.484 1 91.88 337 PRO B C 1
ATOM 6802 O O . PRO B 1 337 ? 24.922 6.684 -9.664 1 91.88 337 PRO B O 1
ATOM 6805 N N . SER B 1 338 ? 25.156 7.953 -11.508 1 91.06 338 SER B N 1
ATOM 6806 C CA . SER B 1 338 ? 26.438 7.383 -11.891 1 91.06 338 SER B CA 1
ATOM 6807 C C . SER B 1 338 ? 27.5 7.637 -10.82 1 91.06 338 SER B C 1
ATOM 6809 O O . SER B 1 338 ? 28.422 6.836 -10.648 1 91.06 338 SER B O 1
ATOM 6811 N N . ASN B 1 339 ? 27.328 8.664 -10.133 1 89.31 339 ASN B N 1
ATOM 6812 C CA . ASN B 1 339 ? 28.328 9.031 -9.133 1 89.31 339 ASN B CA 1
ATOM 6813 C C . ASN B 1 339 ? 27.984 8.469 -7.758 1 89.31 339 ASN B C 1
ATOM 6815 O O . ASN B 1 339 ? 28.625 8.797 -6.766 1 89.31 339 ASN B O 1
ATOM 6819 N N . PHE B 1 340 ? 27.047 7.586 -7.773 1 91.88 340 PHE B N 1
ATOM 6820 C CA . PHE B 1 340 ? 26.625 6.996 -6.508 1 91.88 340 PHE B CA 1
ATOM 6821 C C . PHE B 1 340 ? 27.672 5.988 -6.016 1 91.88 340 PHE B C 1
ATOM 6823 O O . PHE B 1 340 ? 28.25 5.254 -6.816 1 91.88 340 PHE B O 1
ATOM 6830 N N . SER B 1 341 ? 27.938 6.039 -4.719 1 91.38 341 SER B N 1
ATOM 6831 C CA . SER B 1 341 ? 28.844 5.105 -4.07 1 91.38 341 SER B CA 1
ATOM 6832 C C . SER B 1 341 ? 28.219 4.473 -2.838 1 91.38 341 SER B C 1
ATOM 6834 O O . SER B 1 341 ? 27.359 5.082 -2.191 1 91.38 341 SER B O 1
ATOM 6836 N N . GLY B 1 342 ? 28.734 3.262 -2.604 1 93.38 342 GLY B N 1
ATOM 6837 C CA . GLY B 1 342 ? 28.219 2.557 -1.44 1 93.38 342 GLY B CA 1
ATOM 6838 C C . GLY B 1 342 ? 28.703 3.133 -0.127 1 93.38 342 GLY B C 1
ATOM 6839 O O . GLY B 1 342 ? 28.234 2.75 0.943 1 93.38 342 GLY B O 1
ATOM 6840 N N . LYS B 1 343 ? 29.578 4.023 -0.252 1 95.31 343 LYS B N 1
ATOM 6841 C CA . LYS B 1 343 ? 30.094 4.754 0.908 1 95.31 343 LYS B CA 1
ATOM 6842 C C . LYS B 1 343 ? 29.828 6.25 0.771 1 95.31 343 LYS B C 1
ATOM 6844 O O . LYS B 1 343 ? 29.75 6.77 -0.342 1 95.31 343 LYS B O 1
ATOM 6849 N N . CYS B 1 344 ? 29.734 6.852 1.914 1 96.69 344 CYS B N 1
ATOM 6850 C CA . CYS B 1 344 ? 29.484 8.289 1.92 1 96.69 344 CYS B CA 1
ATOM 6851 C C . CYS B 1 344 ? 30.641 9.047 1.262 1 96.69 344 CYS B C 1
ATOM 6853 O O . CYS B 1 344 ? 31.797 8.852 1.616 1 96.69 344 CYS B O 1
ATOM 6855 N N . ARG B 1 345 ? 30.328 9.906 0.389 1 94.12 345 ARG B N 1
ATOM 6856 C CA . ARG B 1 345 ? 31.328 10.672 -0.343 1 94.12 345 ARG B CA 1
ATOM 6857 C C . ARG B 1 345 ? 31.984 11.719 0.551 1 94.12 345 ARG B C 1
ATOM 6859 O O . ARG B 1 345 ? 33.094 12.188 0.268 1 94.12 345 ARG B O 1
ATOM 6866 N N . GLU B 1 346 ? 31.281 12.047 1.576 1 96.56 346 GLU B N 1
ATOM 6867 C CA . GLU B 1 346 ? 31.75 13.117 2.457 1 96.56 346 GLU B CA 1
ATOM 6868 C C . GLU B 1 346 ? 32.688 12.57 3.525 1 96.56 346 GLU B C 1
ATOM 6870 O O . GLU B 1 346 ? 33.594 13.273 3.975 1 96.56 346 GLU B O 1
ATOM 6875 N N . CYS B 1 347 ? 32.469 11.258 3.967 1 96.88 347 CYS B N 1
ATOM 6876 C CA . CYS B 1 347 ? 33.25 10.836 5.113 1 96.88 347 CYS B CA 1
ATOM 6877 C C . CYS B 1 347 ? 33.625 9.359 5.004 1 96.88 347 CYS B C 1
ATOM 6879 O O . CYS B 1 347 ? 34.281 8.812 5.887 1 96.88 347 CYS B O 1
ATOM 6881 N N . GLY B 1 348 ? 33.094 8.656 4.008 1 95.44 348 GLY B N 1
ATOM 6882 C CA . GLY B 1 348 ? 33.438 7.25 3.826 1 95.44 348 GLY B CA 1
ATOM 6883 C C . GLY B 1 348 ? 32.594 6.328 4.691 1 95.44 348 GLY B C 1
ATOM 6884 O O . GLY B 1 348 ? 32.781 5.109 4.676 1 95.44 348 GLY B O 1
ATOM 6885 N N . GLY B 1 349 ? 31.672 6.848 5.379 1 96.06 349 GLY B N 1
ATOM 6886 C CA . GLY B 1 349 ? 30.859 6.059 6.289 1 96.06 349 GLY B CA 1
ATOM 6887 C C . GLY B 1 349 ? 29.812 5.215 5.574 1 96.06 349 GLY B C 1
ATOM 6888 O O . GLY B 1 349 ? 29.609 5.363 4.371 1 96.06 349 GLY B O 1
ATOM 6889 N N . ARG B 1 350 ? 29.203 4.32 6.363 1 95.75 350 ARG B N 1
ATOM 6890 C CA . ARG B 1 350 ? 28.141 3.469 5.855 1 95.75 350 ARG B CA 1
ATOM 6891 C C . ARG B 1 350 ? 26.875 4.285 5.57 1 95.75 350 ARG B C 1
ATOM 6893 O O . ARG B 1 350 ? 26.625 5.297 6.227 1 95.75 350 ARG B O 1
ATOM 6900 N N . ILE B 1 351 ? 26.109 3.809 4.59 1 96.38 351 ILE B N 1
ATOM 6901 C CA . ILE B 1 351 ? 24.875 4.5 4.195 1 96.38 351 ILE B CA 1
ATOM 6902 C C . ILE B 1 351 ? 23.672 3.656 4.57 1 96.38 351 ILE B C 1
ATOM 6904 O O . ILE B 1 351 ? 23.531 2.514 4.129 1 96.38 351 ILE B O 1
ATOM 6908 N N . LYS B 1 352 ? 22.797 4.207 5.391 1 95.81 352 LYS B N 1
ATOM 6909 C CA . LYS B 1 352 ? 21.531 3.568 5.758 1 95.81 352 LYS B CA 1
ATOM 6910 C C . LYS B 1 352 ? 20.438 3.871 4.738 1 95.81 352 LYS B C 1
ATOM 6912 O O . LYS B 1 352 ? 20.438 4.938 4.121 1 95.81 352 LYS B O 1
ATOM 6917 N N . ILE B 1 353 ? 19.531 2.896 4.605 1 96.5 353 ILE B N 1
ATOM 6918 C CA . ILE B 1 353 ? 18.438 3.064 3.66 1 96.5 353 ILE B CA 1
ATOM 6919 C C . ILE B 1 353 ? 17.141 3.295 4.422 1 96.5 353 ILE B C 1
ATOM 6921 O O . ILE B 1 353 ? 16.75 2.488 5.273 1 96.5 353 ILE B O 1
ATOM 6925 N N . GLY B 1 354 ? 16.484 4.426 4.164 1 96.75 354 GLY B N 1
ATOM 6926 C CA . GLY B 1 354 ? 15.133 4.719 4.633 1 96.75 354 GLY B CA 1
ATOM 6927 C C . GLY B 1 354 ? 14.133 4.906 3.508 1 96.75 354 GLY B C 1
ATOM 6928 O O . GLY B 1 354 ? 14.516 4.973 2.338 1 96.75 354 GLY B O 1
ATOM 6929 N N . GLY B 1 355 ? 12.812 4.961 3.885 1 96.44 355 GLY B N 1
ATOM 6930 C CA . GLY B 1 355 ? 11.758 5.102 2.895 1 96.44 355 GLY B CA 1
ATOM 6931 C C . GLY B 1 355 ? 11.164 3.775 2.455 1 96.44 355 GLY B C 1
ATOM 6932 O O . GLY B 1 355 ? 11.391 2.746 3.096 1 96.44 355 GLY B O 1
ATOM 6933 N N . PRO B 1 356 ? 10.469 3.873 1.296 1 97 356 PRO B N 1
ATOM 6934 C CA . PRO B 1 356 ? 10.219 5.043 0.45 1 97 356 PRO B CA 1
ATOM 6935 C C . PRO B 1 356 ? 9.445 6.141 1.177 1 97 356 PRO B C 1
ATOM 6937 O O . PRO B 1 356 ? 8.633 5.852 2.057 1 97 356 PRO B O 1
ATOM 6940 N N . LEU B 1 357 ? 9.805 7.387 0.863 1 98.31 357 LEU B N 1
ATOM 6941 C CA . LEU B 1 357 ? 9.133 8.57 1.403 1 98.31 357 LEU B CA 1
ATOM 6942 C C . LEU B 1 357 ? 8.609 9.453 0.281 1 98.31 357 LEU B C 1
ATOM 6944 O O . LEU B 1 357 ? 9.023 9.32 -0.872 1 98.31 357 LEU B O 1
ATOM 6948 N N . TYR B 1 358 ? 7.637 10.266 0.531 1 98.44 358 TYR B N 1
ATOM 6949 C CA . TYR B 1 358 ? 7.09 11.25 -0.397 1 98.44 358 TYR B CA 1
ATOM 6950 C C . TYR B 1 358 ? 8.078 12.391 -0.63 1 98.44 358 TYR B C 1
ATOM 6952 O O . TYR B 1 358 ? 8.539 13.023 0.321 1 98.44 358 TYR B O 1
ATOM 6960 N N . THR B 1 359 ? 8.438 12.695 -1.858 1 97.19 359 THR B N 1
ATOM 6961 C CA . THR B 1 359 ? 9.469 13.695 -2.146 1 97.19 359 THR B CA 1
ATOM 6962 C C . THR B 1 359 ? 8.844 14.977 -2.678 1 97.19 359 THR B C 1
ATOM 6964 O O . THR B 1 359 ? 9.531 15.977 -2.873 1 97.19 359 THR B O 1
ATOM 6967 N N . GLY B 1 360 ? 7.527 14.969 -2.871 1 96.06 360 GLY B N 1
ATOM 6968 C CA . GLY B 1 360 ? 6.844 16.141 -3.389 1 96.06 360 GLY B CA 1
ATOM 6969 C C . GLY B 1 360 ? 6.633 17.219 -2.34 1 96.06 360 GLY B C 1
ATOM 6970 O O . GLY B 1 360 ? 7.199 17.141 -1.247 1 96.06 360 GLY B O 1
ATOM 6971 N N . LYS B 1 361 ? 5.824 18.219 -2.709 1 97.06 361 LYS B N 1
ATOM 6972 C CA . LYS B 1 361 ? 5.555 19.359 -1.842 1 97.06 361 LYS B CA 1
ATOM 6973 C C . LYS B 1 361 ? 4.719 18.953 -0.633 1 97.06 361 LYS B C 1
ATOM 6975 O O . LYS B 1 361 ? 3.766 18.172 -0.765 1 97.06 361 LYS B O 1
ATOM 6980 N N . LEU B 1 362 ? 5.098 19.453 0.507 1 98 362 LEU B N 1
ATOM 6981 C CA . LEU B 1 362 ? 4.359 19.172 1.73 1 98 362 LEU B CA 1
ATOM 6982 C C . LEU B 1 362 ? 3.125 20.062 1.841 1 98 362 LEU B C 1
ATOM 6984 O O . LEU B 1 362 ? 2.201 19.766 2.598 1 98 362 LEU B O 1
ATOM 6988 N N . HIS B 1 363 ? 3.225 21.172 1.161 1 98.19 363 HIS B N 1
ATOM 6989 C CA . HIS B 1 363 ? 2.213 22.219 1.304 1 98.19 363 HIS B CA 1
ATOM 6990 C C . HIS B 1 363 ? 1.848 22.812 -0.049 1 98.19 363 HIS B C 1
ATOM 6992 O O . HIS B 1 363 ? 2.625 22.734 -1.003 1 98.19 363 HIS B O 1
ATOM 6998 N N . ASN B 1 364 ? 0.624 23.234 -0.144 1 98.12 364 ASN B N 1
ATOM 6999 C CA . ASN B 1 364 ? 0.221 24.219 -1.141 1 98.12 364 ASN B CA 1
ATOM 7000 C C . ASN B 1 364 ? 0.271 25.625 -0.579 1 98.12 364 ASN B C 1
ATOM 7002 O O . ASN B 1 364 ? -0.613 26.031 0.179 1 98.12 364 ASN B O 1
ATOM 7006 N N . PHE B 1 365 ? 1.245 26.422 -1.022 1 97.31 365 PHE B N 1
ATOM 7007 C CA . PHE B 1 365 ? 1.548 27.672 -0.354 1 97.31 365 PHE B CA 1
ATOM 7008 C C . PHE B 1 365 ? 0.426 28.688 -0.569 1 97.31 365 PHE B C 1
ATOM 7010 O O . PHE B 1 365 ? 0.159 29.516 0.3 1 97.31 365 PHE B O 1
ATOM 7017 N N . ASP B 1 366 ? -0.215 28.594 -1.688 1 97.5 366 ASP B N 1
ATOM 7018 C CA . ASP B 1 366 ? -1.389 29.438 -1.877 1 97.5 366 ASP B CA 1
ATOM 7019 C C . ASP B 1 366 ? -2.471 29.109 -0.85 1 97.5 366 ASP B C 1
ATOM 7021 O O . ASP B 1 366 ? -3.086 30.016 -0.281 1 97.5 366 ASP B O 1
ATOM 7025 N N . PHE B 1 367 ? -2.707 27.906 -0.641 1 98.38 367 PHE B N 1
ATOM 7026 C CA . PHE B 1 367 ? -3.701 27.469 0.33 1 98.38 367 PHE B CA 1
ATOM 7027 C C . PHE B 1 367 ? -3.279 27.844 1.745 1 98.38 367 PHE B C 1
ATOM 7029 O O . PHE B 1 367 ? -4.109 28.266 2.557 1 98.38 367 PHE B O 1
ATOM 7036 N N . VAL B 1 368 ? -1.973 27.688 2.072 1 98.38 368 VAL B N 1
ATOM 7037 C CA . VAL B 1 368 ? -1.442 28.047 3.381 1 98.38 368 VAL B CA 1
ATOM 7038 C C . VAL B 1 368 ? -1.686 29.531 3.643 1 98.38 368 VAL B C 1
ATOM 7040 O O . VAL B 1 368 ? -2.09 29.922 4.742 1 98.38 368 VAL B O 1
ATOM 7043 N N . THR B 1 369 ? -1.477 30.312 2.67 1 97.81 369 THR B N 1
ATOM 7044 C CA . THR B 1 369 ? -1.671 31.766 2.797 1 97.81 369 THR B CA 1
ATOM 7045 C C . THR B 1 369 ? -3.135 32.094 3.08 1 97.81 369 THR B C 1
ATOM 7047 O O . THR B 1 369 ? -3.436 32.969 3.902 1 97.81 369 THR B O 1
ATOM 7050 N N . ARG B 1 370 ? -3.982 31.406 2.453 1 98.06 370 ARG B N 1
ATOM 7051 C CA . ARG B 1 370 ? -5.41 31.594 2.684 1 98.06 370 ARG B CA 1
ATOM 7052 C C . ARG B 1 370 ? -5.801 31.172 4.094 1 98.06 370 ARG B C 1
ATOM 7054 O O . ARG B 1 370 ? -6.59 31.844 4.758 1 98.06 370 ARG B O 1
ATOM 7061 N N . CYS B 1 371 ? -5.301 30.078 4.523 1 98.31 371 CYS B N 1
ATOM 7062 C CA . CYS B 1 371 ? -5.574 29.609 5.879 1 98.31 371 CYS B CA 1
ATOM 7063 C C . CYS B 1 371 ? -5.055 30.594 6.91 1 98.31 371 CYS B C 1
ATOM 7065 O O . CYS B 1 371 ? -5.691 30.828 7.941 1 98.31 371 CYS B O 1
ATOM 7067 N N . LEU B 1 372 ? -3.852 31.125 6.633 1 97.5 372 LEU B N 1
ATOM 7068 C CA . LEU B 1 372 ? -3.254 32.094 7.539 1 97.5 372 LEU B CA 1
ATOM 7069 C C . LEU B 1 372 ? -4.133 33.344 7.66 1 97.5 372 LEU B C 1
ATOM 7071 O O . LEU B 1 372 ? -4.328 33.844 8.758 1 97.5 372 LEU B O 1
ATOM 7075 N N . LYS B 1 373 ? -4.668 33.781 6.578 1 97.19 373 LYS B N 1
ATOM 7076 C CA . LYS B 1 373 ? -5.594 34.938 6.602 1 97.19 373 LYS B CA 1
ATOM 7077 C C . LYS B 1 373 ? -6.832 34.594 7.438 1 97.19 373 LYS B C 1
ATOM 7079 O O . LYS B 1 373 ? -7.238 35.406 8.281 1 97.19 373 LYS B O 1
ATOM 7084 N N . GLU B 1 374 ? -7.43 33.438 7.211 1 96.56 374 GLU B N 1
ATOM 7085 C CA . GLU B 1 374 ? -8.594 32.969 7.973 1 96.56 374 GLU B CA 1
ATOM 7086 C C . GLU B 1 374 ? -8.273 32.875 9.461 1 96.56 374 GLU B C 1
ATOM 7088 O O . GLU B 1 374 ? -9.117 33.219 10.305 1 96.56 374 GLU B O 1
ATOM 7093 N N . ALA B 1 375 ? -7.09 32.406 9.781 1 96.19 375 ALA B N 1
ATOM 7094 C CA . ALA B 1 375 ? -6.664 32.25 11.172 1 96.19 375 ALA B CA 1
ATOM 7095 C C . ALA B 1 375 ? -6.527 33.594 11.859 1 96.19 375 ALA B C 1
ATOM 7097 O O . ALA B 1 375 ? -6.891 33.75 13.031 1 96.19 375 ALA B O 1
ATOM 7098 N N . LYS B 1 376 ? -5.992 34.562 11.211 1 94.75 376 LYS B N 1
ATOM 7099 C CA . LYS B 1 376 ? -5.812 35.906 11.758 1 94.75 376 LYS B CA 1
ATOM 7100 C C . LYS B 1 376 ? -7.156 36.594 12.039 1 94.75 376 LYS B C 1
ATOM 7102 O O . LYS B 1 376 ? -7.289 37.375 12.984 1 94.75 376 LYS B O 1
ATOM 7107 N N . GLU B 1 377 ? -8.133 36.188 11.289 1 94.19 377 GLU B N 1
ATOM 7108 C CA . GLU B 1 377 ? -9.461 36.812 11.422 1 94.19 377 GLU B CA 1
ATOM 7109 C C . GLU B 1 377 ? -10.383 35.906 12.258 1 94.19 377 GLU B C 1
ATOM 7111 O O . GLU B 1 377 ? -11.562 36.219 12.43 1 94.19 377 GLU B O 1
ATOM 7116 N N . ALA B 1 378 ? -9.93 34.875 12.773 1 90 378 ALA B N 1
ATOM 7117 C CA . ALA B 1 378 ? -10.742 33.844 13.398 1 90 378 ALA B CA 1
ATOM 7118 C C . ALA B 1 378 ? -11.453 34.375 14.641 1 90 378 ALA B C 1
ATOM 7120 O O . ALA B 1 378 ? -12.547 33.906 14.977 1 90 378 ALA B O 1
ATOM 7121 N N . LYS B 1 379 ? -10.867 35.312 15.352 1 87.12 379 LYS B N 1
ATOM 7122 C CA . LYS B 1 379 ? -11.477 35.844 16.547 1 87.12 379 LYS B CA 1
ATOM 7123 C C . LYS B 1 379 ? -12.852 36.438 16.25 1 87.12 379 LYS B C 1
ATOM 7125 O O . LYS B 1 379 ? -13.758 36.375 17.094 1 87.12 379 LYS B O 1
ATOM 7130 N N . GLU B 1 380 ? -13.008 36.844 15.117 1 90.5 380 GLU B N 1
ATOM 7131 C CA . GLU B 1 380 ? -14.273 37.438 14.711 1 90.5 380 GLU B CA 1
ATOM 7132 C C . GLU B 1 380 ? -15.164 36.438 14 1 90.5 380 GLU B C 1
ATOM 7134 O O . GLU B 1 380 ? -16.359 36.344 14.273 1 90.5 380 GLU B O 1
ATOM 7139 N N . ASN B 1 381 ? -14.602 35.656 13.172 1 91.44 381 ASN B N 1
ATOM 7140 C CA . ASN B 1 381 ? -15.383 34.812 12.266 1 91.44 381 ASN B CA 1
ATOM 7141 C C . ASN B 1 381 ? -15.57 33.406 12.82 1 91.44 381 ASN B C 1
ATOM 7143 O O . ASN B 1 381 ? -16.469 32.688 12.391 1 91.44 381 ASN B O 1
ATOM 7147 N N . LEU B 1 382 ? -14.75 32.969 13.703 1 94.94 382 LEU B N 1
ATOM 7148 C CA . LEU B 1 382 ? -14.805 31.672 14.359 1 94.94 382 LEU B CA 1
ATOM 7149 C C . LEU B 1 382 ? -14.57 31.812 15.859 1 94.94 382 LEU B C 1
ATOM 7151 O O . LEU B 1 382 ? -13.562 31.312 16.375 1 94.94 382 LEU B O 1
ATOM 7155 N N . PRO B 1 383 ? -15.492 32.344 16.562 1 92.69 383 PRO B N 1
ATOM 7156 C CA . PRO B 1 383 ? -15.289 32.688 17.969 1 92.69 383 PRO B CA 1
ATOM 7157 C C . PRO B 1 383 ? -15.008 31.453 18.828 1 92.69 383 PRO B C 1
ATOM 7159 O O . PRO B 1 383 ? -14.531 31.594 19.953 1 92.69 383 PRO B O 1
ATOM 7162 N N . GLY B 1 384 ? -15.297 30.297 18.375 1 95 384 GLY B N 1
ATOM 7163 C CA . GLY B 1 384 ? -15.031 29.094 19.141 1 95 384 GLY B CA 1
ATOM 7164 C C . GLY B 1 384 ? -13.57 28.688 19.125 1 95 384 GLY B C 1
ATOM 7165 O O . GLY B 1 384 ? -13.133 27.859 19.938 1 95 384 GLY B O 1
ATOM 7166 N N . VAL B 1 385 ? -12.758 29.25 18.25 1 95.38 385 VAL B N 1
ATOM 7167 C CA . VAL B 1 385 ? -11.344 28.906 18.141 1 95.38 385 VAL B CA 1
ATOM 7168 C C . VAL B 1 385 ? -10.57 29.5 19.312 1 95.38 385 VAL B C 1
ATOM 7170 O O . VAL B 1 385 ? -10.547 30.719 19.5 1 95.38 385 VAL B O 1
ATOM 7173 N N . SER B 1 386 ? -9.906 28.641 20.109 1 92.25 386 SER B N 1
ATOM 7174 C CA . SER B 1 386 ? -9.219 29.109 21.312 1 92.25 386 SER B CA 1
ATOM 7175 C C . SER B 1 386 ? -7.711 29.125 21.109 1 92.25 386 SER B C 1
ATOM 7177 O O . SER B 1 386 ? -6.996 29.859 21.797 1 92.25 386 SER B O 1
ATOM 7179 N N . MET B 1 387 ? -7.211 28.359 20.172 1 91.88 387 MET B N 1
ATOM 7180 C CA . MET B 1 387 ? -5.77 28.25 19.969 1 91.88 387 MET B CA 1
ATOM 7181 C C . MET B 1 387 ? -5.316 29.156 18.812 1 91.88 387 MET B C 1
ATOM 7183 O O . MET B 1 387 ? -4.422 28.781 18.047 1 91.88 387 MET B O 1
ATOM 7187 N N . HIS B 1 388 ? -5.895 30.25 18.703 1 90.69 388 HIS B N 1
ATOM 7188 C CA . HIS B 1 388 ? -5.695 31.172 17.594 1 90.69 388 HIS B CA 1
ATOM 7189 C C . HIS B 1 388 ? -4.227 31.562 17.453 1 90.69 388 HIS B C 1
ATOM 7191 O O . HIS B 1 388 ? -3.643 31.438 16.375 1 90.69 388 HIS B O 1
ATOM 7197 N N . ALA B 1 389 ? -3.562 32 18.5 1 90.62 389 ALA B N 1
ATOM 7198 C CA . ALA B 1 389 ? -2.178 32.469 18.453 1 90.62 389 ALA B CA 1
ATOM 7199 C C . ALA B 1 389 ? -1.238 31.359 18.016 1 90.62 389 ALA B C 1
ATOM 7201 O O . ALA B 1 389 ? -0.336 31.594 17.203 1 90.62 389 ALA B O 1
ATOM 7202 N N . LYS B 1 390 ? -1.459 30.172 18.5 1 92.62 390 LYS B N 1
ATOM 7203 C CA . LYS B 1 390 ? -0.618 29.031 18.156 1 92.62 390 LYS B CA 1
ATOM 7204 C C . LYS B 1 390 ? -0.791 28.656 16.688 1 92.62 390 LYS B C 1
ATOM 7206 O O . LYS B 1 390 ? 0.177 28.281 16.016 1 92.62 390 LYS B O 1
ATOM 7211 N N . ILE B 1 391 ? -2.012 28.766 16.203 1 96.25 391 ILE B N 1
ATOM 7212 C CA . ILE B 1 391 ? -2.303 28.406 14.828 1 96.25 391 ILE B CA 1
ATOM 7213 C C . ILE B 1 391 ? -1.658 29.406 13.883 1 96.25 391 ILE B C 1
ATOM 7215 O O . ILE B 1 391 ? -1.055 29.031 12.875 1 96.25 391 ILE B O 1
ATOM 7219 N N . VAL B 1 392 ? -1.77 30.672 14.195 1 95.94 392 VAL B N 1
ATOM 7220 C CA . VAL B 1 392 ? -1.153 31.719 13.383 1 95.94 392 VAL B CA 1
ATOM 7221 C C . VAL B 1 392 ? 0.36 31.531 13.344 1 95.94 392 VAL B C 1
ATOM 7223 O O . VAL B 1 392 ? 0.982 31.641 12.289 1 95.94 392 VAL B O 1
ATOM 7226 N N . GLY B 1 393 ? 0.972 31.234 14.492 1 94.69 393 GLY B N 1
ATOM 7227 C CA . GLY B 1 393 ? 2.398 30.953 14.539 1 94.69 393 GLY B CA 1
ATOM 7228 C C . GLY B 1 393 ? 2.803 29.766 13.688 1 94.69 393 GLY B C 1
ATOM 7229 O O . GLY B 1 393 ? 3.789 29.844 12.953 1 94.69 393 GLY B O 1
ATOM 7230 N N . LEU B 1 394 ? 2.035 28.719 13.773 1 95.88 394 LEU B N 1
ATOM 7231 C CA . LEU B 1 394 ? 2.307 27.5 13.023 1 95.88 394 LEU B CA 1
ATOM 7232 C C . LEU B 1 394 ? 2.223 27.75 11.523 1 95.88 394 LEU B C 1
ATOM 7234 O O . LEU B 1 394 ? 3.145 27.422 10.781 1 95.88 394 LEU B O 1
ATOM 7238 N N . LEU B 1 395 ? 1.137 28.391 11.047 1 97.44 395 LEU B N 1
ATOM 7239 C CA . LEU B 1 395 ? 0.924 28.625 9.625 1 97.44 395 LEU B CA 1
ATOM 7240 C C . LEU B 1 395 ? 1.939 29.625 9.086 1 97.44 395 LEU B C 1
ATOM 7242 O O . LEU B 1 395 ? 2.363 29.531 7.934 1 97.44 395 LEU B O 1
ATOM 7246 N N . THR B 1 396 ? 2.314 30.594 9.898 1 96.06 396 THR B N 1
ATOM 7247 C CA . THR B 1 396 ? 3.352 31.531 9.5 1 96.06 396 THR B CA 1
ATOM 7248 C C . THR B 1 396 ? 4.684 30.812 9.289 1 96.06 396 THR B C 1
ATOM 7250 O O . THR B 1 396 ? 5.359 31.031 8.289 1 96.06 396 THR B O 1
ATOM 7253 N N . SER B 1 397 ? 5.051 30 10.211 1 95.06 397 SER B N 1
ATOM 7254 C CA . SER B 1 397 ? 6.285 29.234 10.094 1 95.06 397 SER B CA 1
ATOM 7255 C C . SER B 1 397 ? 6.281 28.375 8.844 1 95.06 397 SER B C 1
ATOM 7257 O O . SER B 1 397 ? 7.301 28.25 8.156 1 95.06 397 SER B O 1
ATOM 7259 N N . ILE B 1 398 ? 5.168 27.766 8.516 1 96.94 398 ILE B N 1
ATOM 7260 C CA . ILE B 1 398 ? 5.031 26.906 7.344 1 96.94 398 ILE B CA 1
ATOM 7261 C C . ILE B 1 398 ? 5.172 27.734 6.074 1 96.94 398 ILE B C 1
ATOM 7263 O O . ILE B 1 398 ? 5.852 27.328 5.129 1 96.94 398 ILE B O 1
ATOM 7267 N N . SER B 1 399 ? 4.594 28.891 6.062 1 96.06 399 SER B N 1
ATOM 7268 C CA . SER B 1 399 ? 4.617 29.75 4.887 1 96.06 399 SER B CA 1
ATOM 7269 C C . SER B 1 399 ? 6.035 30.219 4.566 1 96.06 399 SER B C 1
ATOM 7271 O O . SER B 1 399 ? 6.316 30.641 3.443 1 96.06 399 SER B O 1
ATOM 7273 N N . GLU B 1 400 ? 6.949 30.094 5.508 1 94.19 400 GLU B N 1
ATOM 7274 C CA . GLU B 1 400 ? 8.32 30.578 5.344 1 94.19 400 GLU B CA 1
ATOM 7275 C C . GLU B 1 400 ? 9.266 29.422 5.012 1 94.19 400 GLU B C 1
ATOM 7277 O O . GLU B 1 400 ? 10.461 29.641 4.793 1 94.19 400 GLU B O 1
ATOM 7282 N N . GLU B 1 401 ? 8.797 28.266 4.957 1 95.56 401 GLU B N 1
ATOM 7283 C CA . GLU B 1 401 ? 9.633 27.109 4.609 1 95.56 401 GLU B CA 1
ATOM 7284 C C . GLU B 1 401 ? 9.945 27.094 3.117 1 95.56 401 GLU B C 1
ATOM 7286 O O . GLU B 1 401 ? 9.133 27.547 2.303 1 95.56 401 GLU B O 1
ATOM 7291 N N . LEU B 1 402 ? 11.203 26.641 2.73 1 95.19 402 LEU B N 1
ATOM 7292 C CA . LEU B 1 402 ? 11.516 26.406 1.324 1 95.19 402 LEU B CA 1
ATOM 7293 C C . LEU B 1 402 ? 10.625 25.312 0.743 1 95.19 402 LEU B C 1
ATOM 7295 O O . LEU B 1 402 ? 10.422 24.266 1.368 1 95.19 402 LEU B O 1
ATOM 7299 N N . GLU B 1 403 ? 10.25 25.766 -0.493 1 88.5 403 GLU B N 1
ATOM 7300 C CA . GLU B 1 403 ? 9.375 24.828 -1.193 1 88.5 403 GLU B CA 1
ATOM 7301 C C . GLU B 1 403 ? 10.18 23.75 -1.918 1 88.5 403 GLU B C 1
ATOM 7303 O O . GLU B 1 403 ? 11.328 23.984 -2.293 1 88.5 403 GLU B O 1
ATOM 7308 N N . ASP B 1 404 ? 9.93 22.484 -1.962 1 85.5 404 ASP B N 1
ATOM 7309 C CA . ASP B 1 404 ? 10.469 21.422 -2.812 1 85.5 404 ASP B CA 1
ATOM 7310 C C . ASP B 1 404 ? 11.805 20.922 -2.275 1 85.5 404 ASP B C 1
ATOM 7312 O O . ASP B 1 404 ? 12.672 20.5 -3.049 1 85.5 404 ASP B O 1
ATOM 7316 N N . VAL B 1 405 ? 12.188 21.297 -1.113 1 94.88 405 VAL B N 1
ATOM 7317 C CA . VAL B 1 405 ? 13.398 20.781 -0.479 1 94.88 405 VAL B CA 1
ATOM 7318 C C . VAL B 1 405 ? 13.039 19.766 0.595 1 94.88 405 VAL B C 1
ATOM 7320 O O . VAL B 1 405 ? 12.68 20.141 1.717 1 94.88 405 VAL B O 1
ATOM 7323 N N . PRO B 1 406 ? 13.203 18.531 0.234 1 96.5 406 PRO B N 1
ATOM 7324 C CA . PRO B 1 406 ? 12.859 17.516 1.221 1 96.5 406 PRO B CA 1
ATOM 7325 C C . PRO B 1 406 ? 13.875 17.406 2.354 1 96.5 406 PRO B C 1
ATOM 7327 O O . PRO B 1 406 ? 15.086 17.484 2.109 1 96.5 406 PRO B O 1
ATOM 7330 N N . LEU B 1 407 ? 13.391 17.359 3.566 1 97.75 407 LEU B N 1
ATOM 7331 C CA . LEU B 1 407 ? 14.148 17.125 4.789 1 97.75 407 LEU B CA 1
ATOM 7332 C C . LEU B 1 407 ? 15.039 18.312 5.125 1 97.75 407 LEU B C 1
ATOM 7334 O O . LEU B 1 407 ? 14.805 19.422 4.633 1 97.75 407 LEU B O 1
ATOM 7338 N N . PHE B 1 408 ? 15.859 18.172 6.199 1 97.88 408 PHE B N 1
ATOM 7339 C CA . PHE B 1 408 ? 16.656 19.297 6.668 1 97.88 408 PHE B CA 1
ATOM 7340 C C . PHE B 1 408 ? 17.844 18.812 7.488 1 97.88 408 PHE B C 1
ATOM 7342 O O . PHE B 1 408 ? 17.953 17.625 7.801 1 97.88 408 PHE B O 1
ATOM 7349 N N . TYR B 1 409 ? 18.766 19.719 7.691 1 97.5 409 TYR B N 1
ATOM 7350 C CA . TYR B 1 409 ? 19.875 19.484 8.609 1 97.5 409 TYR B CA 1
ATOM 7351 C C . TYR B 1 409 ? 19.594 20.109 9.969 1 97.5 409 TYR B C 1
ATOM 7353 O O . TYR B 1 409 ? 18.781 21.016 10.086 1 97.5 409 TYR B O 1
ATOM 7361 N N . SER B 1 410 ? 20.172 19.5 10.969 1 96.94 410 SER B N 1
ATOM 7362 C CA . SER B 1 410 ? 20.281 20.156 12.273 1 96.94 410 SER B CA 1
ATOM 7363 C C . SER B 1 410 ? 21.656 20.766 12.484 1 96.94 410 SER B C 1
ATOM 7365 O O . SER B 1 410 ? 22.641 20.031 12.625 1 96.94 410 SER B O 1
ATOM 7367 N N . ILE B 1 411 ? 21.688 22.062 12.562 1 95.94 411 ILE B N 1
ATOM 7368 C CA . ILE B 1 411 ? 22.984 22.734 12.688 1 95.94 411 ILE B CA 1
ATOM 7369 C C . ILE B 1 411 ? 23.672 22.281 13.969 1 95.94 411 ILE B C 1
ATOM 7371 O O . ILE B 1 411 ? 24.844 21.875 13.945 1 95.94 411 ILE B O 1
ATOM 7375 N N . PRO B 1 412 ? 22.922 22.219 15.078 1 95.88 412 PRO B N 1
ATOM 7376 C CA . PRO B 1 412 ? 23.562 21.75 16.297 1 95.88 412 PRO B CA 1
ATOM 7377 C C . PRO B 1 412 ? 24.078 20.328 16.188 1 95.88 412 PRO B C 1
ATOM 7379 O O . PRO B 1 412 ? 25.172 20.016 16.656 1 95.88 412 PRO B O 1
ATOM 7382 N N . ASP B 1 413 ? 23.297 19.5 15.586 1 95.81 413 ASP B N 1
ATOM 7383 C CA . ASP B 1 413 ? 23.688 18.109 15.461 1 95.81 413 ASP B CA 1
ATOM 7384 C C . ASP B 1 413 ? 24.922 17.953 14.57 1 95.81 413 ASP B C 1
ATOM 7386 O O . ASP B 1 413 ? 25.812 17.156 14.852 1 95.81 413 ASP B O 1
ATOM 7390 N N . LEU B 1 414 ? 24.984 18.75 13.461 1 96.31 414 LEU B N 1
ATOM 7391 C CA . LEU B 1 414 ? 26.109 18.719 12.539 1 96.31 414 LEU B CA 1
ATOM 7392 C C . LEU B 1 414 ? 27.406 19.125 13.258 1 96.31 414 LEU B C 1
ATOM 7394 O O . LEU B 1 414 ? 28.453 18.516 13.047 1 96.31 414 LEU B O 1
ATOM 7398 N N . CYS B 1 415 ? 27.312 20.125 14.039 1 96.5 415 CYS B N 1
ATOM 7399 C CA . CYS B 1 415 ? 28.469 20.609 14.766 1 96.5 415 CYS B CA 1
ATOM 7400 C C . CYS B 1 415 ? 28.875 19.672 15.891 1 96.5 415 CYS B C 1
ATOM 7402 O O . CYS B 1 415 ? 30.047 19.359 16.047 1 96.5 415 CYS B O 1
ATOM 7404 N N . GLN B 1 416 ? 27.875 19.172 16.609 1 95.69 416 GLN B N 1
ATOM 7405 C CA . GLN B 1 416 ? 28.125 18.297 17.766 1 95.69 416 GLN B CA 1
ATOM 7406 C C . GLN B 1 416 ? 28.781 17 17.328 1 95.69 416 GLN B C 1
ATOM 7408 O O . GLN B 1 416 ? 29.625 16.453 18.047 1 95.69 416 GLN B O 1
ATOM 7413 N N . ARG B 1 417 ? 28.438 16.562 16.203 1 94.56 417 ARG B N 1
ATOM 7414 C CA . ARG B 1 417 ? 29 15.328 15.664 1 94.56 417 ARG B CA 1
ATOM 7415 C C . ARG B 1 417 ? 30.531 15.383 15.641 1 94.56 417 ARG B C 1
ATOM 7417 O O . ARG B 1 417 ? 31.188 14.367 15.828 1 94.56 417 ARG B O 1
ATOM 7424 N N . TRP B 1 418 ? 31.062 16.562 15.406 1 95.5 418 TRP B N 1
ATOM 7425 C CA . TRP B 1 418 ? 32.5 16.719 15.266 1 95.5 418 TRP B CA 1
ATOM 7426 C C . TRP B 1 418 ? 33.094 17.531 16.422 1 95.5 418 TRP B C 1
ATOM 7428 O O . TRP B 1 418 ? 34.156 18.094 16.297 1 95.5 418 TRP B O 1
ATOM 7438 N N . ASN B 1 419 ? 32.375 17.656 17.469 1 95.31 419 ASN B N 1
ATOM 7439 C CA . ASN B 1 419 ? 32.781 18.359 18.688 1 95.31 419 ASN B CA 1
ATOM 7440 C C . ASN B 1 419 ? 33.125 19.812 18.406 1 95.31 419 ASN B C 1
ATOM 7442 O O . ASN B 1 419 ? 34.125 20.328 18.906 1 95.31 419 ASN B O 1
ATOM 7446 N N . LEU B 1 420 ? 32.312 20.391 17.531 1 96.81 420 LEU B N 1
ATOM 7447 C CA . LEU B 1 420 ? 32.5 21.797 17.203 1 96.81 420 LEU B CA 1
ATOM 7448 C C . LEU B 1 420 ? 31.484 22.656 17.953 1 96.81 420 LEU B C 1
ATOM 7450 O O . LEU B 1 420 ? 30.438 22.172 18.359 1 96.81 420 LEU B O 1
ATOM 7454 N N . SER B 1 421 ? 31.922 23.875 18.203 1 96 421 SER B N 1
ATOM 7455 C CA . SER B 1 421 ? 30.922 24.828 18.688 1 96 421 SER B CA 1
ATOM 7456 C C . SER B 1 421 ? 29.828 25.031 17.656 1 96 421 SER B C 1
ATOM 7458 O O . SER B 1 421 ? 30.078 25 16.438 1 96 421 SER B O 1
ATOM 7460 N N . THR B 1 422 ? 28.656 25.25 18.109 1 95.38 422 THR B N 1
ATOM 7461 C CA . THR B 1 422 ? 27.516 25.359 17.203 1 95.38 422 THR B CA 1
ATOM 7462 C C . THR B 1 422 ? 27.578 26.672 16.406 1 95.38 422 THR B C 1
ATOM 7464 O O . THR B 1 422 ? 27.766 27.734 16.984 1 95.38 422 THR B O 1
ATOM 7467 N N . ILE B 1 423 ? 27.547 26.562 15.062 1 95 423 ILE B N 1
ATOM 7468 C CA . ILE B 1 423 ? 27.391 27.719 14.203 1 95 423 ILE B CA 1
ATOM 7469 C C . ILE B 1 423 ? 25.969 28.297 14.359 1 95 423 ILE B C 1
ATOM 7471 O O . ILE B 1 423 ? 25 27.547 14.312 1 95 423 ILE B O 1
ATOM 7475 N N . SER B 1 424 ? 25.891 29.594 14.625 1 92.31 424 SER B N 1
ATOM 7476 C CA . SER B 1 424 ? 24.547 30.172 14.719 1 92.31 424 SER B CA 1
ATOM 7477 C C . SER B 1 424 ? 23.781 30.016 13.414 1 92.31 424 SER B C 1
ATOM 7479 O O . SER B 1 424 ? 24.359 30.125 12.328 1 92.31 424 SER B O 1
ATOM 7481 N N . PRO B 1 425 ? 22.484 29.797 13.578 1 92.56 425 PRO B N 1
ATOM 7482 C CA . PRO B 1 425 ? 21.688 29.641 12.367 1 92.56 425 PRO B CA 1
ATOM 7483 C C . PRO B 1 425 ? 21.797 30.844 11.43 1 92.56 425 PRO B C 1
ATOM 7485 O O . PRO B 1 425 ? 21.844 30.688 10.211 1 92.56 425 PRO B O 1
ATOM 7488 N N . SER B 1 426 ? 21.891 32.062 11.945 1 92.75 426 SER B N 1
ATOM 7489 C CA . SER B 1 426 ? 21.984 33.281 11.141 1 92.75 426 SER B CA 1
ATOM 7490 C C . SER B 1 426 ? 23.281 33.281 10.336 1 92.75 426 SER B C 1
ATOM 7492 O O . SER B 1 426 ? 23.281 33.719 9.172 1 92.75 426 SER B O 1
ATOM 7494 N N . ILE B 1 427 ? 24.375 32.844 10.945 1 95.06 427 ILE B N 1
ATOM 7495 C CA . ILE B 1 427 ? 25.672 32.812 10.273 1 95.06 427 ILE B CA 1
ATOM 7496 C C . ILE B 1 427 ? 25.656 31.734 9.188 1 95.06 427 ILE B C 1
ATOM 7498 O O . ILE B 1 427 ? 26.125 31.969 8.07 1 95.06 427 ILE B O 1
ATOM 7502 N N . PHE B 1 428 ? 25.172 30.625 9.562 1 96.62 428 PHE B N 1
ATOM 7503 C CA . PHE B 1 428 ? 25.109 29.547 8.602 1 96.62 428 PHE B CA 1
ATOM 7504 C C . PHE B 1 428 ? 24.281 29.922 7.383 1 96.62 428 PHE B C 1
ATOM 7506 O O . PHE B 1 428 ? 24.703 29.719 6.242 1 96.62 428 PHE B O 1
ATOM 7513 N N . LYS B 1 429 ? 23.109 30.469 7.605 1 95.69 429 LYS B N 1
ATOM 7514 C CA . LYS B 1 429 ? 22.203 30.891 6.531 1 95.69 429 LYS B CA 1
ATOM 7515 C C . LYS B 1 429 ? 22.828 32.031 5.715 1 95.69 429 LYS B C 1
ATOM 7517 O O . LYS B 1 429 ? 22.656 32.062 4.492 1 95.69 429 LYS B O 1
ATOM 7522 N N . GLY B 1 430 ? 23.484 32.906 6.398 1 95.81 430 GLY B N 1
ATOM 7523 C CA . GLY B 1 430 ? 24.203 33.969 5.699 1 95.81 430 GLY B CA 1
ATOM 7524 C C . GLY B 1 430 ? 25.266 33.438 4.758 1 95.81 430 GLY B C 1
ATOM 7525 O O . GLY B 1 430 ? 25.422 33.938 3.643 1 95.81 430 GLY B O 1
ATOM 7526 N N . ALA B 1 431 ? 26.062 32.469 5.227 1 97.25 431 ALA B N 1
ATOM 7527 C CA . ALA B 1 431 ? 27.094 31.844 4.398 1 97.25 431 ALA B CA 1
ATOM 7528 C C . ALA B 1 431 ? 26.484 31.203 3.152 1 97.25 431 ALA B C 1
ATOM 7530 O O . ALA B 1 431 ? 27.016 31.359 2.049 1 97.25 431 ALA B O 1
ATOM 7531 N N . LEU B 1 432 ? 25.375 30.531 3.32 1 97.62 432 LEU B N 1
ATOM 7532 C CA . LEU B 1 432 ? 24.703 29.891 2.197 1 97.62 432 LEU B CA 1
ATOM 7533 C C . LEU B 1 432 ? 24.203 30.922 1.199 1 97.62 432 LEU B C 1
ATOM 7535 O O . LEU B 1 432 ? 24.359 30.75 -0.012 1 97.62 432 LEU B O 1
ATOM 7539 N N . GLU B 1 433 ? 23.609 31.969 1.726 1 96.62 433 GLU B N 1
ATOM 7540 C CA . GLU B 1 433 ? 23.109 33.031 0.867 1 96.62 433 GLU B CA 1
ATOM 7541 C C . GLU B 1 433 ? 24.234 33.688 0.057 1 96.62 433 GLU B C 1
ATOM 7543 O O . GLU B 1 433 ? 24.062 33.969 -1.126 1 96.62 433 GLU B O 1
ATOM 7548 N N . ASN B 1 434 ? 25.281 33.875 0.689 1 96.38 434 ASN B N 1
ATOM 7549 C CA . ASN B 1 434 ? 26.453 34.438 0.011 1 96.38 434 ASN B CA 1
ATOM 7550 C C . ASN B 1 434 ? 26.953 33.531 -1.102 1 96.38 434 ASN B C 1
ATOM 7552 O O . ASN B 1 434 ? 27.5 34 -2.098 1 96.38 434 ASN B O 1
ATOM 7556 N N . LEU B 1 435 ? 26.781 32.312 -0.913 1 97.44 435 LEU B N 1
ATOM 7557 C CA . LEU B 1 435 ? 27.203 31.328 -1.896 1 97.44 435 LEU B CA 1
ATOM 7558 C C . LEU B 1 435 ? 26.125 31.141 -2.963 1 97.44 435 LEU B C 1
ATOM 7560 O O . LEU B 1 435 ? 26.312 30.359 -3.9 1 97.44 435 LEU B O 1
ATOM 7564 N N . GLY B 1 436 ? 24.953 31.766 -2.822 1 96.88 436 GLY B N 1
ATOM 7565 C CA . GLY B 1 436 ? 23.906 31.75 -3.84 1 96.88 436 GLY B CA 1
ATOM 7566 C C . GLY B 1 436 ? 22.828 30.719 -3.578 1 96.88 436 GLY B C 1
ATOM 7567 O O . GLY B 1 436 ? 22.047 30.391 -4.465 1 96.88 436 GLY B O 1
ATOM 7568 N N . TYR B 1 437 ? 22.781 30.172 -2.354 1 97.38 437 TYR B N 1
ATOM 7569 C CA . TYR B 1 437 ? 21.797 29.141 -2.037 1 97.38 437 TYR B CA 1
ATOM 7570 C C . TYR B 1 437 ? 20.719 29.688 -1.116 1 97.38 437 TYR B C 1
ATOM 7572 O O . TYR B 1 437 ? 20.938 30.672 -0.396 1 97.38 437 TYR B O 1
ATOM 7580 N N . LYS B 1 438 ? 19.531 29.078 -1.162 1 96.94 438 LYS B N 1
ATOM 7581 C CA . LYS B 1 438 ? 18.406 29.438 -0.297 1 96.94 438 LYS B CA 1
ATOM 7582 C C . LYS B 1 438 ? 18.375 28.562 0.95 1 96.94 438 LYS B C 1
ATOM 7584 O O . LYS B 1 438 ? 18.906 27.438 0.945 1 96.94 438 LYS B O 1
ATOM 7589 N N . SER B 1 439 ? 17.812 29.125 2.029 1 95.81 439 SER B N 1
ATOM 7590 C CA . SER B 1 439 ? 17.672 28.344 3.262 1 95.81 439 SER B CA 1
ATOM 7591 C C . SER B 1 439 ? 16.438 28.797 4.051 1 95.81 439 SER B C 1
ATOM 7593 O O . SER B 1 439 ? 15.984 29.922 3.91 1 95.81 439 SER B O 1
ATOM 7595 N N . SER B 1 440 ? 15.844 27.891 4.797 1 95 440 SER B N 1
ATOM 7596 C CA . SER B 1 440 ? 14.734 28.141 5.715 1 95 440 SER B CA 1
ATOM 7597 C C . SER B 1 440 ? 14.766 27.172 6.891 1 95 440 SER B C 1
ATOM 7599 O O . SER B 1 440 ? 15.656 26.328 6.984 1 95 440 SER B O 1
ATOM 7601 N N . HIS B 1 441 ? 13.875 27.375 7.82 1 93.75 441 HIS B N 1
ATOM 7602 C CA . HIS B 1 441 ? 13.633 26.438 8.906 1 93.75 441 HIS B CA 1
ATOM 7603 C C . HIS B 1 441 ? 12.57 25.406 8.531 1 93.75 441 HIS B C 1
ATOM 7605 O O . HIS B 1 441 ? 12.031 25.438 7.418 1 93.75 441 HIS B O 1
ATOM 7611 N N . PHE B 1 442 ? 12.406 24.375 9.383 1 94.88 442 PHE B N 1
ATOM 7612 C CA . PHE B 1 442 ? 11.242 23.5 9.43 1 94.88 442 PHE B CA 1
ATOM 7613 C C . PHE B 1 442 ? 10.273 23.938 10.516 1 94.88 442 PHE B C 1
ATOM 7615 O O . PHE B 1 442 ? 10.695 24.375 11.594 1 94.88 442 PHE B O 1
ATOM 7622 N N . HIS B 1 443 ? 8.992 23.875 10.352 1 94.81 443 HIS B N 1
ATOM 7623 C CA . HIS B 1 443 ? 8.016 24.578 11.188 1 94.81 443 HIS B CA 1
ATOM 7624 C C . HIS B 1 443 ? 8.055 24.062 12.625 1 94.81 443 HIS B C 1
ATOM 7626 O O . HIS B 1 443 ? 7.691 24.781 13.555 1 94.81 443 HIS B O 1
ATOM 7632 N N . ARG B 1 444 ? 8.438 22.828 12.82 1 92.06 444 ARG B N 1
ATOM 7633 C CA . ARG B 1 444 ? 8.453 22.266 14.172 1 92.06 444 ARG B CA 1
ATOM 7634 C C . ARG B 1 444 ? 9.789 22.547 14.859 1 92.06 444 ARG B C 1
ATOM 7636 O O . ARG B 1 444 ? 9.875 22.484 16.094 1 92.06 444 ARG B O 1
ATOM 7643 N N . LYS B 1 445 ? 10.797 22.812 14.062 1 89.44 445 LYS B N 1
ATOM 7644 C CA . LYS B 1 445 ? 12.156 22.938 14.594 1 89.44 445 LYS B CA 1
ATOM 7645 C C . LYS B 1 445 ? 12.82 24.219 14.117 1 89.44 445 LYS B C 1
ATOM 7647 O O . LYS B 1 445 ? 13.453 24.25 13.062 1 89.44 445 LYS B O 1
ATOM 7652 N N . PRO B 1 446 ? 12.906 25.172 15.008 1 85.56 446 PRO B N 1
ATOM 7653 C CA . PRO B 1 446 ? 13.469 26.469 14.602 1 85.56 446 PRO B CA 1
ATOM 7654 C C . PRO B 1 446 ? 14.938 26.375 14.219 1 85.56 446 PRO B C 1
ATOM 7656 O O . PRO B 1 446 ? 15.422 27.172 13.398 1 85.56 446 PRO B O 1
ATOM 7659 N N . GLN B 1 447 ? 15.648 25.422 14.773 1 86.94 447 GLN B N 1
ATOM 7660 C CA . GLN B 1 447 ? 17.078 25.328 14.531 1 86.94 447 GLN B CA 1
ATOM 7661 C C . GLN B 1 447 ? 17.391 24.438 13.336 1 86.94 447 GLN B C 1
ATOM 7663 O O . GLN B 1 447 ? 18.547 24.156 13.039 1 86.94 447 GLN B O 1
ATOM 7668 N N . SER B 1 448 ? 16.344 24.062 12.711 1 93.69 448 SER B N 1
ATOM 7669 C CA . SER B 1 448 ? 16.516 23.234 11.516 1 93.69 448 SER B CA 1
ATOM 7670 C C . SER B 1 448 ? 16.984 24.078 10.328 1 93.69 448 SER B C 1
ATOM 7672 O O . SER B 1 448 ? 16.781 25.297 10.312 1 93.69 448 SER B O 1
ATOM 7674 N N . LEU B 1 449 ? 17.688 23.422 9.383 1 96.19 449 LEU B N 1
ATOM 7675 C CA . LEU B 1 449 ? 18.188 24.078 8.18 1 96.19 449 LEU B CA 1
ATOM 7676 C C . LEU B 1 449 ? 17.719 23.344 6.926 1 96.19 449 LEU B C 1
ATOM 7678 O O . LEU B 1 449 ? 18.312 22.359 6.508 1 96.19 449 LEU B O 1
ATOM 7682 N N . LYS B 1 450 ? 16.703 23.891 6.363 1 97.12 450 LYS B N 1
ATOM 7683 C CA . LYS B 1 450 ? 16.328 23.5 5.008 1 97.12 450 LYS B CA 1
ATOM 7684 C C . LYS B 1 450 ? 17.094 24.312 3.971 1 97.12 450 LYS B C 1
ATOM 7686 O O . LYS B 1 450 ? 17.188 25.547 4.086 1 97.12 450 LYS B O 1
ATOM 7691 N N . THR B 1 451 ? 17.703 23.625 2.912 1 97.88 451 THR B N 1
ATOM 7692 C CA . THR B 1 451 ? 18.453 24.375 1.91 1 97.88 451 THR B CA 1
ATOM 7693 C C . THR B 1 451 ? 18.5 23.609 0.589 1 97.88 451 THR B C 1
ATOM 7695 O O . THR B 1 451 ? 18.359 22.391 0.567 1 97.88 451 THR B O 1
ATOM 7698 N N . ASP B 1 452 ? 18.562 24.344 -0.487 1 97.19 452 ASP B N 1
ATOM 7699 C CA . ASP B 1 452 ? 18.734 23.734 -1.802 1 97.19 452 ASP B CA 1
ATOM 7700 C C . ASP B 1 452 ? 20.219 23.547 -2.129 1 97.19 452 ASP B C 1
ATOM 7702 O O . ASP B 1 452 ? 20.562 23.125 -3.234 1 97.19 452 ASP B O 1
ATOM 7706 N N . ALA B 1 453 ? 21.125 23.859 -1.167 1 97.56 453 ALA B N 1
ATOM 7707 C CA . ALA B 1 453 ? 22.547 23.609 -1.352 1 97.56 453 ALA B CA 1
ATOM 7708 C C . ALA B 1 453 ? 22.844 22.109 -1.385 1 97.56 453 ALA B C 1
ATOM 7710 O O . ALA B 1 453 ? 22.25 21.344 -0.632 1 97.56 453 ALA B O 1
ATOM 7711 N N . PRO B 1 454 ? 23.828 21.719 -2.232 1 96.19 454 PRO B N 1
ATOM 7712 C CA . PRO B 1 454 ? 24.266 20.312 -2.186 1 96.19 454 PRO B CA 1
ATOM 7713 C C . PRO B 1 454 ? 24.938 19.953 -0.862 1 96.19 454 PRO B C 1
ATOM 7715 O O . PRO B 1 454 ? 25.453 20.828 -0.164 1 96.19 454 PRO B O 1
ATOM 7718 N N . ASN B 1 455 ? 24.969 18.719 -0.562 1 96.06 455 ASN B N 1
ATOM 7719 C CA . ASN B 1 455 ? 25.609 18.219 0.645 1 96.06 455 ASN B CA 1
ATOM 7720 C C . ASN B 1 455 ? 27.047 18.734 0.76 1 96.06 455 ASN B C 1
ATOM 7722 O O . ASN B 1 455 ? 27.5 19.078 1.85 1 96.06 455 ASN B O 1
ATOM 7726 N N . LYS B 1 456 ? 27.688 18.688 -0.395 1 97.12 456 LYS B N 1
ATOM 7727 C CA . LYS B 1 456 ? 29.094 19.094 -0.416 1 97.12 456 LYS B CA 1
ATOM 7728 C C . LYS B 1 456 ? 29.266 20.5 0.158 1 97.12 456 LYS B C 1
ATOM 7730 O O . LYS B 1 456 ? 30.203 20.75 0.923 1 97.12 456 LYS B O 1
ATOM 7735 N N . VAL B 1 457 ? 28.375 21.375 -0.193 1 98.25 457 VAL B N 1
ATOM 7736 C CA . VAL B 1 457 ? 28.453 22.766 0.266 1 98.25 457 VAL B CA 1
ATOM 7737 C C . VAL B 1 457 ? 28.234 22.812 1.777 1 98.25 457 VAL B C 1
ATOM 7739 O O . VAL B 1 457 ? 29 23.469 2.494 1 98.25 457 VAL B O 1
ATOM 7742 N N . VAL B 1 458 ? 27.219 22.156 2.301 1 98.31 458 VAL B N 1
ATOM 7743 C CA . VAL B 1 458 ? 26.891 22.141 3.723 1 98.31 458 VAL B CA 1
ATOM 7744 C C . VAL B 1 458 ? 28.062 21.547 4.516 1 98.31 458 VAL B C 1
ATOM 7746 O O . VAL B 1 458 ? 28.484 22.109 5.523 1 98.31 458 VAL B O 1
ATOM 7749 N N . MET B 1 459 ? 28.594 20.438 4.008 1 98.19 459 MET B N 1
ATOM 7750 C CA . MET B 1 459 ? 29.688 19.766 4.699 1 98.19 459 MET B CA 1
ATOM 7751 C C . MET B 1 459 ? 30.953 20.625 4.648 1 98.19 459 MET B C 1
ATOM 7753 O O . MET B 1 459 ? 31.734 20.656 5.609 1 98.19 459 MET B O 1
ATOM 7757 N N . ASP B 1 460 ? 31.188 21.266 3.529 1 98.56 460 ASP B N 1
ATOM 7758 C CA . ASP B 1 460 ? 32.344 22.125 3.396 1 98.56 460 ASP B CA 1
ATOM 7759 C C . ASP B 1 460 ? 32.281 23.281 4.379 1 98.56 460 ASP B C 1
ATOM 7761 O O . ASP B 1 460 ? 33.344 23.734 4.879 1 98.56 460 ASP B O 1
ATOM 7765 N N . ILE B 1 461 ? 31.141 23.812 4.613 1 98.25 461 ILE B N 1
ATOM 7766 C CA . ILE B 1 461 ? 30.984 24.859 5.617 1 98.25 461 ILE B CA 1
ATOM 7767 C C . ILE B 1 461 ? 31.406 24.328 6.984 1 98.25 461 ILE B C 1
ATOM 7769 O O . ILE B 1 461 ? 32.125 25.016 7.723 1 98.25 461 ILE B O 1
ATOM 7773 N N . ILE B 1 462 ? 31.016 23.125 7.328 1 98 462 ILE B N 1
ATOM 7774 C CA . ILE B 1 462 ? 31.391 22.516 8.602 1 98 462 ILE B CA 1
ATOM 7775 C C . ILE B 1 462 ? 32.906 22.281 8.648 1 98 462 ILE B C 1
ATOM 7777 O O . ILE B 1 462 ? 33.531 22.562 9.672 1 98 462 ILE B O 1
ATOM 7781 N N . ARG B 1 463 ? 33.5 21.797 7.523 1 98.12 463 ARG B N 1
ATOM 7782 C CA . ARG B 1 463 ? 34.938 21.594 7.449 1 98.12 463 ARG B CA 1
ATOM 7783 C C . ARG B 1 463 ? 35.688 22.906 7.629 1 98.12 463 ARG B C 1
ATOM 7785 O O . ARG B 1 463 ? 36.719 22.953 8.297 1 98.12 463 ARG B O 1
ATOM 7792 N N . THR B 1 464 ? 35.188 23.922 6.969 1 98 464 THR B N 1
ATOM 7793 C CA . THR B 1 464 ? 35.812 25.234 7.094 1 98 464 THR B CA 1
ATOM 7794 C C . THR B 1 464 ? 35.75 25.719 8.539 1 98 464 THR B C 1
ATOM 7796 O O . THR B 1 464 ? 36.75 26.25 9.055 1 98 464 THR B O 1
ATOM 7799 N N . HIS B 1 465 ? 34.594 25.562 9.188 1 97.81 465 HIS B N 1
ATOM 7800 C CA . HIS B 1 465 ? 34.438 25.906 10.602 1 97.81 465 HIS B CA 1
ATOM 7801 C C . HIS B 1 465 ? 35.438 25.141 11.469 1 97.81 465 HIS B C 1
ATOM 7803 O O . HIS B 1 465 ? 36.031 25.688 12.398 1 97.81 465 HIS B O 1
ATOM 7809 N N . ALA B 1 466 ? 35.594 23.859 11.164 1 97.56 466 ALA B N 1
ATOM 7810 C CA . ALA B 1 466 ? 36.531 23.031 11.906 1 97.56 466 ALA B CA 1
ATOM 7811 C C . ALA B 1 466 ? 37.969 23.531 11.742 1 97.56 466 ALA B C 1
ATOM 7813 O O . ALA B 1 466 ? 38.75 23.578 12.703 1 97.56 466 ALA B O 1
ATOM 7814 N N . GLN B 1 467 ? 38.344 23.922 10.516 1 96.56 467 GLN B N 1
ATOM 7815 C CA . GLN B 1 467 ? 39.656 24.453 10.242 1 96.56 467 GLN B CA 1
ATOM 7816 C C . GLN B 1 467 ? 39.906 25.766 10.992 1 96.56 467 GLN B C 1
ATOM 7818 O O . GLN B 1 467 ? 40.969 25.953 11.594 1 96.56 467 GLN B O 1
ATOM 7823 N N . MET B 1 468 ? 38.938 26.609 10.93 1 95.69 468 MET B N 1
ATOM 7824 C CA . MET B 1 468 ? 39.031 27.906 11.586 1 95.69 468 MET B CA 1
ATOM 7825 C C . MET B 1 468 ? 39.156 27.75 13.094 1 95.69 468 MET B C 1
ATOM 7827 O O . MET B 1 468 ? 39.781 28.578 13.766 1 95.69 468 MET B O 1
ATOM 7831 N N . SER B 1 469 ? 38.594 26.641 13.586 1 94.81 469 SER B N 1
ATOM 7832 C CA . SER B 1 469 ? 38.562 26.406 15.031 1 94.81 469 SER B CA 1
ATOM 7833 C C . SER B 1 469 ? 39.719 25.484 15.453 1 94.81 469 SER B C 1
ATOM 7835 O O . SER B 1 469 ? 39.812 25.094 16.609 1 94.81 469 SER B O 1
ATOM 7837 N N . ASP B 1 470 ? 40.562 25.031 14.547 1 93.75 470 ASP B N 1
ATOM 7838 C CA . ASP B 1 470 ? 41.688 24.141 14.766 1 93.75 470 ASP B CA 1
ATOM 7839 C C . ASP B 1 470 ? 41.25 22.812 15.398 1 93.75 470 ASP B C 1
ATOM 7841 O O . ASP B 1 470 ? 41.844 22.359 16.375 1 93.75 470 ASP B O 1
ATOM 7845 N N . LYS B 1 471 ? 40.094 22.375 14.945 1 92.5 471 LYS B N 1
ATOM 7846 C CA . LYS B 1 471 ? 39.531 21.125 15.43 1 92.5 471 LYS B CA 1
ATOM 7847 C C . LYS B 1 471 ? 39.375 20.125 14.297 1 92.5 471 LYS B C 1
ATOM 7849 O O . LYS B 1 471 ? 38.25 19.688 13.992 1 92.5 471 LYS B O 1
ATOM 7854 N N . VAL B 1 472 ? 40.469 19.812 13.664 1 92.44 472 VAL B N 1
ATOM 7855 C CA . VAL B 1 472 ? 40.469 18.844 12.578 1 92.44 472 VAL B CA 1
ATOM 7856 C C . VAL B 1 472 ? 41.125 17.547 13.039 1 92.44 472 VAL B C 1
ATOM 7858 O O . VAL B 1 472 ? 42.219 17.531 13.578 1 92.44 472 VAL B O 1
ATOM 7861 N N . SER B 1 473 ? 40.344 16.469 12.922 1 92.31 473 SER B N 1
ATOM 7862 C CA . SER B 1 473 ? 40.875 15.156 13.289 1 92.31 473 SER B CA 1
ATOM 7863 C C . SER B 1 473 ? 41.312 14.367 12.055 1 92.31 473 SER B C 1
ATOM 7865 O O . SER B 1 473 ? 41.281 14.891 10.938 1 92.31 473 SER B O 1
ATOM 7867 N N . ASP B 1 474 ? 41.656 13.039 12.266 1 93.81 474 ASP B N 1
ATOM 7868 C CA . ASP B 1 474 ? 42.125 12.18 11.18 1 93.81 474 ASP B CA 1
ATOM 7869 C C . ASP B 1 474 ? 40.969 11.422 10.547 1 93.81 474 ASP B C 1
ATOM 7871 O O . ASP B 1 474 ? 41.188 10.562 9.688 1 93.81 474 ASP B O 1
ATOM 7875 N N . HIS B 1 475 ? 39.875 11.836 10.992 1 95.38 475 HIS B N 1
ATOM 7876 C CA . HIS B 1 475 ? 38.719 11.18 10.398 1 95.38 475 HIS B CA 1
ATOM 7877 C C . HIS B 1 475 ? 38.625 11.477 8.898 1 95.38 475 HIS B C 1
ATOM 7879 O O . HIS B 1 475 ? 38.906 12.594 8.469 1 95.38 475 HIS B O 1
ATOM 7885 N N . PRO B 1 476 ? 38.125 10.516 8.148 1 96.19 476 PRO B N 1
ATOM 7886 C CA . PRO B 1 476 ? 38.031 10.688 6.691 1 96.19 476 PRO B CA 1
ATOM 7887 C C . PRO B 1 476 ? 37.188 11.906 6.297 1 96.19 476 PRO B C 1
ATOM 7889 O O . PRO B 1 476 ? 37.406 12.477 5.223 1 96.19 476 PRO B O 1
ATOM 7892 N N . PHE B 1 477 ? 36.344 12.367 7.121 1 97.5 477 PHE B N 1
ATOM 7893 C CA . PHE B 1 477 ? 35.531 13.555 6.871 1 97.5 477 PHE B CA 1
ATOM 7894 C C . PHE B 1 477 ? 36.438 14.766 6.625 1 97.5 477 PHE B C 1
ATOM 7896 O O . PHE B 1 477 ? 36.188 15.555 5.707 1 97.5 477 PHE B O 1
ATOM 7903 N N . PHE B 1 478 ? 37.5 14.867 7.375 1 97.25 478 PHE B N 1
ATOM 7904 C CA . PHE B 1 478 ? 38.344 16.047 7.309 1 97.25 478 PHE B CA 1
ATOM 7905 C C . PHE B 1 478 ? 39.438 15.875 6.258 1 97.25 478 PHE B C 1
ATOM 7907 O O . PHE B 1 478 ? 40.156 16.828 5.93 1 97.25 478 PHE B O 1
ATOM 7914 N N . LYS B 1 479 ? 39.531 14.703 5.664 1 96.06 479 LYS B N 1
ATOM 7915 C CA . LYS B 1 479 ? 40.469 14.438 4.59 1 96.06 479 LYS B CA 1
ATOM 7916 C C . LYS B 1 479 ? 39.875 14.766 3.225 1 96.06 479 LYS B C 1
ATOM 7918 O O . LYS B 1 479 ? 40.594 14.914 2.24 1 96.06 479 LYS B O 1
ATOM 7923 N N . THR B 1 480 ? 38.562 14.844 3.23 1 96.44 480 THR B N 1
ATOM 7924 C CA . THR B 1 480 ? 37.906 15.234 1.996 1 96.44 480 THR B CA 1
ATOM 7925 C C . THR B 1 480 ? 38.156 16.703 1.678 1 96.44 480 THR B C 1
ATOM 7927 O O . THR B 1 480 ? 37.969 17.578 2.525 1 96.44 480 THR B O 1
ATOM 7930 N N . LYS B 1 481 ? 38.562 17 0.453 1 96.25 481 LYS B N 1
ATOM 7931 C CA . LYS B 1 481 ? 38.938 18.344 0.043 1 96.25 481 LYS B CA 1
ATOM 7932 C C . LYS B 1 481 ? 37.75 19.281 0.016 1 96.25 481 LYS B C 1
ATOM 7934 O O . LYS B 1 481 ? 36.656 18.891 -0.431 1 96.25 481 LYS B O 1
ATOM 7939 N N . ILE B 1 482 ? 38 20.5 0.565 1 97.44 482 ILE B N 1
ATOM 7940 C CA . ILE B 1 482 ? 36.969 21.562 0.45 1 97.44 482 ILE B CA 1
ATOM 7941 C C . ILE B 1 482 ? 36.938 22.078 -0.983 1 97.44 482 ILE B C 1
ATOM 7943 O O . ILE B 1 482 ? 37.938 22.641 -1.474 1 97.44 482 ILE B O 1
ATOM 7947 N N . GLU B 1 483 ? 35.812 21.875 -1.617 1 97.19 483 GLU B N 1
ATOM 7948 C CA . GLU B 1 483 ? 35.688 22.25 -3.02 1 97.19 483 GLU B CA 1
ATOM 7949 C C . GLU B 1 483 ? 34.875 23.531 -3.174 1 97.19 483 GLU B C 1
ATOM 7951 O O . GLU B 1 483 ? 34.938 24.188 -4.207 1 97.19 483 GLU B O 1
ATOM 7956 N N . THR B 1 484 ? 34.125 23.859 -2.164 1 97.75 484 THR B N 1
ATOM 7957 C CA . THR B 1 484 ? 33.281 25.062 -2.207 1 97.75 484 THR B CA 1
ATOM 7958 C C . THR B 1 484 ? 34.156 26.312 -2.014 1 97.75 484 THR B C 1
ATOM 7960 O O . THR B 1 484 ? 34.812 26.453 -0.992 1 97.75 484 THR B O 1
ATOM 7963 N N . GLU B 1 485 ? 34.094 27.188 -3.012 1 96.69 485 GLU B N 1
ATOM 7964 C CA . GLU B 1 485 ? 34.844 28.422 -2.926 1 96.69 485 GLU B CA 1
ATOM 7965 C C . GLU B 1 485 ? 34 29.562 -2.361 1 96.69 485 GLU B C 1
ATOM 7967 O O . GLU B 1 485 ? 32.781 29.594 -2.572 1 96.69 485 GLU B O 1
ATOM 7972 N N . GLY B 1 486 ? 34.594 30.438 -1.612 1 95.56 486 GLY B N 1
ATOM 7973 C CA . GLY B 1 486 ? 33.938 31.672 -1.177 1 95.56 486 GLY B CA 1
ATOM 7974 C C . GLY B 1 486 ? 33.156 31.5 0.112 1 95.56 486 GLY B C 1
ATOM 7975 O O . GLY B 1 486 ? 32.25 32.25 0.385 1 95.56 486 GLY B O 1
ATOM 7976 N N . ILE B 1 487 ? 33.5 30.469 0.917 1 97.19 487 ILE B N 1
ATOM 7977 C CA . ILE B 1 487 ? 32.844 30.266 2.199 1 97.19 487 ILE B CA 1
ATOM 7978 C C . ILE B 1 487 ? 33.219 31.391 3.158 1 97.19 487 ILE B C 1
ATOM 7980 O O . ILE B 1 487 ? 34.406 31.625 3.402 1 97.19 487 ILE B O 1
ATOM 7984 N N . ASP B 1 488 ? 32.188 32.125 3.631 1 95.94 488 ASP B N 1
ATOM 7985 C CA . ASP B 1 488 ? 32.375 33.219 4.566 1 95.94 488 ASP B CA 1
ATOM 7986 C C . ASP B 1 488 ? 31.516 33.062 5.805 1 95.94 488 ASP B C 1
ATOM 7988 O O . ASP B 1 488 ? 30.281 33.219 5.734 1 95.94 488 ASP B O 1
ATOM 7992 N N . LEU B 1 489 ? 32.125 32.812 6.938 1 94.81 489 LEU B N 1
ATOM 7993 C CA . LEU B 1 489 ? 31.391 32.562 8.172 1 94.81 489 LEU B CA 1
ATOM 7994 C C . LEU B 1 489 ? 31.344 33.812 9.047 1 94.81 489 LEU B C 1
ATOM 7996 O O . LEU B 1 489 ? 31.094 33.719 10.25 1 94.81 489 LEU B O 1
ATOM 8000 N N . THR B 1 490 ? 31.594 34.938 8.461 1 90.5 490 THR B N 1
ATOM 8001 C CA . THR B 1 490 ? 31.516 36.188 9.188 1 90.5 490 THR B CA 1
ATOM 8002 C C . THR B 1 490 ? 30.234 36.969 8.82 1 90.5 490 THR B C 1
ATOM 8004 O O . THR B 1 490 ? 29.906 37.969 9.453 1 90.5 490 THR B O 1
ATOM 8007 N N . ILE B 1 491 ? 29.547 36.469 7.824 1 84.94 491 ILE B N 1
ATOM 8008 C CA . ILE B 1 491 ? 28.344 37.125 7.316 1 84.94 491 ILE B CA 1
ATOM 8009 C C . ILE B 1 491 ? 27.125 36.562 8.039 1 84.94 491 ILE B C 1
ATOM 8011 O O . ILE B 1 491 ? 26.938 35.344 8.109 1 84.94 491 ILE B O 1
ATOM 8015 N N . SER B 1 492 ? 26.375 37.5 8.641 1 83.94 492 SER B N 1
ATOM 8016 C CA . SER B 1 492 ? 25.125 37.094 9.281 1 83.94 492 SER B CA 1
ATOM 8017 C C . SER B 1 492 ? 23.922 37.531 8.469 1 83.94 492 SER B C 1
ATOM 8019 O O . SER B 1 492 ? 23.859 38.656 7.988 1 83.94 492 SER B O 1
ATOM 8021 N N . ARG B 1 493 ? 23.062 36.562 8.234 1 78.94 493 ARG B N 1
ATOM 8022 C CA . ARG B 1 493 ? 21.812 36.906 7.543 1 78.94 493 ARG B CA 1
ATOM 8023 C C . ARG B 1 493 ? 20.922 37.75 8.43 1 78.94 493 ARG B C 1
ATOM 8025 O O . ARG B 1 493 ? 20.672 37.406 9.586 1 78.94 493 ARG B O 1
ATOM 8032 N N . LYS B 1 494 ? 20.547 38.906 7.84 1 67.38 494 LYS B N 1
ATOM 8033 C CA . LYS B 1 494 ? 19.562 39.75 8.547 1 67.38 494 LYS B CA 1
ATOM 8034 C C . LYS B 1 494 ? 18.156 39.219 8.32 1 67.38 494 LYS B C 1
ATOM 8036 O O . LYS B 1 494 ? 17.688 39.156 7.18 1 67.38 494 LYS B O 1
ATOM 8041 N N . GLU B 1 495 ? 17.766 38.25 9.141 1 63.53 495 GLU B N 1
ATOM 8042 C CA . GLU B 1 495 ? 16.453 37.625 8.977 1 63.53 495 GLU B CA 1
ATOM 8043 C C . GLU B 1 495 ? 15.336 38.656 9.047 1 63.53 495 GLU B C 1
ATOM 8045 O O . GLU B 1 495 ? 15.312 39.5 9.945 1 63.53 495 GLU B O 1
ATOM 8050 N N . LYS B 1 496 ? 14.695 39.125 7.848 1 57.38 496 LYS B N 1
ATOM 8051 C CA . LYS B 1 496 ? 13.445 39.875 7.867 1 57.38 496 LYS B CA 1
ATOM 8052 C C . LYS B 1 496 ? 12.289 39 8.352 1 57.38 496 LYS B C 1
ATOM 8054 O O . LYS B 1 496 ? 11.586 38.375 7.547 1 57.38 496 LYS B O 1
ATOM 8059 N N . ARG B 1 497 ? 12.336 38.531 9.578 1 58.47 497 ARG B N 1
ATOM 8060 C CA . ARG B 1 497 ? 11.234 37.719 10.062 1 58.47 497 ARG B CA 1
ATOM 8061 C C . ARG B 1 497 ? 10.047 38.594 10.484 1 58.47 497 ARG B C 1
ATOM 8063 O O . ARG B 1 497 ? 10.234 39.688 11.008 1 58.47 497 ARG B O 1
ATOM 8070 N N . SER B 1 498 ? 8.867 38.281 10.023 1 61.69 498 SER B N 1
ATOM 8071 C CA . SER B 1 498 ? 7.652 38.906 10.539 1 61.69 498 SER B CA 1
ATOM 8072 C C . SER B 1 498 ? 7.594 38.812 12.062 1 61.69 498 SER B C 1
ATOM 8074 O O . SER B 1 498 ? 8.133 37.906 12.656 1 61.69 498 SER B O 1
ATOM 8076 N N . SER B 1 499 ? 7.051 39.719 12.742 1 67.19 499 SER B N 1
ATOM 8077 C CA . SER B 1 499 ? 6.941 39.875 14.188 1 67.19 499 SER B CA 1
ATOM 8078 C C . SER B 1 499 ? 5.969 38.875 14.781 1 67.19 499 SER B C 1
ATOM 8080 O O . SER B 1 499 ? 5.625 38.938 15.961 1 67.19 499 SER B O 1
ATOM 8082 N N . VAL B 1 500 ? 5.633 37.875 14.109 1 71.75 500 VAL B N 1
ATOM 8083 C CA . VAL B 1 500 ? 4.668 36.906 14.625 1 71.75 500 VAL B CA 1
ATOM 8084 C C . VAL B 1 500 ? 5.398 35.812 15.406 1 71.75 500 VAL B C 1
ATOM 8086 O O . VAL B 1 500 ? 6.34 35.219 14.898 1 71.75 500 VAL B O 1
ATOM 8089 N N . PRO B 1 501 ? 4.98 35.688 16.719 1 70.5 501 PRO B N 1
ATOM 8090 C CA . PRO B 1 501 ? 5.605 34.594 17.469 1 70.5 501 PRO B CA 1
ATOM 8091 C C . PRO B 1 501 ? 5.34 33.219 16.875 1 70.5 501 PRO B C 1
ATOM 8093 O O . PRO B 1 501 ? 4.195 32.906 16.531 1 70.5 501 PRO B O 1
ATOM 8096 N N . ARG B 1 502 ? 6.5 32.719 16.672 1 73.69 502 ARG B N 1
ATOM 8097 C CA . ARG B 1 502 ? 6.457 31.328 16.188 1 73.69 502 ARG B CA 1
ATOM 8098 C C . ARG B 1 502 ? 6.781 30.344 17.312 1 73.69 502 ARG B C 1
ATOM 8100 O O . ARG B 1 502 ? 7.277 30.75 18.359 1 73.69 502 ARG B O 1
ATOM 8107 N N . TRP B 1 503 ? 6.262 29.078 17.344 1 72.44 503 TRP B N 1
ATOM 8108 C CA . TRP B 1 503 ? 6.594 28 18.266 1 72.44 503 TRP B CA 1
ATOM 8109 C C . TRP B 1 503 ? 6.141 28.344 19.688 1 72.44 503 TRP B C 1
ATOM 8111 O O . TRP B 1 503 ? 6.918 28.234 20.641 1 72.44 503 TRP B O 1
ATOM 8121 N N . ILE B 1 504 ? 5.035 28.828 19.812 1 67.69 504 ILE B N 1
ATOM 8122 C CA . ILE B 1 504 ? 4.445 29.156 21.109 1 67.69 504 ILE B CA 1
ATOM 8123 C C . ILE B 1 504 ? 4.371 27.906 21.984 1 67.69 504 ILE B C 1
ATOM 8125 O O . ILE B 1 504 ? 3.906 26.859 21.531 1 67.69 504 ILE B O 1
ATOM 8129 N N . PRO B 1 505 ? 4.934 28 23.203 1 68 505 PRO B N 1
ATOM 8130 C CA . PRO B 1 505 ? 4.922 26.828 24.078 1 68 505 PRO B CA 1
ATOM 8131 C C . PRO B 1 505 ? 3.508 26.328 24.375 1 68 505 PRO B C 1
ATOM 8133 O O . PRO B 1 505 ? 2.537 27.078 24.188 1 68 505 PRO B O 1
ATOM 8136 N N . ASN B 1 506 ? 3.438 25.016 24.859 1 68.25 506 ASN B N 1
ATOM 8137 C CA . ASN B 1 506 ? 2.16 24.422 25.234 1 68.25 506 ASN B CA 1
ATOM 8138 C C . ASN B 1 506 ? 1.593 25.062 26.5 1 68.25 506 ASN B C 1
ATOM 8140 O O . ASN B 1 506 ? 2.346 25.516 27.359 1 68.25 506 ASN B O 1
ATOM 8144 N N . PRO B 1 507 ? 0.344 25.172 26.641 1 60.16 507 PRO B N 1
ATOM 8145 C CA . PRO B 1 507 ? -0.289 25.859 27.766 1 60.16 507 PRO B CA 1
ATOM 8146 C C . PRO B 1 507 ? 0.012 25.203 29.109 1 60.16 507 PRO B C 1
ATOM 8148 O O . PRO B 1 507 ? 0.04 25.875 30.141 1 60.16 507 PRO B O 1
ATOM 8151 N N . THR B 1 508 ? 0.111 23.75 29.047 1 63.31 508 THR B N 1
ATOM 8152 C CA . THR B 1 508 ? 0.373 23.047 30.312 1 63.31 508 THR B CA 1
ATOM 8153 C C . THR B 1 508 ? 1.547 22.094 30.156 1 63.31 508 THR B C 1
ATOM 8155 O O . THR B 1 508 ? 1.88 21.672 29.047 1 63.31 508 THR B O 1
ATOM 8158 N N . SER B 1 509 ? 2.281 21.734 31.219 1 56.69 509 SER B N 1
ATOM 8159 C CA . SER B 1 509 ? 3.471 20.891 31.234 1 56.69 509 SER B CA 1
ATOM 8160 C C . SER B 1 509 ? 3.131 19.469 30.828 1 56.69 509 SER B C 1
ATOM 8162 O O . SER B 1 509 ? 3.963 18.766 30.25 1 56.69 509 SER B O 1
ATOM 8164 N N . HIS B 1 510 ? 1.899 18.953 31.188 1 56.5 510 HIS B N 1
ATOM 8165 C CA . HIS B 1 510 ? 1.536 17.562 30.891 1 56.5 510 HIS B CA 1
ATOM 8166 C C . HIS B 1 510 ? 0.716 17.469 29.609 1 56.5 510 HIS B C 1
ATOM 8168 O O . HIS B 1 510 ? -0.303 16.766 29.578 1 56.5 510 HIS B O 1
ATOM 8174 N N . TRP B 1 511 ? 1.264 18.062 28.578 1 54.97 511 TRP B N 1
ATOM 8175 C CA . TRP B 1 511 ? 0.563 18.203 27.312 1 54.97 511 TRP B CA 1
ATOM 8176 C C . TRP B 1 511 ? 0.796 16.984 26.422 1 54.97 511 TRP B C 1
ATOM 8178 O O . TRP B 1 511 ? 0.706 17.078 25.188 1 54.97 511 TRP B O 1
ATOM 8188 N N . GLY B 1 512 ? 1.089 15.727 27 1 57.16 512 GLY B N 1
ATOM 8189 C CA . GLY B 1 512 ? 1.364 14.531 26.219 1 57.16 512 GLY B CA 1
ATOM 8190 C C . GLY B 1 512 ? 0.113 13.75 25.875 1 57.16 512 GLY B C 1
ATOM 8191 O O . GLY B 1 512 ? -0.992 14.117 26.266 1 57.16 512 GLY B O 1
ATOM 8192 N N . PRO B 1 513 ? 0.21 12.742 24.922 1 58.62 513 PRO B N 1
ATOM 8193 C CA . PRO B 1 513 ? -0.939 11.93 24.516 1 58.62 513 PRO B CA 1
ATOM 8194 C C . PRO B 1 513 ? -1.572 11.172 25.672 1 58.62 513 PRO B C 1
ATOM 8196 O O . PRO B 1 513 ? -0.864 10.703 26.562 1 58.62 513 PRO B O 1
ATOM 8199 N N . LYS B 1 514 ? -2.859 11.25 25.812 1 58.56 514 LYS B N 1
ATOM 8200 C CA . LYS B 1 514 ? -3.521 10.422 26.828 1 58.56 514 LYS B CA 1
ATOM 8201 C C . LYS B 1 514 ? -3.652 8.984 26.344 1 58.56 514 LYS B C 1
ATOM 8203 O O . LYS B 1 514 ? -3.66 8.719 25.141 1 58.56 514 LYS B O 1
ATOM 8208 N N . LYS B 1 515 ? -3.539 8.047 27.328 1 55.81 515 LYS B N 1
ATOM 8209 C CA . LYS B 1 515 ? -3.631 6.613 27.078 1 55.81 515 LYS B CA 1
ATOM 8210 C C . LYS B 1 515 ? -4.98 6.25 26.453 1 55.81 515 LYS B C 1
ATOM 8212 O O . LYS B 1 515 ? -6 6.867 26.781 1 55.81 515 LYS B O 1
ATOM 8217 N N . MET B 1 516 ? -5.016 5.305 25.453 1 53.56 516 MET B N 1
ATOM 8218 C CA . MET B 1 516 ? -6.227 4.723 24.891 1 53.56 516 MET B CA 1
ATOM 8219 C C . MET B 1 516 ? -7.09 4.098 25.984 1 53.56 516 MET B C 1
ATOM 8221 O O . MET B 1 516 ? -6.566 3.51 26.938 1 53.56 516 MET B O 1
ATOM 8225 N N . HIS B 1 517 ? -8.305 4.344 25.969 1 50.66 517 HIS B N 1
ATOM 8226 C CA . HIS B 1 517 ? -9.156 3.598 26.875 1 50.66 517 HIS B CA 1
ATOM 8227 C C . HIS B 1 517 ? -8.992 2.094 26.688 1 50.66 517 HIS B C 1
ATOM 8229 O O . HIS B 1 517 ? -8.969 1.609 25.547 1 50.66 517 HIS B O 1
ATOM 8235 N N . LYS B 1 518 ? -8.508 1.381 27.625 1 45.69 518 LYS B N 1
ATOM 8236 C CA . LYS B 1 518 ? -8.141 -0.034 27.609 1 45.69 518 LYS B CA 1
ATOM 8237 C C . LYS B 1 518 ? -9.344 -0.906 27.25 1 45.69 518 LYS B C 1
ATOM 8239 O O . LYS B 1 518 ? -9.203 -2.117 27.062 1 45.69 518 LYS B O 1
ATOM 8244 N N . SER B 1 519 ? -10.555 -0.423 27.297 1 46 519 SER B N 1
ATOM 8245 C CA . SER B 1 519 ? -11.641 -1.372 27.062 1 46 519 SER B CA 1
ATOM 8246 C C . SER B 1 519 ? -11.836 -1.626 25.578 1 46 519 SER B C 1
ATOM 8248 O O . SER B 1 519 ? -11.641 -0.725 24.75 1 46 519 SER B O 1
ATOM 8250 N N . VAL B 1 520 ? -11.883 -2.863 25.125 1 46.12 520 VAL B N 1
ATOM 8251 C CA . VAL B 1 520 ? -12.117 -3.316 23.766 1 46.12 520 VAL B CA 1
ATOM 8252 C C . VAL B 1 520 ? -13.414 -2.713 23.234 1 46.12 520 VAL B C 1
ATOM 8254 O O . VAL B 1 520 ? -14.477 -2.9 23.812 1 46.12 520 VAL B O 1
ATOM 8257 N N . ALA B 1 521 ? -13.305 -1.71 22.375 1 49.94 521 ALA B N 1
ATOM 8258 C CA . ALA B 1 521 ? -14.469 -1.129 21.703 1 49.94 521 ALA B CA 1
ATOM 8259 C C . ALA B 1 521 ? -15.219 -2.182 20.906 1 49.94 521 ALA B C 1
ATOM 8261 O O . ALA B 1 521 ? -14.602 -3.021 20.234 1 49.94 521 ALA B O 1
ATOM 8262 N N . SER B 1 522 ? -16.5 -2.463 21.203 1 52.91 522 SER B N 1
ATOM 8263 C CA . SER B 1 522 ? -17.328 -3.395 20.438 1 52.91 522 SER B CA 1
ATOM 8264 C C . SER B 1 522 ? -18.656 -2.752 20.047 1 52.91 522 SER B C 1
ATOM 8266 O O . SER B 1 522 ? -19.219 -1.952 20.797 1 52.91 522 SER B O 1
ATOM 8268 N N . SER B 1 523 ? -18.984 -2.902 18.844 1 50.34 523 SER B N 1
ATOM 8269 C CA . SER B 1 523 ? -20.312 -2.496 18.406 1 50.34 523 SER B CA 1
ATOM 8270 C C . SER B 1 523 ? -21.391 -3.441 18.953 1 50.34 523 SER B C 1
ATOM 8272 O O . SER B 1 523 ? -22.578 -3.172 18.828 1 50.34 523 SER B O 1
ATOM 8274 N N . LEU B 1 524 ? -20.859 -4.566 19.469 1 51.41 524 LEU B N 1
ATOM 8275 C CA . LEU B 1 524 ? -21.781 -5.574 19.969 1 51.41 524 LEU B CA 1
ATOM 8276 C C . LEU B 1 524 ? -22.25 -5.242 21.375 1 51.41 524 LEU B C 1
ATOM 8278 O O . LEU B 1 524 ? -21.516 -4.609 22.141 1 51.41 524 LEU B O 1
ATOM 8282 N N . VAL B 1 525 ? -23.5 -5.414 21.656 1 48.75 525 VAL B N 1
ATOM 8283 C CA . VAL B 1 525 ? -24.062 -5.184 22.984 1 48.75 525 VAL B CA 1
ATOM 8284 C C . VAL B 1 525 ? -23.609 -6.289 23.938 1 48.75 525 VAL B C 1
ATOM 8286 O O . VAL B 1 525 ? -23.844 -7.473 23.688 1 48.75 525 VAL B O 1
ATOM 8289 N N . TYR B 1 526 ? -22.547 -6.105 24.734 1 44.75 526 TYR B N 1
ATOM 8290 C CA . TYR B 1 526 ? -22.172 -7.086 25.75 1 44.75 526 TYR B CA 1
ATOM 8291 C C . TYR B 1 526 ? -23.188 -7.102 26.906 1 44.75 526 TYR B C 1
ATOM 8293 O O . TYR B 1 526 ? -23.547 -6.047 27.422 1 44.7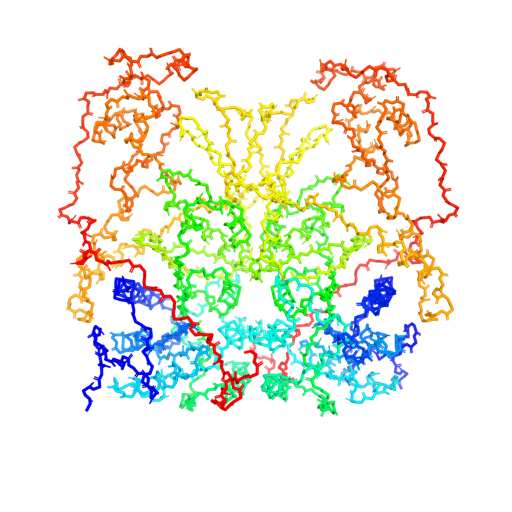5 526 TYR B O 1
ATOM 8301 N N . ASP B 1 527 ? -24 -8.055 26.969 1 39.66 527 ASP B N 1
ATOM 8302 C CA . ASP B 1 527 ? -24.719 -8.219 28.234 1 39.66 527 ASP B CA 1
ATOM 8303 C C . ASP B 1 527 ? -23.75 -8.492 29.375 1 39.66 527 ASP B C 1
ATOM 8305 O O . ASP B 1 527 ? -22.844 -9.312 29.25 1 39.66 527 ASP B O 1
ATOM 8309 N N . GLU B 1 528 ? -23.484 -7.676 30.328 1 38.69 528 GLU B N 1
ATOM 8310 C CA . GLU B 1 528 ? -22.656 -7.785 31.531 1 38.69 528 GLU B CA 1
ATOM 8311 C C . GLU B 1 528 ? -22.719 -9.195 32.125 1 38.69 528 GLU B C 1
ATOM 8313 O O . GLU B 1 528 ? -21.938 -9.539 33 1 38.69 528 GLU B O 1
ATOM 8318 N N . GLY B 1 529 ? -23.734 -10.039 31.984 1 36.44 529 GLY B N 1
ATOM 8319 C CA . GLY B 1 529 ? -23.781 -11.273 32.75 1 36.44 529 GLY B CA 1
ATOM 8320 C C . GLY B 1 529 ? -22.734 -12.281 32.312 1 36.44 529 GLY B C 1
ATOM 8321 O O . GLY B 1 529 ? -22.438 -13.227 33.062 1 36.44 529 GLY B O 1
ATOM 8322 N N . THR B 1 530 ? -22.453 -12.469 31.062 1 35.88 530 THR B N 1
ATOM 8323 C CA . THR B 1 530 ? -21.75 -13.68 30.641 1 35.88 530 THR B CA 1
ATOM 8324 C C . THR B 1 530 ? -20.25 -13.445 30.609 1 35.88 530 THR B C 1
ATOM 8326 O O . THR B 1 530 ? -19.5 -14.211 29.984 1 35.88 530 THR B O 1
ATOM 8329 N N . GLU B 1 531 ? -19.719 -12.453 31.094 1 36.03 531 GLU B N 1
ATOM 8330 C CA . GLU B 1 531 ? -18.266 -12.297 31.047 1 36.03 531 GLU B CA 1
ATOM 8331 C C . GLU B 1 531 ? -17.562 -13.359 31.891 1 36.03 531 GLU B C 1
ATOM 8333 O O . GLU B 1 531 ? -16.328 -13.414 31.922 1 36.03 531 GLU B O 1
ATOM 8338 N N . ASN B 1 532 ? -18.172 -14.016 32.875 1 30.19 532 ASN B N 1
ATOM 8339 C CA . ASN B 1 532 ? -17.359 -14.719 33.875 1 30.19 532 ASN B CA 1
ATOM 8340 C C . ASN B 1 532 ? -16.703 -15.961 33.281 1 30.19 532 ASN B C 1
ATOM 8342 O O . ASN B 1 532 ? -16.172 -16.812 34 1 30.19 532 ASN B O 1
ATOM 8346 N N . ALA B 1 533 ? -17.094 -16.562 32.188 1 28.77 533 ALA B N 1
ATOM 8347 C CA . ALA B 1 533 ? -16.531 -17.891 32.031 1 28.77 533 ALA B CA 1
ATOM 8348 C C . ALA B 1 533 ? -15.109 -17.828 31.484 1 28.77 533 ALA B C 1
ATOM 8350 O O . ALA B 1 533 ? -14.406 -18.844 31.422 1 28.77 533 ALA B O 1
ATOM 8351 N N . SER B 1 534 ? -14.633 -16.969 30.547 1 25.45 534 SER B N 1
ATOM 8352 C CA . SER B 1 534 ? -13.258 -17.328 30.219 1 25.45 534 SER B CA 1
ATOM 8353 C C . SER B 1 534 ? -12.273 -16.688 31.188 1 25.45 534 SER B C 1
ATOM 8355 O O . SER B 1 534 ? -12.469 -15.547 31.625 1 25.45 534 SER B O 1
#

Foldseek 3Di:
DPFQWDDFFLFIFTQAFPVRHGWDDAVLCLLVLLLVLLLLLLLLVVLVVVDDPQWADQQAFEEEELAQGQVRSVLCNPQQSPRNHQAYEAEHQFPRSLVRNVVRCVVSPNDLQRYWGFHDHSLVLLQLLQDDPVVLVQQADPQLFHGRRGRIDGPDDDPSLVVSCVSSQVVRVVGTPGDHPHDDRCNSAHQEYEADDDAASLVRLQSNLRRHRAQGKYKYKHLNLCQQQAVPQPVLCVRQVKGQHHDPQSQLSSQFSNVLSNQVSNVVVQKGKDWAAWDRDDRMIITMITIHRHNVCNLCSQQQWWKWKAFPAQRAIDTFGQFDDDPPDDGDGGDDDPPDDCADPQFRGGIDIIDRTGQAWNHDLVSLVSSLVSLVCCVPSRVSRDCSLQSNQLSLLVNFADTRFRTWDQQVVNQVSLPHDGQDPQLLQQQQVQLPKHWGADQQDRRTIGIPDHPLVSLLLSLVRCVVVVRDDPGSNNVDDNPRPDGDSVTGHPDPRDPRDHPDDDPDPPSDDDDDDPDDRHSDDDDVPPPPPD/DPFQWDDFFLFIFTQAFPVRHGWDDAVLCLLVLLLVLLLLLLLLVVLVVPDDPQWADQQAFEEEELAQGQVRSVLCNPQQSPRNHQAYEAEHQFVRSLVRNVVRCVVSPNDLQRYWGFHDHSLVLLQLLQDDPVVLVQQADPQLFHGRRGRIDGPDDDPSLVVSCVSSQVVRVVGTPGDHPHDDRCNSAHQEYEADDDAASLVRLQSNLRRHRAQGKYKYKHLNLCQQQAVPQPVLCVRQVKGQHHDPQSQLSSQFSNVLSNQVSNVVVQKGKDWAAWDRDDRMIITMITIHRHNVCNLCSQQQWWKWKAFPAQRAIDTFGQFDDDPPDDGDGGDDDPPDDCADPQFRGGIDIIDRTGQAWNHDLVSLVSSLVSLVCCVPSRVSRDCSLQSNQLSLLVNFADTRFRTWDQQVVNQVSLPHDGQDPQLLQQQQVQLPKHWGADQQDRRTIGIPDHPLVSLLLSLVRCVVVVRDDPGSNNVDDNPRPDGDSVTGHPPPRDPRDHPDDDPDPPSDDDDDDPDDRHSDDDDVPPPPPD

Solvent-accessible surface area (backbone atoms only — not comparable to full-atom values): 56200 Å² total; per-residue (Å²): 128,86,77,55,66,43,78,56,60,86,37,54,36,64,34,44,41,100,81,67,42,77,51,75,77,59,75,66,45,50,52,57,52,40,50,47,52,49,47,51,52,45,50,50,53,51,34,59,66,66,64,44,90,78,46,39,61,78,61,24,26,26,34,36,31,42,54,31,50,51,31,61,66,57,49,39,46,41,68,67,51,37,70,56,32,42,33,36,39,37,20,14,34,28,45,64,32,29,56,42,26,56,53,26,34,55,72,60,70,52,55,60,57,36,39,39,35,28,38,38,57,47,54,45,51,30,37,59,43,30,69,51,68,76,49,45,50,72,43,41,34,91,86,45,43,86,29,62,45,57,23,40,41,70,67,66,87,54,73,58,44,54,56,50,45,53,53,40,49,57,52,43,63,76,38,37,79,44,64,86,63,61,80,60,79,64,72,64,51,32,23,31,38,41,40,54,48,84,35,60,42,57,76,49,45,64,33,48,59,63,22,41,33,56,65,12,40,39,40,41,29,32,47,39,38,66,33,34,42,16,72,27,20,34,56,19,19,21,45,42,64,14,24,22,52,70,52,89,38,14,62,56,49,29,53,22,28,51,47,28,34,50,39,51,51,28,18,38,73,30,17,36,65,42,43,38,43,62,42,60,49,97,67,30,37,42,37,34,30,37,35,33,48,31,61,78,63,21,38,42,49,28,42,28,24,20,33,37,38,34,30,76,69,77,71,48,66,50,74,47,54,56,22,46,68,53,93,95,49,78,69,41,62,13,59,49,53,66,85,40,57,15,35,32,87,61,45,60,32,54,24,35,43,25,30,44,23,36,52,57,55,55,50,31,65,71,58,42,52,49,35,38,54,51,42,72,45,21,75,75,73,34,68,42,53,79,50,44,68,54,49,40,15,47,44,52,41,50,70,58,33,65,78,75,47,76,60,52,44,40,46,57,60,61,22,49,73,64,75,41,78,64,66,52,67,42,27,53,48,19,27,38,43,73,67,73,35,57,70,24,41,44,66,78,37,80,69,30,40,23,50,78,57,53,61,67,50,60,51,32,51,52,52,50,51,26,58,77,64,72,55,72,66,90,48,51,48,65,69,48,79,75,78,67,76,79,81,42,82,82,39,62,44,81,78,88,68,73,91,64,65,56,78,65,76,74,95,53,92,83,60,63,86,74,80,73,75,84,68,81,71,41,60,65,84,76,66,84,80,74,64,76,78,119,128,85,78,54,65,44,78,55,60,90,36,52,36,64,34,45,40,99,81,66,42,76,50,75,78,58,76,68,45,51,54,58,52,42,50,49,51,48,48,52,50,46,50,49,53,53,34,60,67,66,63,43,90,78,45,39,61,80,61,25,26,26,35,35,31,43,54,30,50,51,29,62,64,59,48,39,46,41,67,68,50,38,70,58,34,42,35,36,39,39,21,14,35,28,44,65,33,32,55,42,26,56,54,26,34,54,70,60,70,52,54,59,57,36,38,37,36,29,38,38,57,46,55,45,51,30,38,59,43,30,67,52,69,75,48,45,50,74,45,42,33,92,87,45,44,84,30,61,46,58,24,41,41,70,66,66,88,55,72,59,44,54,56,48,44,52,53,40,50,57,52,45,64,77,38,38,80,46,63,86,62,62,79,60,77,64,73,65,51,34,24,31,38,42,41,56,49,84,35,61,42,58,75,48,46,64,36,48,59,62,22,40,34,58,65,12,41,39,40,42,30,32,46,38,39,68,33,34,42,16,72,27,17,33,56,18,20,21,45,40,65,16,24,22,52,70,53,90,36,15,61,56,47,29,53,21,26,52,47,28,34,51,40,51,52,28,18,39,72,30,18,35,67,43,41,37,44,62,42,60,50,97,70,30,36,42,38,36,29,37,34,33,46,30,61,77,63,20,38,42,49,28,43,29,24,21,33,37,39,32,29,76,67,75,70,46,66,50,75,48,53,55,21,46,68,52,92,95,50,78,70,41,62,14,58,48,53,67,85,40,55,16,34,34,86,60,44,60,30,55,24,35,43,24,30,44,23,35,52,57,55,55,50,31,65,71,57,42,52,50,36,39,53,51,42,73,44,22,72,77,74,34,68,42,52,80,50,46,68,54,50,40,14,47,43,52,42,50,70,58,33,62,80,74,45,75,60,49,44,40,46,56,57,61,21,50,73,64,75,41,78,63,66,52,68,43,27,54,48,20,26,38,42,73,65,72,32,58,69,23,38,42,67,78,36,78,67,30,40,23,52,77,56,54,58,66,52,59,51,32,51,52,50,50,52,25,57,77,65,73,54,72,66,88,48,51,47,65,69,47,77,77,78,69,77,78,82,41,83,83,40,62,43,80,75,87,67,73,90,65,64,57,78,64,78,73,95,54,94,84,60,61,87,73,81,75,76,84,67,83,69,42,60,64,83,74,68,85,79,71,66,76,75,121

InterPro domains:
  IPR002905 tRNA methyltransferase, Trm1 [PF02005] (18-126)
  IPR002905 tRNA methyltransferase, Trm1 [PF02005] (187-463)
  IPR002905 tRNA methyltransferase, Trm1 [PS51626] (4-462)
  IPR002905 tRNA methyltransferase, Trm1 [PTHR10631] (3-517)
  IPR029063 S-adenosyl-L-methionine-dependent methyltransferase superfamily [G3DSA:3.40.50.150] (3-404)
  IPR029063 S-adenosyl-L-methionine-dependent methyltransferase superfamily [SSF53335] (6-463)
  IPR042296 tRNA methyltransferase, Trm1, C-terminal [G3DSA:3.30.56.70] (406-464)

Organism: NCBI:txid1537102

Sequence (1068 aa):
MEESTIKEGLVTVRGKDSNDKTLFYNPPQVLNRDLSLIVLKTFIEQEKEQHDERNGEFVGVNVLEMLAATGIRGLRYKKELGDLVRFVVFNDLDRNSAESIKVNAEMNGVTTDQFRVICADANLLANVLTPQCDVMRIMLMPGGIMKIPCGFNPSRQFTLIDQFNEKVDGFLNLLALSPLESEYEYRNVIDAIDVDPYSSASGFLDSTLKCVKSGGIVLITSTDMPTLCGNNPLVSFYKYGGSSIKASFCHELSLRILLNSIATTASKYQRVIEPLISCSIDFYVRVFVKVTYNPEMCKRVASNSGLLLLCSQCDSFEIMKLGEYEQGTKQKPASVPSNFSGKCRECGGRIKIGGPLYTGKLHNFDFVTRCLKEAKEAKENLPGVSMHAKIVGLLTSISEELEDVPLFYSIPDLCQRWNLSTISPSIFKGALENLGYKSSHFHRKPQSLKTDAPNKVVMDIIRTHAQMSDKVSDHPFFKTKIETEGIDLTISRKEKRSSVPRWIPNPTSHWGPKKMHKSVASSLVYDEGTENASMEESTIKEGLVTVRGKDSNDKTLFYNPPQVLNRDLSLIVLKTFIEQEKEQHDERNGEFVGVNVLEMLAATGIRGLRYKKELGDLVRFVVFNDLDRNSAESIKVNAEMNGVTTDQFRVICADANLLANVLTPQCDVMRIMLMPGGIMKIPCGFNPSRQFTLIDQFNEKVDGFLNLLALSPLESEYEYRNVIDAIDVDPYSSASGFLDSTLKCVKSGGIVLITSTDMPTLCGNNPLVSFYKYGGSSIKASFCHELSLRILLNSIATTASKYQRVIEPLISCSIDFYVRVFVKVTYNPEMCKRVASNSGLLLLCSQCDSFEIMKLGEYEQGTKQKPASVPSNFSGKCRECGGRIKIGGPLYTGKLHNFDFVTRCLKEAKEAKENLPGVSMHAKIVGLLTSISEELEDVPLFYSIPDLCQRWNLSTISPSIFKGALENLGYKSSHFHRKPQSLKTDAPNKVVMDIIRTHAQMSDKVSDHPFFKTKIETEGIDLTISRKEKRSSVPRWIPNPTSHWGPKKMHKSVASSLVYDEGTENAS

Radius of gyration: 30.51 Å; Cα contacts (8 Å, |Δi|>4): 2251; chains: 2; bounding box: 78×81×72 Å

Nearest PDB structures (foldseek):
  2ytz-assembly3_A  TM=8.514E-01  e=3.400E-30  Pyrococcus horikoshii
  2ejt-assembly1_A  TM=8.606E-01  e=1.773E-29  Pyrococcus horikoshii
  2ytz-assembly3_B  TM=8.642E-01  e=1.457E-28  Pyrococcus horikoshii
  3axs-assembly1_A  TM=8.779E-01  e=5.716E-28  Aquifex aeolicus
  1o9h-assembly1_A  TM=4.024E-01  e=6.583E-04  Streptomyces viridochromogenes

pLDDT: mean 88.82, std 14.01, range [25.45, 98.94]